Protein 6MP7 (pdb70)

Secondary structure (DSSP, 8-state):
---EEEEE---TTTGGGGGGS--HHHHHHHHHHHHHTT--EEEE---HHHH-SBTTB--HHHHHHHHHHHHHHHHTT-EEEEE----EETTEE---GGGSGGG---TTT-HHHHHHHHHHHHHHHHHHTT-TTEEEEES-TTGGGGTSTT-TT-----HHHHHHHHHHHHHHHHHHHHHHT-EEE----THHHH-TT-SS-HHHHHHSSSSEEEEE-GGGTHHHHH-TTSHHHHTHHHHHHHHHHTT-SSTT--EEEEEE---TTTS-GGGHHHHHHHHHHHHHTSTTEEEEEEE-SBPPPTTS-SS-GGGGG--SB-TTS-B-HHHHHHHHHHHHHTT--PPPP-EEEEE-B-TTS-BS-GGGGSTTSHHHHHHHHHHHTT---EEEETTGGG-HHHHHHHT--EEEE----------SSSSTT-/---EEEEE---TTTGGGGGGS--HHHHHHHHHHHHHTT--EEEE---HHHH-SBTTB--HHHHHHHHHHHHHHHHTT-EEEEE----EETTEE---GGGSGGG---TTT-HHHHHHHHHHHHHHHHHHTT-TTEEEEES-TTGGGGTSTTSTT-----HHHHHHHHHHHHHHHHHHHHHHT-EEE----THHHH-TT-SS-HHHHHHSSSSEEEEE-TTTTHHHHH-TTSHHHHTHHHHHHHHHHHT-SSTT--EEEEEE---TTTS-GGGHHHHHHHHHHHHHTSTTEEEEEEE-SBPPPTT--SS-HHHHTT-SB-TTSPBPHHHHHHHHHHHHHTT--PPPP-EEEEE-B-TTS-BS-GGGGSTTSHHHHHHHHHHHTT---EEEEHHHHT-HHHHHHHT--EEEE------------

Radius of gyration: 31.04 Å; Cα contacts (8 Å, |Δi|>4): 1958; chains: 2; bounding box: 80×89×56 Å

B-factor: mean 34.32, std 12.65, range [16.78, 103.99]

Nearest PDB structures (foldseek):
  6mp2-assembly1_B  TM=9.998E-01  e=5.437E-91  Bifidobacterium longum DJO10A
  6mpc-assembly1_A  TM=9.998E-01  e=7.287E-91  Bifidobacterium longum DJO10A
  7lr8-assembly1_A  TM=9.673E-01  e=2.625E-53  Streptantibioticus cattleyicolor NRRL 8057 = DSM 46488
  7lr7-assembly1_A-2  TM=9.684E-01  e=5.961E-53  Streptantibioticus cattleyicolor NRRL 8057 = DSM 46488
  6gvb-assembly1_B  TM=9.638E-01  e=1.681E-41  Cutibacterium acnes

InterPro domains:
  IPR017853 Glycoside hydrolase superfamily [SSF51445] (3-334)

Solvent-accessible surface area: 28481 Å² total; per-residue (Å²): 89,98,18,71,3,0,0,0,1,1,4,11,39,28,2,2,3,4,18,23,50,13,91,62,96,61,2,102,151,3,1,38,37,0,26,143,10,43,9,58,0,0,0,1,1,2,9,0,36,16,1,1,11,0,53,65,48,34,6,81,57,12,24,31,3,1,86,102,2,0,72,14,0,29,115,28,61,4,58,0,8,0,0,0,0,0,0,20,0,14,11,1,5,15,27,2,10,8,10,24,7,80,36,72,21,9,0,2,53,56,111,40,1,18,102,4,0,15,46,0,0,80,24,0,0,33,38,0,31,130,20,199,13,3,14,0,0,0,1,0,7,26,3,0,9,2,1,17,78,70,11,61,35,112,10,85,15,81,31,126,63,0,7,101,3,0,75,56,0,16,52,58,0,14,142,75,0,171,153,63,69,36,15,1,0,4,2,5,32,18,6,1,2,4,20,82,79,9,11,0,20,0,62,11,3,1,59,48,16,62,8,1,3,0,5,3,29,2,28,2,1,0,2,96,103,46,22,47,49,23,50,17,1,10,4,0,2,3,4,0,0,1,0,0,21,3,12,5,77,72,42,107,20,45,2,0,0,0,2,2,1,9,0,44,67,27,1,88,94,88,48,7,35,66,3,0,122,89,2,0,50,27,0,5,48,4,28,26,5,35,0,0,0,1,16,1,0,1,78,8,16,111,61,6,26,48,7,7,181,13,15,22,107,7,2,0,10,30,80,102,19,77,45,18,95,21,0,97,13,0,90,74,3,6,52,91,17,148,107,46,88,15,73,91,12,54,10,0,0,4,1,31,14,41,149,114,15,13,20,106,57,16,12,0,0,1,0,24,0,22,0,4,59,14,6,6,68,12,41,122,124,57,76,59,0,1,0,3,7,37,94,26,14,68,51,106,67,32,27,82,87,30,30,14,123,121,57,51,161,48,134,43,93,32,10,169,20,47,55,51,42,21,38,138,88,55,87,100,19,71,5,0,0,0,1,1,3,28,48,28,1,2,3,4,16,24,47,14,81,61,105,49,2,99,138,3,1,40,32,0,29,137,9,44,9,59,0,0,0,1,1,2,10,0,37,15,1,1,10,0,55,67,51,33,6,79,56,11,25,12,4,1,90,94,2,0,80,15,0,29,113,29,61,4,57,0,8,0,0,0,0,0,0,20,0,15,26,0,4,15,26,2,10,7,7,17,6,33,24,78,21,10,0,2,44,56,119,40,0,17,118,4,0,15,47,0,0,82,24,0,0,36,32,0,28,141,34,199,11,3,14,0,0,0,1,0,8,26,3,0,9,2,3,15,80,67,9,62,67,108,7,80,12,81,31,120,60,0,7,102,3,0,75,57,0,16,52,56,0,26,141,79,0,170,168,67,69,37,16,1,0,4,2,6,33,15,1,1,3,4,20,85,81,12,13,0,19,0,62,13,2,1,60,49,16,68,9,1,4,0,5,4,29,2,43,2,0,0,2,94,107,46,24,45,49,24,52,17,1,10,5,0,2,1,5,0,0,1,0,0,21,2,13,5,76,71,43,106,20,46,2,0,0,0,2,2,1,11,0,44,80,28,1,88,94,87,47,9,32,68,4,0,124,86,1,0,53,20,0,4,46,4,26,29,4,34,0,0,0,1,17,2,0,3,52,6,20,103,62,6,24,48,15,51,157,21,21,20,69,10,1,0,11,44,95,104,28,77,43,15,95,19,0,88,14,0,91,73,5,15,45,90,19,138,102,41,83,13,71,93,11,54,10,0,0,4,1,33,13,43,144,115,12,17,20,109,68,16,18,0,0,2,0,16,0,21,1,5,55,21,4,7,61,22,40,117,122,56,70,56,0,1,0,1,6,37,93,14,16,68,53,106,64,35,26,76,89,31,30,14,125,102,57,50,164,29,150,57,88,35,10,165,22,50,61,46,121

Sequence (847 aa):
SHMKFGVNYTPSGEWFYTWLNPKWEVIRRDLAQIAELGADHVRIFPLWTLLQPNRTWINPKALADVRRMVELGGEAGLDVYVDVIQGHLSSFDFVPSWLVSWHEGSMFTDDQSAIEAQSALTEAIYGTLSDMMKAFAGLLTLGNECNQFTDATHPRRMPANAEQIGEWLDTLIGLVAKRCRRDGRLIAHSENDAIWYADGHAFLPRYASCKGDVTTVHSWVFNGTGQHYGPMSCESLGHAAWLVELSKAFAADPHRPVWVQAIGAPGNVIDSADAPEEFCRRSIDAIADCPDVFGVTWWCSHRIPSAFSDFPFFEHQLGLFDVDGTLTDVGKAFRDAIATHRDTVAPPRTTAIVIPVDEQGDPLMRAAQAPGGSLFEAWANLNRQGERPCVITSLDAGNPAKLANRGIVRLERVEELVAGHAYNAVSDPAFSHMKFGVNYTPSGEWFYTWLNPKWEVIRRDLAQIAELGADHVRIFPLWTLLQPNRTWINPKALADVRRRMVELGGEAGLDVYVDVIQGHLSSFDFVPSWLVSWHEGSMFTDDQQSAIEAQSALTEAIYGTLSDMKAFAGLTLGNECNQFTDATHPRRMPANAEQIGEWLDTLIGLVAKRCRRDGRLIAHSENDAIWYADGHAFLPRYASCKGDVTTVHSWVFNGTGQHYGPMSCESLGHAAWLVELSKAFAADPHRPVWVQAIGAPGNVIDSADAPEFCRRSIDAIADCPDVFGVTWWCSHRIPSAFSDFPFFEHQLGLFDVDGTLTDVGKAFRDAIATHRDTVAPPRTTAIVIPVDEQGDPLMRAAQAPGGSLFEAWANLNRQGERPCVITSLDDAGNPAKLANRGIVRLERVELVAGHAYNAV

Structure (mmCIF, N/CA/C/O backbone):
data_6MP7
#
_entry.id   6MP7
#
_cell.length_a   69.805
_cell.length_b   101.247
_cell.length_c   1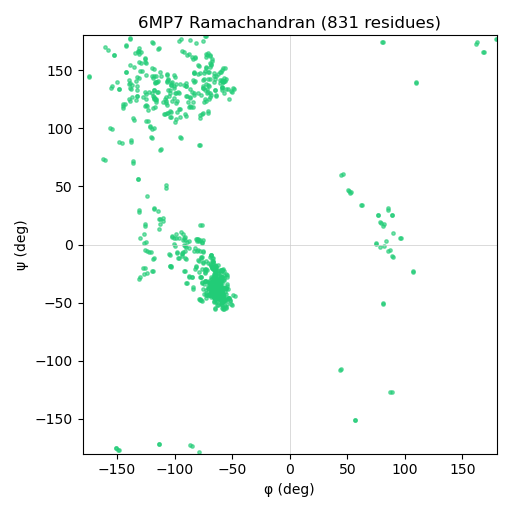72.935
_cell.angle_alpha   90.000
_cell.angle_beta   90.000
_cell.angle_gamma   90.000
#
_symmetry.space_group_name_H-M   'P 21 21 21'
#
loop_
_entity.id
_entity.type
_entity.pdbx_description
1 polymer BlMan5B
2 non-polymer 2-acetamido-2-deoxy-beta-D-glucopyranose
3 non-polymer 'CITRATE ANION'
4 non-polymer 'SODIUM ION'
5 water water
#
loop_
_atom_site.group_PDB
_atom_site.id
_atom_site.type_symbol
_atom_site.label_atom_id
_atom_site.label_alt_id
_atom_site.label_comp_id
_atom_site.label_asym_id
_atom_site.label_entity_id
_atom_site.label_seq_id
_atom_site.pdbx_PDB_ins_code
_atom_site.Cartn_x
_atom_site.Cartn_y
_atom_site.Cartn_z
_atom_site.occupancy
_atom_site.B_iso_or_equiv
_atom_site.auth_seq_id
_atom_site.auth_comp_id
_atom_site.auth_asym_id
_atom_site.auth_atom_id
_atom_site.pdbx_PDB_model_num
ATOM 1 N N . SER A 1 19 ? 24.860 0.942 27.158 1.00 74.33 -1 SER A N 1
ATOM 2 C CA . SER A 1 19 ? 23.929 -0.169 26.986 1.00 74.71 -1 SER A CA 1
ATOM 3 C C . SER A 1 19 ? 24.631 -1.513 27.205 1.00 71.62 -1 SER A C 1
ATOM 4 O O . SER A 1 19 ? 25.516 -1.896 26.429 1.00 70.32 -1 SER A O 1
ATOM 7 N N . HIS A 1 20 ? 24.237 -2.227 28.263 1.00 65.09 0 HIS A N 1
ATOM 8 C CA . HIS A 1 20 ? 24.861 -3.491 28.627 1.00 58.79 0 HIS A CA 1
ATOM 9 C C . HIS A 1 20 ? 23.859 -4.634 28.578 1.00 49.63 0 HIS A C 1
ATOM 10 O O . HIS A 1 20 ? 22.697 -4.479 28.968 1.00 53.75 0 HIS A O 1
ATOM 17 N N . MET A 1 21 ? 24.335 -5.792 28.134 1.00 38.58 1 MET A N 1
ATOM 18 C CA . MET A 1 21 ? 23.461 -6.925 27.885 1.00 36.18 1 MET A CA 1
ATOM 19 C C . MET A 1 21 ? 23.155 -7.698 29.160 1.00 33.77 1 MET A C 1
ATOM 20 O O . MET A 1 21 ? 24.029 -7.904 30.004 1.00 30.95 1 MET A O 1
ATOM 25 N N . LYS A 1 22 ? 21.907 -8.134 29.282 1.00 25.58 2 LYS A N 1
ATOM 26 C CA . LYS A 1 22 ? 21.549 -9.190 30.220 1.00 30.93 2 LYS A CA 1
ATOM 27 C C . LYS A 1 22 ? 21.932 -10.547 29.645 1.00 31.99 2 LYS A C 1
ATOM 28 O O . LYS A 1 22 ? 21.981 -10.735 28.427 1.00 31.43 2 LYS A O 1
ATOM 34 N N . PHE A 1 23 ? 22.179 -11.506 30.537 1.00 29.79 3 PHE A N 1
ATOM 35 C CA . PHE A 1 23 ? 22.541 -12.867 30.155 1.00 27.20 3 PHE A CA 1
ATOM 36 C C . PHE A 1 23 ? 21.693 -13.834 30.958 1.00 30.05 3 PHE A C 1
ATOM 37 O O . PHE A 1 23 ? 21.658 -13.754 32.190 1.00 27.21 3 PHE A O 1
ATOM 45 N N . GLY A 1 24 ? 21.027 -14.753 30.270 1.00 28.01 4 GLY A N 1
ATOM 46 C CA . GLY A 1 24 ? 20.089 -15.627 30.936 1.00 29.38 4 GLY A CA 1
ATOM 47 C C . GLY A 1 24 ? 20.044 -16.978 30.265 1.00 29.41 4 GLY A C 1
ATOM 48 O O . GLY A 1 24 ? 20.792 -17.255 29.326 1.00 25.60 4 GLY A O 1
ATOM 49 N N . VAL A 1 25 ? 19.159 -17.831 30.767 1.00 23.22 5 VAL A N 1
ATOM 50 C CA . VAL A 1 25 ? 19.037 -19.191 30.260 1.00 23.78 5 VAL A CA 1
ATOM 51 C C . VAL A 1 25 ? 17.563 -19.530 30.133 1.00 24.26 5 VAL A C 1
ATOM 52 O O . VAL A 1 25 ? 16.760 -19.221 31.018 1.00 23.59 5 VAL A O 1
ATOM 56 N N . ASN A 1 26 ? 17.201 -20.166 29.028 1.00 22.21 6 ASN A N 1
ATOM 57 C CA . ASN A 1 26 ? 15.883 -20.771 28.922 1.00 21.11 6 ASN A CA 1
ATOM 58 C C . ASN A 1 26 ? 15.860 -22.038 29.771 1.00 25.34 6 ASN A C 1
ATOM 59 O O . ASN A 1 26 ? 16.684 -22.939 29.576 1.00 25.16 6 ASN A O 1
ATOM 64 N N . TYR A 1 27 ? 14.929 -22.107 30.723 1.00 21.11 7 TYR A N 1
ATOM 65 C CA . TYR A 1 27 ? 14.968 -23.136 31.758 1.00 17.23 7 TYR A CA 1
ATOM 66 C C . TYR A 1 27 ? 14.182 -24.370 31.309 1.00 20.14 7 TYR A C 1
ATOM 67 O O . TYR A 1 27 ? 12.949 -24.326 31.174 1.00 23.67 7 TYR A O 1
ATOM 76 N N . THR A 1 28 ? 14.900 -25.475 31.079 1.00 18.58 8 THR A N 1
ATOM 77 C CA . THR A 1 28 ? 14.294 -26.792 30.864 1.00 20.70 8 THR A CA 1
ATOM 78 C C . THR A 1 28 ? 14.514 -27.615 32.127 1.00 21.44 8 THR A C 1
ATOM 79 O O . THR A 1 28 ? 15.668 -27.930 32.454 1.00 29.48 8 THR A O 1
ATOM 83 N N . PRO A 1 29 ? 13.464 -27.960 32.870 1.00 23.79 9 PRO A N 1
ATOM 84 C CA . PRO A 1 29 ? 13.658 -28.654 34.152 1.00 24.41 9 PRO A CA 1
ATOM 85 C C . PRO A 1 29 ? 14.413 -29.964 33.975 1.00 23.48 9 PRO A C 1
ATOM 86 O O . PRO A 1 29 ? 14.130 -30.753 33.073 1.00 24.88 9 PRO A O 1
ATOM 90 N N . SER A 1 30 ? 15.407 -30.174 34.831 1.00 23.34 10 SER A N 1
ATOM 91 C CA . SER A 1 30 ? 16.204 -31.386 34.738 1.00 25.69 10 SER A CA 1
ATOM 92 C C . SER A 1 30 ? 15.371 -32.596 35.139 1.00 32.97 10 SER A C 1
ATOM 93 O O . SER A 1 30 ? 14.408 -32.497 35.910 1.00 33.64 10 SER A O 1
ATOM 96 N N . GLY A 1 31 ? 15.735 -33.743 34.599 1.00 28.52 11 GLY A N 1
ATOM 97 C CA . GLY A 1 31 ? 15.035 -34.943 35.038 1.00 35.70 11 GLY A CA 1
ATOM 98 C C . GLY A 1 31 ? 13.686 -35.225 34.396 1.00 29.53 11 GLY A C 1
ATOM 99 O O . GLY A 1 31 ? 13.460 -36.345 33.931 1.00 34.79 11 GLY A O 1
ATOM 100 N N . GLU A 1 32 ? 12.775 -34.240 34.363 1.00 27.78 12 GLU A N 1
ATOM 101 C CA . GLU A 1 32 ? 11.458 -34.462 33.764 1.00 26.82 12 GLU A CA 1
ATOM 102 C C . GLU A 1 32 ? 11.078 -33.471 32.664 1.00 26.23 12 GLU A C 1
ATOM 103 O O . GLU A 1 32 ? 9.958 -33.564 32.137 1.00 23.65 12 GLU A O 1
ATOM 109 N N . TRP A 1 33 ? 11.955 -32.536 32.297 1.00 22.81 13 TRP A N 1
ATOM 110 C CA . TRP A 1 33 ? 11.650 -31.576 31.219 1.00 22.96 13 TRP A CA 1
ATOM 111 C C . TRP A 1 33 ? 10.356 -30.833 31.585 1.00 25.08 13 TRP A C 1
ATOM 112 O O . TRP A 1 33 ? 10.046 -30.644 32.768 1.00 25.76 13 TRP A O 1
ATOM 123 N N . PHE A 1 34 ? 9.576 -30.390 30.603 1.00 21.64 14 PHE A N 1
ATOM 124 C CA . PHE A 1 34 ? 8.340 -29.689 30.924 1.00 27.88 14 PHE A CA 1
ATOM 125 C C . PHE A 1 34 ? 7.235 -30.628 31.394 1.00 22.96 14 PHE A C 1
ATOM 126 O O . PHE A 1 34 ? 6.185 -30.150 31.841 1.00 26.67 14 PHE A O 1
ATOM 134 N N . TYR A 1 35 ? 7.457 -31.937 31.341 1.00 22.92 15 TYR A N 1
ATOM 135 C CA . TYR A 1 35 ? 6.522 -32.855 31.976 1.00 23.82 15 TYR A CA 1
ATOM 136 C C . TYR A 1 35 ? 6.547 -32.719 33.485 1.00 27.56 15 TYR A C 1
ATOM 137 O O . TYR A 1 35 ? 5.680 -33.287 34.158 1.00 26.42 15 TYR A O 1
ATOM 146 N N . THR A 1 36 ? 7.534 -32.009 34.031 1.00 22.79 16 THR A N 1
ATOM 147 C CA . THR A 1 36 ? 7.570 -31.829 35.478 1.00 27.16 16 THR A CA 1
ATOM 148 C C . THR A 1 36 ? 6.385 -31.025 36.001 1.00 26.91 16 THR A C 1
ATOM 149 O O . THR A 1 36 ? 6.074 -31.113 37.197 1.00 25.25 16 THR A O 1
ATOM 153 N N . TRP A 1 37 ? 5.703 -30.266 35.143 1.00 25.40 17 TRP A N 1
ATOM 154 C CA . TRP A 1 37 ? 4.578 -29.465 35.608 1.00 23.59 17 TRP A CA 1
ATOM 155 C C . TRP A 1 37 ? 3.449 -30.336 36.136 1.00 26.89 17 TRP A C 1
ATOM 156 O O . TRP A 1 37 ? 2.601 -29.843 36.881 1.00 26.93 17 TRP A O 1
ATOM 167 N N . LEU A 1 38 ? 3.410 -31.614 35.746 1.00 25.86 18 LEU A N 1
ATOM 168 C CA . LEU A 1 38 ? 2.395 -32.523 36.263 1.00 27.49 18 LEU A CA 1
ATOM 169 C C . LEU A 1 38 ? 2.579 -32.776 37.759 1.00 32.85 18 LEU A C 1
ATOM 170 O O . LEU A 1 38 ? 1.597 -32.989 38.479 1.00 39.03 18 LEU A O 1
ATOM 175 N N . ASN A 1 39 ? 3.810 -32.739 38.242 1.00 26.84 19 ASN A N 1
ATOM 176 C CA . ASN A 1 39 ? 4.103 -33.002 39.647 1.00 30.88 19 ASN A CA 1
ATOM 177 C C . ASN A 1 39 ? 5.493 -32.462 39.944 1.00 25.21 19 ASN A C 1
ATOM 178 O O . ASN A 1 39 ? 6.453 -33.237 40.066 1.00 26.04 19 ASN A O 1
ATOM 183 N N . PRO A 1 40 ? 5.645 -31.141 40.030 1.00 25.54 20 PRO A N 1
ATOM 184 C CA . PRO A 1 40 ? 6.985 -30.551 40.148 1.00 25.66 20 PRO A CA 1
ATOM 185 C C . PRO A 1 40 ? 7.718 -31.066 41.369 1.00 28.44 20 PRO A C 1
ATOM 186 O O . PRO A 1 40 ? 7.144 -31.191 42.450 1.00 31.96 20 PRO A O 1
ATOM 190 N N . LYS A 1 41 ? 8.993 -31.400 41.174 1.00 28.22 21 LYS A N 1
ATOM 191 C CA . LYS A 1 41 ? 9.888 -31.827 42.253 1.00 34.06 21 LYS A CA 1
ATOM 192 C C . LYS A 1 41 ? 10.646 -30.578 42.693 1.00 33.09 21 LYS A C 1
ATOM 193 O O . LYS A 1 41 ? 11.684 -30.231 42.135 1.00 29.12 21 LYS A O 1
ATOM 199 N N . TRP A 1 42 ? 10.107 -29.888 43.698 1.00 32.51 22 TRP A N 1
ATOM 200 C CA . TRP A 1 42 ? 10.567 -28.533 43.978 1.00 30.19 22 TRP A CA 1
ATOM 201 C C . TRP A 1 42 ? 12.010 -28.494 44.459 1.00 31.67 22 TRP A C 1
ATOM 202 O O . TRP A 1 42 ? 12.702 -27.494 44.236 1.00 31.10 22 TRP A O 1
ATOM 213 N N . GLU A 1 43 ? 12.493 -29.554 45.118 1.00 29.30 23 GLU A N 1
ATOM 214 C CA . GLU A 1 43 ? 13.887 -29.553 45.543 1.00 32.57 23 GLU A CA 1
ATOM 215 C C . GLU A 1 43 ? 14.834 -29.672 44.356 1.00 32.79 23 GLU A C 1
ATOM 216 O O . GLU A 1 43 ? 15.937 -29.115 44.389 1.00 32.04 23 GLU A O 1
ATOM 222 N N . VAL A 1 44 ? 14.429 -30.397 43.313 1.00 28.13 24 VAL A N 1
ATOM 223 C CA . VAL A 1 44 ? 15.238 -30.467 42.099 1.00 29.60 24 VAL A CA 1
ATOM 224 C C . VAL A 1 44 ? 15.209 -29.132 41.365 1.00 27.76 24 VAL A C 1
ATOM 225 O O . VAL A 1 44 ? 16.234 -28.666 40.852 1.00 28.94 24 VAL A O 1
ATOM 229 N N . ILE A 1 45 ? 14.029 -28.520 41.270 1.00 26.48 25 ILE A N 1
ATOM 230 C CA . ILE A 1 45 ? 13.897 -27.232 40.595 1.00 26.04 25 ILE A CA 1
ATOM 231 C C . ILE A 1 45 ? 14.714 -26.176 41.322 1.00 31.17 25 ILE A C 1
ATOM 232 O O . ILE A 1 45 ? 15.361 -25.328 40.698 1.00 27.81 25 ILE A O 1
ATOM 237 N N . ARG A 1 46 ? 14.724 -26.234 42.656 1.00 26.43 26 ARG A N 1
ATOM 238 C CA . ARG A 1 46 ? 15.565 -25.329 43.428 1.00 25.07 26 ARG A CA 1
ATOM 239 C C . ARG A 1 46 ? 17.041 -25.490 43.065 1.00 28.37 26 ARG A C 1
ATOM 240 O O . ARG A 1 46 ? 17.754 -24.494 42.886 1.00 33.13 26 ARG A O 1
ATOM 248 N N . ARG A 1 47 ? 17.519 -26.735 42.953 1.00 28.13 27 ARG A N 1
ATOM 249 C CA . ARG A 1 47 ? 18.911 -26.969 42.565 1.00 35.89 27 ARG A CA 1
ATOM 250 C C . ARG A 1 47 ? 19.176 -26.494 41.145 1.00 31.95 27 ARG A C 1
ATOM 251 O O . ARG A 1 47 ? 20.206 -25.865 40.885 1.00 32.41 27 ARG A O 1
ATOM 259 N N . ASP A 1 48 ? 18.266 -26.804 40.217 1.00 28.99 28 ASP A N 1
ATOM 260 C CA . ASP A 1 48 ? 18.398 -26.345 38.831 1.00 29.22 28 ASP A CA 1
ATOM 261 C C . ASP A 1 48 ? 18.667 -24.845 38.761 1.00 35.12 28 ASP A C 1
ATOM 262 O O . ASP A 1 48 ? 19.598 -24.393 38.081 1.00 26.92 28 ASP A O 1
ATOM 267 N N . LEU A 1 49 ? 17.826 -24.052 39.432 1.00 30.10 29 LEU A N 1
ATOM 268 C CA . LEU A 1 49 ? 17.934 -22.600 39.326 1.00 28.91 29 LEU A CA 1
ATOM 269 C C . LEU A 1 49 ? 19.181 -22.070 40.029 1.00 32.78 29 LEU A C 1
ATOM 270 O O . LEU A 1 49 ? 19.792 -21.101 39.564 1.00 27.93 29 LEU A O 1
ATOM 275 N N . ALA A 1 50 ? 19.575 -22.683 41.148 1.00 30.29 30 ALA A N 1
ATOM 276 C CA . ALA A 1 50 ? 20.822 -22.293 41.789 1.00 31.05 30 ALA A CA 1
ATOM 277 C C . ALA A 1 50 ? 22.015 -22.567 40.879 1.00 35.46 30 ALA A C 1
ATOM 278 O O . ALA A 1 50 ? 22.954 -21.764 40.812 1.00 40.24 30 ALA A O 1
ATOM 280 N N . GLN A 1 51 ? 21.991 -23.697 40.168 1.00 30.84 31 GLN A N 1
ATOM 281 C CA . GLN A 1 51 ? 23.028 -24.013 39.190 1.00 38.43 31 GLN A CA 1
ATOM 282 C C . GLN A 1 51 ? 23.114 -22.928 38.123 1.00 36.14 31 GLN A C 1
ATOM 283 O O . GLN A 1 51 ? 24.210 -22.485 37.752 1.00 33.53 31 GLN A O 1
ATOM 289 N N . ILE A 1 52 ? 21.958 -22.505 37.610 1.00 30.04 32 ILE A N 1
ATOM 290 C CA . ILE A 1 52 ? 21.908 -21.471 36.579 1.00 27.24 32 ILE A CA 1
ATOM 291 C C . ILE A 1 52 ? 22.485 -20.164 37.103 1.00 31.66 32 ILE A C 1
ATOM 292 O O . ILE A 1 52 ? 23.286 -19.505 36.427 1.00 30.23 32 ILE A O 1
ATOM 297 N N . ALA A 1 53 ? 22.115 -19.782 38.331 1.00 26.60 33 ALA A N 1
ATOM 298 C CA . ALA A 1 53 ? 22.650 -18.552 38.903 1.00 27.04 33 ALA A CA 1
ATOM 299 C C . ALA A 1 53 ? 24.161 -18.633 39.076 1.00 32.59 33 ALA A C 1
ATOM 300 O O . ALA A 1 53 ? 24.860 -17.625 38.921 1.00 32.44 33 ALA A O 1
ATOM 302 N N . GLU A 1 54 ? 24.687 -19.821 39.385 1.00 35.47 34 GLU A N 1
ATOM 303 C CA . GLU A 1 54 ? 26.120 -19.953 39.597 1.00 38.72 34 GLU A CA 1
ATOM 304 C C . GLU A 1 54 ? 26.916 -19.734 38.318 1.00 31.89 34 GLU A C 1
ATOM 305 O O . GLU A 1 54 ? 28.113 -19.443 38.401 1.00 35.51 34 GLU A O 1
ATOM 311 N N . LEU A 1 55 ? 26.287 -19.868 37.147 1.00 37.13 35 LEU A N 1
ATOM 312 C CA . LEU A 1 55 ? 26.933 -19.506 35.887 1.00 38.21 35 LEU A CA 1
ATOM 313 C C . LEU A 1 55 ? 27.218 -18.020 35.785 1.00 38.58 35 LEU A C 1
ATOM 314 O O . LEU A 1 55 ? 28.044 -17.623 34.959 1.00 36.90 35 LEU A O 1
ATOM 319 N N . GLY A 1 56 ? 26.551 -17.198 36.592 1.00 36.90 36 GLY A N 1
ATOM 320 C CA . GLY A 1 56 ? 26.572 -15.764 36.416 1.00 31.84 36 GLY A CA 1
ATOM 321 C C . GLY A 1 56 ? 25.390 -15.215 35.650 1.00 32.74 36 GLY A C 1
ATOM 322 O O . GLY A 1 56 ? 25.382 -14.019 35.332 1.00 35.47 36 GLY A O 1
ATOM 323 N N . ALA A 1 57 ? 24.405 -16.053 35.323 1.00 31.52 37 ALA A N 1
ATOM 324 C CA . ALA A 1 57 ? 23.188 -15.581 34.686 1.00 32.65 37 ALA A CA 1
ATOM 325 C C . ALA A 1 57 ? 22.410 -14.672 35.628 1.00 35.07 37 ALA A C 1
ATOM 326 O O . ALA A 1 57 ? 22.390 -14.869 36.848 1.00 30.32 37 ALA A O 1
ATOM 328 N N . ASP A 1 58 ? 21.761 -13.666 35.048 1.00 32.46 38 ASP A N 1
ATOM 329 C CA . ASP A 1 58 ? 20.912 -12.776 35.822 1.00 30.22 38 ASP A CA 1
ATOM 330 C C . ASP A 1 58 ? 19.426 -13.056 35.628 1.00 30.38 38 ASP A C 1
ATOM 331 O O . ASP A 1 58 ? 18.607 -12.495 36.369 1.00 28.80 38 ASP A O 1
ATOM 336 N N . HIS A 1 59 ? 19.053 -13.921 34.679 1.00 27.14 39 HIS A N 1
ATOM 337 C CA . HIS A 1 59 ? 17.643 -14.218 34.491 1.00 26.51 39 HIS A CA 1
ATOM 338 C C . HIS A 1 59 ? 17.449 -15.611 33.906 1.00 26.69 39 HIS A C 1
ATOM 339 O O . HIS A 1 59 ? 18.385 -16.235 33.393 1.00 25.11 39 HIS A O 1
ATOM 346 N N . VAL A 1 60 ? 16.212 -16.101 34.027 1.00 25.54 40 VAL A N 1
ATOM 347 C CA . VAL A 1 60 ? 15.738 -17.290 33.330 1.00 22.08 40 VAL A CA 1
ATOM 348 C C . VAL A 1 60 ? 14.414 -16.954 32.668 1.00 24.29 40 VAL A C 1
ATOM 349 O O . VAL A 1 60 ? 13.696 -16.043 33.079 1.00 23.66 40 VAL A O 1
ATOM 353 N N . ARG A 1 61 ? 14.104 -17.731 31.638 1.00 20.19 41 ARG A N 1
ATOM 354 C CA . ARG A 1 61 ? 12.825 -17.726 30.946 1.00 18.47 41 ARG A CA 1
ATOM 355 C C . ARG A 1 61 ? 12.175 -19.084 31.172 1.00 21.59 41 ARG A C 1
ATOM 356 O O . ARG A 1 61 ? 12.831 -20.120 30.980 1.00 21.78 41 ARG A O 1
ATOM 364 N N . ILE A 1 62 ? 10.891 -19.092 31.572 1.00 21.35 42 ILE A N 1
ATOM 365 C CA . ILE A 1 62 ? 10.224 -20.337 31.949 1.00 17.70 42 ILE A CA 1
ATOM 366 C C . ILE A 1 62 ? 8.941 -20.537 31.153 1.00 20.12 42 ILE A C 1
ATOM 367 O O . ILE A 1 62 ? 8.350 -19.592 30.622 1.00 21.90 42 ILE A O 1
ATOM 372 N N . PHE A 1 63 ? 8.495 -21.796 31.096 1.00 19.80 43 PHE A N 1
ATOM 373 C CA . PHE A 1 63 ? 7.495 -22.216 30.112 1.00 22.07 43 PHE A CA 1
ATOM 374 C C . PHE A 1 63 ? 6.452 -23.136 30.723 1.00 21.53 43 PHE A C 1
ATOM 375 O O . PHE A 1 63 ? 6.601 -24.366 30.690 1.00 22.97 43 PHE A O 1
ATOM 383 N N . PRO A 1 64 ? 5.363 -22.584 31.255 1.00 21.96 44 PRO A N 1
ATOM 384 C CA . PRO A 1 64 ? 4.220 -23.433 31.626 1.00 23.01 44 PRO A CA 1
ATOM 385 C C . PRO A 1 64 ? 3.507 -23.949 30.385 1.00 25.24 44 PRO A C 1
ATOM 386 O O . PRO A 1 64 ? 3.662 -23.416 29.282 1.00 22.78 44 PRO A O 1
ATOM 390 N N . LEU A 1 65 ? 2.673 -24.967 30.586 1.00 20.92 45 LEU A N 1
ATOM 391 C CA . LEU A 1 65 ? 1.961 -25.634 29.487 1.00 19.71 45 LEU A CA 1
ATOM 392 C C . LEU A 1 65 ? 0.493 -25.213 29.443 1.00 22.31 45 LEU A C 1
ATOM 393 O O . LEU A 1 65 ? -0.193 -25.217 30.473 1.00 22.93 45 LEU A O 1
ATOM 398 N N . TRP A 1 66 ? 0.019 -24.866 28.238 1.00 18.48 46 TRP A N 1
ATOM 399 C CA . TRP A 1 66 ? -1.328 -24.326 28.057 1.00 19.86 46 TRP A CA 1
ATOM 400 C C . TRP A 1 66 ? -2.383 -25.367 28.399 1.00 19.35 46 TRP A C 1
ATOM 401 O O . TRP A 1 66 ? -3.443 -25.030 28.939 1.00 19.84 46 TRP A O 1
ATOM 412 N N . THR A 1 67 ? -2.105 -26.634 28.062 1.00 20.87 47 THR A N 1
ATOM 413 C CA . THR A 1 67 ? -3.018 -27.739 28.335 1.00 18.92 47 THR A CA 1
ATOM 414 C C . THR A 1 67 ? -3.267 -27.907 29.832 1.00 22.65 47 THR A C 1
ATOM 415 O O . THR A 1 67 ? -4.336 -28.372 30.224 1.00 21.78 47 THR A O 1
ATOM 419 N N . LEU A 1 68 ? -2.287 -27.586 30.668 1.00 19.99 48 LEU A N 1
ATOM 420 C CA . LEU A 1 68 ? -2.468 -27.697 32.115 1.00 20.17 48 LEU A CA 1
ATOM 421 C C . LEU A 1 68 ? -3.002 -26.414 32.733 1.00 19.08 48 LEU A C 1
ATOM 422 O O . LEU A 1 68 ? -3.772 -26.474 33.707 1.00 20.49 48 LEU A O 1
ATOM 427 N N . LEU A 1 69 ? -2.620 -25.261 32.175 1.00 20.24 49 LEU A N 1
ATOM 428 C CA . LEU A 1 69 ? -3.109 -23.982 32.689 1.00 20.76 49 LEU A CA 1
ATOM 429 C C . LEU A 1 69 ? -4.586 -23.787 32.393 1.00 23.00 49 LEU A C 1
ATOM 430 O O . LEU A 1 69 ? -5.327 -23.299 33.244 1.00 22.69 49 LEU A O 1
ATOM 435 N N . GLN A 1 70 ? -5.041 -24.134 31.187 1.00 20.03 50 GLN A N 1
ATOM 436 C CA . GLN A 1 70 ? -6.382 -23.754 30.741 1.00 20.04 50 GLN A CA 1
ATOM 437 C C . GLN A 1 70 ? -7.054 -24.942 30.069 1.00 19.86 50 GLN A C 1
ATOM 438 O O . GLN A 1 70 ? -7.192 -24.990 28.842 1.00 22.92 50 GLN A O 1
ATOM 444 N N . PRO A 1 71 ? -7.455 -25.947 30.851 1.00 20.02 51 PRO A N 1
ATOM 445 C CA . PRO A 1 71 ? -7.984 -27.173 30.247 1.00 24.41 51 PRO A CA 1
ATOM 446 C C . PRO A 1 71 ? -9.393 -27.021 29.708 1.00 25.41 51 PRO A C 1
ATOM 447 O O . PRO A 1 71 ? -9.829 -27.877 28.930 1.00 23.38 51 PRO A O 1
ATOM 451 N N . ASN A 1 72 ? -10.109 -25.970 30.095 1.00 23.64 52 ASN A N 1
ATOM 452 C CA . ASN A 1 72 ? -11.402 -25.614 29.520 1.00 23.62 52 ASN A CA 1
ATOM 453 C C . ASN A 1 72 ? -11.328 -24.152 29.110 1.00 23.06 52 ASN A C 1
ATOM 454 O O . ASN A 1 72 ? -10.578 -23.373 29.705 1.00 25.28 52 ASN A O 1
ATOM 459 N N . ARG A 1 73 ? -12.065 -23.786 28.052 1.00 18.73 53 ARG A N 1
ATOM 460 C CA . ARG A 1 73 ? -12.013 -22.399 27.587 1.00 21.06 53 ARG A CA 1
ATOM 461 C C . ARG A 1 73 ? -12.325 -21.416 28.713 1.00 26.86 53 ARG A C 1
ATOM 462 O O . ARG A 1 73 ? -11.761 -20.318 28.757 1.00 26.88 53 ARG A O 1
ATOM 470 N N . THR A 1 74 ? -13.211 -21.783 29.633 1.00 25.08 54 THR A N 1
ATOM 471 C CA . THR A 1 74 ? -13.608 -20.862 30.690 1.00 27.71 54 THR A CA 1
ATOM 472 C C . THR A 1 74 ? -13.251 -21.385 32.078 1.00 28.58 54 THR A C 1
ATOM 473 O O . THR A 1 74 ? -13.948 -21.088 33.057 1.00 27.58 54 THR A O 1
ATOM 477 N N . TRP A 1 75 ? -12.171 -22.156 32.196 1.00 23.68 55 TRP A N 1
ATOM 478 C CA . TRP A 1 75 ? -11.635 -22.485 33.517 1.00 26.91 55 TRP A CA 1
ATOM 479 C C . TRP A 1 75 ? -10.122 -22.561 33.456 1.00 26.53 55 TRP A C 1
ATOM 480 O O . TRP A 1 75 ? -9.558 -23.417 32.763 1.00 26.20 55 TRP A O 1
ATOM 491 N N . ILE A 1 76 ? -9.473 -21.684 34.210 1.00 24.67 56 ILE A N 1
ATOM 492 C CA . ILE A 1 76 ? -8.033 -21.707 34.404 1.00 24.66 56 ILE A CA 1
ATOM 493 C C . ILE A 1 76 ? -7.746 -22.443 35.704 1.00 26.90 56 ILE A C 1
ATOM 494 O O . ILE A 1 76 ? -8.369 -22.173 36.734 1.00 23.98 56 ILE A O 1
ATOM 499 N N . ASN A 1 77 ? -6.835 -23.395 35.648 1.00 22.41 57 ASN A N 1
ATOM 500 C CA . ASN A 1 77 ? -6.550 -24.262 36.779 1.00 22.87 57 ASN A CA 1
ATOM 501 C C . ASN A 1 77 ? -5.736 -23.520 37.841 1.00 23.61 57 ASN A C 1
ATOM 502 O O . ASN A 1 77 ? -4.580 -23.155 37.588 1.00 23.21 57 ASN A O 1
ATOM 507 N N . PRO A 1 78 ? -6.304 -23.269 39.029 1.00 24.94 58 PRO A N 1
ATOM 508 C CA . PRO A 1 78 ? -5.562 -22.515 40.059 1.00 25.27 58 PRO A CA 1
ATOM 509 C C . PRO A 1 78 ? -4.281 -23.185 40.500 1.00 27.28 58 PRO A C 1
ATOM 510 O O . PRO A 1 78 ? -3.325 -22.490 40.861 1.00 25.56 58 PRO A O 1
ATOM 514 N N . LYS A 1 79 ? -4.237 -24.518 40.508 1.00 24.04 59 LYS A N 1
ATOM 515 C CA . LYS A 1 79 ? -3.011 -25.206 40.892 1.00 24.53 59 LYS A CA 1
ATOM 516 C C . LYS A 1 79 ? -1.896 -24.960 39.879 1.00 26.01 59 LYS A C 1
ATOM 517 O O . LYS A 1 79 ? -0.737 -24.780 40.267 1.00 24.72 59 LYS A O 1
ATOM 523 N N . ALA A 1 80 ? -2.225 -24.937 38.578 1.00 21.77 60 ALA A N 1
ATOM 524 C CA . ALA A 1 80 ? -1.214 -24.628 37.581 1.00 20.60 60 ALA A CA 1
ATOM 525 C C . ALA A 1 80 ? -0.684 -23.210 37.766 1.00 21.34 60 ALA A C 1
ATOM 526 O O . ALA A 1 80 ? 0.526 -22.977 37.669 1.00 24.16 60 ALA A O 1
ATOM 528 N N . LEU A 1 81 ? -1.572 -22.250 38.039 1.00 22.54 61 LEU A N 1
ATOM 529 C CA . LEU A 1 81 ? -1.116 -20.889 38.323 1.00 25.64 61 LEU A CA 1
ATOM 530 C C . LEU A 1 81 ? -0.204 -20.858 39.552 1.00 24.59 61 LEU A C 1
ATOM 531 O O . LEU A 1 81 ? 0.833 -20.182 39.548 1.00 23.39 61 LEU A O 1
ATOM 536 N N . ALA A 1 82 ? -0.587 -21.561 40.624 1.00 22.74 62 ALA A N 1
ATOM 537 C CA . ALA A 1 82 ? 0.242 -21.570 41.827 1.00 24.59 62 ALA A CA 1
ATOM 538 C C . ALA A 1 82 ? 1.603 -22.212 41.581 1.00 22.68 62 ALA A C 1
ATOM 539 O O . ALA A 1 82 ? 2.598 -21.810 42.206 1.00 25.39 62 ALA A O 1
ATOM 541 N N . ASP A 1 83 ? 1.675 -23.228 40.711 1.00 23.23 63 ASP A N 1
ATOM 542 C CA . ASP A 1 83 ? 2.979 -23.826 40.419 1.00 21.12 63 ASP A CA 1
ATOM 543 C C . ASP A 1 83 ? 3.870 -22.859 39.639 1.00 19.00 63 ASP A C 1
ATOM 544 O O . ASP A 1 83 ? 5.093 -22.831 39.846 1.00 22.67 63 ASP A O 1
ATOM 549 N N . VAL A 1 84 ? 3.291 -22.064 38.733 1.00 19.26 64 VAL A N 1
ATOM 550 C CA . VAL A 1 84 ? 4.092 -21.034 38.065 1.00 22.15 64 VAL A CA 1
ATOM 551 C C . VAL A 1 84 ? 4.632 -20.044 39.085 1.00 26.24 64 VAL A C 1
ATOM 552 O O . VAL A 1 84 ? 5.816 -19.668 39.060 1.00 20.62 64 VAL A O 1
ATOM 556 N N . ARG A 1 85 ? 3.766 -19.602 39.998 1.00 21.54 65 ARG A N 1
ATOM 557 C CA . ARG A 1 85 ? 4.208 -18.705 41.055 1.00 20.37 65 ARG A CA 1
ATOM 558 C C . ARG A 1 85 ? 5.335 -19.320 41.881 1.00 24.57 65 ARG A C 1
ATOM 559 O O . ARG A 1 85 ? 6.294 -18.626 42.246 1.00 22.93 65 ARG A O 1
ATOM 567 N N . ARG A 1 86 ? 5.237 -20.615 42.203 1.00 26.27 66 ARG A N 1
ATOM 568 C CA . ARG A 1 86 ? 6.290 -21.257 42.992 1.00 26.01 66 ARG A CA 1
ATOM 569 C C . ARG A 1 86 ? 7.610 -21.299 42.232 1.00 22.69 66 ARG A C 1
ATOM 570 O O . ARG A 1 86 ? 8.678 -21.105 42.821 1.00 24.14 66 ARG A O 1
ATOM 578 N N . MET A 1 87 ? 7.559 -21.570 40.928 1.00 23.86 67 MET A N 1
ATOM 579 C CA . MET A 1 87 ? 8.793 -21.577 40.152 1.00 23.24 67 MET A CA 1
ATOM 580 C C . MET A 1 87 ? 9.414 -20.182 40.097 1.00 25.69 67 MET A C 1
ATOM 581 O O . MET A 1 87 ? 10.634 -20.046 40.199 1.00 23.41 67 MET A O 1
ATOM 586 N N . VAL A 1 88 ? 8.589 -19.135 39.939 1.00 22.79 68 VAL A N 1
ATOM 587 C CA . VAL A 1 88 ? 9.101 -17.760 39.990 1.00 24.09 68 VAL A CA 1
ATOM 588 C C . VAL A 1 88 ? 9.712 -17.464 41.350 1.00 27.16 68 VAL A C 1
ATOM 589 O O . VAL A 1 88 ? 10.781 -16.846 41.447 1.00 25.58 68 VAL A O 1
ATOM 593 N N . GLU A 1 89 ? 9.049 -17.906 42.421 1.00 25.40 69 GLU A N 1
ATOM 594 C CA . GLU A 1 89 ? 9.571 -17.683 43.767 1.00 26.42 69 GLU A CA 1
ATOM 595 C C . GLU A 1 89 ? 10.964 -18.282 43.923 1.00 27.19 69 GLU A C 1
ATOM 596 O O . GLU A 1 89 ? 11.875 -17.644 44.462 1.00 25.35 69 GLU A O 1
ATOM 602 N N . LEU A 1 90 ? 11.147 -19.515 43.448 1.00 28.98 70 LEU A N 1
ATOM 603 C CA . LEU A 1 90 ? 12.438 -20.186 43.569 1.00 32.37 70 LEU A CA 1
ATOM 604 C C . LEU A 1 90 ? 13.499 -19.532 42.690 1.00 25.81 70 LEU A C 1
ATOM 605 O O . LEU A 1 90 ? 14.679 -19.499 43.060 1.00 27.30 70 LEU A O 1
ATOM 610 N N . GLY A 1 91 ? 13.098 -19.010 41.531 1.00 24.84 71 GLY A N 1
ATOM 611 C CA . GLY A 1 91 ? 14.026 -18.237 40.726 1.00 27.87 71 GLY A CA 1
ATOM 612 C C . GLY A 1 91 ? 14.545 -17.025 41.467 1.00 27.09 71 GLY A C 1
ATOM 613 O O . GLY A 1 91 ? 15.745 -16.739 41.453 1.00 26.70 71 GLY A O 1
ATOM 614 N N . GLY A 1 92 ? 13.642 -16.291 42.129 1.00 28.98 72 GLY A N 1
ATOM 615 C CA . GLY A 1 92 ? 14.077 -15.161 42.935 1.00 26.94 72 GLY A CA 1
ATOM 616 C C . GLY A 1 92 ? 14.995 -15.568 44.069 1.00 29.50 72 GLY A C 1
ATOM 617 O O . GLY A 1 92 ? 15.993 -14.901 44.348 1.00 30.20 72 GLY A O 1
ATOM 618 N N . GLU A 1 93 ? 14.675 -16.674 44.738 1.00 29.26 73 GLU A N 1
ATOM 619 C CA . GLU A 1 93 ? 15.510 -17.126 45.839 1.00 30.00 73 GLU A CA 1
ATOM 620 C C . GLU A 1 93 ? 16.899 -17.542 45.375 1.00 26.66 73 GLU A C 1
ATOM 621 O O . GLU A 1 93 ? 17.826 -17.531 46.185 1.00 29.99 73 GLU A O 1
ATOM 627 N N . ALA A 1 94 ? 17.059 -17.910 44.100 1.00 29.98 74 ALA A N 1
ATOM 628 C CA . ALA A 1 94 ? 18.370 -18.177 43.519 1.00 28.66 74 ALA A CA 1
ATOM 629 C C . ALA A 1 94 ? 19.074 -16.909 43.054 1.00 34.03 74 ALA A C 1
ATOM 630 O O . ALA A 1 94 ? 20.238 -16.984 42.647 1.00 33.82 74 ALA A O 1
ATOM 632 N N . GLY A 1 95 ? 18.405 -15.758 43.119 1.00 30.91 75 GLY A N 1
ATOM 633 C CA . GLY A 1 95 ? 18.975 -14.512 42.651 1.00 32.89 75 GLY A CA 1
ATOM 634 C C . GLY A 1 95 ? 18.733 -14.216 41.186 1.00 30.77 75 GLY A C 1
ATOM 635 O O . GLY A 1 95 ? 19.507 -13.470 40.581 1.00 32.90 75 GLY A O 1
ATOM 636 N N . LEU A 1 96 ? 17.672 -14.757 40.597 1.00 26.01 76 LEU A N 1
ATOM 637 C CA . LEU A 1 96 ? 17.399 -14.606 39.173 1.00 24.48 76 LEU A CA 1
ATOM 638 C C . LEU A 1 96 ? 16.120 -13.808 38.976 1.00 29.07 76 LEU A C 1
ATOM 639 O O . LEU A 1 96 ? 15.162 -13.975 39.735 1.00 29.85 76 LEU A O 1
ATOM 644 N N . ASP A 1 97 ? 16.119 -12.920 37.978 1.00 26.87 77 ASP A N 1
ATOM 645 C CA . ASP A 1 97 ? 14.869 -12.412 37.436 1.00 24.75 77 ASP A CA 1
ATOM 646 C C . ASP A 1 97 ? 14.228 -13.500 36.586 1.00 27.46 77 ASP A C 1
ATOM 647 O O . ASP A 1 97 ? 14.922 -14.284 35.934 1.00 25.96 77 ASP A O 1
ATOM 652 N N . VAL A 1 98 ? 12.899 -13.535 36.559 1.00 24.72 78 VAL A N 1
ATOM 653 C CA . VAL A 1 98 ? 12.171 -14.603 35.876 1.00 21.20 78 VAL A CA 1
ATOM 654 C C . VAL A 1 98 ? 11.222 -13.999 34.853 1.00 25.22 78 VAL A C 1
ATOM 655 O O . VAL A 1 98 ? 10.296 -13.259 35.219 1.00 23.36 78 VAL A O 1
ATOM 659 N N . TYR A 1 99 ? 11.425 -14.354 33.577 1.00 21.38 79 TYR A N 1
ATOM 660 C CA . TYR A 1 99 ? 10.487 -14.047 32.508 1.00 22.16 79 TYR A CA 1
ATOM 661 C C . TYR A 1 99 ? 9.635 -15.277 32.237 1.00 23.74 79 TYR A C 1
ATOM 662 O O . TYR A 1 99 ? 10.142 -16.399 32.233 1.00 24.46 79 TYR A O 1
ATOM 671 N N . VAL A 1 100 ? 8.332 -15.066 32.033 1.00 21.26 80 VAL A N 1
ATOM 672 C CA . VAL A 1 100 ? 7.369 -16.151 31.873 1.00 16.98 80 VAL A CA 1
ATOM 673 C C . VAL A 1 100 ? 6.759 -16.048 30.480 1.00 22.20 80 VAL A C 1
ATOM 674 O O . VAL A 1 100 ? 6.272 -14.978 30.096 1.00 20.30 80 VAL A O 1
ATOM 678 N N . ASP A 1 101 ? 6.797 -17.144 29.725 1.00 20.58 81 ASP A N 1
ATOM 679 C CA . ASP A 1 101 ? 6.062 -17.255 28.469 1.00 20.68 81 ASP A CA 1
ATOM 680 C C . ASP A 1 101 ? 4.671 -17.809 28.763 1.00 22.26 81 ASP A C 1
ATOM 681 O O . ASP A 1 101 ? 4.542 -18.871 29.388 1.00 22.03 81 ASP A O 1
ATOM 686 N N . VAL A 1 102 ? 3.633 -17.115 28.282 1.00 24.28 82 VAL A N 1
ATOM 687 C CA . VAL A 1 102 ? 2.276 -17.428 28.735 1.00 18.75 82 VAL A CA 1
ATOM 688 C C . VAL A 1 102 ? 1.726 -18.669 28.041 1.00 20.73 82 VAL A C 1
ATOM 689 O O . VAL A 1 102 ? 1.164 -19.550 28.706 1.00 24.37 82 VAL A O 1
ATOM 693 N N . ILE A 1 103 ? 1.873 -18.762 26.707 1.00 18.35 83 ILE A N 1
ATOM 694 C CA . ILE A 1 103 ? 1.122 -19.727 25.882 1.00 21.73 83 ILE A CA 1
ATOM 695 C C . ILE A 1 103 ? 2.076 -20.680 25.161 1.00 23.06 83 ILE A C 1
ATOM 696 O O . ILE A 1 103 ? 2.579 -20.368 24.068 1.00 22.52 83 ILE A O 1
ATOM 701 N N . GLN A 1 104 ? 2.247 -21.881 25.713 1.00 20.43 84 GLN A N 1
ATOM 702 C CA . GLN A 1 104 ? 2.912 -23.013 25.058 1.00 21.61 84 GLN A CA 1
ATOM 703 C C . GLN A 1 104 ? 1.886 -24.141 25.011 1.00 22.27 84 GLN A C 1
ATOM 704 O O . GLN A 1 104 ? 1.691 -24.850 26.010 1.00 19.91 84 GLN A O 1
ATOM 710 N N . GLY A 1 105 ? 1.262 -24.344 23.856 1.00 22.27 85 GLY A N 1
ATOM 711 C CA . GLY A 1 105 ? 1.706 -23.725 22.610 1.00 18.67 85 GLY A CA 1
ATOM 712 C C . GLY A 1 105 ? 2.726 -24.650 21.981 1.00 22.05 85 GLY A C 1
ATOM 713 O O . GLY A 1 105 ? 2.448 -25.840 21.807 1.00 27.70 85 GLY A O 1
ATOM 714 N N . HIS A 1 106 ? 3.907 -24.126 21.652 1.00 21.21 86 HIS A N 1
ATOM 715 C CA . HIS A 1 106 ? 4.934 -24.900 20.963 1.00 22.84 86 HIS A CA 1
ATOM 716 C C . HIS A 1 106 ? 6.216 -24.929 21.775 1.00 19.46 86 HIS A C 1
ATOM 717 O O . HIS A 1 106 ? 6.698 -23.868 22.208 1.00 21.75 86 HIS A O 1
ATOM 724 N N . LEU A 1 107 ? 6.771 -26.136 21.957 1.00 21.99 87 LEU A N 1
ATOM 725 C CA . LEU A 1 107 ? 8.086 -26.342 22.569 1.00 20.95 87 LEU A CA 1
ATOM 726 C C . LEU A 1 107 ? 8.798 -27.499 21.885 1.00 21.36 87 LEU A C 1
ATOM 727 O O . LEU A 1 107 ? 8.293 -28.629 21.877 1.00 23.33 87 LEU A O 1
ATOM 732 N N . SER A 1 108 ? 9.971 -27.213 21.313 1.00 23.73 88 SER A N 1
ATOM 733 C CA . SER A 1 108 ? 10.932 -28.225 20.873 1.00 24.34 88 SER A CA 1
ATOM 734 C C . SER A 1 108 ? 10.302 -29.299 19.983 1.00 23.52 88 SER A C 1
ATOM 735 O O . SER A 1 108 ? 10.557 -30.497 20.145 1.00 25.10 88 SER A O 1
ATOM 738 N N . SER A 1 109 ? 9.498 -28.850 19.014 1.00 24.15 89 SER A N 1
ATOM 739 C CA . SER A 1 109 ? 8.830 -29.631 17.950 1.00 24.72 89 SER A CA 1
ATOM 740 C C . SER A 1 109 ? 7.472 -30.195 18.372 1.00 23.98 89 SER A C 1
ATOM 741 O O . SER A 1 109 ? 6.786 -30.783 17.525 1.00 26.14 89 SER A O 1
ATOM 744 N N . PHE A 1 110 ? 7.057 -30.029 19.627 1.00 25.35 90 PHE A N 1
ATOM 745 C CA . PHE A 1 110 ? 5.786 -30.539 20.134 1.00 25.14 90 PHE A CA 1
ATOM 746 C C . PHE A 1 110 ? 4.781 -29.408 20.318 1.00 22.63 90 PHE A C 1
ATOM 747 O O . PHE A 1 110 ? 5.140 -28.320 20.775 1.00 25.93 90 PHE A O 1
ATOM 755 N N . ASP A 1 111 ? 3.514 -29.685 20.002 1.00 21.87 91 ASP A N 1
ATOM 756 C CA . ASP A 1 111 ? 2.422 -28.755 20.258 1.00 20.58 91 ASP A CA 1
ATOM 757 C C . ASP A 1 111 ? 1.644 -29.228 21.478 1.00 17.55 91 ASP A C 1
ATOM 758 O O . ASP A 1 111 ? 1.353 -30.424 21.610 1.00 21.00 91 ASP A O 1
ATOM 763 N N . PHE A 1 112 ? 1.300 -28.281 22.345 1.00 21.50 92 PHE A N 1
ATOM 764 C CA . PHE A 1 112 ? 0.465 -28.489 23.528 1.00 24.84 92 PHE A CA 1
ATOM 765 C C . PHE A 1 112 ? -0.753 -27.580 23.362 1.00 20.99 92 PHE A C 1
ATOM 766 O O . PHE A 1 112 ? -0.714 -26.397 23.720 1.00 22.06 92 PHE A O 1
ATOM 774 N N . VAL A 1 113 ? -1.824 -28.122 22.787 1.00 21.51 93 VAL A N 1
ATOM 775 C CA . VAL A 1 113 ? -3.033 -27.362 22.494 1.00 23.84 93 VAL A CA 1
ATOM 776 C C . VAL A 1 113 ? -4.173 -27.946 23.313 1.00 24.21 93 VAL A C 1
ATOM 777 O O . VAL A 1 113 ? -4.438 -29.149 23.218 1.00 21.94 93 VAL A O 1
ATOM 781 N N . PRO A 1 114 ? -4.871 -27.140 24.109 1.00 22.74 94 PRO A N 1
ATOM 782 C CA . PRO A 1 114 ? -5.971 -27.676 24.920 1.00 26.06 94 PRO A CA 1
ATOM 783 C C . PRO A 1 114 ? -7.022 -28.343 24.051 1.00 21.74 94 PRO A C 1
ATOM 784 O O . PRO A 1 114 ? -7.217 -27.983 22.887 1.00 22.91 94 PRO A O 1
ATOM 788 N N . SER A 1 115 ? -7.706 -29.319 24.652 1.00 22.47 95 SER A N 1
ATOM 789 C CA . SER A 1 115 ? -8.713 -30.116 23.954 1.00 24.10 95 SER A CA 1
ATOM 790 C C . SER A 1 115 ? -9.813 -29.258 23.345 1.00 23.81 95 SER A C 1
ATOM 791 O O . SER A 1 115 ? -10.466 -29.686 22.386 1.00 24.93 95 SER A O 1
ATOM 794 N N . TRP A 1 116 ? -10.072 -28.074 23.905 1.00 24.12 96 TRP A N 1
ATOM 795 C CA . TRP A 1 116 ? -11.146 -27.237 23.384 1.00 26.43 96 TRP A CA 1
ATOM 796 C C . TRP A 1 116 ? -10.740 -26.457 22.130 1.00 24.14 96 TRP A C 1
ATOM 797 O O . TRP A 1 116 ? -11.533 -25.644 21.636 1.00 21.87 96 TRP A O 1
ATOM 808 N N . LEU A 1 117 ? -9.533 -26.689 21.606 1.00 22.93 97 LEU A N 1
ATOM 809 C CA . LEU A 1 117 ? -9.123 -26.126 20.322 1.00 28.36 97 LEU A CA 1
ATOM 810 C C . LEU A 1 117 ? -8.637 -27.199 19.352 1.00 28.83 97 LEU A C 1
ATOM 811 O O . LEU A 1 117 ? -7.959 -26.863 18.382 1.00 32.90 97 LEU A O 1
ATOM 816 N N . VAL A 1 118 ? -8.946 -28.480 19.585 1.00 24.82 98 VAL A N 1
ATOM 817 C CA . VAL A 1 118 ? -8.478 -29.528 18.679 1.00 30.01 98 VAL A CA 1
ATOM 818 C C . VAL A 1 118 ? -9.642 -30.368 18.168 1.00 31.13 98 VAL A C 1
ATOM 819 O O . VAL A 1 118 ? -10.705 -30.450 18.788 1.00 24.10 98 VAL A O 1
ATOM 823 N N . SER A 1 119 ? -9.411 -30.996 16.999 1.00 29.08 99 SER A N 1
ATOM 824 C CA . SER A 1 119 ? -10.308 -31.923 16.306 1.00 30.44 99 SER A CA 1
ATOM 825 C C . SER A 1 119 ? -11.761 -31.463 16.284 1.00 34.82 99 SER A C 1
ATOM 826 O O . SER A 1 119 ? -12.103 -30.541 15.538 1.00 31.07 99 SER A O 1
ATOM 829 N N . TRP A 1 120 ? -12.636 -32.115 17.062 1.00 24.27 100 TRP A N 1
ATOM 830 C CA . TRP A 1 120 ? -14.047 -31.727 17.074 1.00 25.06 100 TRP A CA 1
ATOM 831 C C . TRP A 1 120 ? -14.228 -30.271 17.481 1.00 23.43 100 TRP A C 1
ATOM 832 O O . TRP A 1 120 ? -15.212 -29.643 17.076 1.00 28.31 100 TRP A O 1
ATOM 843 N N . HIS A 1 121 ? -13.262 -29.708 18.195 1.00 21.36 101 HIS A N 1
ATOM 844 C CA . HIS A 1 121 ? -13.299 -28.321 18.646 1.00 23.41 101 HIS A CA 1
ATOM 845 C C . HIS A 1 121 ? -12.240 -27.475 17.968 1.00 25.70 101 HIS A C 1
ATOM 846 O O . HIS A 1 121 ? -11.840 -26.439 18.506 1.00 23.92 101 HIS A O 1
ATOM 853 N N . GLU A 1 122 ? -11.766 -27.920 16.805 1.00 26.27 102 GLU A N 1
ATOM 854 C CA . GLU A 1 122 ? -10.683 -27.235 16.111 1.00 25.41 102 GLU A CA 1
ATOM 855 C C . GLU A 1 122 ? -11.046 -25.778 15.877 1.00 25.75 102 GLU A C 1
ATOM 856 O O . GLU A 1 122 ? -12.155 -25.464 15.437 1.00 25.59 102 GLU A O 1
ATOM 862 N N . GLY A 1 123 ? -10.113 -24.893 16.167 1.00 27.28 103 GLY A N 1
ATOM 863 C CA . GLY A 1 123 ? -10.340 -23.484 15.921 1.00 38.24 103 GLY A CA 1
ATOM 864 C C . GLY A 1 123 ? -9.002 -22.792 15.875 1.00 38.51 103 GLY A C 1
ATOM 865 O O . GLY A 1 123 ? -7.969 -23.371 16.217 1.00 39.62 103 GLY A O 1
ATOM 866 N N . SER A 1 124 ? -9.031 -21.537 15.444 1.00 29.17 104 SER A N 1
ATOM 867 C CA . SER A 1 124 ? -7.826 -20.727 15.336 1.00 25.81 104 SER A CA 1
ATOM 868 C C . SER A 1 124 ? -7.697 -19.840 16.563 1.00 27.55 104 SER A C 1
ATOM 869 O O . SER A 1 124 ? -8.606 -19.057 16.865 1.00 25.04 104 SER A O 1
ATOM 872 N N . MET A 1 125 ? -6.567 -19.960 17.269 1.00 21.47 105 MET A N 1
ATOM 873 C CA . MET A 1 125 ? -6.340 -19.092 18.417 1.00 23.57 105 MET A CA 1
ATOM 874 C C . MET A 1 125 ? -6.247 -17.631 17.993 1.00 25.71 105 MET A C 1
ATOM 875 O O . MET A 1 125 ? -6.437 -16.750 18.827 1.00 24.25 105 MET A O 1
ATOM 880 N N . PHE A 1 126 ? -6.004 -17.358 16.698 1.00 23.48 106 PHE A N 1
ATOM 881 C CA . PHE A 1 126 ? -5.772 -15.994 16.227 1.00 27.53 106 PHE A CA 1
ATOM 882 C C . PHE A 1 126 ? -7.031 -15.263 15.790 1.00 26.35 106 PHE A C 1
ATOM 883 O O . PHE A 1 126 ? -7.041 -14.024 15.799 1.00 28.67 106 PHE A O 1
ATOM 891 N N . THR A 1 127 ? -8.094 -15.974 15.424 1.00 26.04 107 THR A N 1
ATOM 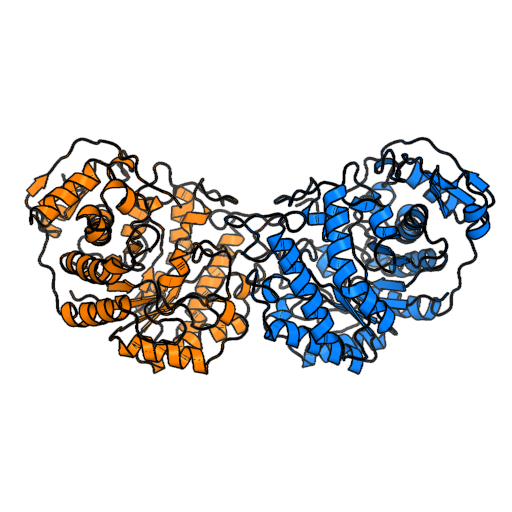892 C CA . THR A 1 127 ? -9.277 -15.320 14.879 1.00 25.90 107 THR A CA 1
ATOM 893 C C . THR A 1 127 ? -10.571 -15.659 15.598 1.00 29.10 107 THR A C 1
ATOM 894 O O . THR A 1 127 ? -11.536 -14.902 15.457 1.00 29.73 107 THR A O 1
ATOM 898 N N . ASP A 1 128 ? -10.638 -16.762 16.337 1.00 25.57 108 ASP A N 1
ATOM 899 C CA A ASP A 1 128 ? -11.849 -17.122 17.063 0.51 29.88 108 ASP A CA 1
ATOM 900 C CA B ASP A 1 128 ? -11.855 -17.112 17.057 0.49 29.82 108 ASP A CA 1
ATOM 901 C C . ASP A 1 128 ? -11.992 -16.211 18.274 1.00 28.98 108 ASP A C 1
ATOM 902 O O . ASP A 1 128 ? -11.139 -16.228 19.167 1.00 25.30 108 ASP A O 1
ATOM 911 N N . GLN A 1 129 ? -13.066 -15.422 18.307 1.00 26.26 109 GLN A N 1
ATOM 912 C CA . GLN A 1 129 ? -13.191 -14.412 19.351 1.00 23.09 109 GLN A CA 1
ATOM 913 C C . GLN A 1 129 ? -13.229 -15.052 20.729 1.00 24.90 109 GLN A C 1
ATOM 914 O O . GLN A 1 129 ? -12.601 -14.550 21.668 1.00 24.93 109 GLN A O 1
ATOM 920 N N . SER A 1 130 ? -13.939 -16.173 20.866 1.00 26.10 110 SER A N 1
ATOM 921 C CA . SER A 1 130 ? -14.021 -16.821 22.172 1.00 24.65 110 SER A CA 1
ATOM 922 C C . SER A 1 130 ? -12.659 -17.348 22.616 1.00 27.77 110 SER A C 1
ATOM 923 O O . SER A 1 130 ? -12.332 -17.298 23.807 1.00 26.67 110 SER A O 1
ATOM 926 N N . ALA A 1 131 ? -11.847 -17.851 21.673 1.00 24.85 111 ALA A N 1
ATOM 927 C CA . ALA A 1 131 ? -10.489 -18.274 22.014 1.00 26.05 111 ALA A CA 1
ATOM 928 C C . ALA A 1 131 ? -9.617 -17.080 22.387 1.00 24.43 111 ALA A C 1
ATOM 929 O O . ALA A 1 131 ? -8.813 -17.161 23.323 1.00 25.21 111 ALA A O 1
ATOM 931 N N . ILE A 1 132 ? -9.770 -15.959 21.669 1.00 22.43 112 ILE A N 1
ATOM 932 C CA . ILE A 1 132 ? -9.026 -14.742 21.997 1.00 21.58 112 ILE A CA 1
ATOM 933 C C . ILE A 1 132 ? -9.355 -14.279 23.411 1.00 23.51 112 ILE A C 1
ATOM 934 O O . ILE A 1 132 ? -8.466 -13.883 24.184 1.00 25.20 112 ILE A O 1
ATOM 939 N N . GLU A 1 133 ? -10.640 -14.313 23.769 1.00 25.72 113 GLU A N 1
ATOM 940 C CA . GLU A 1 133 ? -11.039 -13.939 25.120 1.00 26.32 113 GLU A CA 1
ATOM 941 C C . GLU A 1 133 ? -10.429 -14.877 26.145 1.00 26.19 113 GLU A C 1
ATOM 942 O O . GLU A 1 133 ? -10.068 -14.451 27.251 1.00 22.15 113 GLU A O 1
ATOM 948 N N . ALA A 1 134 ? -10.294 -16.159 25.797 1.00 22.10 114 ALA A N 1
ATOM 949 C CA . ALA A 1 134 ? -9.678 -17.106 26.724 1.00 22.96 114 ALA A CA 1
ATOM 950 C C . ALA A 1 134 ? -8.195 -16.816 26.904 1.00 24.81 114 ALA A C 1
ATOM 951 O O . ALA A 1 134 ? -7.686 -16.840 28.031 1.00 23.46 114 ALA A O 1
ATOM 953 N N . GLN A 1 135 ? -7.478 -16.560 25.808 1.00 22.20 115 GLN A N 1
ATOM 954 C CA . GLN A 1 135 ? -6.065 -16.207 25.938 1.00 23.25 115 GLN A CA 1
ATOM 955 C C . GLN A 1 135 ? -5.892 -14.895 26.684 1.00 22.13 115 GLN A C 1
ATOM 956 O O . GLN A 1 135 ? -4.896 -14.710 27.401 1.00 23.39 115 GLN A O 1
ATOM 962 N N . SER A 1 136 ? -6.860 -13.987 26.548 1.00 22.08 116 SER A N 1
ATOM 963 C CA . SER A 1 136 ? -6.839 -12.751 27.325 1.00 23.52 116 SER A CA 1
ATOM 964 C C . SER A 1 136 ? -6.980 -13.045 28.809 1.00 28.07 116 SER A C 1
ATOM 965 O O . SER A 1 136 ? -6.244 -12.495 29.642 1.00 23.98 116 SER A O 1
ATOM 968 N N . ALA A 1 137 ? -7.946 -13.901 29.157 1.00 21.33 117 ALA A N 1
ATOM 969 C CA . ALA A 1 137 ? -8.131 -14.286 30.554 1.00 24.07 117 ALA A CA 1
ATOM 970 C C . ALA A 1 137 ? -6.873 -14.937 31.118 1.00 24.64 117 ALA A C 1
ATOM 971 O O . ALA A 1 137 ? -6.497 -14.692 32.278 1.00 23.28 117 ALA A O 1
ATOM 973 N N . LEU A 1 138 ? -6.205 -15.767 30.309 1.00 23.95 118 LEU A N 1
ATOM 974 C CA . LEU A 1 138 ? -4.998 -16.440 30.775 1.00 22.95 118 LEU A CA 1
ATOM 975 C C . LEU A 1 138 ? -3.846 -15.456 30.961 1.00 24.62 118 LEU A C 1
ATOM 976 O O . LEU A 1 138 ? -3.105 -15.548 31.940 1.00 26.52 118 LEU A O 1
ATOM 981 N N . THR A 1 139 ? -3.661 -14.527 30.014 1.00 21.26 119 THR A N 1
ATOM 982 C CA . THR A 1 139 ? -2.623 -13.516 30.173 1.00 22.26 119 THR A CA 1
ATOM 983 C C . THR A 1 139 ? -2.852 -12.708 31.451 1.00 25.03 119 THR A C 1
ATOM 984 O O . THR A 1 139 ? -1.921 -12.484 32.232 1.00 24.70 119 THR A O 1
ATOM 988 N N . GLU A 1 140 ? -4.098 -12.287 31.694 1.00 22.69 120 GLU A N 1
ATOM 989 C CA . GLU A 1 140 ? -4.410 -11.539 32.914 1.00 23.62 120 GLU A CA 1
ATOM 990 C C . GLU A 1 140 ? -4.208 -12.380 34.165 1.00 25.43 120 GLU A C 1
ATOM 991 O O . GLU A 1 140 ? -3.736 -11.868 35.189 1.00 26.31 120 GLU A O 1
ATOM 997 N N . ALA A 1 141 ? -4.563 -13.665 34.110 1.00 26.97 121 ALA A N 1
ATOM 998 C CA . ALA A 1 141 ? -4.409 -14.525 35.281 1.00 27.07 121 ALA A CA 1
ATOM 999 C C . ALA A 1 141 ? -2.940 -14.756 35.617 1.00 24.00 121 ALA A C 1
ATOM 1000 O O . ALA A 1 141 ? -2.562 -14.759 36.794 1.00 25.23 121 ALA A O 1
ATOM 1002 N N . ILE A 1 142 ? -2.104 -14.984 34.604 1.00 22.68 122 ILE A N 1
ATOM 1003 C CA . ILE A 1 142 ? -0.671 -15.149 34.844 1.00 25.17 122 ILE A CA 1
ATOM 1004 C C . ILE A 1 142 ? -0.082 -13.865 35.422 1.00 23.18 122 ILE A C 1
ATOM 1005 O O . ILE A 1 142 ? 0.608 -13.890 36.446 1.00 20.64 122 ILE A O 1
ATOM 1010 N N . TYR A 1 143 ? -0.378 -12.715 34.805 1.00 22.93 123 TYR A N 1
ATOM 1011 C CA . TYR A 1 143 ? 0.152 -11.461 35.346 1.00 26.30 123 TYR A CA 1
ATOM 1012 C C . TYR A 1 143 ? -0.341 -11.215 36.771 1.00 27.65 123 TYR A C 1
ATOM 1013 O O . TYR A 1 143 ? 0.446 -10.847 37.656 1.00 25.03 123 TYR A O 1
ATOM 1022 N N . GLY A 1 144 ? -1.646 -11.388 37.004 1.00 22.68 124 GLY A N 1
ATOM 1023 C CA . GLY A 1 144 ? -2.200 -11.115 38.322 1.00 22.96 124 GLY A CA 1
ATOM 1024 C C . GLY A 1 144 ? -1.666 -12.059 39.382 1.00 26.92 124 GLY A C 1
ATOM 1025 O O . GLY A 1 144 ? -1.371 -11.639 40.503 1.00 24.77 124 GLY A O 1
ATOM 1026 N N . THR A 1 145 ? -1.497 -13.339 39.032 1.00 25.61 125 THR A N 1
ATOM 1027 C CA . THR A 1 145 ? -0.918 -14.305 39.969 1.00 26.00 125 THR A CA 1
ATOM 1028 C C . THR A 1 145 ? 0.495 -13.904 40.386 1.00 27.38 125 THR A C 1
ATOM 1029 O O . THR A 1 145 ? 0.893 -14.106 41.539 1.00 26.22 125 THR A O 1
ATOM 1033 N N . LEU A 1 146 ? 1.267 -13.347 39.462 1.00 24.24 126 LEU A N 1
ATOM 1034 C CA . LEU A 1 146 ? 2.677 -13.076 39.692 1.00 27.43 126 LEU A CA 1
ATOM 1035 C C . LEU A 1 146 ? 2.948 -11.621 40.039 1.00 23.12 126 LEU A C 1
ATOM 1036 O O . LEU A 1 146 ? 4.104 -11.271 40.275 1.00 26.18 126 LEU A O 1
ATOM 1041 N N . SER A 1 147 ? 1.909 -10.777 40.099 1.00 26.61 127 SER A N 1
ATOM 1042 C CA . SER A 1 147 ? 2.129 -9.332 40.092 1.00 28.50 127 SER A CA 1
ATOM 1043 C C . SER A 1 147 ? 2.852 -8.851 41.342 1.00 32.22 127 SER A C 1
ATOM 1044 O O . SER A 1 147 ? 3.540 -7.822 41.291 1.00 27.17 127 SER A O 1
ATOM 1047 N N . ASP A 1 148 ? 2.730 -9.580 42.457 1.00 22.20 128 ASP A N 1
ATOM 1048 C CA . ASP A 1 148 ? 3.343 -9.201 43.725 1.00 25.88 128 ASP A CA 1
ATOM 1049 C C . ASP A 1 148 ? 4.768 -9.701 43.888 1.00 28.20 128 ASP A C 1
ATOM 1050 O O . ASP A 1 148 ? 5.388 -9.406 44.907 1.00 28.44 128 ASP A O 1
ATOM 1055 N N . MET A 1 149 ? 5.292 -10.462 42.939 1.00 28.30 129 MET A N 1
ATOM 1056 C CA A MET A 1 149 ? 6.582 -11.123 43.098 0.68 31.98 129 MET A CA 1
ATOM 1057 C CA B MET A 1 149 ? 6.584 -11.104 43.117 0.32 31.01 129 MET A CA 1
ATOM 1058 C C . MET A 1 149 ? 7.700 -10.201 42.620 1.00 30.53 129 MET A C 1
ATOM 1059 O O . MET A 1 149 ? 7.677 -9.741 41.471 1.00 28.83 129 MET A O 1
ATOM 1068 N N . LYS A 1 150 ? 8.672 -9.944 43.494 1.00 25.27 130 LYS A N 1
ATOM 1069 C CA . LYS A 1 150 ? 9.791 -9.094 43.106 1.00 26.98 130 LYS A CA 1
ATOM 1070 C C . LYS A 1 150 ? 10.582 -9.711 41.947 1.00 30.28 130 LYS A C 1
ATOM 1071 O O . LYS A 1 150 ? 11.100 -8.985 41.093 1.00 28.73 130 LYS A O 1
ATOM 1077 N N . ALA A 1 151 ? 10.678 -11.043 41.891 1.00 25.62 131 ALA A N 1
ATOM 1078 C CA . ALA A 1 151 ? 11.473 -11.695 40.853 1.00 25.73 131 ALA A CA 1
ATOM 1079 C C . ALA A 1 151 ? 10.771 -11.781 39.505 1.00 27.22 131 ALA A C 1
ATOM 1080 O O . ALA A 1 151 ? 11.427 -12.086 38.502 1.00 24.79 131 ALA A O 1
ATOM 1082 N N . PHE A 1 152 ? 9.465 -11.540 39.444 1.00 25.96 132 PHE A N 1
ATOM 1083 C CA . PHE A 1 152 ? 8.749 -11.582 38.171 1.00 25.27 132 PHE A CA 1
ATOM 1084 C C . PHE A 1 152 ? 9.173 -10.379 37.337 1.00 22.59 132 PHE A C 1
ATOM 1085 O O . PHE A 1 152 ? 8.924 -9.228 37.710 1.00 23.53 132 PHE A O 1
ATOM 1093 N N . ALA A 1 153 ? 9.840 -10.634 36.214 1.00 22.58 133 ALA A N 1
ATOM 1094 C CA . ALA A 1 153 ? 10.417 -9.535 35.455 1.00 27.21 133 ALA A CA 1
ATOM 1095 C C . ALA A 1 153 ? 9.621 -9.171 34.209 1.00 26.54 133 ALA A C 1
ATOM 1096 O O . ALA A 1 153 ? 9.771 -8.053 33.706 1.00 26.64 133 ALA A O 1
ATOM 1098 N N . GLY A 1 154 ? 8.771 -10.052 33.720 1.00 24.43 134 GLY A N 1
ATOM 1099 C CA . GLY A 1 154 ? 8.036 -9.740 32.510 1.00 25.43 134 GLY A CA 1
ATOM 1100 C C . GLY A 1 154 ? 7.459 -10.981 31.878 1.00 27.72 134 GLY A C 1
ATOM 1101 O O . GLY A 1 154 ? 7.727 -12.119 32.285 1.00 22.26 134 GLY A O 1
ATOM 1102 N N . LEU A 1 155 ? 6.675 -10.740 30.832 1.00 21.59 135 LEU A N 1
ATOM 1103 C CA A LEU A 1 155 ? 6.016 -11.845 30.173 0.56 21.09 135 LEU A CA 1
ATOM 1104 C CA B LEU A 1 155 ? 5.861 -11.745 30.164 0.44 22.36 135 LEU A CA 1
ATOM 1105 C C . LEU A 1 155 ? 6.123 -11.681 28.668 1.00 19.11 135 LEU A C 1
ATOM 1106 O O . LEU A 1 155 ? 6.265 -10.577 28.133 1.00 20.61 135 LEU A O 1
ATOM 1115 N N . THR A 1 156 ? 6.160 -12.834 28.015 1.00 18.75 136 THR A N 1
ATOM 1116 C CA . THR A 1 156 ? 6.109 -12.979 26.564 1.00 20.57 136 THR A CA 1
ATOM 1117 C C . THR A 1 156 ? 4.822 -13.731 26.259 1.00 23.36 136 THR A C 1
ATOM 1118 O O . THR A 1 156 ? 4.461 -14.650 26.992 1.00 20.94 136 THR A O 1
ATOM 1122 N N . LEU A 1 157 ? 4.104 -13.341 25.201 1.00 22.16 137 LEU A N 1
ATOM 1123 C CA . LEU A 1 157 ? 2.807 -13.972 24.963 1.00 21.16 137 LEU A CA 1
ATOM 1124 C C . LEU A 1 157 ? 2.923 -15.486 24.879 1.00 22.05 137 LEU A C 1
ATOM 1125 O O . LEU A 1 157 ? 2.037 -16.209 25.346 1.00 23.57 137 LEU A O 1
ATOM 1130 N N . GLY A 1 158 ? 3.989 -15.981 24.260 1.00 22.83 138 GLY A N 1
ATOM 1131 C CA . GLY A 1 158 ? 4.222 -17.406 24.194 1.00 21.79 138 GLY A CA 1
ATOM 1132 C C . GLY A 1 158 ? 5.321 -17.695 23.203 1.00 26.47 138 GLY A C 1
ATOM 1133 O O . GLY A 1 158 ? 5.694 -16.849 22.390 1.00 25.06 138 GLY A O 1
ATOM 1134 N N . ASN A 1 159 ? 5.821 -18.926 23.268 1.00 22.25 139 ASN A N 1
ATOM 1135 C CA . ASN A 1 159 ? 7.004 -19.307 22.496 1.00 22.04 139 ASN A CA 1
ATOM 1136 C C . ASN A 1 159 ? 6.619 -19.559 21.039 1.00 23.92 139 ASN A C 1
ATOM 1137 O O . ASN A 1 159 ? 5.984 -20.569 20.728 1.00 22.93 139 ASN A O 1
ATOM 1142 N N . GLU A 1 160 ? 7.027 -18.661 20.142 1.00 23.40 140 GLU A N 1
ATOM 1143 C CA . GLU A 1 160 ? 6.913 -18.890 18.691 1.00 17.78 140 GLU A CA 1
ATOM 1144 C C . GLU A 1 160 ? 5.486 -19.257 18.285 1.00 19.73 140 GLU A C 1
ATOM 1145 O O . GLU A 1 160 ? 5.258 -20.186 17.503 1.00 22.01 140 GLU A O 1
ATOM 1151 N N . CYS A 1 161 ? 4.513 -18.510 18.829 1.00 19.43 141 CYS A N 1
ATOM 1152 C CA . CYS A 1 161 ? 3.106 -18.798 18.546 1.00 22.47 141 CYS A CA 1
ATOM 1153 C C . CYS A 1 161 ? 2.807 -18.731 17.062 1.00 21.87 141 CYS A C 1
ATOM 1154 O O . CYS A 1 161 ? 1.878 -19.404 16.594 1.00 20.48 141 CYS A O 1
ATOM 1157 N N . ASN A 1 162 ? 3.563 -17.920 16.313 1.00 21.90 142 ASN A N 1
ATOM 1158 C CA . ASN A 1 162 ? 3.311 -17.801 14.875 1.00 22.52 142 ASN A CA 1
ATOM 1159 C C . ASN A 1 162 ? 3.435 -19.129 14.141 1.00 25.11 142 ASN A C 1
ATOM 1160 O O . ASN A 1 162 ? 2.854 -19.270 13.063 1.00 22.97 142 ASN A O 1
ATOM 1165 N N . GLN A 1 163 ? 4.159 -20.113 14.692 1.00 22.41 143 GLN A N 1
ATOM 1166 C CA . GLN A 1 163 ? 4.289 -21.381 13.974 1.00 23.50 143 GLN A CA 1
ATOM 1167 C C . GLN A 1 163 ? 2.932 -22.038 13.742 1.00 22.96 143 GLN A C 1
ATOM 1168 O O . GLN A 1 163 ? 2.752 -22.741 12.742 1.00 23.62 143 GLN A O 1
ATOM 1174 N N . PHE A 1 164 ? 1.946 -21.764 14.608 1.00 23.04 144 PHE A N 1
ATOM 1175 C CA . PHE A 1 164 ? 0.616 -22.347 14.427 1.00 20.13 144 PHE A CA 1
ATOM 1176 C C . PHE A 1 164 ? -0.089 -21.831 13.177 1.00 25.41 144 PHE A C 1
ATOM 1177 O O . PHE A 1 164 ? -0.940 -22.540 12.625 1.00 24.06 144 PHE A O 1
ATOM 1185 N N . THR A 1 165 ? 0.216 -20.603 12.721 1.00 24.48 145 THR A N 1
ATOM 1186 C CA . THR A 1 165 ? -0.473 -20.059 11.544 1.00 22.14 145 THR A CA 1
ATOM 1187 C C . THR A 1 165 ? 0.320 -20.214 10.246 1.00 26.86 145 THR A C 1
ATOM 1188 O O . THR A 1 165 ? -0.227 -19.941 9.168 1.00 25.74 145 THR A O 1
ATOM 1192 N N . ASP A 1 166 ? 1.568 -20.677 10.296 1.00 25.09 146 ASP A N 1
ATOM 1193 C CA . ASP A 1 166 ? 2.334 -20.801 9.057 1.00 27.87 146 ASP A CA 1
ATOM 1194 C C . ASP A 1 166 ? 1.741 -21.856 8.134 1.00 31.44 146 ASP A C 1
ATOM 1195 O O . ASP A 1 166 ? 1.202 -22.871 8.581 1.00 31.64 146 ASP A O 1
ATOM 1200 N N . ALA A 1 167 ? 1.869 -21.613 6.819 1.00 26.05 147 ALA A N 1
ATOM 1201 C CA . ALA A 1 167 ? 1.364 -22.563 5.830 1.00 26.36 147 ALA A CA 1
ATOM 1202 C C . ALA A 1 167 ? 1.965 -23.965 5.986 1.00 29.30 147 ALA A C 1
ATOM 1203 O O . ALA A 1 167 ? 1.360 -24.942 5.528 1.00 31.87 147 ALA A O 1
ATOM 1205 N N . THR A 1 168 ? 3.141 -24.089 6.604 1.00 28.64 148 THR A N 1
ATOM 1206 C CA . THR A 1 168 ? 3.777 -25.385 6.847 1.00 32.66 148 THR A CA 1
ATOM 1207 C C . THR A 1 168 ? 3.140 -26.190 7.985 1.00 28.73 148 THR A C 1
ATOM 1208 O O . THR A 1 168 ? 3.435 -27.382 8.107 1.00 31.68 148 THR A O 1
ATOM 1212 N N . HIS A 1 169 ? 2.319 -25.590 8.825 1.00 26.34 149 HIS A N 1
ATOM 1213 C CA . HIS A 1 169 ? 1.851 -26.320 10.008 1.00 24.63 149 HIS A CA 1
ATOM 1214 C C . HIS A 1 169 ? 0.824 -27.388 9.620 1.00 24.88 149 HIS A C 1
ATOM 1215 O O . HIS A 1 169 ? -0.110 -27.097 8.863 1.00 26.69 149 HIS A O 1
ATOM 1222 N N . PRO A 1 170 ? 0.959 -28.627 10.115 1.00 25.95 150 PRO A N 1
ATOM 1223 C CA . PRO A 1 170 ? 0.034 -29.709 9.703 1.00 33.94 150 PRO A CA 1
ATOM 1224 C C . PRO A 1 170 ? -1.401 -29.547 10.202 1.00 31.02 150 PRO A C 1
ATOM 1225 O O . PRO A 1 170 ? -2.300 -30.227 9.680 1.00 31.54 150 PRO A O 1
ATOM 1229 N N . ARG A 1 171 ? -1.632 -28.711 11.208 1.00 28.25 151 ARG A N 1
ATOM 1230 C CA . ARG A 1 171 ? -2.962 -28.419 11.759 1.00 30.45 151 ARG A CA 1
ATOM 1231 C C . ARG A 1 171 ? -3.129 -26.906 11.886 1.00 25.41 151 ARG A C 1
ATOM 1232 O O . ARG A 1 171 ? -3.422 -26.358 12.950 1.00 25.80 151 ARG A O 1
ATOM 1240 N N . ARG A 1 172 ? -2.952 -26.233 10.752 1.00 27.11 152 ARG A N 1
ATOM 1241 C CA . ARG A 1 172 ? -2.780 -24.790 10.733 1.00 24.81 152 ARG A CA 1
ATOM 1242 C C . ARG A 1 172 ? -3.986 -24.059 11.319 1.00 23.09 152 ARG A C 1
ATOM 1243 O O . ARG A 1 172 ? -5.140 -24.413 11.056 1.00 28.38 152 ARG A O 1
ATOM 1251 N N . MET A 1 173 ? -3.708 -23.020 12.097 1.00 23.17 153 MET A N 1
ATOM 1252 C CA . MET A 1 173 ? -4.731 -22.109 12.583 1.00 23.82 153 MET A CA 1
ATOM 1253 C C . MET A 1 173 ? -4.722 -20.882 11.690 1.00 26.69 153 MET A C 1
ATOM 1254 O O . MET A 1 173 ? -3.788 -20.068 11.788 1.00 26.55 153 MET A O 1
ATOM 1259 N N . PRO A 1 174 ? -5.720 -20.693 10.835 1.00 29.16 154 PRO A N 1
ATOM 1260 C CA . PRO A 1 174 ? -5.643 -19.623 9.834 1.00 28.53 154 PRO A CA 1
ATOM 1261 C C . PRO A 1 174 ? -5.700 -18.238 10.461 1.00 26.50 154 PRO A C 1
ATOM 1262 O O . PRO A 1 174 ? -6.220 -18.035 11.560 1.00 27.82 154 PRO A O 1
ATOM 1266 N N . ALA A 1 175 ? -5.141 -17.277 9.721 1.00 27.12 155 ALA A N 1
ATOM 1267 C CA . ALA A 1 175 ? -5.195 -15.859 10.054 1.00 27.13 155 ALA A CA 1
ATOM 1268 C C . ALA A 1 175 ? -4.566 -15.081 8.913 1.00 29.83 155 ALA A C 1
ATOM 1269 O O . ALA A 1 175 ? -3.618 -15.563 8.285 1.00 27.92 155 ALA A O 1
ATOM 1271 N N . ASN A 1 176 ? -5.099 -13.894 8.635 1.00 27.83 156 ASN A N 1
ATOM 1272 C CA . ASN A 1 176 ? -4.396 -12.987 7.741 1.00 28.19 156 ASN A CA 1
ATOM 1273 C C . ASN A 1 176 ? -3.582 -12.005 8.590 1.00 27.29 156 ASN A C 1
ATOM 1274 O O . ASN A 1 176 ? -3.655 -12.001 9.826 1.00 26.46 156 ASN A O 1
ATOM 1279 N N . ALA A 1 177 ? -2.791 -11.159 7.925 1.00 28.59 157 ALA A N 1
ATOM 1280 C CA . ALA A 1 177 ? -1.882 -10.285 8.668 1.00 28.94 157 ALA A CA 1
ATOM 1281 C C . ALA A 1 177 ? -2.642 -9.274 9.523 1.00 28.99 157 ALA A C 1
ATOM 1282 O O . ALA A 1 177 ? -2.196 -8.920 10.618 1.00 27.73 157 ALA A O 1
ATOM 1284 N N . GLU A 1 178 ? -3.777 -8.769 9.034 1.00 27.41 158 GLU A N 1
ATOM 1285 C CA . GLU A 1 178 ? -4.543 -7.831 9.854 1.00 28.73 158 GLU A CA 1
ATOM 1286 C C . GLU A 1 178 ? -5.075 -8.504 11.119 1.00 32.91 158 GLU A C 1
ATOM 1287 O O . GLU A 1 178 ? -5.066 -7.903 12.206 1.00 31.30 158 GLU A O 1
ATOM 1293 N N . GLN A 1 179 ? -5.521 -9.761 11.014 1.00 24.11 159 GLN A N 1
ATOM 1294 C CA . GLN A 1 179 ? -6.003 -10.458 12.209 1.00 23.97 159 GLN A CA 1
ATOM 1295 C C . GLN A 1 179 ? -4.870 -10.748 13.181 1.00 23.16 159 GLN A C 1
ATOM 1296 O O . GLN A 1 179 ? -5.064 -10.690 14.403 1.00 24.57 159 GLN A O 1
ATOM 1302 N N . ILE A 1 180 ? -3.680 -11.070 12.669 1.00 25.13 160 ILE A N 1
ATOM 1303 C CA . ILE A 1 180 ? -2.543 -11.259 13.568 1.00 22.74 160 ILE A CA 1
ATOM 1304 C C . ILE A 1 180 ? -2.243 -9.968 14.316 1.00 24.25 160 ILE A C 1
ATOM 1305 O O . ILE A 1 180 ? -1.984 -9.982 15.525 1.00 23.23 160 ILE A O 1
ATOM 1310 N N . GLY A 1 181 ? -2.286 -8.832 13.616 1.00 22.67 161 GLY A N 1
ATOM 1311 C CA . GLY A 1 181 ? -2.050 -7.562 14.288 1.00 25.62 161 GLY A CA 1
ATOM 1312 C C . GLY A 1 181 ? -3.040 -7.300 15.410 1.00 30.24 161 GLY A C 1
ATOM 1313 O O . GLY A 1 181 ? -2.669 -6.797 16.477 1.00 26.59 161 GLY A O 1
ATOM 1314 N N . GLU A 1 182 ? -4.313 -7.645 15.188 1.00 25.95 162 GLU A N 1
ATOM 1315 C CA . GLU A 1 182 ? -5.325 -7.461 16.222 1.00 25.45 162 GLU A CA 1
ATOM 1316 C C . GLU A 1 182 ? -5.091 -8.402 17.392 1.00 27.52 162 GLU A C 1
ATOM 1317 O O . GLU A 1 182 ? -5.276 -8.013 18.553 1.00 27.06 162 GLU A O 1
ATOM 1323 N N . TRP A 1 183 ? -4.674 -9.641 17.104 1.00 24.79 163 TRP A N 1
ATOM 1324 C CA . TRP A 1 183 ? -4.374 -10.604 18.162 1.00 23.56 163 TRP A CA 1
ATOM 1325 C C . TRP A 1 183 ? -3.269 -10.084 19.070 1.00 24.67 163 TRP A C 1
ATOM 1326 O O . TRP A 1 183 ? -3.418 -10.060 20.301 1.00 23.14 163 TRP A O 1
ATOM 1337 N N . LEU A 1 184 ? -2.155 -9.646 18.471 1.00 25.37 164 LEU A N 1
ATOM 1338 C CA . LEU A 1 184 ? -1.067 -9.048 19.240 1.00 25.17 164 LEU A CA 1
ATOM 1339 C C . LEU A 1 184 ? -1.537 -7.825 20.018 1.00 24.68 164 LEU A C 1
ATOM 1340 O O . LEU A 1 184 ? -1.229 -7.686 21.206 1.00 24.57 164 LEU A O 1
ATOM 1345 N N . ASP A 1 185 ? -2.253 -6.902 19.358 1.00 23.12 165 ASP A N 1
ATOM 1346 C CA . ASP A 1 185 ? -2.685 -5.683 20.048 1.00 24.68 165 ASP A CA 1
ATOM 1347 C C . ASP A 1 185 ? -3.607 -6.012 21.214 1.00 25.30 165 ASP A C 1
ATOM 1348 O O . ASP A 1 185 ? -3.536 -5.377 22.279 1.00 24.69 165 ASP A O 1
ATOM 1353 N N . THR A 1 186 ? -4.504 -6.981 21.020 1.00 22.28 166 THR A N 1
ATOM 1354 C CA . THR A 1 186 ? -5.446 -7.344 22.076 1.00 23.72 166 THR A CA 1
ATOM 1355 C C . THR A 1 186 ? -4.715 -7.877 23.301 1.00 25.17 166 THR A C 1
ATOM 1356 O O . THR A 1 186 ? -4.922 -7.399 24.428 1.00 24.37 166 THR A O 1
ATOM 1360 N N . LEU A 1 187 ? -3.841 -8.860 23.103 1.00 22.90 167 LEU A N 1
ATOM 1361 C CA . LEU A 1 187 ? -3.214 -9.505 24.252 1.00 27.37 167 LEU A CA 1
ATOM 1362 C C . LEU A 1 187 ? -2.190 -8.589 24.918 1.00 29.42 167 LEU A C 1
ATOM 1363 O O . LEU A 1 187 ? -2.143 -8.497 26.151 1.00 26.57 167 LEU A O 1
ATOM 1368 N N . ILE A 1 188 ? -1.361 -7.905 24.129 1.00 26.43 168 ILE A N 1
ATOM 1369 C CA . ILE A 1 188 ? -0.377 -6.991 24.711 1.00 25.94 168 ILE A CA 1
ATOM 1370 C C . ILE A 1 188 ? -1.074 -5.842 25.425 1.00 26.63 168 ILE A C 1
ATOM 1371 O O . ILE A 1 188 ? -0.667 -5.424 26.522 1.00 25.86 168 ILE A O 1
ATOM 1376 N N . GLY A 1 189 ? -2.150 -5.321 24.825 1.00 24.95 169 GLY A N 1
ATOM 1377 C CA . GLY A 1 189 ? -2.852 -4.187 25.406 1.00 24.19 169 GLY A CA 1
ATOM 1378 C C . GLY A 1 189 ? -3.508 -4.486 26.739 1.00 25.89 169 GLY A C 1
ATOM 1379 O O . GLY A 1 189 ? -3.819 -3.556 27.490 1.00 25.91 169 GLY A O 1
ATOM 1380 N N . LEU A 1 190 ? -3.726 -5.766 27.055 1.00 24.54 170 LEU A N 1
ATOM 1381 C CA . LEU A 1 190 ? -4.280 -6.108 28.364 1.00 30.75 170 LEU A CA 1
ATOM 1382 C C . LEU A 1 190 ? -3.338 -5.736 29.491 1.00 31.22 170 LEU A C 1
ATOM 1383 O O . LEU A 1 190 ? -3.795 -5.375 30.583 1.00 30.65 170 LEU A O 1
ATOM 1388 N N . VAL A 1 191 ? -2.030 -5.844 29.272 1.00 25.50 171 VAL A N 1
ATOM 1389 C CA . VAL A 1 191 ? -1.068 -5.729 30.366 1.00 29.45 171 VAL A CA 1
ATOM 1390 C C . VAL A 1 191 ? -0.021 -4.654 30.142 1.00 30.92 171 VAL A C 1
ATOM 1391 O O . VAL A 1 191 ? 0.774 -4.396 31.055 1.00 27.86 171 VAL A O 1
ATOM 1395 N N . ALA A 1 192 ? 0.012 -4.004 28.977 1.00 24.23 172 ALA A N 1
ATOM 1396 C CA . ALA A 1 192 ? 1.106 -3.085 28.684 1.00 29.26 172 ALA A CA 1
ATOM 1397 C C . ALA A 1 192 ? 1.181 -1.956 29.703 1.00 32.08 172 ALA A C 1
ATOM 1398 O O . ALA A 1 192 ? 2.271 -1.592 30.156 1.00 30.49 172 ALA A O 1
ATOM 1400 N N . LYS A 1 193 ? 0.033 -1.378 30.060 1.00 27.50 173 LYS A N 1
ATOM 1401 C CA . LYS A 1 193 ? 0.016 -0.262 30.994 1.00 31.25 173 LYS A CA 1
ATOM 1402 C C . LYS A 1 193 ? 0.481 -0.703 32.375 1.00 31.45 173 LYS A C 1
ATOM 1403 O O . LYS A 1 193 ? 1.266 -0.004 33.028 1.00 33.05 173 LYS A O 1
ATOM 1409 N N . ARG A 1 194 ? -0.023 -1.846 32.845 1.00 29.94 174 ARG A N 1
ATOM 1410 C CA . ARG A 1 194 ? 0.426 -2.417 34.115 1.00 35.67 174 ARG A CA 1
ATOM 1411 C C . ARG A 1 194 ? 1.928 -2.659 34.117 1.00 32.06 174 ARG A C 1
ATOM 1412 O O . ARG A 1 194 ? 2.622 -2.330 35.084 1.00 29.23 174 ARG A O 1
ATOM 1420 N N . CYS A 1 195 ? 2.429 -3.302 33.059 1.00 26.36 175 CYS A N 1
ATOM 1421 C CA . CYS A 1 195 ? 3.856 -3.583 32.935 1.00 28.70 175 CYS A CA 1
ATOM 1422 C C . CYS A 1 195 ? 4.689 -2.315 33.041 1.00 34.01 175 CYS A C 1
ATOM 1423 O O . CYS A 1 195 ? 5.685 -2.276 33.774 1.00 31.08 175 CYS A O 1
ATOM 1426 N N . ARG A 1 196 ? 4.310 -1.258 32.315 1.00 29.16 176 ARG A N 1
ATOM 1427 C CA . ARG A 1 196 ? 5.150 -0.065 32.370 1.00 33.12 176 ARG A CA 1
ATOM 1428 C C . ARG A 1 196 ? 5.076 0.600 33.742 1.00 31.35 176 ARG A C 1
ATOM 1429 O O . ARG A 1 196 ? 6.082 1.124 34.229 1.00 38.12 176 ARG A O 1
ATOM 1437 N N . ARG A 1 197 ? 3.902 0.573 34.388 1.00 28.19 177 ARG A N 1
ATOM 1438 C CA . ARG A 1 197 ? 3.754 1.158 35.722 1.00 29.46 177 ARG A CA 1
ATOM 1439 C C . ARG A 1 197 ? 4.473 0.334 36.794 1.00 29.82 177 ARG A C 1
ATOM 1440 O O . ARG A 1 197 ? 4.972 0.897 37.785 1.00 35.01 177 ARG A O 1
ATOM 1448 N N . ASP A 1 198 ? 4.541 -0.984 36.616 1.00 31.37 178 ASP A N 1
ATOM 1449 C CA . ASP A 1 198 ? 5.161 -1.870 37.591 1.00 31.21 178 ASP A CA 1
ATOM 1450 C C . ASP A 1 198 ? 6.643 -2.081 37.333 1.00 34.27 178 ASP A C 1
ATOM 1451 O O . ASP A 1 198 ? 7.322 -2.662 38.181 1.00 30.32 178 ASP A O 1
ATOM 1456 N N . GLY A 1 199 ? 7.154 -1.678 36.172 1.00 27.50 179 GLY A N 1
ATOM 1457 C CA . GLY A 1 199 ? 8.547 -1.906 35.865 1.00 27.61 179 GLY A CA 1
ATOM 1458 C C . GLY A 1 199 ? 8.838 -3.260 35.281 1.00 29.92 179 GLY A C 1
ATOM 1459 O O . GLY A 1 199 ? 9.921 -3.811 35.526 1.00 27.60 179 GLY A O 1
ATOM 1460 N N . ARG A 1 200 ? 7.899 -3.834 34.536 1.00 24.80 180 ARG A N 1
ATOM 1461 C CA . ARG A 1 200 ? 8.081 -5.125 33.918 1.00 24.00 180 ARG A CA 1
ATOM 1462 C C . ARG A 1 200 ? 7.974 -4.957 32.415 1.00 26.71 180 ARG A C 1
ATOM 1463 O O . ARG A 1 200 ? 7.611 -3.896 31.904 1.00 31.85 180 ARG A O 1
ATOM 1471 N N . LEU A 1 201 ? 8.256 -6.039 31.731 1.00 25.95 181 LEU A N 1
ATOM 1472 C CA . LEU A 1 201 ? 8.324 -6.065 30.283 1.00 25.48 181 LEU A CA 1
ATOM 1473 C C . LEU A 1 201 ? 7.177 -6.896 29.743 1.00 25.10 181 LEU A C 1
ATOM 1474 O O . LEU A 1 201 ? 6.803 -7.912 30.335 1.00 23.43 181 LEU A O 1
ATOM 1479 N N . ILE A 1 202 ? 6.643 -6.481 28.591 1.00 22.40 182 ILE A N 1
ATOM 1480 C CA . ILE A 1 202 ? 5.706 -7.292 27.830 1.00 20.75 182 ILE A CA 1
ATOM 1481 C C . ILE A 1 202 ? 6.282 -7.438 26.424 1.00 23.09 182 ILE A C 1
ATOM 1482 O O . ILE A 1 202 ? 6.706 -6.447 25.813 1.00 26.69 182 ILE A O 1
ATOM 1487 N N . ALA A 1 203 ? 6.345 -8.674 25.939 1.00 21.04 183 ALA A N 1
ATOM 1488 C CA . ALA A 1 203 ? 6.894 -8.961 24.611 1.00 23.29 183 ALA A CA 1
ATOM 1489 C C . ALA A 1 203 ? 6.077 -10.058 23.955 1.00 26.90 183 ALA A C 1
ATOM 1490 O O . ALA A 1 203 ? 5.185 -10.655 24.561 1.00 22.69 183 ALA A O 1
ATOM 1492 N N . HIS A 1 204 ? 6.363 -10.300 22.677 1.00 22.68 184 HIS A N 1
ATOM 1493 C CA . HIS A 1 204 ? 5.856 -11.467 21.986 1.00 21.87 184 HIS A CA 1
ATOM 1494 C C . HIS A 1 204 ? 7.005 -12.086 21.203 1.00 23.31 184 HIS A C 1
ATOM 1495 O O . HIS A 1 204 ? 8.047 -11.459 20.991 1.00 23.78 184 HIS A O 1
ATOM 1502 N N . SER A 1 205 ? 6.807 -13.324 20.768 1.00 21.03 185 SER A N 1
ATOM 1503 C CA . SER A 1 205 ? 7.901 -14.114 20.219 1.00 21.97 185 SER A CA 1
ATOM 1504 C C . SER A 1 205 ? 7.432 -14.893 19.002 1.00 23.12 185 SER A C 1
ATOM 1505 O O . SER A 1 205 ? 6.503 -15.696 19.091 1.00 23.55 185 SER A O 1
ATOM 1508 N N . GLU A 1 206 ? 8.108 -14.688 17.881 1.00 23.66 186 GLU A N 1
ATOM 1509 C CA . GLU A 1 206 ? 7.889 -15.463 16.670 1.00 23.91 186 GLU A CA 1
ATOM 1510 C C . GLU A 1 206 ? 9.168 -16.204 16.318 1.00 24.41 186 GLU A C 1
ATOM 1511 O O . GLU A 1 206 ? 10.268 -15.733 16.632 1.00 25.66 186 GLU A O 1
ATOM 1517 N N . ASN A 1 207 ? 9.028 -17.362 15.658 1.00 22.72 187 ASN A N 1
ATOM 1518 C CA . ASN A 1 207 ? 10.196 -17.996 15.043 1.00 20.92 187 ASN A CA 1
ATOM 1519 C C . ASN A 1 207 ? 10.590 -17.206 13.796 1.00 23.00 187 ASN A C 1
ATOM 1520 O O . ASN A 1 207 ? 9.945 -16.223 13.428 1.00 24.34 187 ASN A O 1
ATOM 1525 N N . ASP A 1 208 ? 11.651 -17.648 13.117 1.00 23.29 188 ASP A N 1
ATOM 1526 C CA . ASP A 1 208 ? 12.226 -16.809 12.074 1.00 24.64 188 ASP A CA 1
ATOM 1527 C C . ASP A 1 208 ? 11.415 -16.785 10.781 1.00 28.73 188 ASP A C 1
ATOM 1528 O O . ASP A 1 208 ? 11.838 -16.119 9.835 1.00 25.05 188 ASP A O 1
ATOM 1533 N N . ALA A 1 209 ? 10.261 -17.462 10.712 1.00 27.32 189 ALA A N 1
ATOM 1534 C CA . ALA A 1 209 ? 9.374 -17.261 9.563 1.00 28.95 189 ALA A CA 1
ATOM 1535 C C . ALA A 1 209 ? 8.937 -15.805 9.446 1.00 26.29 189 ALA A C 1
ATOM 1536 O O . ALA A 1 209 ? 8.658 -15.320 8.338 1.00 24.37 189 ALA A O 1
ATOM 1538 N N . ILE A 1 210 ? 8.857 -15.095 10.574 1.00 26.51 190 ILE A N 1
ATOM 1539 C CA . ILE A 1 210 ? 8.488 -13.686 10.512 1.00 22.04 190 ILE A CA 1
ATOM 1540 C C . ILE A 1 210 ? 9.498 -12.907 9.690 1.00 25.33 190 ILE A C 1
ATOM 1541 O O . ILE A 1 210 ? 9.129 -11.972 8.974 1.00 27.80 190 ILE A O 1
ATOM 1546 N N . TRP A 1 211 ? 10.779 -13.289 9.754 1.00 26.53 191 TRP A N 1
ATOM 1547 C CA . TRP A 1 211 ? 11.812 -12.604 8.986 1.00 27.75 191 TRP A CA 1
ATOM 1548 C C . TRP A 1 211 ? 11.977 -13.173 7.589 1.00 25.78 191 TRP A C 1
ATOM 1549 O O . TRP A 1 211 ? 12.383 -12.441 6.685 1.00 28.86 191 TRP A O 1
ATOM 1560 N N . TYR A 1 212 ? 11.656 -14.455 7.380 1.00 27.98 192 TYR A N 1
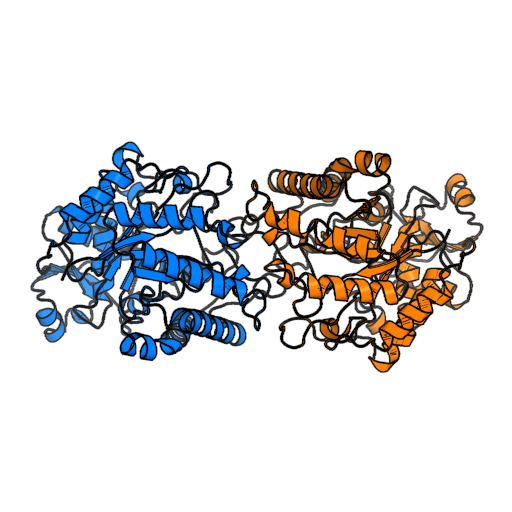ATOM 1561 C CA . TYR A 1 212 ? 12.139 -15.173 6.204 1.00 26.74 192 TYR A CA 1
ATOM 1562 C C . TYR A 1 212 ? 11.072 -15.712 5.252 1.00 28.49 192 TYR A C 1
ATOM 1563 O O . TYR A 1 212 ? 11.399 -15.970 4.088 1.00 29.21 192 TYR A O 1
ATOM 1572 N N . ALA A 1 213 ? 9.837 -15.932 5.702 1.00 29.32 193 ALA A N 1
ATOM 1573 C CA . ALA A 1 213 ? 8.840 -16.677 4.931 1.00 31.08 193 ALA A CA 1
ATOM 1574 C C . ALA A 1 213 ? 7.912 -15.708 4.199 1.00 29.87 193 ALA A C 1
ATOM 1575 O O . ALA A 1 213 ? 7.142 -14.981 4.829 1.00 28.36 193 ALA A O 1
ATOM 1577 N N . ASP A 1 214 ? 7.970 -15.705 2.867 1.00 30.75 194 ASP A N 1
ATOM 1578 C CA . ASP A 1 214 ? 7.055 -14.864 2.104 1.00 28.91 194 ASP A CA 1
ATOM 1579 C C . ASP A 1 214 ? 5.609 -15.261 2.383 1.00 34.45 194 ASP A C 1
ATOM 1580 O O . ASP A 1 214 ? 5.291 -16.446 2.530 1.00 30.31 194 ASP A O 1
ATOM 1585 N N . GLY A 1 215 ? 4.728 -14.261 2.476 1.00 30.26 195 GLY A N 1
ATOM 1586 C CA . GLY A 1 215 ? 3.325 -14.537 2.711 1.00 34.17 195 GLY A CA 1
ATOM 1587 C C . GLY A 1 215 ? 2.958 -14.863 4.147 1.00 33.06 195 GLY A C 1
ATOM 1588 O O . GLY A 1 215 ? 1.771 -15.066 4.433 1.00 32.16 195 GLY A O 1
ATOM 1589 N N . HIS A 1 216 ? 3.925 -14.912 5.060 1.00 28.36 196 HIS A N 1
ATOM 1590 C CA . HIS A 1 216 ? 3.636 -15.277 6.442 1.00 29.27 196 HIS A CA 1
ATOM 1591 C C . HIS A 1 216 ? 2.855 -14.151 7.114 1.00 30.26 196 HIS A C 1
ATOM 1592 O O . HIS A 1 216 ? 3.181 -12.973 6.953 1.00 27.88 196 HIS A O 1
ATOM 1599 N N . ALA A 1 217 ? 1.812 -14.524 7.874 1.00 25.72 197 ALA A N 1
ATOM 1600 C CA . ALA A 1 217 ? 0.856 -13.548 8.403 1.00 26.85 197 ALA A CA 1
ATOM 1601 C C . ALA A 1 217 ? 1.420 -12.683 9.523 1.00 25.26 197 ALA A C 1
ATOM 1602 O O . ALA A 1 217 ? 0.865 -11.608 9.777 1.00 25.16 197 ALA A O 1
ATOM 1604 N N . PHE A 1 218 ? 2.469 -13.128 10.219 1.00 23.55 198 PHE A N 1
ATOM 1605 C CA . PHE A 1 218 ? 3.194 -12.244 11.135 1.00 25.98 198 PHE A CA 1
ATOM 1606 C C . PHE A 1 218 ? 4.195 -11.435 10.323 1.00 27.09 198 PHE A C 1
ATOM 1607 O O . PHE A 1 218 ? 4.934 -11.994 9.509 1.00 28.12 198 PHE A O 1
ATOM 1615 N N . LEU A 1 219 ? 4.199 -10.117 10.518 1.00 25.91 199 LEU A N 1
ATOM 1616 C CA . LEU A 1 219 ? 5.010 -9.218 9.702 1.00 23.81 199 LEU A CA 1
ATOM 1617 C C . LEU A 1 219 ? 6.208 -8.695 10.493 1.00 27.06 199 LEU A C 1
ATOM 1618 O O . LEU A 1 219 ? 6.117 -8.526 11.710 1.00 24.01 199 LEU A O 1
ATOM 1623 N N . PRO A 1 220 ? 7.352 -8.456 9.841 1.00 26.46 200 PRO A N 1
ATOM 1624 C CA . PRO A 1 220 ? 8.533 -7.979 10.590 1.00 26.96 200 PRO A CA 1
ATOM 1625 C C . PRO A 1 220 ? 8.262 -6.798 11.519 1.00 29.82 200 PRO A C 1
ATOM 1626 O O . PRO A 1 220 ? 8.738 -6.791 12.665 1.00 26.42 200 PRO A O 1
ATOM 1630 N N . ARG A 1 221 ? 7.506 -5.796 11.066 1.00 26.42 201 ARG A N 1
ATOM 1631 C CA . ARG A 1 221 ? 7.266 -4.648 11.936 1.00 24.47 201 ARG A CA 1
ATOM 1632 C C . ARG A 1 221 ? 6.518 -5.018 13.212 1.00 27.04 201 ARG A C 1
ATOM 1633 O O . ARG A 1 221 ? 6.659 -4.307 14.220 1.00 25.68 201 ARG A O 1
ATOM 1641 N N . TYR A 1 222 ? 5.751 -6.117 13.217 1.00 26.58 202 TYR A N 1
ATOM 1642 C CA . TYR A 1 222 ? 5.061 -6.511 14.452 1.00 25.85 202 TYR A CA 1
ATOM 1643 C C . TYR A 1 222 ? 6.057 -6.816 15.557 1.00 26.16 202 TYR A C 1
ATOM 1644 O O . TYR A 1 222 ? 5.850 -6.437 16.713 1.00 25.52 202 TYR A O 1
ATOM 1653 N N . ALA A 1 223 ? 7.120 -7.543 15.222 1.00 24.25 203 ALA A N 1
ATOM 1654 C CA . ALA A 1 223 ? 8.139 -7.886 16.203 1.00 27.77 203 ALA A CA 1
ATOM 1655 C C . ALA A 1 223 ? 8.912 -6.655 16.644 1.00 28.38 203 ALA A C 1
ATOM 1656 O O . ALA A 1 223 ? 9.279 -6.533 17.818 1.00 23.73 203 ALA A O 1
ATOM 1658 N N . SER A 1 224 ? 9.146 -5.722 15.726 1.00 23.65 204 SER A N 1
ATOM 1659 C CA . SER A 1 224 ? 10.021 -4.588 15.995 1.00 23.11 204 SER A CA 1
ATOM 1660 C C . SER A 1 224 ? 9.284 -3.371 16.516 1.00 24.12 204 SER A C 1
ATOM 1661 O O . SER A 1 224 ? 9.942 -2.382 16.843 1.00 27.06 204 SER A O 1
ATOM 1664 N N . CYS A 1 225 ? 7.946 -3.399 16.554 1.00 23.38 205 CYS A N 1
ATOM 1665 C CA . CYS A 1 225 ? 7.163 -2.256 17.019 1.00 28.35 205 CYS A CA 1
ATOM 1666 C C . CYS A 1 225 ? 6.169 -2.590 18.127 1.00 28.59 205 CYS A C 1
ATOM 1667 O O . CYS A 1 225 ? 5.773 -1.692 18.871 1.00 35.76 205 CYS A O 1
ATOM 1670 N N . LYS A 1 226 ? 5.710 -3.838 18.225 1.00 25.40 206 LYS A N 1
ATOM 1671 C CA . LYS A 1 226 ? 4.714 -4.202 19.234 1.00 24.04 206 LYS A CA 1
ATOM 1672 C C . LYS A 1 226 ? 5.386 -4.925 20.392 1.00 24.66 206 LYS A C 1
ATOM 1673 O O . LYS A 1 226 ? 6.293 -5.737 20.191 1.00 24.43 206 LYS A O 1
ATOM 1679 N N . GLY A 1 227 ? 4.959 -4.612 21.611 1.00 28.95 207 GLY A N 1
ATOM 1680 C CA . GLY A 1 227 ? 5.695 -5.043 22.777 1.00 28.16 207 GLY A CA 1
ATOM 1681 C C . GLY A 1 227 ? 6.870 -4.119 23.013 1.00 29.88 207 GLY A C 1
ATOM 1682 O O . GLY A 1 227 ? 7.170 -3.218 22.220 1.00 27.75 207 GLY A O 1
ATOM 1683 N N . ASP A 1 228 ? 7.554 -4.350 24.142 1.00 25.33 208 ASP A N 1
ATOM 1684 C CA . ASP A 1 228 ? 8.565 -3.409 24.636 1.00 26.24 208 ASP A CA 1
ATOM 1685 C C . ASP A 1 228 ? 9.939 -3.613 24.025 1.00 23.65 208 ASP A C 1
ATOM 1686 O O . ASP A 1 228 ? 10.744 -2.673 24.014 1.00 27.00 208 ASP A O 1
ATOM 1691 N N . VAL A 1 229 ? 10.261 -4.837 23.620 1.00 25.98 209 VAL A N 1
ATOM 1692 C CA . VAL A 1 229 ? 11.558 -5.166 23.043 1.00 26.68 209 VAL A CA 1
ATOM 1693 C C . VAL A 1 229 ? 11.319 -6.165 21.926 1.00 26.63 209 VAL A C 1
ATOM 1694 O O . VAL A 1 229 ? 10.400 -6.986 21.987 1.00 24.97 209 VAL A O 1
ATOM 1698 N N . THR A 1 230 ? 12.161 -6.101 20.906 1.00 26.51 210 THR A N 1
ATOM 1699 C CA . THR A 1 230 ? 12.106 -7.092 19.843 1.00 24.45 210 THR A CA 1
ATOM 1700 C C . THR A 1 230 ? 12.707 -8.386 20.360 1.00 26.23 210 THR A C 1
ATOM 1701 O O . THR A 1 230 ? 13.767 -8.357 20.991 1.00 28.78 210 THR A O 1
ATOM 1705 N N . THR A 1 231 ? 12.042 -9.518 20.104 1.00 21.05 211 THR A N 1
ATOM 1706 C CA . THR A 1 231 ? 12.647 -10.819 20.369 1.00 23.28 211 THR A CA 1
ATOM 1707 C C . THR A 1 231 ? 13.032 -11.488 19.053 1.00 23.83 211 THR A C 1
ATOM 1708 O O . THR A 1 231 ? 12.290 -11.410 18.065 1.00 24.51 211 THR A O 1
ATOM 1712 N N . VAL A 1 232 ? 14.194 -12.147 19.051 1.00 24.46 212 VAL A N 1
ATOM 1713 C CA . VAL A 1 232 ? 14.619 -13.002 17.948 1.00 22.92 212 VAL A CA 1
ATOM 1714 C C . VAL A 1 232 ? 15.111 -14.327 18.519 1.00 25.40 212 VAL A C 1
ATOM 1715 O O . VAL A 1 232 ? 15.681 -14.371 19.617 1.00 24.34 212 VAL A O 1
ATOM 1719 N N . HIS A 1 233 ? 14.850 -15.414 17.790 1.00 26.86 213 HIS A N 1
ATOM 1720 C CA . HIS A 1 233 ? 15.325 -16.751 18.141 1.00 25.65 213 HIS A CA 1
ATOM 1721 C C . HIS A 1 233 ? 16.220 -17.235 17.008 1.00 28.32 213 HIS A C 1
ATOM 1722 O O . HIS A 1 233 ? 15.754 -17.392 15.874 1.00 26.71 213 HIS A O 1
ATOM 1729 N N . SER A 1 234 ? 17.495 -17.482 17.310 1.00 23.85 214 SER A N 1
ATOM 1730 C CA . SER A 1 234 ? 18.515 -17.692 16.280 1.00 22.55 214 SER A CA 1
ATOM 1731 C C . SER A 1 234 ? 18.938 -19.156 16.257 1.00 26.53 214 SER A C 1
ATOM 1732 O O . SER A 1 234 ? 19.600 -19.627 17.186 1.00 26.62 214 SER A O 1
ATOM 1735 N N . TRP A 1 235 ? 18.601 -19.854 15.169 1.00 25.79 215 TRP A N 1
ATOM 1736 C CA . TRP A 1 235 ? 18.837 -21.294 15.029 1.00 22.23 215 TRP A CA 1
ATOM 1737 C C . TRP A 1 235 ? 19.398 -21.579 13.643 1.00 26.11 215 TRP A C 1
ATOM 1738 O O . TRP A 1 235 ? 18.657 -21.516 12.656 1.00 27.88 215 TRP A O 1
ATOM 1749 N N . VAL A 1 236 ? 20.685 -21.933 13.565 1.00 25.57 216 VAL A N 1
ATOM 1750 C CA . VAL A 1 236 ? 21.351 -22.054 12.273 1.00 26.98 216 VAL A CA 1
ATOM 1751 C C . VAL A 1 236 ? 21.054 -23.392 11.600 1.00 27.65 216 VAL A C 1
ATOM 1752 O O . VAL A 1 236 ? 21.594 -23.678 10.527 1.00 28.71 216 VAL A O 1
ATOM 1756 N N . PHE A 1 237 ? 20.178 -24.213 12.189 1.00 28.80 217 PHE A N 1
ATOM 1757 C CA . PHE A 1 237 ? 19.665 -25.329 11.399 1.00 34.23 217 PHE A CA 1
ATOM 1758 C C . PHE A 1 237 ? 18.618 -24.878 10.383 1.00 33.44 217 PHE A C 1
ATOM 1759 O O . PHE A 1 237 ? 18.109 -25.713 9.627 1.00 34.38 217 PHE A O 1
ATOM 1767 N N . ASN A 1 238 ? 18.323 -23.577 10.313 1.00 33.06 218 ASN A N 1
ATOM 1768 C CA . ASN A 1 238 ? 17.322 -23.054 9.393 1.00 30.87 218 ASN A CA 1
ATOM 1769 C C . ASN A 1 238 ? 17.806 -22.978 7.966 1.00 34.38 218 ASN A C 1
ATOM 1770 O O . ASN A 1 238 ? 17.186 -22.270 7.161 1.00 33.53 218 ASN A O 1
ATOM 1775 N N . GLY A 1 239 ? 18.890 -23.671 7.623 1.00 29.98 219 GLY A N 1
ATOM 1776 C CA . GLY A 1 239 ? 19.498 -23.577 6.315 1.00 34.68 219 GLY A CA 1
ATOM 1777 C C . GLY A 1 239 ? 20.803 -22.815 6.305 1.00 35.92 219 GLY A C 1
ATOM 1778 O O . GLY A 1 239 ? 21.619 -23.027 5.408 1.00 37.76 219 GLY A O 1
ATOM 1779 N N . THR A 1 240 ? 21.034 -21.943 7.290 1.00 33.40 220 THR A N 1
ATOM 1780 C CA . THR A 1 240 ? 22.268 -21.162 7.293 1.00 32.39 220 THR A CA 1
ATOM 1781 C C . THR A 1 240 ? 23.488 -22.060 7.464 1.00 36.77 220 THR A C 1
ATOM 1782 O O . THR A 1 240 ? 24.421 -22.012 6.660 1.00 36.62 220 THR A O 1
ATOM 1786 N N . GLY A 1 241 ? 23.509 -22.873 8.526 1.00 34.71 221 GLY A N 1
ATOM 1787 C CA . GLY A 1 241 ? 24.640 -23.768 8.728 1.00 32.53 221 GLY A CA 1
ATOM 1788 C C . GLY A 1 241 ? 24.810 -24.756 7.593 1.00 34.64 221 GLY A C 1
ATOM 1789 O O . GLY A 1 241 ? 25.930 -25.027 7.156 1.00 38.65 221 GLY A O 1
ATOM 1790 N N . GLN A 1 242 ? 23.700 -25.301 7.091 1.00 35.36 222 GLN A N 1
ATOM 1791 C CA . GLN A 1 242 ? 23.790 -26.251 5.985 1.00 34.70 222 GLN A CA 1
ATOM 1792 C C . GLN A 1 242 ? 24.359 -25.597 4.735 1.00 39.43 222 GLN A C 1
ATOM 1793 O O . GLN A 1 242 ? 25.218 -26.175 4.061 1.00 41.16 222 GLN A O 1
ATOM 1799 N N . HIS A 1 243 ? 23.921 -24.378 4.423 1.00 35.82 223 HIS A N 1
ATOM 1800 C CA . HIS A 1 243 ? 24.254 -23.808 3.116 1.00 35.92 223 HIS A CA 1
ATOM 1801 C C . HIS A 1 243 ? 25.628 -23.149 3.108 1.00 38.25 223 HIS A C 1
ATOM 1802 O O . HIS A 1 243 ? 26.347 -23.209 2.097 1.00 39.35 223 HIS A O 1
ATOM 1809 N N . TYR A 1 244 ? 26.004 -22.506 4.212 1.00 37.38 224 TYR A N 1
ATOM 1810 C CA . TYR A 1 244 ? 27.273 -21.794 4.310 1.00 39.22 224 TYR A CA 1
ATOM 1811 C C . TYR A 1 244 ? 28.327 -22.532 5.127 1.00 42.18 224 TYR A C 1
ATOM 1812 O O . TYR A 1 244 ? 29.515 -22.222 4.995 1.00 39.44 224 TYR A O 1
ATOM 1821 N N . GLY A 1 245 ? 27.936 -23.494 5.960 1.00 39.83 225 GLY A N 1
ATOM 1822 C CA . GLY A 1 245 ? 28.876 -24.154 6.841 1.00 40.29 225 GLY A CA 1
ATOM 1823 C C . GLY A 1 245 ? 28.631 -23.763 8.283 1.00 35.35 225 GLY A C 1
ATOM 1824 O O . GLY A 1 245 ? 28.363 -22.599 8.593 1.00 34.93 225 GLY A O 1
ATOM 1825 N N . PRO A 1 246 ? 28.717 -24.733 9.198 1.00 37.35 226 PRO A N 1
ATOM 1826 C CA . PRO A 1 246 ? 28.350 -24.449 10.598 1.00 40.04 226 PRO A CA 1
ATOM 1827 C C . PRO A 1 246 ? 29.217 -23.407 11.274 1.00 34.23 226 PRO A C 1
ATOM 1828 O O . PRO A 1 246 ? 28.725 -22.681 12.147 1.00 36.24 226 PRO A O 1
ATOM 1832 N N . MET A 1 247 ? 30.496 -23.317 10.924 1.00 38.24 227 MET A N 1
ATOM 1833 C CA . MET A 1 247 ? 31.379 -22.347 11.552 1.00 43.12 227 MET A CA 1
ATOM 1834 C C . MET A 1 247 ? 31.765 -21.231 10.591 1.00 41.47 227 MET A C 1
ATOM 1835 O O . MET A 1 247 ? 32.812 -20.596 10.762 1.00 44.01 227 MET A O 1
ATOM 1840 N N . SER A 1 248 ? 30.950 -21.013 9.559 1.00 39.10 228 SER A N 1
ATOM 1841 C CA . SER A 1 248 ? 31.104 -19.895 8.639 1.00 41.65 228 SER A CA 1
ATOM 1842 C C . SER A 1 248 ? 30.724 -18.577 9.314 1.00 37.83 228 SER A C 1
ATOM 1843 O O . SER A 1 248 ? 30.042 -18.545 10.343 1.00 35.31 228 SER A O 1
ATOM 1846 N N . CYS A 1 249 ? 31.157 -17.467 8.704 1.00 40.94 229 CYS A N 1
ATOM 1847 C CA . CYS A 1 249 ? 30.757 -16.165 9.230 1.00 39.08 229 CYS A CA 1
ATOM 1848 C C . CYS A 1 249 ? 29.249 -15.962 9.137 1.00 38.24 229 CYS A C 1
ATOM 1849 O O . CYS A 1 249 ? 28.665 -15.297 9.998 1.00 38.04 229 CYS A O 1
ATOM 1852 N N . GLU A 1 250 ? 28.604 -16.521 8.105 1.00 35.80 230 GLU A N 1
ATOM 1853 C CA . GLU A 1 250 ? 27.146 -16.431 8.006 1.00 37.80 230 GLU A CA 1
ATOM 1854 C C . GLU A 1 250 ? 26.475 -17.133 9.175 1.00 41.33 230 GLU A C 1
ATOM 1855 O O . GLU A 1 250 ? 25.477 -16.643 9.729 1.00 36.63 230 GLU A O 1
ATOM 1861 N N . SER A 1 251 ? 27.020 -18.281 9.576 1.00 40.41 231 SER A N 1
ATOM 1862 C CA . SER A 1 251 ? 26.439 -19.047 10.668 1.00 34.13 231 SER A CA 1
ATOM 1863 C C . SER A 1 251 ? 26.778 -18.414 12.014 1.00 30.80 231 SER A C 1
ATOM 1864 O O . SER A 1 251 ? 25.889 -18.192 12.844 1.00 32.75 231 SER A O 1
ATOM 1867 N N . LEU A 1 252 ? 28.056 -18.078 12.227 1.00 37.74 232 LEU A N 1
ATOM 1868 C CA . LEU A 1 252 ? 28.470 -17.499 13.502 1.00 35.20 232 LEU A CA 1
ATOM 1869 C C . LEU A 1 252 ? 27.859 -16.128 13.711 1.00 35.96 232 LEU A C 1
ATOM 1870 O O . LEU A 1 252 ? 27.568 -15.745 14.851 1.00 36.66 232 LEU A O 1
ATOM 1875 N N . GLY A 1 253 ? 27.638 -15.387 12.632 1.00 38.43 233 GLY A N 1
ATOM 1876 C CA . GLY A 1 253 ? 27.028 -14.086 12.732 1.00 37.58 233 GLY A CA 1
ATOM 1877 C C . GLY A 1 253 ? 25.524 -14.084 12.619 1.00 31.73 233 GLY A C 1
ATOM 1878 O O . GLY A 1 253 ? 24.932 -12.999 12.589 1.00 32.35 233 GLY A O 1
ATOM 1879 N N . HIS A 1 254 ? 24.877 -15.258 12.580 1.00 32.44 234 HIS A N 1
ATOM 1880 C CA . HIS A 1 254 ? 23.446 -15.287 12.262 1.00 31.92 234 HIS A CA 1
ATOM 1881 C C . HIS A 1 254 ? 22.614 -14.546 13.298 1.00 29.49 234 HIS A C 1
ATOM 1882 O O . HIS A 1 254 ? 21.634 -13.874 12.948 1.00 28.39 234 HIS A O 1
ATOM 1889 N N . ALA A 1 255 ? 22.951 -14.681 14.581 1.00 30.39 235 ALA A N 1
ATOM 1890 C CA . ALA A 1 255 ? 22.150 -13.999 15.591 1.00 29.41 235 ALA A CA 1
ATOM 1891 C C . ALA A 1 255 ? 22.343 -12.490 15.495 1.00 26.75 235 ALA A C 1
ATOM 1892 O O . ALA A 1 255 ? 21.382 -11.728 15.630 1.00 28.37 235 ALA A O 1
ATOM 1894 N N . ALA A 1 256 ? 23.573 -12.042 15.238 1.00 26.63 236 ALA A N 1
ATOM 1895 C CA . ALA A 1 256 ? 23.803 -10.616 15.016 1.00 29.35 236 ALA A CA 1
ATOM 1896 C C . ALA A 1 256 ? 23.022 -10.109 13.810 1.00 31.31 236 ALA A C 1
ATOM 1897 O O . ALA A 1 256 ? 22.500 -8.987 13.828 1.00 31.18 236 ALA A O 1
ATOM 1899 N N . TRP A 1 257 ? 22.938 -10.922 12.747 1.00 33.19 237 TRP A N 1
ATOM 1900 C CA . TRP A 1 257 ? 22.139 -10.555 11.575 1.00 30.32 237 TRP A CA 1
ATOM 1901 C C . TRP A 1 257 ? 20.670 -10.340 11.938 1.00 34.46 237 TRP A C 1
ATOM 1902 O O . TRP A 1 257 ? 20.062 -9.339 11.540 1.00 30.04 237 TRP A O 1
ATOM 1913 N N . LEU A 1 258 ? 20.073 -11.270 12.690 1.00 30.60 238 LEU A N 1
ATOM 1914 C CA . LEU A 1 258 ? 18.679 -11.090 13.079 1.00 27.97 238 LEU A CA 1
ATOM 1915 C C . LEU A 1 258 ? 18.501 -9.828 13.917 1.00 28.54 238 LEU A C 1
ATOM 1916 O O . LEU A 1 258 ? 17.529 -9.088 13.739 1.00 28.65 238 LEU A O 1
ATOM 1921 N N . VAL A 1 259 ? 19.436 -9.558 14.827 1.00 25.98 239 VAL A N 1
ATOM 1922 C CA . VAL A 1 259 ? 19.384 -8.316 15.596 1.00 26.53 239 VAL A CA 1
ATOM 1923 C C . VAL A 1 259 ? 19.339 -7.106 14.667 1.00 27.57 239 VAL A C 1
ATOM 1924 O O . VAL A 1 259 ? 18.452 -6.248 14.774 1.00 29.90 239 VAL A O 1
ATOM 1928 N N . GLU A 1 260 ? 20.299 -7.013 13.749 1.00 25.75 240 GLU A N 1
ATOM 1929 C CA . GLU A 1 260 ? 20.394 -5.832 12.891 1.00 29.37 240 GLU A CA 1
ATOM 1930 C C . GLU A 1 260 ? 19.257 -5.792 11.875 1.00 30.86 240 GLU A C 1
ATOM 1931 O O . GLU A 1 260 ? 18.715 -4.718 11.584 1.00 27.49 240 GLU A O 1
ATOM 1937 N N . LEU A 1 261 ? 18.865 -6.951 11.341 1.00 30.27 241 LEU A N 1
ATOM 1938 C CA . LEU A 1 261 ? 17.713 -6.986 10.442 1.00 30.66 241 LEU A CA 1
ATOM 1939 C C . LEU A 1 261 ? 16.456 -6.458 11.127 1.00 30.99 241 LEU A C 1
ATOM 1940 O O . LEU A 1 261 ? 15.711 -5.660 10.545 1.00 26.97 241 LEU A O 1
ATOM 1945 N N . SER A 1 262 ? 16.207 -6.888 12.368 1.00 28.58 242 SER A N 1
ATOM 1946 C CA . SER A 1 262 ? 14.979 -6.491 13.051 1.00 26.61 242 SER A CA 1
ATOM 1947 C C . SER A 1 262 ? 14.888 -4.975 13.209 1.00 25.66 242 SER A C 1
ATOM 1948 O O . SER A 1 262 ? 13.785 -4.408 13.135 1.00 27.61 242 SER A O 1
ATOM 1951 N N . LYS A 1 263 ? 16.029 -4.299 13.404 1.00 25.84 243 LYS A N 1
ATOM 1952 C CA . LYS A 1 263 ? 16.012 -2.854 13.646 1.00 31.61 243 LYS A CA 1
ATOM 1953 C C . LYS A 1 263 ? 15.502 -2.070 12.448 1.00 33.82 243 LYS A C 1
ATOM 1954 O O . LYS A 1 263 ? 14.985 -0.959 12.615 1.00 28.52 243 LYS A O 1
ATOM 1960 N N . ALA A 1 264 ? 15.674 -2.603 11.233 1.00 28.20 244 ALA A N 1
ATOM 1961 C CA . ALA A 1 264 ? 15.185 -1.896 10.054 1.00 29.16 244 ALA A CA 1
ATOM 1962 C C . ALA A 1 264 ? 13.688 -1.624 10.146 1.00 26.28 244 ALA A C 1
ATOM 1963 O O . ALA A 1 264 ? 13.201 -0.635 9.580 1.00 30.76 244 ALA A O 1
ATOM 1965 N N . PHE A 1 265 ? 12.949 -2.481 10.850 1.00 26.33 245 PHE A N 1
ATOM 1966 C CA . PHE A 1 265 ? 11.498 -2.407 10.917 1.00 30.82 245 PHE A CA 1
ATOM 1967 C C . PHE A 1 265 ? 11.000 -1.758 12.201 1.00 33.15 245 PHE A C 1
ATOM 1968 O O . PHE A 1 265 ? 9.788 -1.713 12.431 1.00 31.60 245 PHE A O 1
ATOM 1976 N N . ALA A 1 266 ? 11.902 -1.243 13.033 1.00 31.56 246 ALA A N 1
ATOM 1977 C CA . ALA A 1 266 ? 11.517 -0.600 14.283 1.00 30.56 246 ALA A CA 1
ATOM 1978 C C . ALA A 1 266 ? 11.277 0.888 14.074 1.00 32.71 246 ALA A C 1
ATOM 1979 O O . ALA A 1 266 ? 12.052 1.571 13.396 1.00 31.66 246 ALA A O 1
ATOM 1981 N N . ALA A 1 267 ? 10.191 1.394 14.667 1.00 31.88 247 ALA A N 1
ATOM 1982 C CA . ALA A 1 267 ? 9.961 2.834 14.647 1.00 34.08 247 ALA A CA 1
ATOM 1983 C C . ALA A 1 267 ? 10.914 3.553 15.593 1.00 36.29 247 ALA A C 1
ATOM 1984 O O . ALA A 1 267 ? 11.314 4.689 15.329 1.00 38.16 247 ALA A O 1
ATOM 1986 N N . ASP A 1 268 ? 11.298 2.890 16.676 1.00 33.24 248 ASP A N 1
ATOM 1987 C CA . ASP A 1 268 ? 12.176 3.448 17.695 1.00 36.59 248 ASP A CA 1
ATOM 1988 C C . ASP A 1 268 ? 13.630 3.202 17.306 1.00 34.65 248 ASP A C 1
ATOM 1989 O O . ASP A 1 268 ? 14.045 2.036 17.210 1.00 38.16 248 ASP A O 1
ATOM 1994 N N . PRO A 1 269 ? 14.438 4.247 17.103 1.00 32.65 249 PRO A N 1
ATOM 1995 C CA . PRO A 1 269 ? 15.812 4.038 16.617 1.00 39.22 249 PRO A CA 1
ATOM 1996 C C . PRO A 1 269 ? 16.743 3.380 17.628 1.00 39.17 249 PRO A C 1
ATOM 1997 O O . PRO A 1 269 ? 17.850 2.981 17.241 1.00 42.26 249 PRO A O 1
ATOM 2001 N N . HIS A 1 270 ? 16.339 3.240 18.896 1.00 35.48 250 HIS A N 1
ATOM 2002 C CA . HIS A 1 270 ? 17.169 2.561 19.885 1.00 35.46 250 HIS A CA 1
ATOM 2003 C C . HIS A 1 270 ? 16.375 1.521 20.658 1.00 37.43 250 HIS A C 1
ATOM 2004 O O . HIS A 1 270 ? 16.672 1.237 21.822 1.00 41.61 250 HIS A O 1
ATOM 2011 N N . ARG A 1 271 ? 15.372 0.941 20.027 1.00 35.68 251 ARG A N 1
ATOM 2012 C CA . ARG A 1 271 ? 14.602 -0.094 20.692 1.00 31.85 251 ARG A CA 1
ATOM 2013 C C . ARG A 1 271 ? 15.499 -1.299 20.950 1.00 31.61 251 ARG A C 1
ATOM 2014 O O . ARG A 1 271 ? 16.247 -1.724 20.048 1.00 32.44 251 ARG A O 1
ATOM 2022 N N . PRO A 1 272 ? 15.478 -1.854 22.161 1.00 32.43 252 PRO A N 1
ATOM 2023 C CA . PRO A 1 272 ? 16.353 -2.987 22.478 1.00 31.66 252 PRO A CA 1
ATOM 2024 C C . PRO A 1 272 ? 15.915 -4.255 21.765 1.00 27.13 252 PRO A C 1
ATOM 2025 O O . PRO A 1 272 ? 14.728 -4.488 21.523 1.00 28.98 252 PRO A O 1
ATOM 2029 N N . VAL A 1 273 ? 16.895 -5.096 21.443 1.00 30.44 253 VAL A N 1
ATOM 2030 C CA . VAL A 1 273 ? 16.641 -6.360 20.767 1.00 27.14 253 VAL A CA 1
ATOM 2031 C C . VAL A 1 273 ? 17.094 -7.474 21.695 1.00 29.52 253 VAL A C 1
ATOM 2032 O O . VAL A 1 273 ? 18.249 -7.486 22.142 1.00 27.00 253 VAL A O 1
ATOM 2036 N N . TRP A 1 274 ? 16.187 -8.403 21.983 1.00 25.24 254 TRP A N 1
ATOM 2037 C CA . TRP A 1 274 ? 16.450 -9.508 22.901 1.00 24.34 254 TRP A CA 1
ATOM 2038 C C . TRP A 1 274 ? 16.703 -10.772 22.082 1.00 24.66 254 TRP A C 1
ATOM 2039 O O . TRP A 1 274 ? 15.799 -11.266 21.406 1.00 23.79 254 TRP A O 1
ATOM 2050 N N . VAL A 1 275 ? 17.937 -11.294 22.137 1.00 25.81 255 VAL A N 1
ATOM 2051 C CA . VAL A 1 275 ? 18.212 -12.612 21.564 1.00 21.86 255 VAL A CA 1
ATOM 2052 C C . VAL A 1 275 ? 17.683 -13.624 22.567 1.00 26.67 255 VAL A C 1
ATOM 2053 O O . VAL A 1 275 ? 18.401 -14.099 23.460 1.00 26.17 255 VAL A O 1
ATOM 2057 N N . GLN A 1 276 ? 16.391 -13.910 22.451 1.00 24.78 256 GLN A N 1
ATOM 2058 C CA . GLN A 1 276 ? 15.674 -14.593 23.517 1.00 24.08 256 GLN A CA 1
ATOM 2059 C C . GLN A 1 276 ? 15.892 -16.099 23.487 1.00 25.04 256 GLN A C 1
ATOM 2060 O O . GLN A 1 276 ? 15.650 -16.779 24.497 1.00 22.22 256 GLN A O 1
ATOM 2066 N N . ALA A 1 277 ? 16.337 -16.642 22.358 1.00 26.08 257 ALA A N 1
ATOM 2067 C CA . ALA A 1 277 ? 16.768 -18.030 22.315 1.00 26.67 257 ALA A CA 1
ATOM 2068 C C . ALA A 1 277 ? 17.874 -18.150 21.284 1.00 25.90 257 ALA A C 1
ATOM 2069 O O . ALA A 1 277 ? 17.759 -17.616 20.175 1.00 26.66 257 ALA A O 1
ATOM 2071 N N . ILE A 1 278 ? 18.941 -18.846 21.658 1.00 25.52 258 ILE A N 1
ATOM 2072 C CA . ILE A 1 278 ? 20.007 -19.214 20.733 1.00 26.89 258 ILE A CA 1
ATOM 2073 C C . ILE A 1 278 ? 20.663 -20.467 21.295 1.00 27.90 258 ILE A C 1
ATOM 2074 O O . ILE A 1 278 ? 20.880 -20.572 22.503 1.00 25.23 258 ILE A O 1
ATOM 2079 N N . GLY A 1 279 ? 20.932 -21.442 20.430 1.00 26.77 259 GLY A N 1
ATOM 2080 C CA . GLY A 1 279 ? 21.638 -22.640 20.834 1.00 27.57 259 GLY A CA 1
ATOM 2081 C C . GLY A 1 279 ? 22.651 -23.040 19.775 1.00 31.11 259 GLY A C 1
ATOM 2082 O O . GLY A 1 279 ? 22.752 -22.410 18.718 1.00 31.58 259 GLY A O 1
ATOM 2083 N N . ALA A 1 280 ? 23.408 -24.102 20.083 1.00 27.95 260 ALA A N 1
ATOM 2084 C CA . ALA A 1 280 ? 24.373 -24.652 19.138 1.00 29.27 260 ALA A CA 1
ATOM 2085 C C . ALA A 1 280 ? 23.905 -26.035 18.694 1.00 31.97 260 ALA A C 1
ATOM 2086 O O . ALA A 1 280 ? 24.390 -27.055 19.208 1.00 31.35 260 ALA A O 1
ATOM 2088 N N . PRO A 1 281 ? 22.976 -26.106 17.737 1.00 33.20 261 PRO A N 1
ATOM 2089 C CA . PRO A 1 281 ? 22.291 -27.378 17.444 1.00 30.98 261 PRO A CA 1
ATOM 2090 C C . PRO A 1 281 ? 23.207 -28.409 16.796 1.00 28.67 261 PRO A C 1
ATOM 2091 O O . PRO A 1 281 ? 23.846 -28.155 15.772 1.00 29.70 261 PRO A O 1
ATOM 2095 N N . GLY A 1 282 ? 23.239 -29.600 17.397 1.00 27.12 262 GLY A N 1
ATOM 2096 C CA . GLY A 1 282 ? 24.089 -30.686 16.960 1.00 29.96 262 GLY A CA 1
ATOM 2097 C C . GLY A 1 282 ? 23.719 -31.298 15.632 1.00 30.95 262 GLY A C 1
ATOM 2098 O O . GLY A 1 282 ? 24.496 -32.109 15.119 1.00 33.21 262 GLY A O 1
ATOM 2099 N N . ASN A 1 283 ? 22.574 -30.941 15.058 1.00 32.33 263 ASN A N 1
ATOM 2100 C CA . ASN A 1 283 ? 22.305 -31.449 13.724 1.00 32.20 263 ASN A CA 1
ATOM 2101 C C . ASN A 1 283 ? 23.078 -30.702 12.640 1.00 35.26 263 ASN A C 1
ATOM 2102 O O . ASN A 1 283 ? 23.129 -31.184 11.501 1.00 34.61 263 ASN A O 1
ATOM 2107 N N . VAL A 1 284 ? 23.710 -29.569 12.953 1.00 32.17 264 VAL A N 1
ATOM 2108 C CA . VAL A 1 284 ? 24.531 -28.884 11.952 1.00 36.44 264 VAL A CA 1
ATOM 2109 C C . VAL A 1 284 ? 25.909 -28.524 12.502 1.00 30.81 264 VAL A C 1
ATOM 2110 O O . VAL A 1 284 ? 26.882 -28.464 11.750 1.00 34.13 264 VAL A O 1
ATOM 2114 N N . ILE A 1 285 ? 26.005 -28.286 13.805 1.00 31.49 265 ILE A N 1
ATOM 2115 C CA . ILE A 1 285 ? 27.262 -27.932 14.462 1.00 36.00 265 ILE A CA 1
ATOM 2116 C C . ILE A 1 285 ? 27.809 -29.161 15.178 1.00 33.41 265 ILE A C 1
ATOM 2117 O O . ILE A 1 285 ? 27.132 -29.725 16.044 1.00 35.46 265 ILE A O 1
ATOM 2122 N N . ASP A 1 286 ? 29.039 -29.549 14.845 1.00 33.09 266 ASP A N 1
ATOM 2123 C CA . ASP A 1 286 ? 29.704 -30.644 15.546 1.00 41.01 266 ASP A CA 1
ATOM 2124 C C . ASP A 1 286 ? 29.798 -30.337 17.035 1.00 40.41 266 ASP A C 1
ATOM 2125 O O . ASP A 1 286 ? 30.065 -29.199 17.430 1.00 39.80 266 ASP A O 1
ATOM 2130 N N . SER A 1 287 ? 29.568 -31.362 17.871 1.00 41.90 267 SER A N 1
ATOM 2131 C CA . SER A 1 287 ? 29.523 -31.128 19.312 1.00 41.66 267 SER A CA 1
ATOM 2132 C C . SER A 1 287 ? 30.833 -30.540 19.814 1.00 38.49 267 SER A C 1
ATOM 2133 O O . SER A 1 287 ? 30.834 -29.728 20.746 1.00 44.70 267 SER A O 1
ATOM 2136 N N . ALA A 1 288 ? 31.948 -30.917 19.194 1.00 38.52 268 ALA A N 1
ATOM 2137 C CA . ALA A 1 288 ? 33.245 -30.361 19.558 1.00 44.82 268 ALA A CA 1
ATOM 2138 C C . ALA A 1 288 ? 33.369 -28.882 19.211 1.00 45.68 268 ALA A C 1
ATOM 2139 O O . ALA A 1 288 ? 34.246 -28.208 19.764 1.00 42.31 268 ALA A O 1
ATOM 2141 N N . ASP A 1 289 ? 32.537 -28.366 18.296 1.00 42.10 269 ASP A N 1
ATOM 2142 C CA . ASP A 1 289 ? 32.582 -26.954 17.932 1.00 37.93 269 ASP A CA 1
ATOM 2143 C C . ASP A 1 289 ? 31.566 -26.120 18.691 1.00 37.94 269 ASP A C 1
ATOM 2144 O O . ASP A 1 289 ? 31.627 -24.888 18.625 1.00 40.29 269 ASP A O 1
ATOM 2149 N N . ALA A 1 290 ? 30.625 -26.758 19.380 1.00 36.45 270 ALA A N 1
ATOM 2150 C CA . ALA A 1 290 ? 29.565 -26.009 20.043 1.00 34.42 270 ALA A CA 1
ATOM 2151 C C . ALA A 1 290 ? 30.098 -24.968 21.022 1.00 36.63 270 ALA A C 1
ATOM 2152 O O . ALA A 1 290 ? 29.551 -23.851 21.039 1.00 32.13 270 ALA A O 1
ATOM 2154 N N . PRO A 1 291 ? 31.133 -25.232 21.831 1.00 38.68 271 PRO A N 1
ATOM 2155 C CA . PRO A 1 291 ? 31.660 -24.145 22.678 1.00 40.59 271 PRO A CA 1
ATOM 2156 C C . PRO A 1 291 ? 32.138 -22.943 21.879 1.00 35.24 271 PRO A C 1
ATOM 2157 O O . PRO A 1 291 ? 31.785 -21.806 22.212 1.00 32.95 271 PRO A O 1
ATOM 2161 N N . GLU A 1 292 ? 32.918 -23.154 20.818 1.00 33.11 272 GLU A N 1
ATOM 2162 C CA A GLU A 1 292 ? 33.365 -22.031 19.996 0.55 36.69 272 GLU A CA 1
ATOM 2163 C CA B GLU A 1 292 ? 33.354 -22.009 20.030 0.45 36.77 272 GLU A CA 1
ATOM 2164 C C . GLU A 1 292 ? 32.185 -21.344 19.315 1.00 38.48 272 GLU A C 1
ATOM 2165 O O . GLU A 1 292 ? 32.160 -20.114 19.185 1.00 35.75 272 GLU A O 1
ATOM 2176 N N . PHE A 1 293 ? 31.196 -22.121 18.871 1.00 31.44 273 PHE A N 1
ATOM 2177 C CA . PHE A 1 293 ? 30.010 -21.501 18.288 1.00 32.72 273 PHE A CA 1
ATOM 2178 C C . PHE A 1 293 ? 29.347 -20.575 19.294 1.00 32.78 273 PHE A C 1
ATOM 2179 O O . PHE A 1 293 ? 28.981 -19.438 18.973 1.00 30.60 273 PHE A O 1
ATOM 2187 N N . CYS A 1 294 ? 29.204 -21.047 20.531 1.00 32.27 274 CYS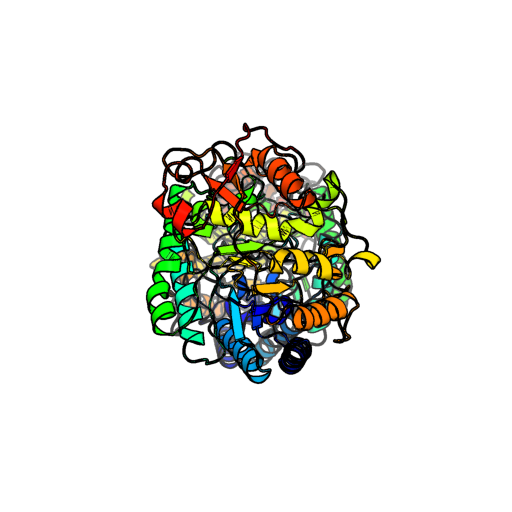 A N 1
ATOM 2188 C CA . CYS A 1 294 ? 28.648 -20.220 21.593 1.00 32.22 274 CYS A CA 1
ATOM 2189 C C . CYS A 1 294 ? 29.461 -18.940 21.766 1.00 32.77 274 CYS A C 1
ATOM 2190 O O . CYS A 1 294 ? 28.924 -17.831 21.679 1.00 34.32 274 CYS A O 1
ATOM 2193 N N . ARG A 1 295 ? 30.770 -19.083 21.985 1.00 37.30 275 ARG A N 1
ATOM 2194 C CA . ARG A 1 295 ? 31.624 -17.930 22.251 1.00 35.03 275 ARG A CA 1
ATOM 2195 C C . ARG A 1 295 ? 31.581 -16.921 21.105 1.00 38.39 275 ARG A C 1
ATOM 2196 O O . ARG A 1 295 ? 31.397 -15.717 21.324 1.00 31.77 275 ARG A O 1
ATOM 2204 N N . ARG A 1 296 ? 31.749 -17.392 19.867 1.00 34.83 276 ARG A N 1
ATOM 2205 C CA . ARG A 1 296 ? 31.866 -16.460 18.751 1.00 34.25 276 ARG A CA 1
ATOM 2206 C C . ARG A 1 296 ? 30.522 -15.899 18.312 1.00 35.95 276 ARG A C 1
ATOM 2207 O O . ARG A 1 296 ? 30.473 -14.772 17.810 1.00 38.04 276 ARG A O 1
ATOM 2215 N N . SER A 1 297 ? 29.427 -16.639 18.509 1.00 33.22 277 SER A N 1
ATOM 2216 C CA . SER A 1 297 ? 28.111 -16.062 18.248 1.00 32.24 277 SER A CA 1
ATOM 2217 C C . SER A 1 297 ? 27.845 -14.886 19.179 1.00 38.43 277 SER A C 1
ATOM 2218 O O . SER A 1 297 ? 27.245 -13.886 18.773 1.00 32.65 277 SER A O 1
ATOM 2221 N N . ILE A 1 298 ? 28.255 -15.007 20.446 1.00 33.01 278 ILE A N 1
ATOM 2222 C CA . ILE A 1 298 ? 28.001 -13.938 21.406 1.00 32.30 278 ILE A CA 1
ATOM 2223 C C . ILE A 1 298 ? 28.958 -12.771 21.176 1.00 31.81 278 ILE A C 1
ATOM 2224 O O . ILE A 1 298 ? 28.577 -11.610 21.379 1.00 34.66 278 ILE A O 1
ATOM 2229 N N . ASP A 1 299 ? 30.196 -13.042 20.739 1.00 34.04 279 ASP A N 1
ATOM 2230 C CA . ASP A 1 299 ? 31.079 -11.964 20.295 1.00 34.66 279 ASP A CA 1
ATOM 2231 C C . ASP A 1 299 ? 30.383 -11.113 19.239 1.00 39.64 279 ASP A C 1
ATOM 2232 O O . ASP A 1 299 ? 30.407 -9.877 19.296 1.00 36.86 279 ASP A O 1
ATOM 2237 N N . ALA A 1 300 ? 29.751 -11.768 18.261 1.00 38.71 280 ALA A N 1
ATOM 2238 C CA . ALA A 1 300 ? 29.087 -11.034 17.183 1.00 40.96 280 ALA A CA 1
ATOM 2239 C C . ALA A 1 300 ? 27.866 -10.279 17.694 1.00 39.22 280 ALA A C 1
ATOM 2240 O O . ALA A 1 300 ? 27.634 -9.132 17.292 1.00 38.63 280 ALA A O 1
ATOM 2242 N N . ILE A 1 301 ? 27.069 -10.907 18.568 1.00 33.56 281 ILE A N 1
ATOM 2243 C CA . ILE A 1 301 ? 25.923 -10.222 19.171 1.00 31.82 281 ILE A CA 1
ATOM 2244 C C . ILE A 1 301 ? 26.380 -8.999 19.956 1.00 33.84 281 ILE A C 1
ATOM 2245 O O . ILE A 1 301 ? 25.766 -7.927 19.883 1.00 31.86 281 ILE A O 1
ATOM 2250 N N . ALA A 1 302 ? 27.471 -9.135 20.712 1.00 35.43 282 ALA A N 1
ATOM 2251 C CA . ALA A 1 302 ? 27.939 -8.043 21.558 1.00 38.65 282 ALA A CA 1
ATOM 2252 C C . ALA A 1 302 ? 28.424 -6.840 20.759 1.00 39.78 282 ALA A C 1
ATOM 2253 O O . ALA A 1 302 ? 28.594 -5.760 21.341 1.00 36.02 282 ALA A O 1
ATOM 2255 N N . ASP A 1 303 ? 28.652 -6.995 19.455 1.00 37.05 283 ASP A N 1
ATOM 2256 C CA . ASP A 1 303 ? 29.087 -5.896 18.600 1.00 39.68 283 ASP A CA 1
ATOM 2257 C C . ASP A 1 303 ? 27.913 -5.182 17.936 1.00 34.83 283 ASP A C 1
ATOM 2258 O O . ASP A 1 303 ? 28.130 -4.324 17.075 1.00 38.62 283 ASP A O 1
ATOM 2263 N N . CYS A 1 304 ? 26.667 -5.501 18.341 1.00 33.22 284 CYS A N 1
ATOM 2264 C CA . CYS A 1 304 ? 25.461 -4.813 17.899 1.00 33.75 284 CYS A CA 1
ATOM 2265 C C . CYS A 1 304 ? 24.951 -3.916 19.004 1.00 38.42 284 CYS A C 1
ATOM 2266 O O . CYS A 1 304 ? 24.763 -4.396 20.130 1.00 33.20 284 CYS A O 1
ATOM 2269 N N . PRO A 1 305 ? 24.694 -2.638 18.749 1.00 35.18 285 PRO A N 1
ATOM 2270 C CA . PRO A 1 305 ? 24.157 -1.782 19.813 1.00 32.48 285 PRO A CA 1
ATOM 2271 C C . PRO A 1 305 ? 22.736 -2.178 20.207 1.00 34.47 285 PRO A C 1
ATOM 2272 O O . PRO A 1 305 ? 22.002 -2.852 19.471 1.00 31.12 285 PRO A O 1
ATOM 2276 N N . ASP A 1 306 ? 22.375 -1.777 21.433 1.00 34.95 286 ASP A N 1
ATOM 2277 C CA . ASP A 1 306 ? 21.013 -1.885 21.958 1.00 33.71 286 ASP A CA 1
ATOM 2278 C C . ASP A 1 306 ? 20.541 -3.332 22.065 1.00 31.54 286 ASP A C 1
ATOM 2279 O O . ASP A 1 306 ? 19.359 -3.630 21.882 1.00 33.30 286 ASP A O 1
ATOM 2284 N N . VAL A 1 307 ? 21.442 -4.255 22.378 1.00 30.69 287 VAL A N 1
ATOM 2285 C CA . VAL A 1 307 ? 21.020 -5.630 22.609 1.00 27.44 287 VAL A CA 1
ATOM 2286 C C . VAL A 1 307 ? 20.547 -5.743 24.053 1.00 33.08 287 VAL A C 1
ATOM 2287 O O . VAL A 1 307 ? 21.315 -5.495 24.990 1.00 31.91 287 VAL A O 1
ATOM 2291 N N . PHE A 1 308 ? 19.267 -6.084 24.223 1.00 29.94 288 PHE A N 1
ATOM 2292 C CA . PHE A 1 308 ? 18.671 -6.233 25.549 1.00 27.94 288 PHE A CA 1
ATOM 2293 C C . PHE A 1 308 ? 19.360 -7.341 26.335 1.00 34.93 288 PHE A C 1
ATOM 2294 O O . PHE A 1 308 ? 19.708 -7.167 27.512 1.00 30.65 288 PHE A O 1
ATOM 2302 N N . GLY A 1 309 ? 19.560 -8.490 25.701 1.00 30.37 289 GLY A N 1
ATOM 2303 C CA . GLY A 1 309 ? 20.252 -9.577 26.363 1.00 31.13 289 GLY A CA 1
ATOM 2304 C C . GLY A 1 309 ? 20.360 -10.788 25.463 1.00 31.82 289 GLY A C 1
ATOM 2305 O O . GLY A 1 309 ? 19.845 -10.811 24.340 1.00 27.39 289 GLY A O 1
ATOM 2306 N N . VAL A 1 310 ? 21.046 -11.803 25.985 1.00 26.43 290 VAL A N 1
ATOM 2307 C CA . VAL A 1 310 ? 21.219 -13.099 25.332 1.00 25.42 290 VAL A CA 1
ATOM 2308 C C . VAL A 1 310 ? 20.732 -14.167 26.301 1.00 27.54 290 VAL A C 1
ATOM 2309 O O . VAL A 1 310 ? 21.211 -14.231 27.437 1.00 27.98 290 VAL A O 1
ATOM 2313 N N . THR A 1 311 ? 19.801 -15.015 25.850 1.00 24.31 291 THR A N 1
ATOM 2314 C CA . THR A 1 311 ? 19.199 -16.055 26.686 1.00 24.20 291 THR A CA 1
ATOM 2315 C C . THR A 1 311 ? 19.445 -17.389 25.998 1.00 24.68 291 THR A C 1
ATOM 2316 O O . THR A 1 311 ? 18.830 -17.679 24.967 1.00 25.14 291 THR A O 1
ATOM 2320 N N . TRP A 1 312 ? 20.359 -18.183 26.551 1.00 28.59 292 TRP A N 1
ATOM 2321 C CA . TRP A 1 312 ? 20.811 -19.393 25.880 1.00 28.86 292 TRP A CA 1
ATOM 2322 C C . TRP A 1 312 ? 19.761 -20.487 25.972 1.00 27.30 292 TRP A C 1
ATOM 2323 O O . TRP A 1 312 ? 19.127 -20.662 27.014 1.00 24.42 292 TRP A O 1
ATOM 2334 N N . TRP A 1 313 ? 19.613 -21.250 24.886 1.00 24.74 293 TRP A N 1
ATOM 2335 C CA . TRP A 1 313 ? 18.796 -22.460 24.871 1.00 24.74 293 TRP A CA 1
ATOM 2336 C C . TRP A 1 313 ? 19.730 -23.668 24.923 1.00 23.54 293 TRP A C 1
ATOM 2337 O O . TRP A 1 313 ? 20.420 -23.946 23.941 1.00 24.61 293 TRP A O 1
ATOM 2348 N N . CYS A 1 314 ? 19.761 -24.406 26.041 1.00 22.87 294 CYS A N 1
ATOM 2349 C CA . CYS A 1 314 ? 18.889 -24.284 27.203 1.00 23.23 294 CYS A CA 1
ATOM 2350 C C . CYS A 1 314 ? 19.650 -24.744 28.455 1.00 23.47 294 CYS A C 1
ATOM 2351 O O . CYS A 1 314 ? 20.824 -25.096 28.385 1.00 25.41 294 CYS A O 1
ATOM 2354 N N . SER A 1 315 ? 18.966 -24.793 29.600 1.00 23.59 295 SER A N 1
ATOM 2355 C CA . SER A 1 315 ? 19.673 -25.038 30.851 1.00 24.16 295 SER A CA 1
ATOM 2356 C C . SER A 1 315 ? 20.138 -26.487 30.962 1.00 28.92 295 SER A C 1
ATOM 2357 O O . SER A 1 315 ? 21.280 -26.752 31.356 1.00 25.61 295 SER A O 1
ATOM 2360 N N . HIS A 1 316 ? 19.266 -27.443 30.651 1.00 26.10 296 HIS A N 1
ATOM 2361 C CA . HIS A 1 316 ? 19.551 -28.831 30.986 1.00 26.23 296 HIS A CA 1
ATOM 2362 C C . HIS A 1 316 ? 19.268 -29.759 29.816 1.00 31.01 296 HIS A C 1
ATOM 2363 O O . HIS A 1 316 ? 18.315 -29.549 29.064 1.00 35.09 296 HIS A O 1
ATOM 2370 N N . ARG A 1 317 ? 20.135 -30.755 29.640 1.00 26.77 297 ARG A N 1
ATOM 2371 C CA . ARG A 1 317 ? 19.916 -31.757 28.604 1.00 28.18 297 ARG A CA 1
ATOM 2372 C C . ARG A 1 317 ? 18.585 -32.466 28.841 1.00 29.86 297 ARG A C 1
ATOM 2373 O O . ARG A 1 317 ? 18.105 -32.567 29.972 1.00 29.90 297 ARG A O 1
ATOM 2381 N N . ILE A 1 318 ? 17.959 -32.907 27.762 1.00 31.13 298 ILE A N 1
ATOM 2382 C CA . ILE A 1 318 ? 16.742 -33.715 27.872 1.00 29.82 298 ILE A CA 1
ATOM 2383 C C . ILE A 1 318 ? 17.133 -35.157 28.183 1.00 30.16 298 ILE A C 1
ATOM 2384 O O . ILE A 1 318 ? 17.968 -35.726 27.464 1.00 31.28 298 ILE A O 1
ATOM 2389 N N . PRO A 1 319 ? 16.529 -35.795 29.186 1.00 31.20 299 PRO A N 1
ATOM 2390 C CA . PRO A 1 319 ? 16.882 -37.189 29.489 1.00 31.87 299 PRO A CA 1
ATOM 2391 C C . PRO A 1 319 ? 16.684 -38.087 28.275 1.00 35.14 299 PRO A C 1
ATOM 2392 O O . PRO A 1 319 ? 15.727 -37.928 27.512 1.00 30.38 299 PRO A O 1
ATOM 2396 N N . SER A 1 320 ? 17.614 -39.030 28.096 1.00 32.36 300 SER A N 1
ATOM 2397 C CA . SER A 1 320 ? 17.529 -39.945 26.965 1.00 36.83 300 SER A CA 1
ATOM 2398 C C . SER A 1 320 ? 16.343 -40.892 27.078 1.00 36.94 300 SER A C 1
ATOM 2399 O O . SER A 1 320 ? 15.976 -41.513 26.079 1.00 41.34 300 SER A O 1
ATOM 2402 N N . ALA A 1 321 ? 15.726 -40.998 28.259 1.00 34.46 301 ALA A N 1
ATOM 2403 C CA . ALA A 1 321 ? 14.516 -41.799 28.412 1.00 37.13 301 ALA A CA 1
ATOM 2404 C C . ALA A 1 321 ? 13.343 -41.249 27.607 1.00 34.02 301 ALA A C 1
ATOM 2405 O O . ALA A 1 321 ? 12.379 -41.984 27.362 1.00 37.18 301 ALA A O 1
ATOM 2407 N N . PHE A 1 322 ? 13.382 -39.974 27.231 1.00 25.60 302 PHE A N 1
ATOM 2408 C CA . PHE A 1 322 ? 12.289 -39.348 26.500 1.00 24.59 302 PHE A CA 1
ATOM 2409 C C . PHE A 1 322 ? 12.540 -39.462 25.002 1.00 36.09 302 PHE A C 1
ATOM 2410 O O . PHE A 1 322 ? 13.652 -39.207 24.528 1.00 32.81 302 PHE A O 1
ATOM 2418 N N . SER A 1 323 ? 11.493 -39.791 24.258 1.00 28.71 303 SER A N 1
ATOM 2419 C CA . SER A 1 323 ? 11.622 -40.109 22.842 1.00 25.30 303 SER A CA 1
ATOM 2420 C C . SER A 1 323 ? 10.932 -39.063 21.975 1.00 24.79 303 SER A C 1
ATOM 2421 O O . SER A 1 323 ? 10.193 -38.197 22.446 1.00 26.08 303 SER A O 1
ATOM 2424 N N . ASP A 1 324 ? 11.202 -39.172 20.669 1.00 28.29 304 ASP A N 1
ATOM 2425 C CA . ASP A 1 324 ? 10.585 -38.433 19.567 1.00 31.88 304 ASP A CA 1
ATOM 2426 C C . ASP A 1 324 ? 11.067 -36.993 19.466 1.00 31.01 304 ASP A C 1
ATOM 2427 O O . ASP A 1 324 ? 10.629 -36.278 18.551 1.00 29.12 304 ASP A O 1
ATOM 2432 N N . PHE A 1 325 ? 11.963 -36.547 20.337 1.00 28.66 305 PHE A N 1
ATOM 2433 C CA . PHE A 1 325 ? 12.670 -35.304 20.077 1.00 30.21 305 PHE A CA 1
ATOM 2434 C C . PHE A 1 325 ? 13.635 -35.498 18.913 1.00 26.60 305 PHE A C 1
ATOM 2435 O O . PHE A 1 325 ? 14.256 -36.558 18.794 1.00 26.06 305 PHE A O 1
ATOM 2443 N N . PRO A 1 326 ? 13.797 -34.497 18.052 1.00 31.41 306 PRO A N 1
ATOM 2444 C CA . PRO A 1 326 ? 14.980 -34.480 17.185 1.00 35.75 306 PRO A CA 1
ATOM 2445 C C . PRO A 1 326 ? 16.212 -34.721 18.049 1.00 37.24 306 PRO A C 1
ATOM 2446 O O . PRO A 1 326 ? 16.332 -34.165 19.143 1.00 33.33 306 PRO A O 1
ATOM 2450 N N . PHE A 1 327 ? 17.105 -35.598 17.584 1.00 35.79 307 PHE A N 1
ATOM 2451 C CA . PHE A 1 327 ? 18.174 -36.086 18.453 1.00 42.73 307 PHE A CA 1
ATOM 2452 C C . PHE A 1 327 ? 18.998 -34.946 19.045 1.00 46.64 307 PHE A C 1
ATOM 2453 O O . PHE A 1 327 ? 19.396 -35.010 20.215 1.00 43.47 307 PHE A O 1
ATOM 2461 N N . PHE A 1 328 ? 19.242 -33.883 18.270 1.00 40.86 308 PHE A N 1
ATOM 2462 C CA . PHE A 1 328 ? 20.099 -32.806 18.766 1.00 41.59 308 PHE A CA 1
ATOM 2463 C C . PHE A 1 328 ? 19.489 -32.078 19.960 1.00 40.62 308 PHE A C 1
ATOM 2464 O O . PHE A 1 328 ? 20.223 -31.478 20.753 1.00 40.35 308 PHE A O 1
ATOM 2472 N N . GLU A 1 329 ? 18.156 -32.068 20.076 1.00 31.96 309 GLU A N 1
ATOM 2473 C CA . GLU A 1 329 ? 17.512 -31.337 21.165 1.00 34.87 309 GLU A CA 1
ATOM 2474 C C . GLU A 1 329 ? 17.987 -31.843 22.521 1.00 35.47 309 GLU A C 1
ATOM 2475 O O . GLU A 1 329 ? 17.974 -31.092 23.506 1.00 34.64 309 GLU A O 1
ATOM 2481 N N . HIS A 1 330 ? 18.392 -33.115 22.588 1.00 33.05 310 HIS A N 1
ATOM 2482 C CA . HIS A 1 330 ? 18.852 -33.689 23.845 1.00 40.67 310 HIS A CA 1
ATOM 2483 C C . HIS A 1 330 ? 20.142 -33.038 24.322 1.00 47.81 310 HIS A C 1
ATOM 2484 O O . HIS A 1 330 ? 20.379 -32.947 25.532 1.00 43.39 310 HIS A O 1
ATOM 2491 N N . GLN A 1 331 ? 20.988 -32.596 23.392 1.00 40.89 311 GLN A N 1
ATOM 2492 C CA . GLN A 1 331 ? 22.350 -32.184 23.695 1.00 41.01 311 GLN A CA 1
ATOM 2493 C C . GLN A 1 331 ? 22.510 -30.668 23.826 1.00 35.33 311 GLN A C 1
ATOM 2494 O O . GLN A 1 331 ? 23.642 -30.184 23.869 1.00 43.44 311 GLN A O 1
ATOM 2500 N N . LEU A 1 332 ? 21.419 -29.906 23.834 1.00 28.75 312 LEU A N 1
ATOM 2501 C CA . LEU A 1 332 ? 21.500 -28.445 23.876 1.00 31.67 312 LEU A CA 1
ATOM 2502 C C . LEU A 1 332 ? 21.805 -27.865 25.261 1.00 38.34 312 LEU A C 1
ATOM 2503 O O . LEU A 1 332 ? 21.970 -26.640 25.381 1.00 34.25 312 LEU A O 1
ATOM 2508 N N . GLY A 1 333 ? 21.863 -28.684 26.304 1.00 33.07 313 GLY A N 1
ATOM 2509 C CA . GLY A 1 333 ? 21.885 -28.145 27.664 1.00 26.05 313 GLY A CA 1
ATOM 2510 C C . GLY A 1 333 ? 23.242 -27.639 28.134 1.00 28.12 313 GLY A C 1
ATOM 2511 O O . GLY A 1 333 ? 24.297 -28.171 27.797 1.00 28.16 313 GLY A O 1
ATOM 2512 N N . LEU A 1 334 ? 23.197 -26.591 28.965 1.00 27.92 314 LEU A N 1
ATOM 2513 C CA . LEU A 1 334 ? 24.399 -26.131 29.651 1.00 27.16 314 LEU A CA 1
ATOM 2514 C C . LEU A 1 334 ? 24.810 -27.064 30.786 1.00 26.71 314 LEU A C 1
ATOM 2515 O O . LEU A 1 334 ? 25.967 -27.025 31.210 1.00 30.38 314 LEU A O 1
ATOM 2520 N N . PHE A 1 335 ? 23.867 -27.831 31.331 1.00 26.68 315 PHE A N 1
ATOM 2521 C CA . PHE A 1 335 ? 24.107 -28.832 32.362 1.00 30.08 315 PHE A CA 1
ATOM 2522 C C . PHE A 1 335 ? 23.572 -30.179 31.894 1.00 30.22 315 PHE A C 1
ATOM 2523 O O . PHE A 1 335 ? 22.572 -30.240 31.176 1.00 28.11 315 PHE A O 1
ATOM 2531 N N . ASP A 1 336 ? 24.250 -31.263 32.276 1.00 31.02 316 ASP A N 1
ATOM 2532 C CA . ASP A 1 336 ? 23.702 -32.575 31.966 1.00 35.90 316 ASP A CA 1
ATOM 2533 C C . ASP A 1 336 ? 22.589 -32.921 32.961 1.00 40.84 316 ASP A C 1
ATOM 2534 O O . ASP A 1 336 ? 22.291 -32.168 33.898 1.00 33.85 316 ASP A O 1
ATOM 2539 N N . VAL A 1 337 ? 22.014 -34.114 32.802 1.00 51.71 317 VAL A N 1
ATOM 2540 C CA . VAL A 1 337 ? 20.851 -34.497 33.596 1.00 63.01 317 VAL A CA 1
ATOM 2541 C C . VAL A 1 337 ? 21.116 -34.506 35.101 1.00 62.97 317 VAL A C 1
ATOM 2542 O O . VAL A 1 337 ? 20.173 -34.354 35.884 1.00 65.67 317 VAL A O 1
ATOM 2546 N N . ASP A 1 338 ? 22.372 -34.653 35.535 1.00 55.98 318 ASP A N 1
ATOM 2547 C CA . ASP A 1 338 ? 22.691 -34.644 36.961 1.00 58.77 318 ASP A CA 1
ATOM 2548 C C . ASP A 1 338 ? 23.039 -33.258 37.492 1.00 51.62 318 ASP A C 1
ATOM 2549 O O . ASP A 1 338 ? 23.327 -33.130 38.684 1.00 52.23 318 ASP A O 1
ATOM 2554 N N . GLY A 1 339 ? 23.033 -32.225 36.651 1.00 44.24 319 GLY A N 1
ATOM 2555 C CA . GLY A 1 339 ? 23.517 -30.919 37.065 1.00 34.49 319 GLY A CA 1
ATOM 2556 C C . GLY A 1 339 ? 24.997 -30.638 36.853 1.00 39.76 319 GLY A C 1
ATOM 2557 O O . GLY A 1 339 ? 25.495 -29.629 37.369 1.00 45.01 319 GLY A O 1
ATOM 2558 N N . THR A 1 340 ? 25.726 -31.491 36.135 1.00 33.38 320 THR A N 1
ATOM 2559 C CA . THR A 1 340 ? 27.131 -31.207 35.855 1.00 33.76 320 THR A CA 1
ATOM 2560 C C . THR A 1 340 ? 27.244 -30.275 34.657 1.00 33.39 320 THR A C 1
ATOM 2561 O O . THR A 1 340 ? 26.544 -30.441 33.656 1.00 32.96 320 THR A O 1
ATOM 2565 N N . LEU A 1 341 ? 28.174 -29.329 34.745 1.00 33.35 321 LEU A N 1
ATOM 2566 C CA . LEU A 1 341 ? 28.353 -28.328 33.703 1.00 34.58 321 LEU A CA 1
ATOM 2567 C C . LEU A 1 341 ? 28.918 -28.979 32.441 1.00 33.87 321 LEU A C 1
ATOM 2568 O O . LEU A 1 341 ? 29.865 -29.762 32.520 1.00 34.36 321 LEU A O 1
ATOM 2573 N N . THR A 1 342 ? 28.308 -28.710 31.287 1.00 33.08 322 THR A N 1
ATOM 2574 C CA . THR A 1 342 ? 28.855 -29.198 30.025 1.00 33.46 322 THR A CA 1
ATOM 2575 C C . THR A 1 342 ? 29.897 -28.231 29.464 1.00 36.71 322 THR A C 1
ATOM 2576 O O . THR A 1 342 ? 30.122 -27.137 29.983 1.00 33.61 322 THR A O 1
ATOM 2580 N N . ASP A 1 343 ? 30.523 -28.630 28.355 1.00 30.27 323 ASP A N 1
ATOM 2581 C CA . ASP A 1 343 ? 31.501 -27.757 27.720 1.00 33.09 323 ASP A CA 1
ATOM 2582 C C . ASP A 1 343 ? 30.853 -26.488 27.168 1.00 32.24 323 ASP A C 1
ATOM 2583 O O . ASP A 1 343 ? 31.448 -25.406 27.244 1.00 32.13 323 ASP A O 1
ATOM 2588 N N . VAL A 1 344 ? 29.644 -26.594 26.610 1.00 32.47 324 VAL A N 1
ATOM 2589 C CA . VAL A 1 344 ? 28.929 -25.389 26.194 1.00 28.66 324 VAL A CA 1
ATOM 2590 C C . VAL A 1 344 ? 28.548 -24.562 27.414 1.00 29.62 324 VAL A C 1
ATOM 2591 O O . VAL A 1 344 ? 28.539 -23.327 27.365 1.00 29.58 324 VAL A O 1
ATOM 2595 N N . GLY A 1 345 ? 28.207 -25.224 28.520 1.00 30.35 325 GLY A N 1
ATOM 2596 C CA . GLY A 1 345 ? 27.959 -24.484 29.748 1.00 30.00 325 GLY A CA 1
ATOM 2597 C C . GLY A 1 345 ? 29.170 -23.665 30.162 1.00 32.45 325 GLY A C 1
ATOM 2598 O O . GLY A 1 345 ? 29.046 -22.493 30.530 1.00 31.00 325 GLY A O 1
ATOM 2599 N N . LYS A 1 346 ? 30.358 -24.262 30.066 1.00 29.13 326 LYS A N 1
ATOM 2600 C CA . LYS A 1 346 ? 31.590 -23.538 30.364 1.00 30.59 326 LYS A CA 1
ATOM 2601 C C . LYS A 1 346 ? 31.790 -22.383 29.398 1.00 36.37 326 LYS A C 1
ATOM 2602 O O . LYS A 1 346 ? 32.278 -21.315 29.785 1.00 36.35 326 LYS A O 1
ATOM 2608 N N . ALA A 1 347 ? 31.426 -22.581 28.132 1.00 34.47 327 ALA A N 1
ATOM 2609 C CA . ALA A 1 347 ? 31.591 -21.511 27.156 1.00 34.51 327 ALA A CA 1
ATOM 2610 C C . ALA A 1 347 ? 30.662 -20.353 27.463 1.00 31.47 327 ALA A C 1
ATOM 2611 O O . ALA A 1 347 ? 31.066 -19.186 27.388 1.00 29.91 327 ALA A O 1
ATOM 2613 N N . PHE A 1 348 ? 29.409 -20.655 27.807 1.00 29.20 328 PHE A N 1
ATOM 2614 C CA . PHE A 1 348 ? 28.470 -19.591 28.113 1.00 26.59 328 PHE A CA 1
ATOM 2615 C C . PHE A 1 348 ? 28.885 -18.845 29.376 1.00 32.16 328 PHE A C 1
ATOM 2616 O O . PHE A 1 348 ? 28.872 -17.608 29.408 1.00 34.62 328 PHE A O 1
ATOM 2624 N N . ARG A 1 349 ? 29.280 -19.578 30.415 1.00 30.18 329 ARG A N 1
ATOM 2625 C CA . ARG A 1 349 ? 29.776 -18.935 31.630 1.00 31.02 329 ARG A CA 1
ATOM 2626 C C . ARG A 1 349 ? 30.909 -17.963 31.318 1.00 37.05 329 ARG A C 1
ATOM 2627 O O . ARG A 1 349 ? 30.915 -16.821 31.796 1.00 35.70 329 ARG A O 1
ATOM 2635 N N . ASP A 1 350 ? 31.870 -18.389 30.489 1.00 36.38 330 ASP A N 1
ATOM 2636 C CA . ASP A 1 350 ? 32.982 -17.507 30.148 1.00 36.41 330 ASP A CA 1
ATOM 2637 C C . ASP A 1 350 ? 32.520 -16.332 29.294 1.00 35.41 330 ASP A C 1
ATOM 2638 O O . ASP A 1 350 ? 33.039 -15.217 29.427 1.00 38.01 330 ASP A O 1
ATOM 2643 N N . ALA A 1 351 ? 31.555 -16.561 28.403 1.00 31.94 331 ALA A N 1
ATOM 2644 C CA . ALA A 1 351 ? 31.063 -15.472 27.564 1.00 35.91 331 ALA A CA 1
ATOM 2645 C C . ALA A 1 351 ? 30.394 -14.385 28.399 1.00 36.33 331 ALA A C 1
ATOM 2646 O O . ALA A 1 351 ? 30.516 -13.194 28.086 1.00 37.10 331 ALA A O 1
ATOM 2648 N N . ILE A 1 352 ? 29.660 -14.777 29.450 1.00 30.44 332 ILE A N 1
ATOM 2649 C CA . ILE A 1 352 ? 29.068 -13.790 30.350 1.00 32.82 332 ILE A CA 1
ATOM 2650 C C . ILE A 1 352 ? 30.156 -12.925 30.973 1.00 38.81 332 ILE A C 1
ATOM 2651 O O . ILE A 1 352 ? 30.081 -11.691 30.958 1.00 42.58 332 ILE A O 1
ATOM 2656 N N . ALA A 1 353 ? 31.178 -13.567 31.541 1.00 34.34 333 ALA A N 1
ATOM 2657 C CA . ALA A 1 353 ? 32.280 -12.831 32.142 1.00 36.03 333 ALA A CA 1
ATOM 2658 C C . ALA A 1 353 ? 32.971 -11.944 31.117 1.00 40.43 333 ALA A C 1
ATOM 2659 O O . ALA A 1 353 ? 33.409 -10.836 31.440 1.00 44.01 333 ALA A O 1
ATOM 2661 N N . THR A 1 354 ? 33.076 -12.414 29.872 1.00 40.69 334 THR A N 1
ATOM 2662 C CA . THR A 1 354 ? 33.783 -11.649 28.845 1.00 47.74 334 THR A CA 1
ATOM 2663 C C . THR A 1 354 ? 33.033 -10.371 28.477 1.00 49.61 334 THR A C 1
ATOM 2664 O O . THR A 1 354 ? 33.650 -9.312 28.306 1.00 52.97 334 THR A O 1
ATOM 2668 N N . HIS A 1 355 ? 31.706 -10.443 28.365 1.00 45.30 335 HIS A N 1
ATOM 2669 C CA . HIS A 1 355 ? 30.918 -9.391 27.734 1.00 44.01 335 HIS A CA 1
ATOM 2670 C C . HIS A 1 355 ? 30.007 -8.650 28.706 1.00 48.36 335 HIS A C 1
ATOM 2671 O O . HIS A 1 355 ? 29.085 -7.956 28.264 1.00 45.26 335 HIS A O 1
ATOM 2678 N N . ARG A 1 356 ? 30.255 -8.758 30.015 1.00 55.17 336 ARG A N 1
ATOM 2679 C CA . ARG A 1 356 ? 29.374 -8.110 30.984 1.00 60.81 336 ARG A CA 1
ATOM 2680 C C . ARG A 1 356 ? 29.223 -6.612 30.723 1.00 57.06 336 ARG A C 1
ATOM 2681 O O . ARG A 1 356 ? 28.115 -6.077 30.822 1.00 59.46 336 ARG A O 1
ATOM 2689 N N . ASP A 1 357 ? 30.310 -5.907 30.410 1.00 55.98 337 ASP A N 1
ATOM 2690 C CA . ASP A 1 357 ? 30.191 -4.504 30.012 1.00 65.49 337 ASP A CA 1
ATOM 2691 C C . ASP A 1 357 ? 30.805 -4.211 28.642 1.00 63.87 337 ASP A C 1
ATOM 2692 O O . ASP A 1 357 ? 31.465 -3.188 28.448 1.00 65.01 337 ASP A O 1
ATOM 2697 N N . THR A 1 358 ? 30.602 -5.094 27.667 1.00 60.17 338 THR A N 1
ATOM 2698 C CA . THR A 1 358 ? 30.906 -4.716 26.292 1.00 60.98 338 THR A CA 1
ATOM 2699 C C . THR A 1 358 ? 29.873 -3.693 25.827 1.00 53.70 338 THR A C 1
ATOM 2700 O O . THR A 1 358 ? 28.671 -3.880 26.031 1.00 48.86 338 THR A O 1
ATOM 2704 N N . VAL A 1 359 ? 30.342 -2.592 25.243 1.00 56.01 339 VAL A N 1
ATOM 2705 C CA . VAL A 1 359 ? 29.478 -1.595 24.614 1.00 56.63 339 VAL A CA 1
ATOM 2706 C C . VAL A 1 359 ? 29.794 -1.555 23.123 1.00 51.80 339 VAL A C 1
ATOM 2707 O O . VAL A 1 359 ? 30.948 -1.344 22.733 1.00 51.00 339 VAL A O 1
ATOM 2711 N N . ALA A 1 360 ? 28.778 -1.752 22.300 1.00 44.42 340 ALA A N 1
ATOM 2712 C CA . ALA A 1 360 ? 28.988 -1.784 20.856 1.00 44.25 340 ALA A CA 1
ATOM 2713 C C . ALA A 1 360 ? 28.931 -0.376 20.269 1.00 45.53 340 ALA A C 1
ATOM 2714 O O . ALA A 1 360 ? 28.021 0.390 20.605 1.00 48.71 340 ALA A O 1
ATOM 2716 N N . PRO A 1 361 ? 29.873 -0.001 19.408 1.00 46.46 341 PRO A N 1
ATOM 2717 C CA . PRO A 1 361 ? 29.818 1.313 18.764 1.00 47.57 341 PRO A CA 1
ATOM 2718 C C . PRO A 1 361 ? 28.718 1.355 17.721 1.00 50.11 341 PRO A C 1
ATOM 2719 O O . PRO A 1 361 ? 28.240 0.303 17.269 1.00 49.03 341 PRO A O 1
ATOM 2723 N N . PRO A 1 362 ? 28.285 2.546 17.312 1.00 52.48 342 PRO A N 1
ATOM 2724 C CA . PRO A 1 362 ? 27.230 2.629 16.295 1.00 47.22 342 PRO A CA 1
ATOM 2725 C C . PRO A 1 362 ? 27.673 1.971 14.998 1.00 46.95 342 PRO A C 1
ATOM 2726 O O . PRO A 1 362 ? 28.857 1.957 14.650 1.00 43.61 342 PRO A O 1
ATOM 2730 N N . ARG A 1 363 ? 26.704 1.413 14.282 1.00 44.86 343 ARG A N 1
ATOM 2731 C CA . ARG A 1 363 ? 26.923 0.887 12.943 1.00 46.49 343 ARG A CA 1
ATOM 2732 C C . ARG A 1 363 ? 26.447 1.930 11.943 1.00 50.39 343 ARG A C 1
ATOM 2733 O O . ARG A 1 363 ? 25.332 2.445 12.069 1.00 54.12 343 ARG A O 1
ATOM 2741 N N . THR A 1 364 ? 27.297 2.248 10.961 1.00 49.29 344 THR A N 1
ATOM 2742 C CA . THR A 1 364 ? 27.095 3.422 10.124 1.00 50.86 344 THR A CA 1
ATOM 2743 C C . THR A 1 364 ? 26.944 3.130 8.636 1.00 50.48 344 THR A C 1
ATOM 2744 O O . THR A 1 364 ? 26.669 4.062 7.871 1.00 51.81 344 THR A O 1
ATOM 2748 N N . THR A 1 365 ? 27.131 1.891 8.196 1.00 50.09 345 THR A N 1
ATOM 2749 C CA . THR A 1 365 ? 26.863 1.487 6.821 1.00 51.52 345 THR A CA 1
ATOM 2750 C C . THR A 1 365 ? 25.639 0.582 6.822 1.00 47.17 345 THR A C 1
ATOM 2751 O O . THR A 1 365 ? 25.639 -0.454 7.493 1.00 42.43 345 THR A O 1
ATOM 2755 N N . ALA A 1 366 ? 24.607 0.955 6.068 1.00 46.27 346 ALA A N 1
ATOM 2756 C CA . ALA A 1 366 ? 23.332 0.247 6.099 1.00 47.31 346 ALA A CA 1
ATOM 2757 C C . ALA A 1 366 ? 23.018 -0.353 4.738 1.00 48.74 346 ALA A C 1
ATOM 2758 O O . ALA A 1 366 ? 23.130 0.331 3.717 1.00 52.58 346 ALA A O 1
ATOM 2760 N N . ILE A 1 367 ? 22.618 -1.629 4.725 1.00 42.76 347 ILE A N 1
ATOM 2761 C CA . ILE A 1 367 ? 21.974 -2.177 3.538 1.00 49.26 347 ILE A CA 1
ATOM 2762 C C . ILE A 1 367 ? 20.492 -1.817 3.572 1.00 48.20 347 ILE A C 1
ATOM 2763 O O . ILE A 1 367 ? 19.881 -1.703 4.639 1.00 45.92 347 ILE A O 1
ATOM 2768 N N . VAL A 1 368 ? 19.906 -1.621 2.394 1.00 41.86 348 VAL A N 1
ATOM 2769 C CA . VAL A 1 368 ? 18.550 -1.100 2.259 1.00 36.26 348 VAL A CA 1
ATOM 2770 C C . VAL A 1 368 ? 17.628 -2.220 1.799 1.00 36.19 348 VAL A C 1
ATOM 2771 O O . VAL A 1 368 ? 17.853 -2.825 0.743 1.00 45.08 348 VAL A O 1
ATOM 2775 N N . ILE A 1 369 ? 16.562 -2.448 2.555 1.00 33.50 349 ILE A N 1
ATOM 2776 C CA . ILE A 1 369 ? 15.543 -3.442 2.232 1.00 36.49 349 ILE A CA 1
ATOM 2777 C C . ILE A 1 369 ? 14.404 -2.733 1.509 1.00 39.73 349 ILE A C 1
ATOM 2778 O O . ILE A 1 369 ? 13.747 -1.879 2.117 1.00 34.07 349 ILE A O 1
ATOM 2783 N N . PRO A 1 370 ? 14.124 -3.057 0.248 1.00 38.92 350 PRO A N 1
ATOM 2784 C CA . PRO A 1 370 ? 12.936 -2.487 -0.404 1.00 37.32 350 PRO A CA 1
ATOM 2785 C C . PRO A 1 370 ? 11.672 -2.957 0.301 1.00 34.03 350 PRO A C 1
ATOM 2786 O O . PRO A 1 370 ? 11.496 -4.152 0.565 1.00 33.46 350 PRO A O 1
ATOM 2790 N N . VAL A 1 371 ? 10.811 -1.999 0.660 1.00 36.51 351 VAL A N 1
ATOM 2791 C CA . VAL A 1 371 ? 9.561 -2.302 1.351 1.00 34.83 351 VAL A CA 1
ATOM 2792 C C . VAL A 1 371 ? 8.412 -1.617 0.618 1.00 32.19 351 VAL A C 1
ATOM 2793 O O . VAL A 1 371 ? 8.611 -0.750 -0.234 1.00 35.41 351 VAL A O 1
ATOM 2797 N N . ASP A 1 372 ? 7.194 -2.038 0.953 1.00 32.47 352 ASP A N 1
ATOM 2798 C CA . ASP A 1 372 ? 5.995 -1.435 0.393 1.00 38.32 352 ASP A CA 1
ATOM 2799 C C . ASP A 1 372 ? 5.578 -0.224 1.233 1.00 39.18 352 ASP A C 1
ATOM 2800 O O . ASP A 1 372 ? 6.276 0.190 2.162 1.00 35.14 352 ASP A O 1
ATOM 2805 N N . GLU A 1 373 ? 4.404 0.332 0.927 1.00 34.67 353 GLU A N 1
ATOM 2806 C CA . GLU A 1 373 ? 3.956 1.564 1.563 1.00 36.84 353 GLU A CA 1
ATOM 2807 C C . GLU A 1 373 ? 3.644 1.378 3.044 1.00 36.49 353 GLU A C 1
ATOM 2808 O O . GLU A 1 373 ? 3.575 2.369 3.777 1.00 38.07 353 GLU A O 1
ATOM 2814 N N . GLN A 1 374 ? 3.443 0.141 3.502 1.00 29.58 354 GLN A N 1
ATOM 2815 C CA . GLN A 1 374 ? 3.222 -0.156 4.909 1.00 33.98 354 GLN A CA 1
ATOM 2816 C C . GLN A 1 374 ? 4.498 -0.507 5.654 1.00 30.51 354 GLN A C 1
ATOM 2817 O O . GLN A 1 374 ? 4.429 -0.854 6.839 1.00 32.36 354 GLN A O 1
ATOM 2823 N N . GLY A 1 375 ? 5.651 -0.432 4.997 1.00 36.12 355 GLY A N 1
ATOM 2824 C CA . GLY A 1 375 ? 6.899 -0.820 5.629 1.00 33.99 355 GLY A CA 1
ATOM 2825 C C . GLY A 1 375 ? 7.139 -2.310 5.699 1.00 30.60 355 GLY A C 1
ATOM 2826 O O . GLY A 1 375 ? 7.940 -2.758 6.523 1.00 31.19 355 GLY A O 1
ATOM 2827 N N . ASP A 1 376 ? 6.429 -3.122 4.861 1.00 32.50 356 ASP A N 1
ATOM 2828 C CA . ASP A 1 376 ? 6.637 -4.5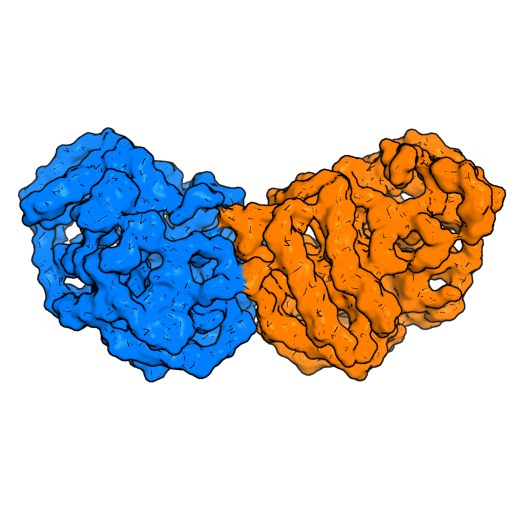64 4.840 1.00 29.85 356 ASP A CA 1
ATOM 2829 C C . ASP A 1 376 ? 7.512 -4.964 3.655 1.00 27.07 356 ASP A C 1
ATOM 2830 O O . ASP A 1 376 ? 7.461 -4.328 2.609 1.00 29.26 356 ASP A O 1
ATOM 2835 N N . PRO A 1 377 ? 8.342 -5.997 3.815 1.00 31.63 357 PRO A N 1
ATOM 2836 C CA . PRO A 1 377 ? 9.234 -6.409 2.721 1.00 31.23 357 PRO A CA 1
ATOM 2837 C C . PRO A 1 377 ? 8.466 -6.726 1.443 1.00 29.07 357 PRO A C 1
ATOM 2838 O O . PRO A 1 377 ? 7.362 -7.278 1.483 1.00 32.88 357 PRO A O 1
ATOM 2842 N N . LEU A 1 378 ? 9.045 -6.325 0.305 1.00 33.46 358 LEU A N 1
ATOM 2843 C CA . LEU A 1 378 ? 8.545 -6.781 -0.989 1.00 41.90 358 LEU A CA 1
ATOM 2844 C C . LEU A 1 378 ? 8.804 -8.274 -1.189 1.00 42.04 358 LEU A C 1
ATOM 2845 O O . LEU A 1 378 ? 8.032 -8.947 -1.887 1.00 41.92 358 LEU A O 1
ATOM 2850 N N . MET A 1 379 ? 9.877 -8.808 -0.586 1.00 38.14 359 MET A N 1
ATOM 2851 C CA . MET A 1 379 ? 10.205 -10.233 -0.715 1.00 37.67 359 MET A CA 1
ATOM 2852 C C . MET A 1 379 ? 11.056 -10.663 0.481 1.00 32.32 359 MET A C 1
ATOM 2853 O O . MET A 1 379 ? 12.270 -10.444 0.484 1.00 37.82 359 MET A O 1
ATOM 2858 N N . ARG A 1 380 ? 10.425 -11.311 1.457 1.00 30.42 360 ARG A N 1
ATOM 2859 C CA . ARG A 1 380 ? 11.174 -11.769 2.623 1.00 31.68 360 ARG A CA 1
ATOM 2860 C C . ARG A 1 380 ? 12.197 -12.836 2.250 1.00 38.13 360 ARG A C 1
ATOM 2861 O O . ARG A 1 380 ? 13.248 -12.935 2.893 1.00 36.26 360 ARG A O 1
ATOM 2869 N N . ALA A 1 381 ? 11.938 -13.611 1.195 1.00 34.10 361 ALA A N 1
ATOM 2870 C CA . ALA A 1 381 ? 12.909 -14.622 0.795 1.00 36.61 361 ALA A CA 1
ATOM 2871 C C . ALA A 1 381 ? 14.261 -14.008 0.444 1.00 37.66 361 ALA A C 1
ATOM 2872 O O . ALA A 1 381 ? 15.280 -14.702 0.510 1.00 44.07 361 ALA A O 1
ATOM 2874 N N . ALA A 1 382 ? 14.296 -12.719 0.095 1.00 36.42 362 ALA A N 1
ATOM 2875 C CA . ALA A 1 382 ? 15.561 -12.069 -0.222 1.00 37.55 362 ALA A CA 1
ATOM 2876 C C . ALA A 1 382 ? 16.406 -11.796 1.020 1.00 31.34 362 ALA A C 1
ATOM 2877 O O . ALA A 1 382 ? 17.621 -11.613 0.898 1.00 49.02 362 ALA A O 1
ATOM 2879 N N . GLN A 1 383 ? 15.801 -11.748 2.203 1.00 29.70 363 GLN A N 1
ATOM 2880 C CA . GLN A 1 383 ? 16.554 -11.589 3.435 1.00 34.13 363 GLN A CA 1
ATOM 2881 C C . GLN A 1 383 ? 16.701 -12.904 4.190 1.00 32.79 363 GLN A C 1
ATOM 2882 O O . GLN A 1 383 ? 17.217 -12.909 5.311 1.00 33.55 363 GLN A O 1
ATOM 2888 N N . ALA A 1 384 ? 16.280 -14.031 3.584 1.00 33.30 364 ALA A N 1
ATOM 2889 C CA . ALA A 1 384 ? 16.445 -15.369 4.131 1.00 34.48 364 ALA A CA 1
ATOM 2890 C C . ALA A 1 384 ? 17.800 -15.927 3.707 1.00 35.08 364 ALA A C 1
ATOM 2891 O O . ALA A 1 384 ? 18.446 -15.378 2.813 1.00 34.88 364 ALA A O 1
ATOM 2893 N N . PRO A 1 385 ? 18.289 -16.985 4.358 1.00 32.37 365 PRO A N 1
ATOM 2894 C CA . PRO A 1 385 ? 19.570 -17.574 3.943 1.00 32.45 365 PRO A CA 1
ATOM 2895 C C . PRO A 1 385 ? 19.589 -17.854 2.450 1.00 33.83 365 PRO A C 1
ATOM 2896 O O . PRO A 1 385 ? 18.649 -18.431 1.900 1.00 39.79 365 PRO A O 1
ATOM 2900 N N . GLY A 1 386 ? 20.668 -17.428 1.791 1.00 34.75 366 GLY A N 1
ATOM 2901 C CA . GLY A 1 386 ? 20.782 -17.529 0.349 1.00 36.32 366 GLY A CA 1
ATOM 2902 C C . GLY A 1 386 ? 20.238 -16.343 -0.420 1.00 35.31 366 GLY A C 1
ATOM 2903 O O . GLY A 1 386 ? 20.465 -16.257 -1.637 1.00 36.99 366 GLY A O 1
ATOM 2904 N N . GLY A 1 387 ? 19.527 -15.419 0.249 1.00 39.04 367 GLY A N 1
ATOM 2905 C CA . GLY A 1 387 ? 18.954 -14.276 -0.436 1.00 40.07 367 GLY A CA 1
ATOM 2906 C C . GLY A 1 387 ? 19.948 -13.143 -0.645 1.00 37.93 367 GLY A C 1
ATOM 2907 O O . GLY A 1 387 ? 20.988 -13.070 0.008 1.00 38.07 367 GLY A O 1
ATOM 2908 N N . SER A 1 388 ? 19.610 -12.245 -1.583 1.00 36.52 368 SER A N 1
ATOM 2909 C CA . SER A 1 388 ? 20.518 -11.152 -1.929 1.00 37.84 368 SER A CA 1
ATOM 2910 C C . SER A 1 388 ? 20.783 -10.225 -0.741 1.00 39.29 368 SER A C 1
ATOM 2911 O O . SER A 1 388 ? 21.915 -9.758 -0.557 1.00 41.70 368 SER A O 1
ATOM 2914 N N . LEU A 1 389 ? 19.758 -9.933 0.069 1.00 38.96 369 LEU A N 1
ATOM 2915 C CA . LEU A 1 389 ? 19.958 -9.045 1.216 1.00 39.91 369 LEU A CA 1
ATOM 2916 C C . LEU A 1 389 ? 20.716 -9.740 2.336 1.00 41.00 369 LEU A C 1
ATOM 2917 O O . LEU A 1 389 ? 21.581 -9.133 2.981 1.00 37.69 369 LEU A O 1
ATOM 2922 N N . PHE A 1 390 ? 20.361 -10.994 2.616 1.00 37.45 370 PHE A N 1
ATOM 2923 C CA . PHE A 1 390 ? 21.115 -11.805 3.565 1.00 36.28 370 PHE A CA 1
ATOM 2924 C C . PHE A 1 390 ? 22.599 -11.814 3.211 1.00 40.36 370 PHE A C 1
ATOM 2925 O O . PHE A 1 390 ? 23.462 -11.577 4.064 1.00 41.61 370 PHE A O 1
ATOM 2933 N N . GLU A 1 391 ? 22.916 -12.059 1.941 1.00 37.99 371 GLU A N 1
ATOM 2934 C CA . GLU A 1 391 ? 24.317 -12.165 1.561 1.00 43.74 371 GLU A CA 1
ATOM 2935 C C . GLU A 1 391 ? 24.989 -10.805 1.465 1.00 46.99 371 GLU A C 1
ATOM 2936 O O . GLU A 1 391 ? 26.209 -10.715 1.647 1.00 46.90 371 GLU A O 1
ATOM 2942 N N . ALA A 1 392 ? 24.234 -9.746 1.160 1.00 43.67 372 ALA A N 1
ATOM 2943 C CA . ALA A 1 392 ? 24.834 -8.416 1.169 1.00 47.23 372 ALA A CA 1
ATOM 2944 C C . ALA A 1 392 ? 25.321 -8.049 2.565 1.00 40.46 372 ALA A C 1
ATOM 2945 O O . ALA A 1 392 ? 26.433 -7.534 2.728 1.00 41.12 372 ALA A O 1
ATOM 2947 N N . TRP A 1 393 ? 24.506 -8.320 3.582 1.00 46.50 373 TRP A N 1
ATOM 2948 C CA . TRP A 1 393 ? 24.908 -8.039 4.956 1.00 44.90 373 TRP A CA 1
ATOM 2949 C C . TRP A 1 393 ? 26.076 -8.925 5.368 1.00 45.68 373 TRP A C 1
ATOM 2950 O O . TRP A 1 393 ? 27.080 -8.439 5.907 1.00 41.93 373 TRP A O 1
ATOM 2961 N N . ALA A 1 394 ? 25.962 -10.233 5.115 1.00 48.50 374 ALA A N 1
ATOM 2962 C CA . ALA A 1 394 ? 27.020 -11.163 5.499 1.00 54.96 374 ALA A CA 1
ATOM 2963 C C . ALA A 1 394 ? 28.352 -10.782 4.868 1.00 53.82 374 ALA A C 1
ATOM 2964 O O . ALA A 1 394 ? 29.406 -10.907 5.504 1.00 50.00 374 ALA A O 1
ATOM 2966 N N . ASN A 1 395 ? 28.327 -10.293 3.628 1.00 50.60 375 ASN A N 1
ATOM 2967 C CA . ASN A 1 395 ? 29.586 -9.972 2.968 1.00 53.20 375 ASN A CA 1
ATOM 2968 C C . ASN A 1 395 ? 30.190 -8.684 3.512 1.00 48.97 375 ASN A C 1
ATOM 2969 O O . ASN A 1 395 ? 31.410 -8.594 3.674 1.00 53.48 375 ASN A O 1
ATOM 2974 N N . LEU A 1 396 ? 29.360 -7.684 3.815 1.00 50.03 376 LEU A N 1
ATOM 2975 C CA . LEU A 1 396 ? 29.868 -6.502 4.504 1.00 50.33 376 LEU A CA 1
ATOM 2976 C C . LEU A 1 396 ? 30.376 -6.862 5.895 1.00 49.51 376 LEU A C 1
ATOM 2977 O O . LEU A 1 396 ? 31.389 -6.320 6.353 1.00 48.53 376 LEU A O 1
ATOM 2982 N N . ASN A 1 397 ? 29.683 -7.775 6.581 1.00 39.17 377 ASN A N 1
ATOM 2983 C CA . ASN A 1 397 ? 30.151 -8.235 7.889 1.00 50.35 377 ASN A CA 1
ATOM 2984 C C . ASN A 1 397 ? 31.512 -8.912 7.792 1.00 53.89 377 ASN A C 1
ATOM 2985 O O . ASN A 1 397 ? 32.410 -8.643 8.599 1.00 49.67 377 ASN A O 1
ATOM 2990 N N . ARG A 1 398 ? 31.684 -9.799 6.808 1.00 58.23 378 ARG A N 1
ATOM 2991 C CA . ARG A 1 398 ? 32.976 -10.454 6.636 1.00 61.74 378 ARG A CA 1
ATOM 2992 C C . ARG A 1 398 ? 34.081 -9.450 6.339 1.00 68.86 378 ARG A C 1
ATOM 2993 O O . ARG A 1 398 ? 35.218 -9.631 6.787 1.00 72.06 378 ARG A O 1
ATOM 3001 N N . GLN A 1 399 ? 33.768 -8.381 5.610 1.00 66.51 379 GLN A N 1
ATOM 3002 C CA . GLN A 1 399 ? 34.763 -7.376 5.265 1.00 63.23 379 GLN A CA 1
ATOM 3003 C C . GLN A 1 399 ? 35.048 -6.405 6.405 1.00 57.00 379 GLN A C 1
ATOM 3004 O O . GLN A 1 399 ? 35.824 -5.466 6.211 1.00 56.26 379 GLN A O 1
ATOM 3010 N N . GLY A 1 400 ? 34.443 -6.597 7.574 1.00 49.76 380 GLY A N 1
ATOM 3011 C CA . GLY A 1 400 ? 34.731 -5.740 8.706 1.00 52.67 380 GLY A CA 1
ATOM 3012 C C . GLY A 1 400 ? 34.013 -4.413 8.719 1.00 54.34 380 GLY A C 1
ATOM 3013 O O . GLY A 1 400 ? 34.401 -3.525 9.483 1.00 51.49 380 GLY A O 1
ATOM 3014 N N . GLU A 1 401 ? 32.957 -4.257 7.921 1.00 58.00 381 GLU A N 1
ATOM 3015 C CA . GLU A 1 401 ? 32.248 -2.992 7.782 1.00 52.59 381 GLU A CA 1
ATOM 3016 C C . GLU A 1 401 ? 31.101 -2.828 8.775 1.00 52.61 381 GLU A C 1
ATOM 3017 O O . GLU A 1 401 ? 30.439 -1.783 8.758 1.00 47.97 381 GLU A O 1
ATOM 3023 N N . ARG A 1 402 ? 30.845 -3.828 9.614 1.00 49.16 382 ARG A N 1
ATOM 3024 C CA . ARG A 1 402 ? 29.841 -3.756 10.672 1.00 49.05 382 ARG A CA 1
ATOM 3025 C C . ARG A 1 402 ? 28.505 -3.176 10.196 1.00 47.37 382 ARG A C 1
ATOM 3026 O O . ARG A 1 402 ? 28.049 -2.149 10.714 1.00 42.13 382 ARG A O 1
ATOM 3034 N N . PRO A 1 403 ? 27.846 -3.814 9.231 1.00 47.73 383 PRO A N 1
ATOM 3035 C CA . PRO A 1 403 ? 26.652 -3.207 8.631 1.00 47.70 383 PRO A CA 1
ATOM 3036 C C . PRO A 1 403 ? 25.440 -3.234 9.548 1.00 43.04 383 PRO A C 1
ATOM 3037 O O . PRO A 1 403 ? 25.296 -4.102 10.412 1.00 39.06 383 PRO A O 1
ATOM 3041 N N . CYS A 1 404 ? 24.556 -2.256 9.341 1.00 39.37 384 CYS A N 1
ATOM 3042 C CA . CYS A 1 404 ? 23.198 -2.290 9.861 1.00 35.84 384 CYS A CA 1
ATOM 3043 C C . CYS A 1 404 ? 22.214 -2.390 8.688 1.00 36.88 384 CYS A C 1
ATOM 3044 O O . CYS A 1 404 ? 22.606 -2.572 7.524 1.00 35.22 384 CYS A O 1
ATOM 3047 N N . VAL A 1 405 ? 20.927 -2.260 8.989 1.00 36.82 385 VAL A N 1
ATOM 3048 C CA . VAL A 1 405 ? 19.865 -2.505 8.020 1.00 38.82 385 VAL A CA 1
ATOM 3049 C C . VAL A 1 405 ? 18.810 -1.419 8.173 1.00 38.83 385 VAL A C 1
ATOM 3050 O O . VAL A 1 405 ? 18.384 -1.126 9.295 1.00 36.66 385 VAL A O 1
ATOM 3054 N N . ILE A 1 406 ? 18.367 -0.839 7.053 1.00 33.35 386 ILE A N 1
ATOM 3055 C CA . ILE A 1 406 ? 17.240 0.088 7.038 1.00 39.17 386 ILE A CA 1
ATOM 3056 C C . ILE A 1 406 ? 16.292 -0.327 5.918 1.00 38.74 386 ILE A C 1
ATOM 3057 O O . ILE A 1 406 ? 16.653 -1.093 5.022 1.00 39.42 386 ILE A O 1
ATOM 3062 N N . THR A 1 407 ? 15.084 0.234 5.944 1.00 33.93 387 THR A N 1
ATOM 3063 C CA . THR A 1 407 ? 14.167 0.031 4.828 1.00 37.64 387 THR A CA 1
ATOM 3064 C C . THR A 1 407 ? 14.321 1.139 3.791 1.00 41.99 387 THR A C 1
ATOM 3065 O O . THR A 1 407 ? 14.920 2.192 4.035 1.00 42.07 387 THR A O 1
ATOM 3069 N N . SER A 1 408 ? 13.758 0.886 2.605 1.00 40.52 388 SER A N 1
ATOM 3070 C CA . SER A 1 408 ? 13.788 1.886 1.551 1.00 41.85 388 SER A CA 1
ATOM 3071 C C . SER A 1 408 ? 13.016 3.137 1.942 1.00 45.33 388 SER A C 1
ATOM 3072 O O . SER A 1 408 ? 13.367 4.236 1.503 1.00 44.54 388 SER A O 1
ATOM 3075 N N . LEU A 1 409 ? 11.975 2.997 2.768 1.00 43.34 389 LEU A N 1
ATOM 3076 C CA . LEU A 1 409 ? 11.235 4.171 3.227 1.00 48.22 389 LEU A CA 1
ATOM 3077 C C . LEU A 1 409 ? 12.107 5.077 4.088 1.00 47.77 389 LEU A C 1
ATOM 3078 O O . LEU A 1 409 ? 12.086 6.302 3.935 1.00 49.17 389 LEU A O 1
ATOM 3083 N N . ASP A 1 410 ? 12.873 4.497 5.004 1.00 41.07 390 ASP A N 1
ATOM 3084 C CA . ASP A 1 410 ? 13.707 5.301 5.881 1.00 46.45 390 ASP A CA 1
ATOM 3085 C C . ASP A 1 410 ? 14.948 5.836 5.188 1.00 43.39 390 ASP A C 1
ATOM 3086 O O . ASP A 1 410 ? 15.519 6.825 5.660 1.00 47.45 390 ASP A O 1
ATOM 3091 N N . ALA A 1 411 ? 15.373 5.212 4.085 1.00 40.62 391 ALA A N 1
ATOM 3092 C CA . ALA A 1 411 ? 16.522 5.722 3.350 1.00 47.69 391 ALA A CA 1
ATOM 3093 C C . ALA A 1 411 ? 16.324 7.177 2.955 1.00 59.59 391 ALA A C 1
ATOM 3094 O O . ALA A 1 411 ? 17.301 7.906 2.759 1.00 62.44 391 ALA A O 1
ATOM 3096 N N . GLY A 1 412 ? 15.072 7.613 2.827 1.00 63.30 392 GLY A N 1
ATOM 3097 C CA . GLY A 1 412 ? 14.758 9.006 2.573 1.00 67.51 392 GLY A CA 1
ATOM 3098 C C . GLY A 1 412 ? 14.175 9.704 3.787 1.00 71.81 392 GLY A C 1
ATOM 3099 O O . GLY A 1 412 ? 13.107 10.316 3.706 1.00 76.09 392 GLY A O 1
ATOM 3100 N N . ASN A 1 413 ? 14.848 9.594 4.930 1.00 72.70 393 ASN A N 1
ATOM 3101 C CA . ASN A 1 413 ? 14.399 10.247 6.160 1.00 73.45 393 ASN A CA 1
ATOM 3102 C C . ASN A 1 413 ? 15.630 10.619 6.974 1.00 69.57 393 ASN A C 1
ATOM 3103 O O . ASN A 1 413 ? 16.084 9.850 7.834 1.00 68.44 393 ASN A O 1
ATOM 3108 N N . PRO A 1 414 ? 16.200 11.805 6.732 1.00 65.77 394 PRO A N 1
ATOM 3109 C CA . PRO A 1 414 ? 17.442 12.180 7.432 1.00 65.52 394 PRO A CA 1
ATOM 3110 C C . PRO A 1 414 ? 17.301 12.226 8.943 1.00 68.62 394 PRO A C 1
ATOM 3111 O O . PRO A 1 414 ? 18.286 11.991 9.653 1.00 70.54 394 PRO A O 1
ATOM 3115 N N . ALA A 1 415 ? 16.107 12.524 9.457 1.00 71.17 395 ALA A N 1
ATOM 3116 C CA . ALA A 1 415 ? 15.900 12.530 10.902 1.00 74.99 395 ALA A CA 1
ATOM 3117 C C . ALA A 1 415 ? 16.230 11.170 11.508 1.00 74.50 395 ALA A C 1
ATOM 3118 O O . ALA A 1 415 ? 17.036 11.073 12.441 1.00 74.14 395 ALA A O 1
ATOM 3120 N N . LYS A 1 416 ? 15.612 10.104 10.989 1.00 71.27 396 LYS A N 1
ATOM 3121 C CA . LYS A 1 416 ? 15.889 8.766 11.511 1.00 67.57 396 LYS A CA 1
ATOM 3122 C C . LYS A 1 416 ? 17.309 8.318 11.177 1.00 65.71 396 LYS A C 1
ATOM 3123 O O . LYS A 1 416 ? 17.977 7.691 12.008 1.00 69.10 396 LYS A O 1
ATOM 3129 N N . LEU A 1 417 ? 17.780 8.614 9.961 1.00 62.51 397 LEU A N 1
ATOM 3130 C CA . LEU A 1 417 ? 19.163 8.306 9.601 1.00 62.88 397 LEU A CA 1
ATOM 3131 C C . LEU A 1 417 ? 20.142 8.947 10.580 1.00 65.82 397 LEU A C 1
ATOM 3132 O O . LEU A 1 417 ? 20.991 8.262 11.164 1.00 63.22 397 LEU A O 1
ATOM 3137 N N . ALA A 1 418 ? 20.021 10.261 10.792 1.00 66.25 398 ALA A N 1
ATOM 3138 C CA . ALA A 1 418 ? 20.891 10.932 11.754 1.00 64.53 398 ALA A CA 1
ATOM 3139 C C . ALA A 1 418 ? 20.681 10.376 13.154 1.00 64.83 398 ALA A C 1
ATOM 3140 O O . ALA A 1 418 ? 2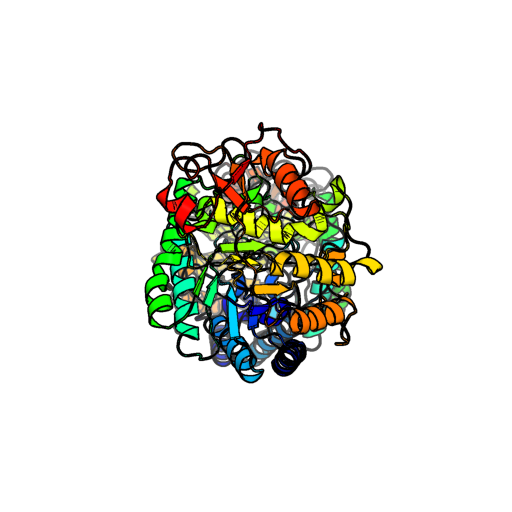1.632 10.281 13.940 1.00 65.64 398 ALA A O 1
ATOM 3142 N N . ASN A 1 419 ? 19.438 10.015 13.489 1.00 60.18 399 ASN A N 1
ATOM 3143 C CA . ASN A 1 419 ? 19.157 9.435 14.799 1.00 66.89 399 ASN A CA 1
ATOM 3144 C C . ASN A 1 419 ? 19.924 8.133 15.005 1.00 69.74 399 ASN A C 1
ATOM 3145 O O . ASN A 1 419 ? 20.345 7.820 16.126 1.00 69.76 399 ASN A O 1
ATOM 3150 N N . ARG A 1 420 ? 20.099 7.350 13.941 1.00 69.52 400 ARG A N 1
ATOM 3151 C CA . ARG A 1 420 ? 20.856 6.108 14.024 1.00 63.09 400 ARG A CA 1
ATOM 3152 C C . ARG A 1 420 ? 22.324 6.280 13.653 1.00 67.81 400 ARG A C 1
ATOM 3153 O O . ARG A 1 420 ? 23.103 5.334 13.817 1.00 68.57 400 ARG A O 1
ATOM 3161 N N . GLY A 1 421 ? 22.718 7.453 13.162 1.00 69.18 401 GLY A N 1
ATOM 3162 C CA . GLY A 1 421 ? 24.106 7.695 12.819 1.00 69.72 401 GLY A CA 1
ATOM 3163 C C . GLY A 1 421 ? 24.556 7.059 11.526 1.00 71.77 401 GLY A C 1
ATOM 3164 O O . GLY A 1 421 ? 25.748 6.785 11.358 1.00 78.14 401 GLY A O 1
ATOM 3165 N N . ILE A 1 422 ? 23.641 6.819 10.603 1.00 68.58 402 ILE A N 1
ATOM 3166 C CA . ILE A 1 422 ? 23.947 6.096 9.376 1.00 67.08 402 ILE A CA 1
ATOM 3167 C C . ILE A 1 422 ? 24.459 7.078 8.338 1.00 69.21 402 ILE A C 1
ATOM 3168 O O . ILE A 1 422 ? 23.818 8.100 8.068 1.00 72.82 402 ILE A O 1
ATOM 3173 N N . VAL A 1 423 ? 25.624 6.779 7.768 1.00 67.57 403 VAL A N 1
ATOM 3174 C CA . VAL A 1 423 ? 26.274 7.675 6.818 1.00 69.03 403 VAL A CA 1
ATOM 3175 C C . VAL A 1 423 ? 26.436 7.066 5.435 1.00 67.03 403 VAL A C 1
ATOM 3176 O O . VAL A 1 423 ? 26.813 7.791 4.504 1.00 68.46 403 VAL A O 1
ATOM 3180 N N . ARG A 1 424 ? 26.218 5.764 5.264 1.00 65.56 404 ARG A N 1
ATOM 3181 C CA . ARG A 1 424 ? 26.366 5.149 3.953 1.00 64.40 404 ARG A CA 1
ATOM 3182 C C . ARG A 1 424 ? 25.252 4.137 3.724 1.00 62.46 404 ARG A C 1
ATOM 3183 O O . ARG A 1 424 ? 24.873 3.408 4.645 1.00 55.07 404 ARG A O 1
ATOM 3191 N N . LEU A 1 425 ? 24.747 4.080 2.489 1.00 59.26 405 LEU A N 1
ATOM 3192 C CA . LEU A 1 425 ? 23.696 3.144 2.108 1.00 56.84 405 LEU A CA 1
ATOM 3193 C C . LEU A 1 425 ? 24.208 2.204 1.023 1.00 55.26 405 LEU A C 1
ATOM 3194 O O . LEU A 1 425 ? 25.012 2.600 0.175 1.00 57.58 405 LEU A O 1
ATOM 3199 N N . GLU A 1 426 ? 23.758 0.951 1.069 1.00 51.47 406 GLU A N 1
ATOM 3200 C CA . GLU A 1 426 ? 24.082 -0.050 0.057 1.00 54.47 406 GLU A CA 1
ATOM 3201 C C . GLU A 1 426 ? 22.787 -0.643 -0.484 1.00 55.93 406 GLU A C 1
ATOM 3202 O O . GLU A 1 426 ? 21.995 -1.205 0.279 1.00 47.55 406 GLU A O 1
ATOM 3208 N N . ARG A 1 427 ? 22.555 -0.493 -1.789 1.00 55.30 407 ARG A N 1
ATOM 3209 C CA . ARG A 1 427 ? 21.337 -0.982 -2.427 1.00 54.02 407 ARG A CA 1
ATOM 3210 C C . ARG A 1 427 ? 21.553 -2.300 -3.160 1.00 60.99 407 ARG A C 1
ATOM 3211 O O . ARG A 1 427 ? 22.508 -2.431 -3.936 1.00 65.31 407 ARG A O 1
ATOM 3219 N N . VAL A 1 428 ? 20.636 -3.255 -2.970 1.00 42.09 408 VAL A N 1
ATOM 3220 C CA . VAL A 1 428 ? 20.652 -4.472 -3.780 1.00 57.88 408 VAL A CA 1
ATOM 3221 C C . VAL A 1 428 ? 19.219 -4.823 -4.163 1.00 45.54 408 VAL A C 1
ATOM 3222 O O . VAL A 1 428 ? 18.262 -4.435 -3.482 1.00 43.96 408 VAL A O 1
ATOM 3226 N N . GLU A 1 429 ? 19.071 -5.538 -5.278 1.00 48.27 409 GLU A N 1
ATOM 3227 C CA A GLU A 1 429 ? 17.782 -6.015 -5.760 0.53 46.92 409 GLU A CA 1
ATOM 3228 C CA B GLU A 1 429 ? 17.745 -5.969 -5.685 0.47 46.75 409 GLU A CA 1
ATOM 3229 C C . GLU A 1 429 ? 17.347 -7.253 -4.986 1.00 47.93 409 GLU A C 1
ATOM 3230 O O . GLU A 1 429 ? 18.150 -7.922 -4.334 1.00 53.28 409 GLU A O 1
ATOM 3241 N N . LEU A 1 430 ? 16.069 -7.586 -5.131 1.00 48.47 410 LEU A N 1
ATOM 3242 C CA . LEU A 1 430 ? 15.479 -8.736 -4.462 1.00 47.96 410 LEU A CA 1
ATOM 3243 C C . LEU A 1 430 ? 15.739 -9.994 -5.279 1.00 50.96 410 LEU A C 1
ATOM 3244 O O . LEU A 1 430 ? 15.385 -10.058 -6.462 1.00 50.90 410 LEU A O 1
ATOM 3249 N N . VAL A 1 431 ? 16.374 -10.985 -4.663 1.00 40.29 411 VAL A N 1
ATOM 3250 C CA . VAL A 1 431 ? 16.491 -12.314 -5.250 1.00 42.67 411 VAL A CA 1
ATOM 3251 C C . VAL A 1 431 ? 16.222 -13.304 -4.135 1.00 41.38 411 VAL A C 1
ATOM 3252 O O . VAL A 1 431 ? 16.844 -13.229 -3.072 1.00 40.64 411 VAL A O 1
ATOM 3256 N N . ALA A 1 432 ? 15.291 -14.221 -4.361 1.00 44.21 412 ALA A N 1
ATOM 3257 C CA . ALA A 1 432 ? 14.931 -15.141 -3.295 1.00 36.36 412 ALA A CA 1
ATOM 3258 C C . ALA A 1 432 ? 16.056 -16.130 -3.034 1.00 40.94 412 ALA A C 1
ATOM 3259 O O . ALA A 1 432 ? 16.661 -16.673 -3.963 1.00 42.55 412 ALA A O 1
ATOM 3261 N N . GLY A 1 433 ? 16.327 -16.371 -1.761 1.00 45.51 413 GLY A N 1
ATOM 3262 C CA . GLY A 1 433 ? 17.125 -17.517 -1.400 1.00 50.29 413 GLY A CA 1
ATOM 3263 C C . GLY A 1 433 ? 16.277 -18.772 -1.348 1.00 48.16 413 GLY A C 1
ATOM 3264 O O . GLY A 1 433 ? 15.049 -18.728 -1.236 1.00 43.64 413 GLY A O 1
ATOM 3265 N N . HIS A 1 434 ? 16.945 -19.919 -1.436 1.00 44.09 414 HIS A N 1
ATOM 3266 C CA . HIS A 1 434 ? 16.241 -21.191 -1.395 1.00 50.28 414 HIS A CA 1
ATOM 3267 C C . HIS A 1 434 ? 16.796 -22.132 -0.331 1.00 53.25 414 HIS A C 1
ATOM 3268 O O . HIS A 1 434 ? 16.427 -23.310 -0.309 1.00 59.41 414 HIS A O 1
ATOM 3275 N N . ALA A 1 435 ? 17.690 -21.648 0.533 1.00 49.03 415 ALA A N 1
ATOM 3276 C CA . ALA A 1 435 ? 18.282 -22.480 1.572 1.00 48.30 415 ALA A CA 1
ATOM 3277 C C . ALA A 1 435 ? 17.395 -22.616 2.809 1.00 45.19 415 ALA A C 1
ATOM 3278 O O . ALA A 1 435 ? 17.605 -23.543 3.594 1.00 44.84 415 ALA A O 1
ATOM 3280 N N . TYR A 1 436 ? 16.452 -21.694 3.026 1.00 39.62 416 TYR A N 1
ATOM 3281 C CA . TYR A 1 436 ? 15.680 -21.640 4.268 1.00 42.19 416 TYR A CA 1
ATOM 3282 C C . TYR A 1 436 ? 14.933 -22.946 4.560 1.00 44.97 416 TYR A C 1
ATOM 3283 O O . TYR A 1 436 ? 14.233 -23.480 3.696 1.00 44.79 416 TYR A O 1
ATOM 3292 N N . ASN A 1 437 ? 15.089 -23.450 5.788 1.00 43.89 417 ASN A N 1
ATOM 3293 C CA . ASN A 1 437 ? 14.353 -24.600 6.314 1.00 51.99 417 ASN A CA 1
ATOM 3294 C C . ASN A 1 437 ? 13.328 -24.126 7.339 1.00 46.64 417 ASN A C 1
ATOM 3295 O O . ASN A 1 437 ? 13.703 -23.521 8.347 1.00 43.20 417 ASN A O 1
ATOM 3300 N N . ALA A 1 438 ? 12.047 -24.416 7.106 1.00 46.28 418 ALA A N 1
ATOM 3301 C CA . ALA A 1 438 ? 11.022 -24.007 8.064 1.00 45.02 418 ALA A CA 1
ATOM 3302 C C . ALA A 1 438 ? 10.905 -24.938 9.270 1.00 48.21 418 ALA A C 1
ATOM 3303 O O . ALA A 1 438 ? 10.143 -24.627 10.196 1.00 48.86 418 ALA A O 1
ATOM 3305 N N . VAL A 1 439 ? 11.634 -26.057 9.293 1.00 48.46 419 VAL A N 1
ATOM 3306 C CA . VAL A 1 439 ? 11.575 -27.015 10.393 1.00 50.22 419 VAL A CA 1
ATOM 3307 C C . VAL A 1 439 ? 12.994 -27.353 10.842 1.00 51.21 419 VAL A C 1
ATOM 3308 O O . VAL A 1 439 ? 13.976 -27.050 10.163 1.00 51.94 419 VAL A O 1
ATOM 3312 N N . SER A 1 440 ? 13.084 -27.996 12.010 1.00 50.90 420 SER A N 1
ATOM 3313 C CA . SER A 1 440 ? 14.361 -28.334 12.634 1.00 49.27 420 SER A CA 1
ATOM 3314 C C . SER A 1 440 ? 14.862 -29.733 12.291 1.00 50.38 420 SER A C 1
ATOM 3315 O O . SER A 1 440 ? 16.009 -30.052 12.621 1.00 51.97 420 SER A O 1
ATOM 3318 N N . ASP A 1 441 ? 14.041 -30.576 11.657 1.00 49.60 421 ASP A N 1
ATOM 3319 C CA . ASP A 1 441 ? 14.381 -31.981 11.432 1.00 50.51 421 ASP A CA 1
ATOM 3320 C C . ASP A 1 441 ? 13.705 -32.444 10.149 1.00 46.99 421 ASP A C 1
ATOM 3321 O O . ASP A 1 441 ? 12.552 -32.060 9.901 1.00 43.13 421 ASP A O 1
ATOM 3326 N N . PRO A 1 442 ? 14.384 -33.246 9.314 1.00 56.55 422 PRO A N 1
ATOM 3327 C CA . PRO A 1 442 ? 13.752 -33.718 8.066 1.00 62.65 422 PRO A CA 1
ATOM 3328 C C . PRO A 1 442 ? 12.416 -34.417 8.269 1.00 63.40 422 PRO A C 1
ATOM 3329 O O . PRO A 1 442 ? 11.566 -34.387 7.367 1.00 59.88 422 PRO A O 1
ATOM 3333 N N . ALA A 1 443 ? 12.201 -35.040 9.432 1.00 64.32 423 ALA A N 1
ATOM 3334 C CA . ALA A 1 443 ? 10.964 -35.772 9.685 1.00 63.96 423 ALA A CA 1
ATOM 3335 C C . ALA A 1 443 ? 9.734 -34.871 9.696 1.00 59.91 423 ALA A C 1
ATOM 3336 O O . ALA A 1 443 ? 8.615 -35.374 9.548 1.00 62.49 423 ALA A O 1
ATOM 3338 N N . PHE A 1 444 ? 9.906 -33.564 9.874 1.00 49.79 424 PHE A N 1
ATOM 3339 C CA . PHE A 1 444 ? 8.764 -32.651 9.900 1.00 51.79 424 PHE A CA 1
ATOM 3340 C C . PHE A 1 444 ? 8.525 -32.006 8.531 1.00 56.63 424 PHE A C 1
ATOM 3341 O O . PHE A 1 444 ? 7.786 -31.023 8.416 1.00 52.04 424 PHE A O 1
ATOM 3349 N N . SER B 1 19 ? -28.856 -65.447 36.140 1.00 75.13 -1 SER B N 1
ATOM 3350 C CA . SER B 1 19 ? -28.100 -64.302 35.632 1.00 72.53 -1 SER B CA 1
ATOM 3351 C C . SER B 1 19 ? -28.722 -62.982 36.100 1.00 64.67 -1 SER B C 1
ATOM 3352 O O . SER B 1 19 ? -29.854 -62.651 35.726 1.00 65.47 -1 SER B O 1
ATOM 3355 N N . HIS B 1 20 ? -27.973 -62.243 36.922 1.00 54.33 0 HIS B N 1
ATOM 3356 C CA . HIS B 1 20 ? -28.403 -60.971 37.493 1.00 48.96 0 HIS B CA 1
ATOM 3357 C C . HIS B 1 20 ? -27.516 -59.845 36.986 1.00 42.97 0 HIS B C 1
ATOM 3358 O O . HIS B 1 20 ? -26.311 -60.029 36.778 1.00 45.18 0 HIS B O 1
ATOM 3365 N N . MET B 1 21 ? -28.125 -58.682 36.786 1.00 32.09 1 MET B N 1
ATOM 3366 C CA . MET B 1 21 ? -27.416 -57.530 36.267 1.00 30.71 1 MET B CA 1
ATOM 3367 C C . MET B 1 21 ? -26.700 -56.786 37.384 1.00 30.02 1 MET B C 1
ATOM 3368 O O . MET B 1 21 ? -27.219 -56.661 38.496 1.00 31.07 1 MET B O 1
ATOM 3373 N N . LYS B 1 22 ? -25.504 -56.296 37.073 1.00 28.48 2 LYS B N 1
ATOM 3374 C CA . LYS B 1 22 ? -24.857 -55.259 37.860 1.00 27.81 2 LYS B CA 1
ATOM 3375 C C . LYS B 1 22 ? -25.441 -53.897 37.510 1.00 32.40 2 LYS B C 1
ATOM 3376 O O . LYS B 1 22 ? -25.941 -53.679 36.403 1.00 30.23 2 LYS B O 1
ATOM 3382 N N . PHE B 1 23 ? -25.357 -52.963 38.453 1.00 27.51 3 PHE B N 1
ATOM 3383 C CA . PHE B 1 23 ? -25.842 -51.605 38.235 1.00 25.72 3 PHE B CA 1
ATOM 3384 C C . PHE B 1 23 ? -24.775 -50.637 38.699 1.00 25.72 3 PHE B C 1
ATOM 3385 O O . PHE B 1 23 ? -24.296 -50.740 39.834 1.00 28.63 3 PHE B O 1
ATOM 3393 N N . GLY B 1 24 ? -24.402 -49.703 37.828 1.00 23.45 4 GLY B N 1
ATOM 3394 C CA . GLY B 1 24 ? -23.282 -48.837 38.122 1.00 29.05 4 GLY B CA 1
ATOM 3395 C C . GLY B 1 24 ? -23.470 -47.485 37.481 1.00 24.37 4 GLY B C 1
ATOM 3396 O O . GLY B 1 24 ? -24.504 -47.205 36.872 1.00 24.61 4 GLY B O 1
ATOM 3397 N N . VAL B 1 25 ? -22.457 -46.632 37.642 1.00 22.36 5 VAL B N 1
ATOM 3398 C CA . VAL B 1 25 ? -22.494 -45.276 37.112 1.00 23.27 5 VAL B CA 1
ATOM 3399 C C . VAL B 1 25 ? -21.131 -44.922 36.538 1.00 22.76 5 VAL B C 1
ATOM 3400 O O . VAL B 1 25 ? -20.095 -45.235 37.129 1.00 24.96 5 VAL B O 1
ATOM 3404 N N . ASN B 1 26 ? -21.135 -44.263 35.384 1.00 21.61 6 ASN B N 1
ATOM 3405 C CA . ASN B 1 26 ? -19.925 -43.650 34.867 1.00 21.29 6 ASN B CA 1
ATOM 3406 C C . ASN B 1 26 ? -19.604 -42.413 35.695 1.00 24.46 6 ASN B C 1
ATOM 3407 O O . ASN B 1 26 ? -20.445 -41.516 35.837 1.00 22.35 6 ASN B O 1
ATOM 3412 N N . TYR B 1 27 ? -18.403 -42.374 36.272 1.00 23.85 7 TYR B N 1
ATOM 3413 C CA . TYR B 1 27 ? -18.078 -41.380 37.293 1.00 22.09 7 TYR B CA 1
ATOM 3414 C C . TYR B 1 27 ? -17.507 -40.129 36.634 1.00 25.70 7 TYR B C 1
ATOM 3415 O O . TYR B 1 27 ? -16.386 -40.149 36.100 1.00 22.86 7 TYR B O 1
ATOM 3424 N N . THR B 1 28 ? -18.281 -39.040 36.682 1.00 21.16 8 THR B N 1
ATOM 3425 C CA . THR B 1 28 ? -17.803 -37.716 36.298 1.00 21.84 8 THR B CA 1
ATOM 3426 C C . THR B 1 28 ? -17.609 -36.906 37.573 1.00 20.05 8 THR B C 1
ATOM 3427 O O . THR B 1 28 ? -18.592 -36.604 38.267 1.00 28.09 8 THR B O 1
ATOM 3431 N N . PRO B 1 29 ? -16.374 -36.553 37.927 1.00 24.24 9 PRO B N 1
ATOM 3432 C CA . PRO B 1 29 ? -16.134 -35.862 39.203 1.00 24.90 9 PRO B CA 1
ATOM 3433 C C . PRO B 1 29 ? -16.896 -34.544 39.301 1.00 25.89 9 PRO B C 1
ATOM 3434 O O . PRO B 1 29 ? -16.929 -33.742 38.359 1.00 23.71 9 PRO B O 1
ATOM 3438 N N . SER B 1 30 ? -17.527 -34.332 40.452 1.00 26.62 10 SER B N 1
ATOM 3439 C CA . SER B 1 30 ? -18.273 -33.106 40.663 1.00 23.36 10 SER B CA 1
ATOM 3440 C C . SER B 1 30 ? -17.324 -31.916 40.743 1.00 26.50 10 SER B C 1
ATOM 3441 O O . SER B 1 30 ? -16.143 -32.047 41.084 1.00 27.01 10 SER B O 1
ATOM 3444 N N . GLY B 1 31 ? -17.842 -30.750 40.412 1.00 28.01 11 GLY B N 1
ATOM 3445 C CA . GLY B 1 31 ? -17.004 -29.585 40.624 1.00 34.98 11 GLY B CA 1
ATOM 3446 C C . GLY B 1 31 ? -15.956 -29.273 39.583 1.00 26.87 11 GLY B C 1
ATOM 3447 O O . GLY B 1 31 ? -15.871 -28.130 39.132 1.00 29.18 11 GLY B O 1
ATOM 3448 N N . GLU B 1 32 ? -15.126 -30.252 39.211 1.00 26.06 12 GLU B N 1
ATOM 3449 C CA . GLU B 1 32 ? -14.089 -30.015 38.220 1.00 30.08 12 GLU B CA 1
ATOM 3450 C C . GLU B 1 32 ? -14.081 -30.986 37.040 1.00 27.72 12 GLU B C 1
ATOM 3451 O O . GLU B 1 32 ? -13.218 -30.843 36.178 1.00 24.03 12 GLU B O 1
ATOM 3457 N N . TRP B 1 33 ? -15.002 -31.945 36.966 1.00 25.82 13 TRP B N 1
ATOM 3458 C CA . TRP B 1 33 ? -15.075 -32.903 35.845 1.00 22.82 13 TRP B CA 1
ATOM 3459 C C . TRP B 1 33 ? -13.723 -33.633 35.737 1.00 22.47 13 TRP B C 1
ATOM 3460 O O . TRP B 1 33 ? -13.003 -33.788 36.733 1.00 22.32 13 TRP B O 1
ATOM 3471 N N . PHE B 1 34 ? -13.316 -34.078 34.544 1.00 20.68 14 PHE B N 1
ATOM 3472 C CA . PHE B 1 34 ? -12.041 -34.788 34.451 1.00 22.75 14 PHE B CA 1
ATOM 3473 C C . PHE B 1 34 ? -10.843 -33.850 34.539 1.00 22.29 14 PHE B C 1
ATOM 3474 O O . PHE B 1 34 ? -9.702 -34.331 34.631 1.00 23.91 14 PHE B O 1
ATOM 3482 N N . TYR B 1 35 ? -11.075 -32.533 34.569 1.00 23.11 15 TYR B N 1
ATOM 3483 C CA . TYR B 1 35 ? -9.988 -31.609 34.870 1.00 23.49 15 TYR B CA 1
ATOM 3484 C C . TYR B 1 35 ? -9.508 -31.764 36.306 1.00 27.01 15 TYR B C 1
ATOM 3485 O O . TYR B 1 35 ? -8.467 -31.199 36.673 1.00 26.95 15 TYR B O 1
ATOM 3494 N N . THR B 1 36 ? -10.253 -32.497 37.130 1.00 23.09 16 THR B N 1
ATOM 3495 C CA . THR B 1 36 ? -9.801 -32.732 38.498 1.00 23.41 16 THR B CA 1
ATOM 3496 C C . THR B 1 36 ? -8.523 -33.566 38.543 1.00 24.35 16 THR B C 1
ATOM 3497 O O . THR B 1 36 ? -7.806 -33.516 39.550 1.00 26.39 16 THR B O 1
ATOM 3501 N N . TRP B 1 37 ? -8.195 -34.294 37.468 1.00 23.09 17 TRP B N 1
ATOM 3502 C CA . TRP B 1 37 ? -7.006 -35.138 37.504 1.00 22.57 17 TRP B CA 1
ATOM 3503 C C . TRP B 1 37 ? -5.722 -34.332 37.659 1.00 26.45 17 TRP B C 1
ATOM 3504 O O . TRP B 1 37 ? -4.720 -34.872 38.138 1.00 27.56 17 TRP B O 1
ATOM 3515 N N . LEU B 1 38 ? -5.748 -33.048 37.303 1.00 25.70 18 LEU B N 1
ATOM 3516 C CA . LEU B 1 38 ? -4.590 -32.185 37.484 1.00 27.70 18 LEU B CA 1
ATOM 3517 C C . LEU B 1 38 ? -4.286 -31.982 38.966 1.00 33.80 18 LEU B C 1
ATOM 3518 O O . LEU B 1 38 ? -3.120 -31.885 39.357 1.00 34.38 18 LEU B O 1
ATOM 3523 N N . ASN B 1 39 ? -5.303 -31.991 39.801 1.00 25.65 19 ASN B N 1
ATOM 3524 C CA . ASN B 1 39 ? -5.100 -31.731 41.224 1.00 26.30 19 ASN B CA 1
ATOM 3525 C C . ASN B 1 39 ? -6.302 -32.278 41.973 1.00 24.25 19 ASN B C 1
ATOM 3526 O O . ASN B 1 39 ? -7.152 -31.507 42.446 1.00 26.58 19 ASN B O 1
ATOM 3531 N N . PRO B 1 40 ? -6.409 -33.602 42.091 1.00 26.91 20 PRO B N 1
ATOM 3532 C CA . PRO B 1 40 ? -7.647 -34.194 42.614 1.00 27.65 20 PRO B CA 1
ATOM 3533 C C . PRO B 1 40 ? -7.968 -33.685 44.013 1.00 27.33 20 PRO B C 1
ATOM 3534 O O . PRO B 1 40 ? -7.091 -33.561 44.868 1.00 28.41 20 PRO B O 1
ATOM 3538 N N . LYS B 1 41 ? -9.242 -33.350 44.228 1.00 27.58 21 LYS B N 1
ATOM 3539 C CA . LYS B 1 41 ? -9.736 -32.939 45.543 1.00 31.22 21 LYS B CA 1
ATOM 3540 C C . LYS B 1 41 ? -10.301 -34.189 46.210 1.00 32.44 21 LYS B C 1
ATOM 3541 O O . LYS B 1 41 ? -11.481 -34.519 46.061 1.00 29.51 21 LYS B O 1
ATOM 3547 N N . TRP B 1 42 ? -9.457 -34.886 46.975 1.00 33.51 22 TRP B N 1
ATOM 3548 C CA . TRP B 1 42 ? -9.798 -36.251 47.374 1.00 31.52 22 TRP B CA 1
ATOM 3549 C C . TRP B 1 42 ? -10.999 -36.310 48.304 1.00 27.62 22 TRP B C 1
ATOM 3550 O O . TRP B 1 42 ? -11.758 -37.283 48.256 1.00 30.60 22 TRP B O 1
ATOM 3561 N N . GLU B 1 43 ? -11.215 -35.284 49.133 1.00 29.01 23 GLU B N 1
ATOM 3562 C CA . GLU B 1 43 ? -12.398 -35.296 49.995 1.00 29.84 23 GLU B CA 1
ATOM 3563 C C . GLU B 1 43 ? -13.680 -35.105 49.194 1.00 29.66 23 GLU B C 1
ATOM 3564 O O . GLU B 1 43 ? -14.739 -35.614 49.587 1.00 29.54 23 GLU B O 1
ATOM 3570 N N . VAL B 1 44 ? -13.618 -34.353 48.094 1.00 27.16 24 VAL B N 1
ATOM 3571 C CA . VAL B 1 44 ? -14.781 -34.225 47.226 1.00 28.62 24 VAL B CA 1
ATOM 3572 C C . VAL B 1 44 ? -15.043 -35.534 46.496 1.00 25.66 24 VAL B C 1
ATOM 3573 O O . VAL B 1 44 ? -16.188 -35.992 46.407 1.00 28.88 24 VAL B O 1
ATOM 3577 N N . ILE B 1 45 ? -13.986 -36.163 45.981 1.00 25.33 25 ILE B N 1
ATOM 3578 C CA . ILE B 1 45 ? -14.118 -37.439 45.289 1.00 25.17 25 ILE B CA 1
ATOM 3579 C C . ILE B 1 45 ? -14.663 -38.504 46.240 1.00 26.58 25 ILE B C 1
ATOM 3580 O O . ILE B 1 45 ? -15.528 -39.306 45.863 1.00 27.93 25 ILE B O 1
ATOM 3585 N N . ARG B 1 46 ? -14.201 -38.509 47.499 1.00 26.09 26 ARG B N 1
ATOM 3586 C CA . ARG B 1 46 ? -14.757 -39.450 48.464 1.00 24.85 26 ARG B CA 1
ATOM 3587 C C . ARG B 1 46 ? -16.265 -39.238 48.614 1.00 30.33 26 ARG B C 1
ATOM 3588 O O . ARG B 1 46 ? -17.045 -40.200 48.591 1.00 29.36 26 ARG B O 1
ATOM 3596 N N . ARG B 1 47 ? -16.699 -37.978 48.713 1.00 27.45 27 ARG B N 1
ATOM 3597 C CA . ARG B 1 47 ? -18.129 -37.692 48.812 1.00 30.06 27 ARG B CA 1
ATOM 3598 C C . ARG B 1 47 ? -18.874 -38.099 47.544 1.00 30.85 27 ARG B C 1
ATOM 3599 O O . ARG B 1 47 ? -19.981 -38.645 47.625 1.00 29.43 27 ARG B O 1
ATOM 3607 N N . ASP B 1 48 ? -18.308 -37.797 46.369 1.00 26.52 28 ASP B N 1
ATOM 3608 C CA . ASP B 1 48 ? -18.912 -38.218 45.100 1.00 26.80 28 ASP B CA 1
ATOM 3609 C C . ASP B 1 48 ? -19.222 -39.710 45.106 1.00 31.80 28 ASP B C 1
ATOM 3610 O O . ASP B 1 48 ? -20.332 -40.137 44.758 1.00 28.30 28 ASP B O 1
ATOM 3615 N N . LEU B 1 49 ? -18.220 -40.521 45.458 1.00 29.06 29 LEU B N 1
ATOM 3616 C CA . LEU B 1 49 ? -18.366 -41.971 45.413 1.00 30.88 29 LEU B CA 1
ATOM 3617 C C . LEU B 1 49 ? -19.337 -42.475 46.475 1.00 31.79 29 LEU B C 1
ATOM 3618 O O . LEU B 1 49 ? -20.074 -43.438 46.228 1.00 30.21 29 LEU B O 1
ATOM 3623 N N . ALA B 1 50 ? -19.367 -41.838 47.649 1.00 27.32 30 ALA B N 1
ATOM 3624 C CA . ALA B 1 50 ? -20.361 -42.203 48.649 1.00 31.77 30 ALA B CA 1
ATOM 3625 C C . ALA B 1 50 ? -21.769 -41.942 48.132 1.00 35.85 30 ALA B C 1
ATOM 3626 O O . ALA B 1 50 ? -22.690 -42.721 48.404 1.00 31.36 30 ALA B O 1
ATOM 3628 N N . GLN B 1 51 ? -21.961 -40.834 47.408 1.00 32.98 31 GLN B N 1
ATOM 3629 C CA . GLN B 1 51 ? -23.261 -40.577 46.798 1.00 32.05 31 GLN B CA 1
ATOM 3630 C C . GLN B 1 51 ? -23.647 -41.674 45.829 1.00 31.63 31 GLN B C 1
ATOM 3631 O O . GLN B 1 51 ? -24.802 -42.115 45.806 1.00 30.97 31 GLN B O 1
ATOM 3637 N N . ILE B 1 52 ? -22.709 -42.091 44.985 1.00 27.31 32 ILE B N 1
ATOM 3638 C CA . ILE B 1 52 ? -23.012 -43.130 44.009 1.00 30.49 32 ILE B CA 1
ATOM 3639 C C . ILE B 1 52 ? -23.405 -44.412 44.720 1.00 29.00 32 ILE B C 1
ATOM 3640 O O . ILE B 1 52 ? -24.378 -45.073 44.344 1.00 31.64 32 ILE B O 1
ATOM 3645 N N . ALA B 1 53 ? -22.666 -44.774 45.773 1.00 25.59 33 ALA B N 1
ATOM 3646 C CA . ALA B 1 53 ? -23.003 -45.984 46.511 1.00 27.67 33 ALA B CA 1
ATOM 3647 C C . ALA B 1 53 ? -24.378 -45.881 47.154 1.00 32.39 33 ALA B C 1
ATOM 3648 O O . ALA B 1 53 ? -25.093 -46.886 47.249 1.00 30.71 33 ALA B O 1
ATOM 3650 N N . GLU B 1 54 ? -24.768 -44.683 47.598 1.00 34.19 34 GLU B N 1
ATOM 3651 C CA . GLU B 1 54 ? -26.061 -44.523 48.258 1.00 36.22 34 GLU B CA 1
ATOM 3652 C C . GLU B 1 54 ? -27.226 -44.774 47.311 1.00 35.55 34 GLU B C 1
ATOM 3653 O O . GLU B 1 54 ? -28.330 -45.063 47.783 1.00 41.40 34 GLU B O 1
ATOM 3659 N N . LEU B 1 55 ? -27.005 -44.660 45.996 1.00 32.09 35 LEU B N 1
ATOM 3660 C CA . LEU B 1 55 ? -28.025 -45.014 45.010 1.00 34.43 35 LEU B CA 1
ATOM 3661 C C . LEU B 1 55 ? -28.344 -46.502 45.010 1.00 36.62 35 LEU B C 1
ATOM 3662 O O . LEU B 1 55 ? -29.398 -46.898 44.499 1.00 33.99 35 LEU B O 1
ATOM 3667 N N . GLY B 1 56 ? -27.468 -47.328 45.567 1.00 34.81 36 GLY B N 1
ATOM 3668 C CA . GLY B 1 56 ? -27.560 -48.759 45.409 1.00 33.26 36 GLY B CA 1
ATOM 3669 C C . GLY B 1 56 ? -26.707 -49.305 44.290 1.00 33.85 36 GLY B C 1
ATOM 3670 O O . GLY B 1 56 ? -26.803 -50.497 43.994 1.00 33.95 36 GLY B O 1
ATOM 3671 N N . ALA B 1 57 ? -25.893 -48.462 43.653 1.00 31.81 37 ALA B N 1
ATOM 3672 C CA . ALA B 1 57 ? -24.947 -48.911 42.640 1.00 28.34 37 ALA B CA 1
ATOM 3673 C C . ALA B 1 57 ? -23.905 -49.831 43.259 1.00 29.60 37 ALA B C 1
ATOM 3674 O O . ALA B 1 57 ? -23.501 -49.649 44.411 1.00 29.15 37 ALA B O 1
ATOM 3676 N N . ASP B 1 58 ? -23.472 -50.833 42.495 1.00 28.90 38 ASP B N 1
ATOM 3677 C CA . ASP B 1 58 ? -22.412 -51.722 42.959 1.00 30.27 38 ASP B CA 1
ATOM 3678 C C . ASP B 1 58 ? -21.064 -51.461 42.293 1.00 25.56 38 ASP B C 1
ATOM 3679 O O . ASP B 1 58 ? -20.061 -52.059 42.713 1.00 28.51 38 ASP B O 1
ATOM 3684 N N . HIS B 1 59 ? -21.001 -50.600 41.279 1.00 27.49 39 HIS B N 1
ATOM 3685 C CA . HIS B 1 59 ? -19.726 -50.332 40.618 1.00 30.44 39 HIS B CA 1
ATOM 3686 C C . HIS B 1 59 ? -19.719 -48.936 40.007 1.00 28.01 39 HIS B C 1
ATOM 3687 O O . HIS B 1 59 ? -20.764 -48.307 39.826 1.00 26.71 39 HIS B O 1
ATOM 3694 N N . VAL B 1 60 ? -18.510 -48.450 39.700 1.00 23.72 40 VAL B N 1
ATOM 3695 C CA . VAL B 1 60 ? -18.309 -47.249 38.902 1.00 22.94 40 VAL B CA 1
ATOM 3696 C C . VAL B 1 60 ? -17.321 -47.566 37.795 1.00 27.41 40 VAL B C 1
ATOM 3697 O O . VAL B 1 60 ? -16.505 -48.486 37.896 1.00 24.95 40 VAL B O 1
ATOM 3701 N N . ARG B 1 61 ? -17.406 -46.771 36.734 1.00 23.46 41 ARG B N 1
ATOM 3702 C CA . ARG B 1 61 ? -16.434 -46.769 35.655 1.00 20.58 41 ARG B CA 1
ATOM 3703 C C . ARG B 1 61 ? -15.729 -45.416 35.672 1.00 21.69 41 ARG B C 1
ATOM 3704 O O . ARG B 1 61 ? -16.390 -44.373 35.759 1.00 22.42 41 ARG B O 1
ATOM 3712 N N . ILE B 1 62 ? -14.390 -45.422 35.624 1.00 20.74 42 ILE B N 1
ATOM 3713 C CA . ILE B 1 62 ? -13.630 -44.181 35.794 1.00 21.66 42 ILE B CA 1
ATOM 3714 C C . ILE B 1 62 ? -12.692 -43.977 34.616 1.00 24.46 42 ILE B C 1
ATOM 3715 O O . ILE B 1 62 ? -12.364 -44.917 33.884 1.00 22.07 42 ILE B O 1
ATOM 3720 N N . PHE B 1 63 ? -12.254 -42.723 34.447 1.00 20.52 43 PHE B N 1
ATOM 3721 C CA . PHE B 1 63 ? -11.634 -42.272 33.195 1.00 21.32 43 PHE B CA 1
ATOM 3722 C C . PHE B 1 63 ? -10.407 -41.389 33.420 1.00 22.50 43 PHE B C 1
ATOM 3723 O O . PHE B 1 63 ? -10.505 -40.154 33.422 1.00 23.12 43 PHE B O 1
ATOM 3731 N N . PRO B 1 64 ? -9.219 -41.983 33.540 1.00 20.54 44 PRO B N 1
ATOM 3732 C CA . PRO B 1 64 ? -7.992 -41.174 33.491 1.00 21.61 44 PRO B CA 1
ATOM 3733 C C . PRO B 1 64 ? -7.762 -40.625 32.089 1.00 24.48 44 PRO B C 1
ATOM 3734 O O . PRO B 1 64 ? -8.341 -41.097 31.106 1.00 21.48 44 PRO B O 1
ATOM 3738 N N . LEU B 1 65 ? -6.899 -39.608 32.009 1.00 21.65 45 LEU B N 1
ATOM 3739 C CA . LEU B 1 65 ? -6.631 -38.901 30.761 1.00 19.81 45 LEU B CA 1
ATOM 3740 C C . LEU B 1 65 ? -5.265 -39.293 30.223 1.00 21.69 45 LEU B C 1
ATOM 3741 O O . LEU B 1 65 ? -4.272 -39.260 30.956 1.00 20.10 45 LEU B O 1
ATOM 3746 N N . TRP B 1 66 ? -5.219 -39.595 28.925 1.00 19.69 46 TRP B N 1
ATOM 3747 C CA . TRP B 1 66 ? -4.006 -40.106 28.296 1.00 21.55 46 TRP B CA 1
ATOM 3748 C C . TRP B 1 66 ? -2.901 -39.063 28.320 1.00 19.86 46 TRP B C 1
ATOM 3749 O O . TRP B 1 66 ? -1.718 -39.396 28.489 1.00 20.25 46 TRP B O 1
ATOM 3760 N N . THR B 1 67 ? -3.277 -37.794 28.142 1.00 20.11 47 THR B N 1
ATOM 3761 C CA . THR B 1 67 ? -2.307 -36.703 28.107 1.00 20.90 47 THR B CA 1
ATOM 3762 C C . THR B 1 67 ? -1.563 -36.558 29.423 1.00 23.08 47 THR B C 1
ATOM 3763 O O . THR B 1 67 ? -0.409 -36.107 29.439 1.00 22.88 47 THR B O 1
ATOM 3767 N N . LEU B 1 68 ? -2.207 -36.899 30.530 1.00 22.08 48 LEU B N 1
ATOM 3768 C CA . LEU B 1 68 ? -1.539 -36.824 31.827 1.00 19.84 48 LEU B CA 1
ATOM 3769 C C . LEU B 1 68 ? -0.819 -38.122 32.161 1.00 22.96 48 LEU B C 1
ATOM 3770 O O . LEU B 1 68 ? 0.242 -38.091 32.799 1.00 23.05 48 LEU B O 1
ATOM 3775 N N . LEU B 1 69 ? -1.368 -39.260 31.725 1.00 22.27 49 LEU B N 1
ATOM 3776 C CA . LEU B 1 69 ? -0.744 -40.557 32.006 1.00 20.68 49 LEU B CA 1
ATOM 3777 C C . LEU B 1 69 ? 0.558 -40.755 31.243 1.00 20.67 49 LEU B C 1
ATOM 3778 O O . LEU B 1 69 ? 1.522 -41.301 31.790 1.00 22.55 49 LEU B O 1
ATOM 3783 N N . GLN B 1 70 ? 0.596 -40.379 29.962 1.00 18.40 50 GLN B N 1
ATOM 3784 C CA . GLN B 1 70 ? 1.703 -40.747 29.076 1.00 21.82 50 GLN B CA 1
ATOM 3785 C C . GLN B 1 70 ? 2.120 -39.536 28.248 1.00 22.97 50 GLN B C 1
ATOM 3786 O O . GLN B 1 70 ? 1.900 -39.479 27.029 1.00 21.85 50 GLN B O 1
ATOM 3792 N N . PRO B 1 71 ? 2.740 -38.541 28.888 1.00 23.24 51 PRO B N 1
ATOM 3793 C CA . PRO B 1 71 ? 3.047 -37.291 28.180 1.00 26.54 51 PRO B CA 1
ATOM 3794 C C . PRO B 1 71 ? 4.184 -37.432 27.189 1.00 25.05 51 PRO B C 1
ATOM 3795 O O . PRO B 1 71 ? 4.358 -36.550 26.333 1.00 23.42 51 PRO B O 1
ATOM 3799 N N . ASN B 1 72 ? 4.949 -38.515 27.267 1.00 22.79 52 ASN B N 1
ATOM 3800 C CA . ASN B 1 72 ? 5.969 -38.842 26.288 1.00 22.76 52 ASN B CA 1
ATOM 3801 C C . ASN B 1 72 ? 5.764 -40.291 25.872 1.00 22.86 52 ASN B C 1
ATOM 3802 O O . ASN B 1 72 ? 5.276 -41.105 26.662 1.00 25.69 52 ASN B O 1
ATOM 3807 N N . ARG B 1 73 ? 6.110 -40.606 24.622 1.00 19.98 53 ARG B N 1
ATOM 3808 C CA . ARG B 1 73 ? 5.890 -41.966 24.136 1.00 21.41 53 ARG B CA 1
ATOM 3809 C C . ARG B 1 73 ? 6.543 -43.002 25.046 1.00 28.25 53 ARG B C 1
ATOM 3810 O O . ARG B 1 73 ? 5.992 -44.089 25.260 1.00 26.30 53 ARG B O 1
ATOM 3818 N N . THR B 1 74 ? 7.706 -42.675 25.618 1.00 21.59 54 THR B N 1
ATOM 3819 C CA . THR B 1 74 ? 8.438 -43.628 26.441 1.00 23.13 54 THR B CA 1
ATOM 3820 C C . THR B 1 74 ? 8.582 -43.145 27.887 1.00 26.61 54 THR B C 1
ATOM 3821 O O . THR B 1 74 ? 9.564 -43.468 28.566 1.00 26.08 54 THR B O 1
ATOM 3825 N N . TRP B 1 75 ? 7.616 -42.374 28.382 1.00 24.34 55 TRP B N 1
ATOM 3826 C CA . TRP B 1 75 ? 7.565 -42.075 29.816 1.00 23.37 55 TRP B CA 1
ATOM 3827 C C . TRP B 1 75 ? 6.121 -41.985 30.276 1.00 23.12 55 TRP B C 1
ATOM 3828 O O . TRP B 1 75 ? 5.373 -41.105 29.828 1.00 22.26 55 TRP B O 1
ATOM 3839 N N . ILE B 1 76 ? 5.757 -42.868 31.208 1.00 25.17 56 ILE B N 1
ATOM 3840 C CA . ILE B 1 76 ? 4.462 -42.858 31.885 1.00 23.44 56 ILE B CA 1
ATOM 3841 C C . ILE B 1 76 ? 4.632 -42.149 33.223 1.00 26.49 56 ILE B C 1
ATOM 3842 O O . ILE B 1 76 ? 5.573 -42.436 33.972 1.00 23.78 56 ILE B O 1
ATOM 3847 N N . ASN B 1 77 ? 3.749 -41.206 33.505 1.00 22.85 57 ASN B N 1
ATOM 3848 C CA . ASN B 1 77 ? 3.839 -40.350 34.678 1.00 22.57 57 ASN B CA 1
ATOM 3849 C C . ASN B 1 77 ? 3.419 -41.115 35.932 1.00 22.94 57 ASN B C 1
ATOM 3850 O O . ASN B 1 77 ? 2.243 -41.461 36.080 1.00 24.45 57 ASN B O 1
ATOM 3855 N N . PRO B 1 78 ? 4.349 -41.394 36.851 1.00 24.60 58 PRO B N 1
ATOM 3856 C CA . PRO B 1 78 ? 3.989 -42.172 38.053 1.00 22.48 58 PRO B CA 1
ATOM 3857 C C . PRO B 1 78 ? 2.955 -41.505 38.934 1.00 26.31 58 PRO B C 1
ATOM 3858 O O . PRO B 1 78 ? 2.206 -42.204 39.639 1.00 23.86 58 PRO B O 1
ATOM 3862 N N . LYS B 1 79 ? 2.927 -40.167 38.972 1.00 24.29 59 LYS B N 1
ATOM 3863 C CA . LYS B 1 79 ? 1.916 -39.477 39.767 1.00 26.44 59 LYS B CA 1
ATOM 3864 C C . LYS B 1 79 ? 0.523 -39.719 39.205 1.00 25.62 59 LYS B C 1
ATOM 3865 O O . LYS B 1 79 ? -0.435 -39.932 39.962 1.00 23.56 59 LYS B O 1
ATOM 3871 N N . ALA B 1 80 ? 0.398 -39.725 37.875 1.00 22.66 60 ALA B N 1
ATOM 3872 C CA . ALA B 1 80 ? -0.881 -40.022 37.254 1.00 19.99 60 ALA B CA 1
ATOM 3873 C C . ALA B 1 80 ? -1.319 -41.451 37.557 1.00 21.93 60 ALA B C 1
ATOM 3874 O O . ALA B 1 80 ? -2.498 -41.692 37.849 1.00 24.06 60 ALA B O 1
ATOM 3876 N N . LEU B 1 81 ? -0.386 -42.412 37.517 1.00 23.94 61 LEU B N 1
ATOM 3877 C CA . LEU B 1 81 ? -0.723 -43.782 37.908 1.00 25.10 61 LEU B CA 1
ATOM 3878 C C . LEU B 1 81 ? -1.187 -43.838 39.355 1.00 25.63 61 LEU B C 1
ATOM 3879 O O . LEU B 1 81 ? -2.190 -44.489 39.673 1.00 24.40 61 LEU B O 1
ATOM 3884 N N . ALA B 1 82 ? -0.454 -43.163 40.249 1.00 24.83 62 ALA B N 1
ATOM 3885 C CA . ALA B 1 82 ? -0.798 -43.190 41.669 1.00 26.40 62 ALA B CA 1
ATOM 3886 C C . ALA B 1 82 ? -2.169 -42.569 41.929 1.00 23.01 62 ALA B C 1
ATOM 3887 O O . ALA B 1 82 ? -2.900 -43.027 42.814 1.00 24.72 62 ALA B O 1
ATOM 3889 N N . ASP B 1 83 ? -2.532 -41.523 41.176 1.00 22.73 63 ASP B N 1
ATOM 3890 C CA . ASP B 1 83 ? -3.847 -40.902 41.342 1.00 23.71 63 ASP B CA 1
ATOM 3891 C C . ASP B 1 83 ? -4.964 -41.832 40.873 1.00 25.29 63 ASP B C 1
ATOM 3892 O O . ASP B 1 83 ? -6.057 -41.837 41.456 1.00 22.57 63 ASP B O 1
ATOM 3897 N N . VAL B 1 84 ? -4.728 -42.605 39.810 1.00 25.34 64 VAL B N 1
ATOM 3898 C CA . VAL B 1 84 ? -5.711 -43.616 39.433 1.00 21.70 64 VAL B CA 1
ATOM 3899 C C . VAL B 1 84 ? -5.870 -44.627 40.558 1.00 23.65 64 VAL B C 1
ATOM 3900 O O . VAL B 1 84 ? -6.991 -44.998 40.926 1.00 27.13 64 VAL B O 1
ATOM 3904 N N . ARG B 1 85 ? -4.743 -45.097 41.113 1.00 22.56 65 ARG B N 1
ATOM 3905 C CA A ARG B 1 85 ? -4.798 -46.029 42.234 0.52 21.59 65 ARG B CA 1
ATOM 3906 C CA B ARG B 1 85 ? -4.812 -46.033 42.228 0.48 21.66 65 ARG B CA 1
ATOM 3907 C C . ARG B 1 85 ? -5.584 -45.440 43.399 1.00 23.18 65 ARG B C 1
ATOM 3908 O O . ARG B 1 85 ? -6.399 -46.126 44.018 1.00 25.18 65 ARG B O 1
ATOM 3923 N N . ARG B 1 86 ? -5.346 -44.161 43.716 1.00 23.59 66 ARG B N 1
ATOM 3924 C CA . ARG B 1 86 ? -6.070 -43.543 44.827 1.00 24.85 66 ARG B CA 1
ATOM 3925 C C . ARG B 1 86 ? -7.567 -43.491 44.551 1.00 27.79 66 ARG B C 1
ATOM 3926 O O . ARG B 1 86 ? -8.381 -43.737 45.450 1.00 24.68 66 ARG B O 1
ATOM 3934 N N . MET B 1 87 ? -7.955 -43.192 43.305 1.00 24.39 67 MET B N 1
ATOM 3935 C CA . MET B 1 87 ? -9.379 -43.148 42.994 1.00 25.59 67 MET B CA 1
ATOM 3936 C C . MET B 1 87 ? -10.010 -44.533 43.111 1.00 29.77 67 MET B C 1
ATOM 3937 O O . MET B 1 87 ? -11.132 -44.667 43.616 1.00 23.49 67 MET B O 1
ATOM 3942 N N . VAL B 1 88 ? -9.305 -45.579 42.654 1.00 23.53 68 VAL B N 1
ATOM 3943 C CA . VAL B 1 88 ? -9.795 -46.946 42.850 1.00 24.88 68 VAL B CA 1
ATOM 3944 C C . VAL B 1 88 ? -9.931 -47.264 44.336 1.00 26.16 68 VAL B C 1
ATOM 3945 O O . VAL B 1 88 ? -10.919 -47.873 44.772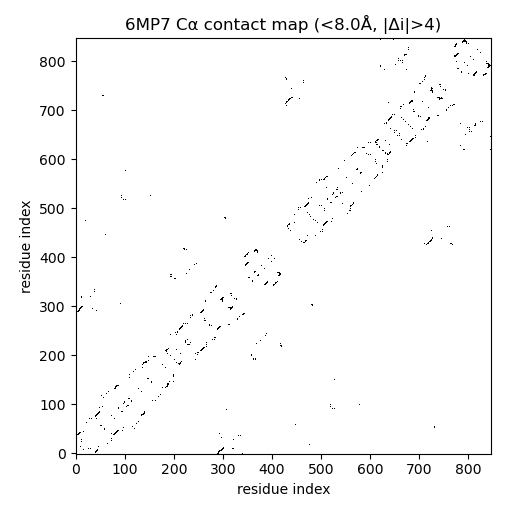 1.00 25.08 68 VAL B O 1
ATOM 3949 N N . GLU B 1 89 ? -8.942 -46.861 45.137 1.00 23.09 69 GLU B N 1
ATOM 3950 C CA . GLU B 1 89 ? -8.988 -47.124 46.570 1.00 25.97 69 GLU B CA 1
ATOM 3951 C C . GLU B 1 89 ? -10.237 -46.520 47.207 1.00 26.88 69 GLU B C 1
ATOM 3952 O O . GLU B 1 89 ? -10.909 -47.167 48.018 1.00 25.36 69 GLU B O 1
ATOM 3958 N N . LEU B 1 90 ? -10.552 -45.271 46.860 1.00 25.02 70 LEU B N 1
ATOM 3959 C CA . LEU B 1 90 ? -11.710 -44.601 47.437 1.00 26.13 70 LEU B CA 1
ATOM 3960 C C . LEU B 1 90 ? -13.011 -45.223 46.948 1.00 23.74 70 LEU B C 1
ATOM 3961 O O . LEU B 1 90 ? -14.000 -45.248 47.687 1.00 24.86 70 LEU B O 1
ATOM 3966 N N . GLY B 1 91 ? -13.037 -45.707 45.704 1.00 26.62 71 GLY B N 1
ATOM 3967 C CA . GLY B 1 91 ? -14.198 -46.457 45.251 1.00 25.80 71 GLY B CA 1
ATOM 3968 C C . GLY B 1 91 ? -14.459 -47.679 46.110 1.00 24.38 71 GLY B C 1
ATOM 3969 O O . GLY B 1 91 ? -15.591 -47.927 46.535 1.00 26.01 71 GLY B O 1
ATOM 3970 N N . GLY B 1 92 ? -13.405 -48.448 46.402 1.00 25.39 72 GLY B N 1
ATOM 3971 C CA . GLY B 1 92 ? -13.560 -49.592 47.288 1.00 22.65 72 GLY B CA 1
ATOM 3972 C C . GLY B 1 92 ? -14.030 -49.191 48.669 1.00 26.86 72 GLY B C 1
ATOM 3973 O O . GLY B 1 92 ? -14.905 -49.837 49.251 1.00 27.18 72 GLY B O 1
ATOM 3974 N N . GLU B 1 93 ? -13.470 -48.103 49.204 1.00 28.39 73 GLU B N 1
ATOM 3975 C CA . GLU B 1 93 ? -13.857 -47.669 50.540 1.00 29.87 73 GLU B CA 1
ATOM 3976 C C . GLU B 1 93 ? -15.314 -47.239 50.586 1.00 31.78 73 GLU B C 1
ATOM 3977 O O . GLU B 1 93 ? -15.951 -47.351 51.634 1.00 32.34 73 GLU B O 1
ATOM 3983 N N . ALA B 1 94 ? -15.875 -46.806 49.457 1.00 30.40 74 ALA B N 1
ATOM 3984 C CA . ALA B 1 94 ? -17.304 -46.531 49.379 1.00 31.87 74 ALA B CA 1
ATOM 3985 C C . ALA B 1 94 ? -18.136 -47.787 49.136 1.00 35.51 74 ALA B C 1
ATOM 3986 O O . ALA B 1 94 ? -19.369 -47.699 49.116 1.00 33.19 74 ALA B O 1
ATOM 3988 N N . GLY B 1 95 ? -17.504 -48.946 48.964 1.00 28.99 75 GLY B N 1
ATOM 3989 C CA . GLY B 1 95 ? -18.236 -50.168 48.701 1.00 28.25 75 GLY B CA 1
ATOM 3990 C C . GLY B 1 95 ? -18.495 -50.425 47.236 1.00 30.95 75 GLY B C 1
ATOM 3991 O O . GLY B 1 95 ? -19.460 -51.112 46.898 1.00 31.17 75 GLY B O 1
ATOM 3992 N N . LEU B 1 96 ? -17.665 -49.894 46.347 1.00 28.00 76 LEU B N 1
ATOM 3993 C CA . LEU B 1 96 ? -17.892 -50.016 44.914 1.00 25.55 76 LEU B CA 1
ATOM 3994 C C . LEU B 1 96 ? -16.767 -50.802 44.258 1.00 30.27 76 LEU B C 1
ATOM 3995 O O . LEU B 1 96 ? -15.596 -50.600 44.577 1.00 27.29 76 LEU B O 1
ATOM 4000 N N . ASP B 1 97 ? -17.118 -51.677 43.313 1.00 28.67 77 ASP B N 1
ATOM 4001 C CA . ASP B 1 97 ? -16.117 -52.157 42.369 1.00 29.46 77 ASP B CA 1
ATOM 4002 C C . ASP B 1 97 ? -15.800 -51.050 41.372 1.00 25.32 77 ASP B C 1
ATOM 4003 O O . ASP B 1 97 ? -16.652 -50.218 41.063 1.00 25.38 77 ASP B O 1
ATOM 4008 N N . VAL B 1 98 ? -14.563 -51.023 40.879 1.00 21.43 78 VAL B N 1
ATOM 4009 C CA . VAL B 1 98 ? -14.115 -49.945 39.999 1.00 20.93 78 VAL B CA 1
ATOM 4010 C C . VAL B 1 98 ? -13.590 -50.543 38.702 1.00 24.29 78 VAL B C 1
ATOM 4011 O O . VAL B 1 98 ? -12.637 -51.339 38.713 1.00 25.87 78 VAL B O 1
ATOM 4015 N N . TYR B 1 99 ? -14.212 -50.161 37.595 1.00 21.00 79 TYR B N 1
ATOM 4016 C CA . TYR B 1 99 ? -13.736 -50.478 36.252 1.00 24.14 79 TYR B CA 1
ATOM 4017 C C . TYR B 1 99 ? -13.024 -49.255 35.698 1.00 23.19 79 TYR B C 1
ATOM 4018 O O . TYR B 1 99 ? -13.508 -48.127 35.840 1.00 24.10 79 TYR B O 1
ATOM 4027 N N . VAL B 1 100 ? -11.875 -49.479 35.057 1.00 23.74 80 VAL B N 1
ATOM 4028 C CA . VAL B 1 100 ? -11.010 -48.400 34.600 1.00 19.03 80 VAL B CA 1
ATOM 4029 C C . VAL B 1 100 ? -10.883 -48.473 33.087 1.00 21.62 80 VAL B C 1
ATOM 4030 O O . VAL B 1 100 ? -10.550 -49.531 32.544 1.00 21.67 80 VAL B O 1
ATOM 4034 N N . ASP B 1 101 ? -11.151 -47.357 32.415 1.00 21.33 81 ASP B N 1
ATOM 4035 C CA . ASP B 1 101 ? -10.883 -47.227 30.980 1.00 21.46 81 ASP B CA 1
ATOM 4036 C C . ASP B 1 101 ? -9.469 -46.679 30.798 1.00 22.91 81 ASP B C 1
ATOM 4037 O O . ASP B 1 101 ? -9.122 -45.644 31.377 1.00 23.63 81 ASP B O 1
ATOM 4042 N N . VAL B 1 102 ? -8.658 -47.355 29.986 1.00 21.72 82 VAL B N 1
ATOM 4043 C CA . VAL B 1 102 ? -7.228 -47.036 29.958 1.00 20.71 82 VAL B CA 1
ATOM 4044 C C . VAL B 1 102 ? -6.946 -45.775 29.141 1.00 23.80 82 VAL B C 1
ATOM 4045 O O . VAL B 1 102 ? -6.183 -44.907 29.577 1.00 22.81 82 VAL B O 1
ATOM 4049 N N . ILE B 1 103 ? -7.520 -45.657 27.938 1.00 20.91 83 ILE B N 1
ATOM 4050 C CA . ILE B 1 103 ? -7.071 -44.657 26.958 1.00 22.99 83 ILE B CA 1
ATOM 4051 C C . ILE B 1 103 ? -8.200 -43.677 26.658 1.00 23.48 83 ILE B C 1
ATOM 4052 O O . ILE B 1 103 ? -9.089 -43.970 25.849 1.00 24.12 83 ILE B O 1
ATOM 4057 N N . GLN B 1 104 ? -8.147 -42.489 27.273 1.00 21.85 84 GLN B N 1
ATOM 4058 C CA . GLN B 1 104 ? -8.991 -41.344 26.912 1.00 20.27 84 GLN B CA 1
ATOM 4059 C C . GLN B 1 104 ? -8.032 -40.217 26.542 1.00 22.93 84 GLN B C 1
ATOM 4060 O O . GLN B 1 104 ? -7.501 -39.541 27.429 1.00 23.91 84 GLN B O 1
ATOM 4066 N N . GLY B 1 105 ? -7.837 -39.972 25.251 1.00 21.14 85 GLY B N 1
ATOM 4067 C CA . GLY B 1 105 ? -8.675 -40.528 24.192 1.00 19.83 85 GLY B CA 1
ATOM 4068 C C . GLY B 1 105 ? -9.867 -39.601 23.989 1.00 23.57 85 GLY B C 1
ATOM 4069 O O . GLY B 1 105 ? -9.698 -38.392 23.846 1.00 29.20 85 GLY B O 1
ATOM 4070 N N . HIS B 1 106 ? -11.080 -40.147 24.036 1.00 21.75 86 HIS B N 1
ATOM 4071 C CA . HIS B 1 106 ? -12.292 -39.378 23.764 1.00 21.28 86 HIS B CA 1
ATOM 4072 C C . HIS B 1 106 ? -13.222 -39.372 24.974 1.00 22.01 86 HIS B C 1
ATOM 4073 O O . HIS B 1 106 ? -13.508 -40.426 25.542 1.00 24.75 86 HIS B O 1
ATOM 4080 N N . LEU B 1 107 ? -13.686 -38.179 25.361 1.00 24.40 87 LEU B N 1
ATOM 4081 C CA . LEU B 1 107 ? -14.714 -38.002 26.387 1.00 21.62 87 LEU B CA 1
ATOM 4082 C C . LEU B 1 107 ? -15.610 -36.822 26.034 1.00 22.15 87 LEU B C 1
ATOM 4083 O O . LEU B 1 107 ? -15.121 -35.691 25.922 1.00 21.57 87 LEU B O 1
ATOM 4088 N N . SER B 1 108 ? -16.920 -37.077 25.887 1.00 21.58 88 SER B N 1
ATOM 4089 C CA . SER B 1 108 ? -17.953 -36.029 25.833 1.00 23.12 88 SER B CA 1
ATOM 4090 C C . SER B 1 108 ? -17.641 -34.920 24.823 1.00 23.03 88 SER B C 1
ATOM 4091 O O . SER B 1 108 ? -17.776 -33.724 25.114 1.00 26.07 88 SER B O 1
ATOM 4094 N N . SER B 1 109 ? -17.253 -35.331 23.612 1.00 20.60 89 SER B N 1
ATOM 4095 C CA . SER B 1 109 ? -16.955 -34.525 22.422 1.00 23.18 89 SER B CA 1
ATOM 4096 C C . SER B 1 109 ? -15.515 -34.016 22.400 1.00 25.64 89 SER B C 1
ATOM 4097 O O . SER B 1 109 ? -15.117 -33.414 21.413 1.00 23.43 89 SER B O 1
ATOM 4100 N N . PHE B 1 110 ? -14.722 -34.235 23.453 1.00 24.73 90 PHE B N 1
ATOM 4101 C CA . PHE B 1 110 ? -13.349 -33.743 23.498 1.00 22.22 90 PHE B CA 1
ATOM 4102 C C . PHE B 1 110 ? -12.356 -34.878 23.303 1.00 22.96 90 PHE B C 1
ATOM 4103 O O . PHE B 1 110 ? -12.566 -35.983 23.811 1.00 22.68 90 PHE B O 1
ATOM 4111 N N . ASP B 1 111 ? -11.261 -34.592 22.583 1.00 20.59 91 ASP B N 1
ATOM 4112 C CA . ASP B 1 111 ? -10.144 -35.521 22.433 1.00 21.19 91 ASP B CA 1
ATOM 4113 C C . ASP B 1 111 ? -8.985 -35.089 23.324 1.00 20.11 91 ASP B C 1
ATOM 4114 O O . ASP B 1 111 ? -8.626 -33.908 23.348 1.00 21.61 91 ASP B O 1
ATOM 4119 N N . PHE B 1 112 ? -8.367 -36.061 23.996 1.00 21.76 92 PHE B N 1
ATOM 4120 C CA . PHE B 1 112 ? -7.158 -35.887 24.805 1.00 21.53 92 PHE B CA 1
ATOM 4121 C C . PHE B 1 112 ? -6.076 -36.779 24.197 1.00 26.42 92 PHE B C 1
ATOM 4122 O O . PHE B 1 112 ? -5.957 -37.956 24.543 1.00 23.82 92 PHE B O 1
ATOM 4130 N N . VAL B 1 113 ? -5.282 -36.233 23.281 1.00 21.04 93 VAL B N 1
ATOM 4131 C CA . VAL B 1 113 ? -4.251 -36.994 22.588 1.00 18.45 93 VAL B CA 1
ATOM 4132 C C . VAL B 1 113 ? -2.895 -36.394 22.941 1.00 19.45 93 VAL B C 1
ATOM 4133 O O . VAL B 1 113 ? -2.696 -35.188 22.764 1.00 21.45 93 VAL B O 1
ATOM 4137 N N . PRO B 1 114 ? -1.953 -37.182 23.455 1.00 22.82 94 PRO B N 1
ATOM 4138 C CA . PRO B 1 114 ? -0.639 -36.635 23.827 1.00 22.69 94 PRO B CA 1
ATOM 4139 C C . PRO B 1 114 ? 0.051 -35.925 22.674 1.00 25.02 94 PRO B C 1
ATOM 4140 O O . PRO B 1 114 ? -0.117 -36.284 21.510 1.00 24.30 94 PRO B O 1
ATOM 4144 N N . SER B 1 115 ? 0.891 -34.940 23.030 1.00 21.57 95 SER B N 1
ATOM 4145 C CA . SER B 1 115 ? 1.625 -34.153 22.040 1.00 21.65 95 SER B CA 1
ATOM 4146 C C . SER B 1 115 ? 2.444 -35.011 21.077 1.00 23.26 95 SER B C 1
ATOM 4147 O O . SER B 1 115 ? 2.722 -34.581 19.957 1.00 23.26 95 SER B O 1
ATOM 4150 N N . TRP B 1 116 ? 2.862 -36.206 21.490 1.00 22.86 96 TRP B N 1
ATOM 4151 C CA . TRP B 1 116 ? 3.707 -37.022 20.623 1.00 23.06 96 TRP B CA 1
ATOM 4152 C C . TRP B 1 116 ? 2.923 -37.766 19.553 1.00 23.42 96 TRP B C 1
ATOM 4153 O O . TRP B 1 116 ? 3.524 -38.513 18.778 1.00 26.00 96 TRP B O 1
ATOM 4164 N N . LEU B 1 117 ? 1.612 -37.558 19.461 1.00 21.46 97 LEU B N 1
ATOM 4165 C CA . LEU B 1 117 ? 0.813 -38.152 18.396 1.00 25.16 97 LEU B CA 1
ATOM 4166 C C . LEU B 1 117 ? 0.008 -37.104 17.633 1.00 30.30 97 LEU B C 1
ATOM 4167 O O . LEU B 1 117 ? -0.909 -37.469 16.893 1.00 32.83 97 LEU B O 1
ATOM 4172 N N . VAL B 1 118 ? 0.336 -35.812 17.769 1.00 29.02 98 VAL B N 1
ATOM 4173 C CA . VAL B 1 118 ? -0.402 -34.766 17.067 1.00 31.30 98 VAL B CA 1
ATOM 4174 C C . VAL B 1 118 ? 0.531 -33.876 16.251 1.00 25.65 98 VAL B C 1
ATOM 4175 O O . VAL B 1 118 ? 1.730 -33.751 16.529 1.00 24.33 98 VAL B O 1
ATOM 4179 N N . SER B 1 119 ? -0.072 -33.230 15.237 1.00 25.34 99 SER B N 1
ATOM 4180 C CA . SER B 1 119 ? 0.525 -32.264 14.305 1.00 24.04 99 SER B CA 1
ATOM 4181 C C . SER B 1 119 ? 1.879 -32.695 13.768 1.00 28.35 99 SER B C 1
ATOM 4182 O O . SER B 1 119 ? 1.951 -33.573 12.897 1.00 28.85 99 SER B O 1
ATOM 4185 N N . TRP B 1 120 ? 2.950 -32.045 14.235 1.00 21.82 100 TRP B N 1
ATOM 4186 C CA . TRP B 1 120 ? 4.294 -32.386 13.781 1.00 24.98 100 TRP B CA 1
ATOM 4187 C C . TRP B 1 120 ? 4.641 -33.842 14.066 1.00 27.40 100 TRP B C 1
ATOM 4188 O O . TRP B 1 120 ? 5.526 -34.398 13.405 1.00 26.22 100 TRP B O 1
ATOM 4199 N N . HIS B 1 121 ? 3.954 -34.453 15.029 1.00 23.66 101 HIS B N 1
ATOM 4200 C CA . HIS B 1 121 ? 4.131 -35.841 15.434 1.00 24.79 101 HIS B CA 1
ATOM 4201 C C . HIS B 1 121 ? 2.901 -36.683 15.121 1.00 28.29 101 HIS B C 1
ATOM 4202 O O . HIS B 1 121 ? 2.700 -37.737 15.730 1.00 25.73 101 HIS B O 1
ATOM 4209 N N . GLU B 1 122 ? 2.073 -36.235 14.180 1.00 23.81 102 GLU B N 1
ATOM 4210 C CA . GLU B 1 122 ? 0.823 -36.924 13.871 1.00 29.55 102 GLU B CA 1
ATOM 4211 C C . GLU B 1 122 ? 1.087 -38.395 13.573 1.00 29.79 102 GLU B C 1
ATOM 4212 O O . GLU B 1 122 ? 2.013 -38.726 12.832 1.00 27.03 102 GLU B O 1
ATOM 4218 N N . GLY B 1 123 ? 0.277 -39.272 14.162 1.00 30.70 103 GLY B N 1
ATOM 4219 C CA . GLY B 1 123 ? 0.384 -40.696 13.883 1.00 35.06 103 GLY B CA 1
ATOM 4220 C C . GLY B 1 123 ? -0.916 -41.389 14.222 1.00 36.34 103 GLY B C 1
ATOM 4221 O O . GLY B 1 123 ? -1.798 -40.815 14.866 1.00 28.13 103 GLY B O 1
ATOM 4222 N N . SER B 1 124 ? -1.038 -42.642 13.770 1.00 26.96 104 SER B N 1
ATOM 4223 C CA . SER B 1 124 ? -2.236 -43.437 14.018 1.00 29.36 104 SER B CA 1
ATOM 4224 C C . SER B 1 124 ? -1.990 -44.378 15.194 1.00 27.24 104 SER B C 1
ATOM 4225 O O . SER B 1 124 ? -1.090 -45.224 15.132 1.00 25.62 104 SER B O 1
ATOM 4228 N N . MET B 1 125 ? -2.811 -44.261 16.248 1.00 24.91 105 MET B N 1
ATOM 4229 C CA . MET B 1 125 ? -2.670 -45.194 17.363 1.00 24.37 105 MET B CA 1
ATOM 4230 C C . MET B 1 125 ? -2.931 -46.634 16.938 1.00 25.88 105 MET B C 1
ATOM 4231 O O . MET B 1 125 ? -2.518 -47.555 17.644 1.00 26.98 105 MET B O 1
ATOM 4236 N N . PHE B 1 126 ? -3.585 -46.851 15.786 1.00 25.72 106 PHE B N 1
ATOM 4237 C CA . PHE B 1 126 ? -3.987 -48.189 15.364 1.00 23.43 106 PHE B CA 1
ATOM 4238 C C . PHE B 1 126 ? -2.954 -48.892 14.498 1.00 25.27 106 PHE B C 1
ATOM 4239 O O . PHE B 1 126 ? -2.977 -50.125 14.413 1.00 27.58 106 PHE B O 1
ATOM 4247 N N . THR B 1 127 ? -2.060 -48.154 13.838 1.00 23.92 107 THR B N 1
ATOM 4248 C CA . THR B 1 127 ? -1.127 -48.768 12.905 1.00 26.07 107 THR B CA 1
ATOM 4249 C C . THR B 1 127 ? 0.341 -48.436 13.131 1.00 30.41 107 THR B C 1
ATOM 4250 O O . THR B 1 127 ? 1.187 -49.161 12.601 1.00 29.00 107 THR B O 1
ATOM 4254 N N . ASP B 1 128 ? 0.685 -47.363 13.840 1.00 28.87 108 ASP B N 1
ATOM 4255 C CA A ASP B 1 128 ? 2.086 -47.044 14.077 0.54 29.87 108 ASP B CA 1
ATOM 4256 C CA B ASP B 1 128 ? 2.086 -47.041 14.084 0.46 29.83 108 ASP B CA 1
ATOM 4257 C C . ASP B 1 128 ? 2.620 -47.955 15.179 1.00 27.78 108 ASP B C 1
ATOM 4258 O O . ASP B 1 128 ? 2.155 -47.885 16.320 1.00 25.43 108 ASP B O 1
ATOM 4267 N N A GLN B 1 129 ? 3.595 -48.802 14.840 0.45 28.18 109 GLN B N 1
ATOM 4268 N N B GLN B 1 129 ? 3.586 -48.815 14.829 0.55 28.24 109 GLN B N 1
ATOM 4269 C CA A GLN B 1 129 ? 4.045 -49.819 15.788 0.45 28.91 109 GLN B CA 1
ATOM 4270 C CA B GLN B 1 129 ? 4.075 -49.813 15.782 0.55 29.09 109 GLN B CA 1
ATOM 4271 C C A GLN B 1 129 ? 4.631 -49.198 17.053 0.45 27.62 109 GLN B C 1
ATOM 4272 C C B GLN B 1 129 ? 4.574 -49.158 17.061 0.55 27.45 109 GLN B C 1
ATOM 4273 O O A GLN B 1 129 ? 4.459 -49.747 18.149 0.45 26.70 109 GLN B O 1
ATOM 4274 O O B GLN B 1 129 ? 4.293 -49.636 18.169 0.55 26.78 109 GLN B O 1
ATOM 4285 N N . SER B 1 130 ? 5.308 -48.051 16.933 1.00 27.90 110 SER B N 1
ATOM 4286 C CA . SER B 1 130 ? 5.821 -47.383 18.128 1.00 28.37 110 SER B CA 1
ATOM 4287 C C . SER B 1 130 ? 4.681 -46.868 19.007 1.00 29.22 110 SER B C 1
ATOM 4288 O O . SER B 1 130 ? 4.764 -46.934 20.242 1.00 25.21 110 SER B O 1
ATOM 4291 N N . ALA B 1 131 ? 3.595 -46.381 18.397 1.00 25.41 111 ALA B N 1
ATOM 4292 C CA . ALA B 1 131 ? 2.436 -45.967 19.191 1.00 26.00 111 ALA B CA 1
ATOM 4293 C C . ALA B 1 131 ? 1.743 -47.163 19.837 1.00 22.69 111 ALA B C 1
ATOM 4294 O O . ALA B 1 131 ? 1.261 -47.070 20.978 1.00 24.89 111 ALA B O 1
ATOM 4296 N N . ILE B 1 132 ? 1.657 -48.281 19.106 1.00 24.37 112 ILE B N 1
ATOM 4297 C CA . ILE B 1 132 ? 1.066 -49.502 19.651 1.00 24.07 112 ILE B CA 1
ATOM 4298 C C . ILE B 1 132 ? 1.857 -49.984 20.856 1.00 28.91 112 ILE B C 1
ATOM 4299 O O . ILE B 1 132 ? 1.279 -50.391 21.871 1.00 25.66 112 ILE B O 1
ATOM 4304 N N . GLU B 1 133 ? 3.191 -49.947 20.764 1.00 28.95 113 GLU B N 1
ATOM 4305 C CA . GLU B 1 133 ? 4.024 -50.332 21.897 1.00 27.41 113 GLU B CA 1
ATOM 4306 C C . GLU B 1 133 ? 3.829 -49.401 23.083 1.00 24.91 113 GLU B C 1
ATOM 4307 O O . GLU B 1 133 ? 3.888 -49.851 24.232 1.00 24.50 113 GLU B O 1
ATOM 4313 N N . ALA B 1 134 ? 3.586 -48.109 22.830 1.00 24.06 114 ALA B N 1
ATOM 4314 C CA . ALA B 1 134 ? 3.308 -47.187 23.927 1.00 24.18 114 ALA B CA 1
ATOM 4315 C C . ALA B 1 134 ? 1.978 -47.517 24.597 1.00 22.54 114 ALA B C 1
ATOM 4316 O O . ALA B 1 134 ? 1.883 -47.536 25.831 1.00 22.29 114 ALA B O 1
ATOM 4318 N N . GLN B 1 135 ? 0.936 -47.777 23.809 1.00 22.44 115 GLN B N 1
ATOM 4319 C CA . GLN B 1 135 ? -0.348 -48.150 24.401 1.00 23.66 115 GLN B CA 1
ATOM 4320 C C . GLN B 1 135 ? -0.252 -49.478 25.141 1.00 22.35 115 GLN B C 1
ATOM 4321 O O . GLN B 1 135 ? -0.971 -49.693 26.130 1.00 24.04 115 GLN B O 1
ATOM 4327 N N . SER B 1 136 ? 0.618 -50.375 24.670 1.00 24.34 116 SER B N 1
ATOM 4328 C CA . SER B 1 136 ? 0.867 -51.627 25.382 1.00 25.18 116 SER B CA 1
ATOM 4329 C C . SER B 1 136 ? 1.510 -51.359 26.735 1.00 26.08 116 SER B C 1
ATOM 4330 O O . SER B 1 136 ? 1.101 -51.923 27.758 1.00 23.88 116 SER B O 1
ATOM 4333 N N . ALA B 1 137 ? 2.533 -50.503 26.759 1.00 22.55 117 ALA B N 1
ATOM 4334 C CA . ALA B 1 137 ? 3.170 -50.157 28.026 1.00 24.30 117 ALA B CA 1
ATOM 4335 C C . ALA B 1 137 ? 2.174 -49.513 28.992 1.00 27.16 117 ALA B C 1
ATOM 4336 O O . ALA B 1 137 ? 2.209 -49.781 30.204 1.00 24.71 117 ALA B O 1
ATOM 4338 N N . LEU B 1 138 ? 1.279 -48.662 28.475 1.00 24.23 118 LEU B N 1
ATOM 4339 C CA . LEU B 1 138 ? 0.304 -47.990 29.333 1.00 24.55 118 LEU B CA 1
ATOM 4340 C C . LEU B 1 138 ? -0.704 -48.983 29.891 1.00 26.12 118 LEU B C 1
ATOM 4341 O O . LEU B 1 138 ? -1.043 -48.935 31.083 1.00 24.73 118 LEU B O 1
ATOM 4346 N N . THR B 1 139 ? -1.193 -49.891 29.043 1.00 21.49 119 THR B N 1
ATOM 4347 C CA . THR B 1 139 ? -2.121 -50.922 29.502 1.00 23.58 119 THR B CA 1
ATOM 4348 C C . THR B 1 139 ? -1.493 -51.775 30.599 1.00 24.38 119 THR B C 1
ATOM 4349 O O . THR B 1 139 ? -2.113 -52.025 31.638 1.00 24.19 119 THR B O 1
ATOM 4353 N N . GLU B 1 140 ? -0.249 -52.216 30.394 1.00 23.44 120 GLU B N 1
ATOM 4354 C CA . GLU B 1 140 ? 0.436 -52.999 31.424 1.00 23.92 120 GLU B CA 1
ATOM 4355 C C . GLU B 1 140 ? 0.694 -52.179 32.684 1.00 28.23 120 GLU B C 1
ATOM 4356 O O . GLU B 1 140 ? 0.636 -52.713 33.800 1.00 24.53 120 GLU B O 1
ATOM 4362 N N . ALA B 1 141 ? 1.027 -50.894 32.529 1.00 27.00 121 ALA B N 1
ATOM 4363 C CA . ALA B 1 141 ? 1.293 -50.062 33.702 1.00 25.79 121 ALA B CA 1
ATOM 4364 C C . ALA B 1 141 ? 0.030 -49.839 34.514 1.00 21.31 121 ALA B C 1
ATOM 4365 O O . ALA B 1 141 ? 0.073 -49.839 35.755 1.00 27.17 121 ALA B O 1
ATOM 4367 N N . ILE B 1 142 ? -1.098 -49.605 33.841 1.00 21.71 122 ILE B N 1
ATOM 4368 C CA . ILE B 1 142 ? -2.351 -49.435 34.571 1.00 24.65 122 ILE B CA 1
ATOM 4369 C C . ILE B 1 142 ? -2.715 -50.719 35.296 1.00 24.27 122 ILE B C 1
ATOM 4370 O O . ILE B 1 142 ? -3.002 -50.703 36.497 1.00 21.92 122 ILE B O 1
ATOM 4375 N N . TYR B 1 143 ? -2.685 -51.860 34.591 1.00 23.80 123 TYR B N 1
ATOM 4376 C CA . TYR B 1 143 ? -3.001 -53.125 35.264 1.00 24.46 123 TYR B CA 1
ATOM 4377 C C . TYR B 1 143 ? -2.040 -53.390 36.416 1.00 30.40 123 TYR B C 1
ATOM 4378 O O . TYR B 1 143 ? -2.462 -53.767 37.524 1.00 24.61 123 TYR B O 1
ATOM 4387 N N . GLY B 1 144 ? -0.737 -53.200 36.179 1.00 23.31 124 GLY B N 1
ATOM 4388 C CA . GLY B 1 144 ? 0.235 -53.487 37.222 1.00 26.91 124 GLY B CA 1
ATOM 4389 C C . GLY B 1 144 ? 0.108 -52.573 38.428 1.00 26.01 124 GLY B C 1
ATOM 4390 O O . GLY B 1 144 ? 0.315 -53.009 39.568 1.00 25.78 124 GLY B O 1
ATOM 4391 N N . THR B 1 145 ? -0.177 -51.288 38.195 1.00 25.62 125 THR B N 1
ATOM 4392 C CA . THR B 1 145 ? -0.403 -50.352 39.297 1.00 26.42 125 THR B CA 1
ATOM 4393 C C . THR B 1 145 ? -1.594 -50.777 40.148 1.00 24.23 125 THR B C 1
ATOM 4394 O O . THR B 1 145 ? -1.578 -50.619 41.376 1.00 25.51 125 THR B O 1
ATOM 4398 N N . LEU B 1 146 ? -2.636 -51.310 39.519 1.00 23.53 126 LEU B N 1
ATOM 4399 C CA . LEU B 1 146 ? -3.893 -51.603 40.203 1.00 24.73 126 LEU B CA 1
ATOM 4400 C C . LEU B 1 146 ? -4.039 -53.064 40.590 1.00 24.05 126 LEU B C 1
ATOM 4401 O O . LEU B 1 146 ? -5.030 -53.423 41.241 1.00 26.34 126 LEU B O 1
ATOM 4406 N N . SER B 1 147 ? -3.066 -53.909 40.254 1.00 27.36 127 SER B N 1
ATOM 4407 C CA . SER B 1 147 ? -3.304 -55.349 40.334 1.00 24.65 127 SER B CA 1
ATOM 4408 C C . SER B 1 147 ? -3.517 -55.824 41.765 1.00 25.80 127 SER B C 1
ATOM 4409 O O . SER B 1 147 ? -4.169 -56.849 41.971 1.00 28.05 127 SER B O 1
ATOM 4412 N N . ASP B 1 148 ? -2.982 -55.113 42.758 1.00 26.18 128 ASP B N 1
ATOM 4413 C CA . ASP B 1 148 ? -3.136 -55.520 44.147 1.00 27.95 128 ASP B CA 1
ATOM 4414 C C . ASP B 1 148 ? -4.389 -54.956 44.807 1.00 23.63 128 ASP B C 1
ATOM 4415 O O . ASP B 1 148 ? -4.596 -55.211 45.998 1.00 27.25 128 ASP B O 1
ATOM 4420 N N . MET B 1 149 ? -5.216 -54.205 44.080 1.00 28.59 129 MET B N 1
ATOM 4421 C CA . MET B 1 149 ? -6.377 -53.532 44.661 1.00 29.16 129 MET B CA 1
ATOM 4422 C C . MET B 1 149 ? -7.595 -54.456 44.638 1.00 25.51 129 MET B C 1
ATOM 4423 O O . MET B 1 149 ? -8.014 -54.922 43.566 1.00 27.61 129 MET B O 1
ATOM 4428 N N . LYS B 1 150 ? -8.171 -54.698 45.817 1.00 26.48 130 LYS B N 1
ATOM 4429 C CA . LYS B 1 150 ? -9.388 -55.499 45.922 1.00 29.18 130 LYS B CA 1
ATOM 4430 C C . LYS B 1 150 ? -10.522 -54.921 45.090 1.00 29.23 130 LYS B C 1
ATOM 4431 O O . LYS B 1 150 ? -11.275 -55.667 44.454 1.00 30.85 130 LYS B O 1
ATOM 4437 N N . ALA B 1 151 ? -10.633 -53.592 45.036 1.00 26.38 131 ALA B N 1
ATOM 4438 C CA . ALA B 1 151 ? -11.737 -52.961 44.323 1.00 23.64 131 ALA B CA 1
ATOM 4439 C C . ALA B 1 151 ? -11.540 -52.893 42.814 1.00 21.59 131 ALA B C 1
ATOM 4440 O O . ALA B 1 151 ? -12.495 -52.557 42.108 1.00 24.47 131 ALA B O 1
ATOM 4442 N N . PHE B 1 152 ? -10.336 -53.137 42.310 1.00 24.46 132 PHE B N 1
ATOM 4443 C CA . PHE B 1 152 ? -10.097 -53.080 40.863 1.00 23.73 132 PHE B CA 1
ATOM 4444 C C . PHE B 1 152 ? -10.783 -54.270 40.204 1.00 24.62 132 PHE B C 1
ATOM 4445 O O . PHE B 1 152 ? -10.384 -55.419 40.415 1.00 25.16 132 PHE B O 1
ATOM 4453 N N . ALA B 1 153 ? -11.813 -54.007 39.400 1.00 22.38 133 ALA B N 1
ATOM 4454 C CA . ALA B 1 153 ? -12.620 -55.095 38.865 1.00 27.38 133 ALA B CA 1
ATOM 4455 C C . ALA B 1 153 ? -12.316 -55.422 37.408 1.00 26.15 133 ALA B C 1
ATOM 4456 O O . ALA B 1 153 ? -12.668 -56.515 36.954 1.00 25.10 133 ALA B O 1
ATOM 4458 N N . GLY B 1 154 ? -11.686 -54.526 36.674 1.00 26.63 134 GLY B N 1
ATOM 4459 C CA . GLY B 1 154 ? -11.413 -54.815 35.281 1.00 30.78 134 GLY B CA 1
ATOM 4460 C C . GLY B 1 154 ? -11.102 -53.557 34.513 1.00 28.21 134 GLY B C 1
ATOM 4461 O O . GLY B 1 154 ? -11.232 -52.437 35.002 1.00 23.04 134 GLY B O 1
ATOM 4462 N N . LEU B 1 155 ? -10.686 -53.755 33.276 1.00 23.59 135 LEU B N 1
ATOM 4463 C CA . LEU B 1 155 ? -10.328 -52.605 32.481 1.00 21.70 135 LEU B CA 1
ATOM 4464 C C . LEU B 1 155 ? -10.917 -52.742 31.085 1.00 19.86 135 LEU B C 1
ATOM 4465 O O . LEU B 1 155 ? -11.214 -53.848 30.612 1.00 23.26 135 LEU B O 1
ATOM 4470 N N . THR B 1 156 ? -11.156 -51.585 30.487 1.00 17.83 136 THR B N 1
ATOM 4471 C CA . THR B 1 156 ? -11.570 -51.432 29.100 1.00 21.08 136 THR B CA 1
ATOM 4472 C C . THR B 1 156 ? -10.467 -50.655 28.401 1.00 26.76 136 THR B C 1
ATOM 4473 O O . THR B 1 156 ? -9.920 -49.712 28.977 1.00 24.32 136 THR B O 1
ATOM 4477 N N . LEU B 1 157 ? -10.135 -51.032 27.162 1.00 21.84 137 LEU B N 1
ATOM 4478 C CA . LEU B 1 157 ? -9.002 -50.388 26.495 1.00 20.26 137 LEU B CA 1
ATOM 4479 C C . LEU B 1 157 ? -9.138 -48.872 26.476 1.00 25.33 137 LEU B C 1
ATOM 4480 O O . LEU B 1 157 ? -8.145 -48.149 26.618 1.00 22.90 137 LEU B O 1
ATOM 4485 N N . GLY B 1 158 ? -10.353 -48.374 26.282 1.00 21.40 138 GLY B N 1
ATOM 4486 C CA . GLY B 1 158 ? -10.587 -46.947 26.305 1.00 20.75 138 GLY B CA 1
ATOM 4487 C C . GLY B 1 158 ? -11.977 -46.665 25.794 1.00 25.14 138 GLY B C 1
ATOM 4488 O O . GLY B 1 158 ? -12.634 -47.514 25.193 1.00 25.26 138 GLY B O 1
ATOM 4489 N N . ASN B 1 159 ? -12.417 -45.445 26.043 1.00 20.24 139 ASN B N 1
ATOM 4490 C CA . ASN B 1 159 ? -13.790 -45.052 25.748 1.00 22.01 139 ASN B CA 1
ATOM 4491 C C . ASN B 1 159 ? -13.942 -44.773 24.255 1.00 23.57 139 ASN B C 1
ATOM 4492 O O . ASN B 1 159 ? -13.385 -43.792 23.744 1.00 22.05 139 ASN B O 1
ATOM 4497 N N . GLU B 1 160 ? -14.687 -45.634 23.556 1.00 22.18 140 GLU B N 1
ATOM 4498 C CA . GLU B 1 160 ? -15.092 -45.379 22.165 1.00 24.65 140 GLU B CA 1
ATOM 4499 C C . GLU B 1 160 ? -13.899 -45.028 21.277 1.00 21.64 140 GLU B C 1
ATOM 4500 O O . GLU B 1 160 ? -13.960 -44.099 20.459 1.00 21.90 140 GLU B O 1
ATOM 4506 N N . CYS B 1 161 ? -12.806 -45.791 21.422 1.00 21.55 141 CYS B N 1
ATOM 4507 C CA . CYS B 1 161 ? -11.578 -45.467 20.699 1.00 19.07 141 CYS B CA 1
ATOM 4508 C C . CYS B 1 161 ? -11.787 -45.473 19.196 1.00 20.73 141 CYS B C 1
ATOM 4509 O O . CYS B 1 161 ? -11.073 -44.769 18.473 1.00 21.23 141 CYS B O 1
ATOM 4512 N N . ASN B 1 162 ? -12.744 -46.268 18.705 1.00 21.39 142 ASN B N 1
ATOM 4513 C CA . ASN B 1 162 ? -12.968 -46.341 17.261 1.00 22.29 142 ASN B CA 1
ATOM 4514 C C . ASN B 1 162 ? -13.297 -44.985 16.633 1.00 21.05 142 ASN B C 1
ATOM 4515 O O . ASN B 1 162 ? -13.162 -44.839 15.413 1.00 23.07 142 ASN B O 1
ATOM 4520 N N . GLN B 1 163 ? -13.761 -44.007 17.422 1.00 25.78 143 GLN B N 1
ATOM 4521 C CA . GLN B 1 163 ? -14.091 -42.702 16.859 1.00 28.49 143 GLN B CA 1
ATOM 4522 C C . GLN B 1 163 ? -12.869 -42.051 16.219 1.00 23.51 143 GLN B C 1
ATOM 4523 O O . GLN B 1 163 ? -13.009 -41.273 15.269 1.00 23.82 143 GLN B O 1
ATOM 4529 N N . PHE B 1 164 ? -11.662 -42.393 16.688 1.00 20.70 144 PHE B N 1
ATOM 4530 C CA . PHE B 1 164 ? -10.451 -41.825 16.106 1.00 20.04 144 PHE B CA 1
ATOM 4531 C C . PHE B 1 164 ? -10.206 -42.308 14.687 1.00 19.93 144 PHE B C 1
ATOM 4532 O O . PHE B 1 164 ? -9.544 -41.604 13.912 1.00 25.74 144 PHE B O 1
ATOM 4540 N N . THR B 1 165 ? -10.684 -43.510 14.334 1.00 19.83 145 THR B N 1
ATOM 4541 C CA . THR B 1 165 ? -10.427 -44.033 12.992 1.00 23.03 145 THR B CA 1
ATOM 4542 C C . THR B 1 165 ? -11.589 -43.795 12.044 1.00 24.89 145 THR B C 1
ATOM 4543 O O . THR B 1 165 ? -11.451 -44.039 10.841 1.00 27.44 145 THR B O 1
ATOM 4547 N N . ASP B 1 166 ? -12.712 -43.299 12.550 1.00 28.74 146 ASP B N 1
ATOM 4548 C CA . ASP B 1 166 ? -13.862 -43.047 11.700 1.00 28.58 146 ASP B CA 1
ATOM 4549 C C . ASP B 1 166 ? -13.539 -41.931 10.711 1.00 27.30 146 ASP B C 1
ATOM 4550 O O . ASP B 1 166 ? -12.883 -40.945 11.050 1.00 27.00 146 ASP B O 1
ATOM 4555 N N . ALA B 1 167 ? -14.001 -42.089 9.467 1.00 29.54 147 ALA B N 1
ATOM 4556 C CA . ALA B 1 167 ? -13.755 -41.053 8.475 1.00 32.28 147 ALA B CA 1
ATOM 4557 C C . ALA B 1 167 ? -14.374 -39.714 8.874 1.00 30.40 147 ALA B C 1
ATOM 4558 O O . ALA B 1 167 ? -13.941 -38.667 8.376 1.00 32.35 147 ALA B O 1
ATOM 4560 N N . THR B 1 168 ? -15.381 -39.719 9.752 1.00 30.37 148 THR B N 1
ATOM 4561 C CA . THR B 1 168 ? -15.967 -38.460 10.197 1.00 30.56 148 THR B CA 1
ATOM 4562 C C . THR B 1 168 ? -15.029 -37.677 11.108 1.00 29.59 148 THR B C 1
ATOM 4563 O O . THR B 1 168 ? -15.255 -36.485 11.331 1.00 25.77 148 THR B O 1
ATOM 4567 N N . HIS B 1 169 ? -13.998 -38.314 11.651 1.00 25.62 149 HIS B N 1
ATOM 4568 C CA . HIS B 1 169 ? -13.158 -37.631 12.626 1.00 26.18 149 HIS B CA 1
ATOM 4569 C C . HIS B 1 169 ? -12.307 -36.581 11.917 1.00 26.17 149 HIS B C 1
ATOM 4570 O O . HIS B 1 169 ? -11.724 -36.870 10.868 1.00 26.24 149 HIS B O 1
ATOM 4577 N N . PRO B 1 170 ? -12.221 -35.352 12.440 1.00 25.70 150 PRO B N 1
ATOM 4578 C CA . PRO B 1 170 ? -11.480 -34.297 11.720 1.00 29.32 150 PRO B CA 1
ATOM 4579 C C . PRO B 1 170 ? -9.973 -34.511 11.672 1.00 29.33 150 PRO B C 1
ATOM 4580 O O . PRO B 1 170 ? -9.298 -33.853 10.866 1.00 26.90 150 PRO B O 1
ATOM 4584 N N . ARG B 1 171 ? -9.420 -35.370 12.522 1.00 24.32 151 ARG B N 1
ATOM 4585 C CA . ARG B 1 171 ? -7.984 -35.665 12.550 1.00 30.01 151 ARG B CA 1
ATOM 4586 C C . ARG B 1 171 ? -7.808 -37.183 12.567 1.00 26.64 151 ARG B C 1
ATOM 4587 O O . ARG B 1 171 ? -7.193 -37.771 13.458 1.00 27.74 151 ARG B O 1
ATOM 4595 N N . ARG B 1 172 ? -8.391 -37.819 11.555 1.00 24.90 152 ARG B N 1
ATOM 4596 C CA . ARG B 1 172 ? -8.562 -39.266 11.573 1.00 28.71 152 ARG B CA 1
ATOM 4597 C C . ARG B 1 172 ? -7.229 -39.999 11.709 1.00 24.96 152 ARG B C 1
ATOM 4598 O O . ARG B 1 172 ? -6.214 -39.601 11.130 1.00 27.70 152 ARG B O 1
ATOM 4606 N N . MET B 1 173 ? -7.247 -41.080 12.490 1.00 22.96 153 MET B N 1
ATOM 4607 C CA . MET B 1 173 ? -6.148 -42.028 12.554 1.00 23.31 153 MET B CA 1
ATOM 4608 C C . MET B 1 173 ? -6.501 -43.232 11.689 1.00 26.58 153 MET B C 1
ATOM 4609 O O . MET B 1 173 ? -7.334 -44.059 12.106 1.00 25.36 153 MET B O 1
ATOM 4614 N N . PRO B 1 174 ? -5.905 -43.385 10.510 1.00 30.87 154 PRO B N 1
ATOM 4615 C CA . PRO B 1 174 ? -6.352 -44.427 9.576 1.00 27.89 154 PRO B CA 1
ATOM 4616 C C . PRO B 1 174 ? -6.025 -45.828 10.069 1.00 26.57 154 PRO B C 1
ATOM 4617 O O . PRO B 1 174 ? -5.091 -46.047 10.845 1.00 31.12 154 PRO B O 1
ATOM 4621 N N . ALA B 1 175 ? -6.804 -46.784 9.557 1.00 26.86 155 ALA B N 1
ATOM 4622 C CA . ALA B 1 175 ? -6.640 -48.214 9.789 1.00 27.56 155 ALA B CA 1
ATOM 4623 C C . ALA B 1 175 ? -7.647 -48.952 8.914 1.00 28.37 155 ALA B C 1
ATOM 4624 O O . ALA B 1 175 ? -8.764 -48.468 8.718 1.00 26.37 155 ALA B O 1
ATOM 4626 N N . ASN B 1 176 ? -7.261 -50.116 8.398 1.00 24.09 156 ASN B N 1
ATOM 4627 C CA . ASN B 1 176 ? -8.256 -50.988 7.784 1.00 26.25 156 ASN B CA 1
ATOM 4628 C C . ASN B 1 176 ? -8.750 -51.997 8.832 1.00 25.97 156 ASN B C 1
ATOM 4629 O O . ASN B 1 176 ? -8.294 -52.005 9.982 1.00 25.90 156 ASN B O 1
ATOM 4634 N N . ALA B 1 177 ? -9.717 -52.840 8.458 1.00 27.22 157 ALA B N 1
ATOM 4635 C CA . ALA B 1 177 ? -10.331 -53.729 9.454 1.00 25.52 157 ALA B CA 1
ATOM 4636 C C . ALA B 1 177 ? -9.331 -54.751 9.997 1.00 26.20 157 ALA B C 1
ATOM 4637 O O . ALA B 1 177 ? -9.384 -55.112 11.180 1.00 25.31 157 ALA B O 1
ATOM 4639 N N . GLU B 1 178 ? -8.425 -55.237 9.147 1.00 27.82 158 GLU B N 1
ATOM 4640 C CA . GLU B 1 178 ? -7.416 -56.187 9.607 1.00 27.63 158 GLU B CA 1
ATOM 4641 C C . GLU B 1 178 ? -6.506 -55.557 10.650 1.00 26.82 158 GLU B C 1
ATOM 4642 O O . GLU B 1 178 ? -6.168 -56.191 11.660 1.00 29.48 158 GLU B O 1
ATOM 4648 N N . GLN B 1 179 ? -6.119 -54.296 10.436 1.00 25.94 159 GLN B N 1
ATOM 4649 C CA . GLN B 1 179 ? -5.266 -53.613 11.401 1.00 26.03 159 GLN B CA 1
ATOM 4650 C C . GLN B 1 179 ? -6.001 -53.330 12.702 1.00 28.25 159 GLN B C 1
ATOM 4651 O O . GLN B 1 179 ? -5.401 -53.395 13.781 1.00 27.00 159 GLN B O 1
ATOM 4657 N N . ILE B 1 180 ? -7.293 -53.002 12.633 1.00 24.54 160 ILE B N 1
ATOM 4658 C CA . ILE B 1 180 ? -8.054 -52.823 13.868 1.00 22.46 160 ILE B CA 1
ATOM 4659 C C . ILE B 1 180 ? -8.098 -54.129 14.648 1.00 23.47 160 ILE B C 1
ATOM 4660 O O . ILE B 1 180 ? -7.925 -54.145 15.874 1.00 26.85 160 ILE B O 1
ATOM 4665 N N . GLY B 1 181 ? -8.313 -55.248 13.949 1.00 24.63 161 GLY B N 1
ATOM 4666 C CA . GLY B 1 181 ? -8.342 -56.531 14.640 1.00 22.90 161 GLY B CA 1
ATOM 4667 C C . GLY B 1 181 ? -7.040 -56.823 15.354 1.00 28.07 161 GLY B C 1
ATOM 4668 O O . GLY B 1 181 ? -7.038 -57.350 16.469 1.00 23.86 161 GLY B O 1
ATOM 4669 N N . GLU B 1 182 ? -5.914 -56.489 14.716 1.00 26.93 162 GLU B N 1
ATOM 4670 C CA . GLU B 1 182 ? -4.607 -56.700 15.325 1.00 27.22 162 GLU B CA 1
ATOM 4671 C C . GLU B 1 182 ? -4.390 -55.783 16.521 1.00 26.11 162 GLU B C 1
ATOM 4672 O O . GLU B 1 182 ? -3.768 -56.191 17.513 1.00 27.81 162 GLU B O 1
ATOM 4678 N N . TRP B 1 183 ? -4.859 -54.532 16.430 1.00 24.09 163 TRP B N 1
ATOM 4679 C CA . TRP B 1 183 ? -4.771 -53.600 17.555 1.00 25.83 163 TRP B CA 1
ATOM 4680 C C . TRP B 1 183 ? -5.520 -54.137 18.769 1.00 25.83 163 TRP B C 1
ATOM 4681 O O . TRP B 1 183 ? -4.989 -54.168 19.891 1.00 25.17 163 TRP B O 1
ATOM 4692 N N . LEU B 1 184 ? -6.766 -54.565 18.563 1.00 23.88 164 LEU B N 1
ATOM 4693 C CA . LEU B 1 184 ? -7.520 -55.180 19.648 1.00 26.86 164 LEU B CA 1
ATOM 4694 C C . LEU B 1 184 ? -6.794 -56.401 20.200 1.00 25.82 164 LEU B C 1
ATOM 4695 O O . LEU B 1 184 ? -6.624 -56.538 21.420 1.00 24.29 164 LEU B O 1
ATOM 4700 N N . ASP B 1 185 ? -6.360 -57.306 19.318 1.00 24.21 165 ASP B N 1
ATOM 4701 C CA . ASP B 1 185 ? -5.731 -58.535 19.795 1.00 25.94 165 ASP B CA 1
ATOM 4702 C C . ASP B 1 185 ? -4.462 -58.228 20.577 1.00 30.49 165 ASP B C 1
ATOM 4703 O O . ASP B 1 185 ? -4.172 -58.878 21.588 1.00 26.29 165 ASP B O 1
ATOM 4708 N N . THR B 1 186 ? -3.684 -57.250 20.112 1.00 25.09 166 THR B N 1
ATOM 4709 C CA . THR B 1 186 ? -2.433 -56.914 20.777 1.00 26.39 166 THR B CA 1
ATOM 4710 C C . THR B 1 186 ? -2.682 -56.420 22.191 1.00 26.32 166 THR B C 1
ATOM 4711 O O . THR B 1 186 ? -2.103 -56.936 23.153 1.00 27.67 166 THR B O 1
ATOM 4715 N N . LEU B 1 187 ? -3.562 -55.432 22.341 1.00 24.09 167 LEU B N 1
ATOM 4716 C CA . LEU B 1 187 ? -3.752 -54.825 23.656 1.00 22.79 167 LEU B CA 1
ATOM 4717 C C . LEU B 1 187 ? -4.500 -55.765 24.593 1.00 25.08 167 LEU B C 1
ATOM 4718 O O . LEU B 1 187 ? -4.146 -55.887 25.772 1.00 25.99 167 LEU B O 1
ATOM 4723 N N . ILE B 1 188 ? -5.534 -56.440 24.098 1.00 23.28 168 ILE B N 1
ATOM 4724 C CA . ILE B 1 188 ? -6.262 -57.371 24.965 1.00 25.48 168 ILE B CA 1
ATOM 4725 C C . ILE B 1 188 ? -5.361 -58.519 25.400 1.00 29.46 168 ILE B C 1
ATOM 4726 O O . ILE B 1 188 ? -5.358 -58.922 26.575 1.00 28.53 168 ILE B O 1
ATOM 4731 N N . GLY B 1 189 ? -4.549 -59.039 24.477 1.00 28.00 169 GLY B N 1
ATOM 4732 C CA . GLY B 1 189 ? -3.696 -60.173 24.788 1.00 24.02 169 GLY B CA 1
ATOM 4733 C C . GLY B 1 189 ? -2.628 -59.885 25.821 1.00 25.42 169 GLY B C 1
ATOM 4734 O O . GLY B 1 189 ? -2.068 -60.825 26.391 1.00 26.66 169 GLY B O 1
ATOM 4735 N N . LEU B 1 190 ? -2.324 -58.610 26.070 1.00 27.18 170 LEU B N 1
ATOM 4736 C CA . LEU B 1 190 ? -1.337 -58.284 27.094 1.00 29.51 170 LEU B CA 1
ATOM 4737 C C . LEU B 1 190 ? -1.806 -58.700 28.481 1.00 27.38 170 LEU B C 1
ATOM 4738 O O . LEU B 1 190 ? -0.989 -59.078 29.326 1.00 29.37 170 LEU B O 1
ATOM 4743 N N . VAL B 1 191 ? -3.105 -58.595 28.750 1.00 27.33 171 VAL B N 1
ATOM 4744 C CA . VAL B 1 191 ? -3.585 -58.728 30.120 1.00 28.30 171 VAL B CA 1
ATOM 4745 C C . VAL B 1 191 ? -4.670 -59.791 30.258 1.00 30.85 171 VAL B C 1
ATOM 4746 O O . VAL B 1 191 ? -5.117 -60.072 31.371 1.00 26.91 171 VAL B O 1
ATOM 4750 N N . ALA B 1 192 ? -5.112 -60.384 29.144 1.00 27.97 172 ALA B N 1
ATOM 4751 C CA . ALA B 1 192 ? -6.272 -61.284 29.195 1.00 31.24 172 ALA B CA 1
ATOM 4752 C C . ALA B 1 192 ? -6.047 -62.473 30.129 1.00 31.47 172 ALA B C 1
ATOM 4753 O O . ALA B 1 192 ? -6.949 -62.852 30.887 1.00 34.32 172 ALA B O 1
ATOM 4755 N N . LYS B 1 193 ? -4.873 -63.103 30.065 1.00 28.68 173 LYS B N 1
ATOM 4756 C CA . LYS B 1 193 ? -4.605 -64.250 30.932 1.00 34.61 173 LYS B CA 1
ATOM 4757 C C . LYS B 1 193 ? -4.549 -63.832 32.401 1.00 32.41 173 LYS B C 1
ATOM 4758 O O . LYS B 1 193 ? -5.106 -64.510 33.274 1.00 33.53 173 LYS B O 1
ATOM 4764 N N . ARG B 1 194 ? -3.847 -62.731 32.684 1.00 30.44 174 ARG B N 1
ATOM 4765 C CA . ARG B 1 194 ? -3.792 -62.176 34.034 1.00 30.41 174 ARG B CA 1
ATOM 4766 C C . ARG B 1 194 ? -5.188 -61.888 34.568 1.00 27.59 174 ARG B C 1
ATOM 4767 O O . ARG B 1 194 ? -5.504 -62.220 35.719 1.00 33.60 174 ARG B O 1
ATOM 4775 N N . CYS B 1 195 ? -6.021 -61.224 33.760 1.00 26.22 175 CYS B N 1
ATOM 4776 C CA . CYS B 1 195 ? -7.395 -60.940 34.172 1.00 28.17 175 CYS B CA 1
ATOM 4777 C C . CYS B 1 195 ? -8.122 -62.219 34.560 1.00 31.81 175 CYS B C 1
ATOM 4778 O O . CYS B 1 195 ? -8.750 -62.300 35.623 1.00 32.02 175 CYS B O 1
ATOM 4781 N N . ARG B 1 196 ? -8.014 -63.251 33.730 1.00 29.09 176 ARG B N 1
ATOM 4782 C CA . ARG B 1 196 ? -8.736 -64.480 34.031 1.00 29.69 176 ARG B CA 1
ATOM 4783 C C . ARG B 1 196 ? -8.200 -65.130 35.301 1.00 33.98 176 ARG B C 1
ATOM 4784 O O . ARG B 1 196 ? -8.972 -65.639 36.120 1.00 35.56 176 ARG B O 1
ATOM 4792 N N . ARG B 1 197 ? -6.886 -65.071 35.502 1.00 28.63 177 ARG B N 1
ATOM 4793 C CA . ARG B 1 197 ? -6.264 -65.674 36.676 1.00 32.71 177 ARG B CA 1
ATOM 4794 C C . ARG B 1 197 ? -6.560 -64.869 37.945 1.00 28.65 177 ARG B C 1
ATOM 4795 O O . ARG B 1 197 ? -6.670 -65.443 39.036 1.00 33.63 177 ARG B O 1
ATOM 4803 N N . ASP B 1 198 ? -6.714 -63.554 37.818 1.00 27.23 178 ASP B N 1
ATOM 4804 C CA . ASP B 1 198 ? -6.942 -62.688 38.967 1.00 30.10 178 ASP B CA 1
ATOM 4805 C C . ASP B 1 198 ? -8.414 -62.488 39.286 1.00 35.49 178 ASP B C 1
ATOM 4806 O O . ASP B 1 198 ? -8.728 -61.943 40.349 1.00 33.37 178 ASP B O 1
ATOM 4811 N N . GLY B 1 199 ? -9.319 -62.899 38.403 1.00 27.19 179 GLY B N 1
ATOM 4812 C CA . GLY B 1 199 ? -10.727 -62.664 38.614 1.00 28.45 179 GLY B CA 1
ATOM 4813 C C . GLY B 1 199 ? -11.201 -61.320 38.132 1.00 29.29 179 GLY B C 1
ATOM 4814 O O . GLY B 1 199 ? -12.173 -60.782 38.682 1.00 29.23 179 GLY B O 1
ATOM 4815 N N . ARG B 1 200 ? -10.575 -60.750 37.098 1.00 23.97 180 ARG B N 1
ATOM 4816 C CA . ARG B 1 200 ? -10.980 -59.466 36.573 1.00 22.12 180 ARG B CA 1
ATOM 4817 C C . ARG B 1 200 ? -11.378 -59.628 35.114 1.00 25.70 180 ARG B C 1
ATOM 4818 O O . ARG B 1 200 ? -11.265 -60.707 34.529 1.00 31.87 180 ARG B O 1
ATOM 4826 N N . LEU B 1 201 ? -11.874 -58.541 34.550 1.00 25.37 181 LEU B N 1
ATOM 4827 C CA . LEU B 1 201 ? -12.373 -58.491 33.172 1.00 28.12 181 LEU B CA 1
ATOM 4828 C C . LEU B 1 201 ? -11.485 -57.613 32.309 1.00 29.87 181 LEU B C 1
ATOM 4829 O O . LEU B 1 201 ? -10.911 -56.622 32.778 1.00 26.58 181 LEU B O 1
ATOM 4834 N N . ILE B 1 202 ? -11.396 -57.970 31.032 1.00 25.56 182 ILE B N 1
ATOM 4835 C CA . ILE B 1 202 ? -10.782 -57.131 30.024 1.00 22.66 182 ILE B CA 1
ATOM 4836 C C . ILE B 1 202 ? -11.814 -56.973 28.913 1.00 21.73 182 ILE B C 1
ATOM 4837 O O . ILE B 1 202 ? -12.452 -57.957 28.497 1.00 27.09 182 ILE B O 1
ATOM 4842 N N . ALA B 1 203 ? -12.040 -55.732 28.496 1.00 23.60 183 ALA B N 1
ATOM 4843 C CA . ALA B 1 203 ? -13.006 -55.423 27.444 1.00 27.89 183 ALA B CA 1
ATOM 4844 C C . ALA B 1 203 ? -12.462 -54.297 26.581 1.00 25.26 183 ALA B C 1
ATOM 4845 O O . ALA B 1 203 ? -11.462 -53.653 26.908 1.00 22.79 183 ALA B O 1
ATOM 4847 N N . HIS B 1 204 ? -13.149 -54.047 25.468 1.00 23.45 184 HIS B N 1
ATOM 4848 C CA . HIS B 1 204 ? -12.927 -52.861 24.657 1.00 21.12 184 HIS B CA 1
ATOM 4849 C C . HIS B 1 204 ? -14.288 -52.241 24.351 1.00 24.75 184 HIS B C 1
ATOM 4850 O O . HIS B 1 204 ? -15.335 -52.865 24.556 1.00 24.69 184 HIS B O 1
ATOM 4857 N N . SER B 1 205 ? -14.277 -50.990 23.881 1.00 23.59 185 SER B N 1
ATOM 4858 C CA . SER B 1 205 ? -15.498 -50.195 23.787 1.00 22.73 185 SER B CA 1
ATOM 4859 C C . SER B 1 205 ? -15.502 -49.397 22.495 1.00 24.57 185 SER B C 1
ATOM 4860 O O . SER B 1 205 ? -14.565 -48.641 22.243 1.00 22.57 185 SER B O 1
ATOM 4863 N N . GLU B 1 206 ? -16.559 -49.544 21.697 1.00 22.64 186 GLU B N 1
ATOM 4864 C CA . GLU B 1 206 ? -16.764 -48.726 20.509 1.00 22.88 186 GLU B CA 1
ATOM 4865 C C . GLU B 1 206 ? -18.065 -47.946 20.630 1.00 22.91 186 GLU B C 1
ATOM 4866 O O . GLU B 1 206 ? -19.005 -48.398 21.289 1.00 25.55 186 GLU B O 1
ATOM 4872 N N . ASN B 1 207 ? -18.130 -46.780 19.981 1.00 21.02 187 ASN B N 1
ATOM 4873 C CA . ASN B 1 207 ? -19.436 -46.146 19.807 1.00 23.00 187 ASN B CA 1
ATOM 4874 C C . ASN B 1 207 ? -20.233 -46.936 18.770 1.00 23.49 187 ASN B C 1
ATOM 4875 O O . ASN B 1 207 ? -19.747 -47.914 18.204 1.00 23.69 187 ASN B O 1
ATOM 4880 N N . ASP B 1 208 ? -21.466 -46.497 18.487 1.00 23.71 188 ASP B N 1
ATOM 4881 C CA . ASP B 1 208 ? -22.359 -47.339 17.694 1.00 25.07 188 ASP B CA 1
ATOM 4882 C C . ASP B 1 208 ? -22.059 -47.323 16.189 1.00 24.02 188 ASP B C 1
ATOM 4883 O O . ASP B 1 208 ? -22.807 -47.946 15.421 1.00 23.98 188 ASP B O 1
ATOM 4888 N N . ALA B 1 209 ? -21.001 -46.638 15.739 1.00 22.03 189 ALA B N 1
ATOM 4889 C CA . ALA B 1 209 ? -20.580 -46.819 14.351 1.00 22.52 189 ALA B CA 1
ATOM 4890 C C . ALA B 1 209 ? -20.256 -48.282 14.073 1.00 22.52 189 ALA B C 1
ATOM 4891 O O . ALA B 1 209 ? -20.470 -48.764 12.958 1.00 22.89 189 ALA B O 1
ATOM 4893 N N . ILE B 1 210 ? -19.789 -49.020 15.084 1.00 23.04 190 ILE B N 1
ATOM 4894 C CA . ILE B 1 210 ? -19.477 -50.429 14.855 1.00 23.37 190 ILE B CA 1
ATOM 4895 C C . ILE B 1 210 ? -20.724 -51.191 14.420 1.00 24.06 190 ILE B C 1
ATOM 4896 O O . ILE B 1 210 ? -20.640 -52.110 13.596 1.00 24.81 190 ILE B O 1
ATOM 4901 N N . TRP B 1 211 ? -21.902 -50.814 14.938 1.00 25.69 191 TRP B N 1
ATOM 4902 C CA . TRP B 1 211 ? -23.133 -51.503 14.561 1.00 23.49 191 TRP B CA 1
ATOM 4903 C C . TRP B 1 211 ? -23.772 -50.921 13.317 1.00 24.00 191 TRP B C 1
ATOM 4904 O O . TRP B 1 211 ? -24.458 -51.647 12.586 1.00 28.05 191 TRP B O 1
ATOM 4915 N N . TYR B 1 212 ? -23.554 -49.636 13.049 1.00 23.04 192 TYR B N 1
ATOM 4916 C CA . TYR B 1 212 ? -24.403 -48.914 12.105 1.00 21.72 192 TYR B CA 1
ATOM 4917 C C . TYR B 1 212 ? -23.691 -48.346 10.888 1.00 26.03 192 TYR B C 1
ATOM 4918 O O . TYR B 1 212 ? -24.366 -48.093 9.886 1.00 27.74 192 TYR B O 1
ATOM 4927 N N . ALA B 1 213 ? -22.374 -48.110 10.930 1.00 24.60 193 ALA B N 1
ATOM 4928 C CA . ALA B 1 213 ? -21.712 -47.327 9.884 1.00 21.80 193 ALA B CA 1
ATOM 4929 C C . ALA B 1 213 ? -21.107 -48.251 8.827 1.00 23.00 193 ALA B C 1
ATOM 4930 O O . ALA B 1 213 ? -20.092 -48.910 9.072 1.00 27.11 193 ALA B O 1
ATOM 4932 N N . ASP B 1 214 ? -21.692 -48.247 7.633 1.00 22.69 194 ASP B N 1
ATOM 4933 C CA . ASP B 1 214 ? -21.104 -48.996 6.533 1.00 27.68 194 ASP B CA 1
ATOM 4934 C C . ASP B 1 214 ? -19.694 -48.488 6.269 1.00 25.29 194 ASP B C 1
ATOM 4935 O O . ASP B 1 214 ? -19.427 -47.286 6.352 1.00 30.81 194 ASP B O 1
ATOM 4940 N N . GLY B 1 215 ? -18.783 -49.420 5.975 1.00 30.36 195 GLY B N 1
ATOM 4941 C CA . GLY B 1 215 ? -17.396 -49.101 5.697 1.00 30.36 195 GLY B CA 1
ATOM 4942 C C . GLY B 1 215 ? -16.503 -48.897 6.907 1.00 29.57 195 GLY B C 1
ATOM 4943 O O . GLY B 1 215 ? -15.303 -48.635 6.733 1.00 28.59 195 GLY B O 1
ATOM 4944 N N . HIS B 1 216 ? -17.038 -48.988 8.123 1.00 27.27 196 HIS B N 1
ATOM 4945 C CA . HIS B 1 216 ? -16.250 -48.732 9.324 1.00 27.98 196 HIS B CA 1
ATOM 4946 C C . HIS B 1 216 ? -15.310 -49.897 9.623 1.00 24.02 196 HIS B C 1
ATOM 4947 O O . HIS B 1 216 ? -15.696 -51.063 9.519 1.00 26.99 196 HIS B O 1
ATOM 4954 N N . ALA B 1 217 ? -14.063 -49.569 9.979 1.00 25.47 197 ALA B N 1
ATOM 4955 C CA . ALA B 1 217 ? -13.022 -50.586 10.154 1.00 23.18 197 ALA B CA 1
ATOM 4956 C C . ALA B 1 217 ? -13.213 -51.427 11.422 1.00 25.73 197 ALA B C 1
ATOM 4957 O O . ALA B 1 217 ? -12.636 -52.515 11.514 1.00 26.12 197 ALA B O 1
ATOM 4959 N N . PHE B 1 218 ? -13.953 -50.945 12.417 1.00 22.34 198 PHE B N 1
ATOM 4960 C CA . PHE B 1 218 ? -14.359 -51.832 13.508 1.00 22.63 198 PHE B CA 1
ATOM 4961 C C . PHE B 1 218 ? -15.607 -52.580 13.062 1.00 26.29 198 PHE B C 1
ATOM 4962 O O . PHE B 1 218 ? -16.573 -51.968 12.598 1.00 25.56 198 PHE B O 1
ATOM 4970 N N . LEU B 1 219 ? -15.580 -53.898 13.191 1.00 23.86 199 LEU B N 1
ATOM 4971 C CA . LEU B 1 219 ? -16.626 -54.788 12.714 1.00 23.68 199 LEU B CA 1
ATOM 4972 C C . LEU B 1 219 ? -17.431 -55.329 13.887 1.00 26.21 199 LEU B C 1
ATOM 4973 O O . LEU B 1 219 ? -16.868 -55.589 14.954 1.00 26.91 199 LEU B O 1
ATOM 4978 N N . PRO B 1 220 ? -18.739 -55.540 13.707 1.00 25.79 200 PRO B N 1
ATOM 4979 C CA . PRO B 1 220 ? -19.572 -56.033 14.821 1.00 26.08 200 PRO B CA 1
ATOM 4980 C C . PRO B 1 220 ? -18.988 -57.219 15.579 1.00 33.26 200 PRO B C 1
ATOM 4981 O O . PRO B 1 220 ? -19.008 -57.223 16.820 1.00 28.01 200 PRO B O 1
ATOM 4985 N N . ARG B 1 221 ? -18.450 -58.214 14.871 1.00 27.83 201 ARG B N 1
ATOM 4986 C CA . ARG B 1 221 ? -17.913 -59.393 15.545 1.00 28.70 201 ARG B CA 1
ATOM 4987 C C . ARG B 1 221 ? -16.750 -59.058 16.472 1.00 26.46 201 ARG B C 1
ATOM 4988 O O . ARG B 1 221 ? -16.502 -59.804 17.423 1.00 27.89 201 ARG B O 1
ATOM 4996 N N . TYR B 1 222 ? -16.038 -57.952 16.232 1.00 24.63 202 TYR B N 1
ATOM 4997 C CA . TYR B 1 222 ? -14.964 -57.570 17.152 1.00 24.36 202 TYR B CA 1
ATOM 4998 C C . TYR B 1 222 ? -15.509 -57.282 18.544 1.00 27.17 202 TYR B C 1
ATOM 4999 O O . TYR B 1 222 ? -14.924 -57.700 19.546 1.00 26.14 202 TYR B O 1
ATOM 5008 N N . ALA B 1 223 ? -16.615 -56.541 18.628 1.00 27.21 203 ALA B N 1
ATOM 5009 C CA . ALA B 1 223 ? -17.194 -56.241 19.934 1.00 25.87 203 ALA B CA 1
ATOM 5010 C C . ALA B 1 223 ? -17.738 -57.490 20.614 1.00 27.57 203 ALA B C 1
ATOM 5011 O O . ALA B 1 223 ? -17.686 -57.591 21.845 1.00 25.90 203 ALA B O 1
ATOM 5013 N N . SER B 1 224 ? -18.270 -58.439 19.842 1.00 24.07 204 SER B N 1
ATOM 5014 C CA . SER B 1 224 ? -18.960 -59.598 20.392 1.00 28.96 204 SER B CA 1
ATOM 5015 C C . SER B 1 224 ? -18.059 -60.814 20.572 1.00 27.58 204 SER B C 1
ATOM 5016 O O . SER B 1 224 ? -18.494 -61.808 21.168 1.00 29.41 204 SER B O 1
ATOM 5019 N N . CYS B 1 225 ? -16.818 -60.773 20.077 1.00 27.68 205 CYS B N 1
ATOM 5020 C CA . CYS B 1 225 ? -15.912 -61.911 20.198 1.00 30.92 205 CYS B CA 1
ATOM 5021 C C . CYS B 1 225 ? -14.592 -61.595 20.879 1.00 31.54 205 CYS B C 1
ATOM 5022 O O . CYS B 1 225 ? -13.970 -62.516 21.412 1.00 37.80 205 CYS B O 1
ATOM 5025 N N . LYS B 1 226 ? -14.139 -60.346 20.867 1.00 26.45 206 LYS B N 1
ATOM 5026 C CA . LYS B 1 226 ? -12.864 -59.985 21.472 1.00 22.70 206 LYS B CA 1
ATOM 5027 C C . LYS B 1 226 ? -13.098 -59.306 22.820 1.00 26.48 206 LYS B C 1
ATOM 5028 O O . LYS B 1 226 ? -14.022 -58.496 22.970 1.00 27.56 206 LYS B O 1
ATOM 5034 N N . GLY B 1 227 ? -12.268 -59.647 23.803 1.00 27.90 207 GLY B N 1
ATOM 5035 C CA . GLY B 1 227 ? -12.535 -59.268 25.174 1.00 28.75 207 GLY B CA 1
ATOM 5036 C C . GLY B 1 227 ? -13.540 -60.209 25.814 1.00 29.66 207 GLY B C 1
ATOM 5037 O O . GLY B 1 227 ? -14.096 -61.113 25.181 1.00 27.30 207 GLY B O 1
ATOM 5038 N N . ASP B 1 228 ? -13.763 -59.999 27.121 1.00 26.47 208 ASP B N 1
ATOM 5039 C CA . ASP B 1 228 ? -14.529 -60.958 27.918 1.00 28.96 208 ASP B CA 1
ATOM 5040 C C . ASP B 1 228 ? -16.034 -60.744 27.839 1.00 25.06 208 ASP B C 1
ATOM 5041 O O . ASP B 1 228 ? -16.796 -61.696 28.050 1.00 30.40 208 ASP B O 1
ATOM 5046 N N . VAL B 1 229 ? -16.481 -59.513 27.608 1.00 23.81 209 VAL B N 1
ATOM 5047 C CA . VAL B 1 229 ? -17.897 -59.178 27.539 1.00 25.12 209 VAL B CA 1
ATOM 5048 C C . VAL B 1 229 ? -18.060 -58.148 26.439 1.00 25.53 209 VAL B C 1
ATOM 5049 O O . VAL B 1 229 ? -17.161 -57.338 26.179 1.00 26.34 209 VAL B O 1
ATOM 5053 N N . THR B 1 230 ? -19.217 -58.184 25.787 1.00 24.11 210 THR B N 1
ATOM 5054 C CA . THR B 1 230 ? -19.551 -57.164 24.806 1.00 24.43 210 THR B CA 1
ATOM 5055 C C . THR B 1 230 ? -19.925 -55.880 25.538 1.00 24.64 210 THR B C 1
ATOM 5056 O O . THR B 1 230 ? -20.677 -55.921 26.515 1.00 27.53 210 THR B O 1
ATOM 5060 N N . THR B 1 231 ? -19.402 -54.738 25.079 1.00 20.93 211 THR B N 1
ATOM 5061 C CA . THR B 1 231 ? -19.869 -53.449 25.571 1.00 22.09 211 THR B CA 1
ATOM 5062 C C . THR B 1 231 ? -20.708 -52.778 24.493 1.00 29.20 211 THR B C 1
ATOM 5063 O O . THR B 1 231 ? -20.388 -52.857 23.301 1.00 26.64 211 THR B O 1
ATOM 5067 N N . VAL B 1 232 ? -21.801 -52.140 24.908 1.00 24.43 212 VAL B N 1
ATOM 5068 C CA . VAL B 1 232 ? -22.590 -51.287 24.023 1.00 25.35 212 VAL B CA 1
ATOM 5069 C C . VAL B 1 232 ? -22.816 -49.965 24.743 1.00 23.92 212 VAL B C 1
ATOM 5070 O O . VAL B 1 232 ? -22.945 -49.930 25.976 1.00 24.05 212 VAL B O 1
ATOM 5074 N N . HIS B 1 233 ? -22.804 -48.874 23.978 1.00 23.24 213 HIS B N 1
ATOM 5075 C CA . HIS B 1 233 ? -23.114 -47.538 24.477 1.00 25.27 213 HIS B CA 1
ATOM 5076 C C . HIS B 1 233 ? -24.355 -47.071 23.731 1.00 26.72 213 HIS B C 1
ATOM 5077 O O . HIS B 1 233 ? -24.325 -46.950 22.504 1.00 28.12 213 HIS B O 1
ATOM 5084 N N . SER B 1 234 ? -25.443 -46.814 24.458 1.00 23.54 214 SER B N 1
ATOM 5085 C CA . SER B 1 234 ? -26.752 -46.593 23.838 1.00 21.98 214 SER B CA 1
ATOM 5086 C C . SER B 1 234 ? -27.150 -45.127 23.952 1.00 24.54 214 SER B C 1
ATOM 5087 O O . SER B 1 234 ? -27.463 -44.646 25.048 1.00 25.79 214 SER B O 1
ATOM 5090 N N . TRP B 1 235 ? -27.191 -44.439 22.806 1.00 22.14 215 TRP B N 1
ATOM 5091 C CA . TRP B 1 235 ? -27.433 -42.998 22.730 1.00 25.14 215 TRP B CA 1
ATOM 5092 C C . TRP B 1 235 ? -28.429 -42.717 21.613 1.00 29.34 215 TRP B C 1
ATOM 5093 O O . TRP B 1 235 ? -28.072 -42.761 20.428 1.00 25.60 215 TRP B O 1
ATOM 5104 N N . VAL B 1 236 ? -29.665 -42.359 21.983 1.00 24.22 216 VAL B N 1
ATOM 5105 C CA . VAL B 1 236 ? -30.723 -42.232 20.981 1.00 27.43 216 VAL B CA 1
ATOM 5106 C C . VAL B 1 236 ? -30.685 -40.912 20.226 1.00 24.61 216 VAL B C 1
ATOM 5107 O O . VAL B 1 236 ? -31.561 -40.675 19.384 1.00 26.49 216 VAL B O 1
ATOM 5111 N N . PHE B 1 237 ? -29.681 -40.062 20.453 1.00 25.24 217 PHE B N 1
ATOM 5112 C CA . PHE B 1 237 ? -29.469 -38.964 19.516 1.00 27.89 217 PHE B CA 1
ATOM 5113 C C . PHE B 1 237 ? -28.828 -39.436 18.214 1.00 30.28 217 PHE B C 1
ATOM 5114 O O . PHE B 1 237 ? -28.501 -38.599 17.363 1.00 27.55 217 PHE B O 1
ATOM 5122 N N . ASN B 1 238 ? -28.625 -40.751 18.049 1.00 27.04 218 ASN B N 1
ATOM 5123 C CA . ASN B 1 238 ? -28.014 -41.313 16.848 1.00 28.40 218 ASN B CA 1
ATOM 5124 C C . ASN B 1 238 ? -28.969 -41.402 15.666 1.00 27.98 218 ASN B C 1
ATOM 5125 O O . ASN B 1 238 ? -28.690 -42.156 14.729 1.00 29.16 218 ASN B O 1
ATOM 5130 N N . GLY B 1 239 ? -30.091 -40.689 15.686 1.00 27.73 219 GLY B N 1
ATOM 5131 C CA . GLY B 1 239 ? -31.118 -40.813 14.673 1.00 27.66 219 GLY B CA 1
ATOM 5132 C C . GLY B 1 239 ? -32.366 -41.536 15.141 1.00 27.60 219 GLY B C 1
ATOM 5133 O O . GLY B 1 239 ? -33.442 -41.319 14.570 1.00 28.43 219 GLY B O 1
ATOM 5134 N N . THR B 1 240 ? -32.260 -42.370 16.174 1.00 27.21 220 THR B N 1
ATOM 5135 C CA . THR B 1 240 ? -33.417 -43.124 16.644 1.00 26.37 220 THR B CA 1
ATOM 5136 C C . THR B 1 240 ? -34.492 -42.198 17.199 1.00 23.59 220 THR B C 1
ATOM 5137 O O . THR B 1 240 ? -35.653 -42.249 16.776 1.00 29.57 220 THR B O 1
ATOM 5141 N N . GLY B 1 241 ? -34.126 -41.354 18.175 1.00 27.90 221 GLY B N 1
ATOM 5142 C CA . GLY B 1 241 ? -35.100 -40.419 18.727 1.00 28.04 221 GLY B CA 1
ATOM 5143 C C . GLY B 1 241 ? -35.632 -39.447 17.690 1.00 30.02 221 GLY B C 1
ATOM 5144 O O . GLY B 1 241 ? -36.831 -39.152 17.654 1.00 31.63 221 GLY B O 1
ATOM 5145 N N . GLN B 1 242 ? -34.748 -38.936 16.824 1.00 30.88 222 GLN B N 1
ATOM 5146 C CA . GLN B 1 242 ? -35.175 -37.983 15.799 1.00 30.56 222 GLN B CA 1
ATOM 5147 C C . GLN B 1 242 ? -36.150 -38.620 14.819 1.00 31.98 222 GLN B C 1
ATOM 5148 O O . GLN B 1 242 ? -37.126 -37.988 14.399 1.00 33.19 222 GLN B O 1
ATOM 5154 N N . HIS B 1 243 ? -35.888 -39.864 14.420 1.00 29.80 223 HIS B N 1
ATOM 5155 C CA . HIS B 1 243 ? -36.671 -40.471 13.344 1.00 28.78 223 HIS B CA 1
ATOM 5156 C C . HIS B 1 243 ? -37.976 -41.075 13.855 1.00 33.70 223 HIS B C 1
ATOM 5157 O O . HIS B 1 243 ? -39.007 -40.992 13.177 1.00 32.97 223 HIS B O 1
ATOM 5164 N N . TYR B 1 244 ? -37.957 -41.687 15.042 1.00 30.04 224 TYR B N 1
ATOM 5165 C CA . TYR B 1 244 ? -39.142 -42.356 15.578 1.00 30.05 224 TYR B CA 1
ATOM 5166 C C . TYR B 1 244 ? -39.845 -41.577 16.678 1.00 30.00 224 TYR B C 1
ATOM 5167 O O . TYR B 1 244 ? -41.020 -41.850 16.948 1.00 28.68 224 TYR B O 1
ATOM 5176 N N . GLY B 1 245 ? -39.168 -40.617 17.304 1.00 30.02 225 GLY B N 1
ATOM 5177 C CA . GLY B 1 245 ? -39.703 -39.917 18.448 1.00 30.38 225 GLY B CA 1
ATOM 5178 C C . GLY B 1 245 ? -38.938 -40.335 19.688 1.00 26.86 225 GLY B C 1
ATOM 5179 O O . GLY B 1 245 ? -38.600 -41.511 19.851 1.00 28.64 225 GLY B O 1
ATOM 5180 N N . PRO B 1 246 ? -38.645 -39.379 20.581 1.00 30.29 226 PRO B N 1
ATOM 5181 C CA . PRO B 1 246 ? -37.804 -39.693 21.750 1.00 31.88 226 PRO B CA 1
ATOM 5182 C C . PRO B 1 246 ? -38.408 -40.719 22.683 1.00 25.42 226 PRO B C 1
ATOM 5183 O O . PRO B 1 246 ? -37.658 -41.445 23.346 1.00 28.87 226 PRO B O 1
ATOM 5187 N N . MET B 1 247 ? -39.736 -40.782 22.791 1.00 26.59 227 MET B N 1
ATOM 5188 C CA . MET B 1 247 ? -40.384 -41.739 23.683 1.00 29.96 227 MET B CA 1
ATOM 5189 C C . MET B 1 247 ? -41.114 -42.843 22.923 1.00 31.52 227 MET B C 1
ATOM 5190 O O . MET B 1 247 ? -42.002 -43.493 23.480 1.00 32.24 227 MET B O 1
ATOM 5195 N N . SER B 1 248 ? -40.756 -43.064 21.661 1.00 30.12 228 SER B N 1
ATOM 5196 C CA . SER B 1 248 ? -41.261 -44.193 20.897 1.00 31.24 228 SER B CA 1
ATOM 5197 C C . SER B 1 248 ? -40.679 -45.494 21.440 1.00 34.99 228 SER B C 1
ATOM 5198 O O . SER B 1 248 ? -39.651 -45.504 22.123 1.00 28.58 228 SER B O 1
ATOM 5201 N N . CYS B 1 249 ? -41.320 -46.613 21.088 1.00 31.25 229 CYS B N 1
ATOM 5202 C CA . CYS B 1 249 ? -40.757 -47.904 21.482 1.00 30.53 229 CYS B CA 1
ATOM 5203 C C . CYS B 1 249 ? -39.390 -48.138 20.844 1.00 28.49 229 CYS B C 1
ATOM 5204 O O . CYS B 1 249 ? -38.542 -48.809 21.436 1.00 31.45 229 CYS B O 1
ATOM 5207 N N . GLU B 1 250 ? -39.154 -47.601 19.641 1.00 26.38 230 GLU B N 1
ATOM 5208 C CA . GLU B 1 250 ? -37.831 -47.737 19.030 1.00 25.46 230 GLU B CA 1
ATOM 5209 C C . GLU B 1 250 ? -36.760 -47.074 19.878 1.00 26.60 230 GLU B C 1
ATOM 5210 O O . GLU B 1 250 ? -35.629 -47.575 19.987 1.00 27.03 230 GLU B O 1
ATOM 5216 N N . SER B 1 251 ? -37.093 -45.930 20.468 1.00 25.06 231 SER B N 1
ATOM 5217 C CA . SER B 1 251 ? -36.145 -45.190 21.285 1.00 24.39 231 SER B CA 1
ATOM 5218 C C . SER B 1 251 ? -36.003 -45.822 22.667 1.00 25.62 231 SER B C 1
ATOM 5219 O O . SER B 1 251 ? -34.883 -46.055 23.144 1.00 26.40 231 SER B O 1
ATOM 5222 N N . LEU B 1 252 ? -37.132 -46.128 23.309 1.00 26.18 232 LEU B N 1
ATOM 5223 C CA . LEU B 1 252 ? -37.087 -46.691 24.657 1.00 31.19 232 LEU B CA 1
ATOM 5224 C C . LEU B 1 252 ? -36.452 -48.074 24.668 1.00 30.76 232 LEU B C 1
ATOM 5225 O O . LEU B 1 252 ? -35.819 -48.460 25.663 1.00 27.01 232 LEU B O 1
ATOM 5230 N N . GLY B 1 253 ? -36.611 -48.832 23.585 1.00 27.50 233 GLY B N 1
ATOM 5231 C CA . GLY B 1 253 ? -36.006 -50.144 23.485 1.00 31.79 233 GLY B CA 1
ATOM 5232 C C . GLY B 1 253 ? -34.627 -50.190 22.853 1.00 29.94 233 GLY B C 1
ATOM 5233 O O . GLY B 1 253 ? -34.092 -51.290 22.667 1.00 25.48 233 GLY B O 1
ATOM 5234 N N . HIS B 1 254 ? -34.019 -49.034 22.550 1.00 28.30 234 HIS B N 1
ATOM 5235 C CA . HIS B 1 254 ? -32.784 -49.028 21.766 1.00 25.61 234 HIS B CA 1
ATOM 5236 C C . HIS B 1 254 ? -31.648 -49.750 22.481 1.00 25.78 234 HIS B C 1
ATOM 5237 O O . HIS B 1 254 ? -30.814 -50.389 21.835 1.00 25.16 234 HIS B O 1
ATOM 5244 N N . ALA B 1 255 ? -31.552 -49.616 23.807 1.00 23.88 235 ALA B N 1
ATOM 5245 C CA . ALA B 1 255 ? -30.440 -50.280 24.481 1.00 28.09 235 ALA B CA 1
ATOM 5246 C C . ALA B 1 255 ? -30.612 -51.795 24.456 1.00 24.52 235 ALA B C 1
ATOM 5247 O O . ALA B 1 255 ? -29.642 -52.532 24.245 1.00 27.26 235 ALA B O 1
ATOM 5249 N N . ALA B 1 256 ? -31.836 -52.275 24.679 1.00 25.64 236 ALA B N 1
ATOM 5250 C CA . ALA B 1 256 ? -32.114 -53.706 24.567 1.00 26.33 236 ALA B CA 1
ATOM 5251 C C . ALA B 1 256 ? -31.854 -54.208 23.151 1.00 25.07 236 ALA B C 1
ATOM 5252 O O . ALA B 1 256 ? -31.391 -55.339 22.956 1.00 26.03 236 ALA B O 1
ATOM 5254 N N . TRP B 1 257 ? -32.191 -53.391 22.153 1.00 27.42 237 TRP B N 1
ATOM 5255 C CA . TRP B 1 257 ? -31.884 -53.727 20.766 1.00 24.83 237 TRP B CA 1
ATOM 5256 C C . TRP B 1 257 ? -30.384 -53.933 20.563 1.00 25.02 237 TRP B C 1
ATOM 5257 O O . TRP B 1 257 ? -29.961 -54.924 19.954 1.00 30.20 237 TRP B O 1
ATOM 5268 N N . LEU B 1 258 ? -29.555 -53.008 21.070 1.00 23.04 238 LEU B N 1
ATOM 5269 C CA . LEU B 1 258 ? -28.108 -53.180 20.933 1.00 27.96 238 LEU B CA 1
ATOM 5270 C C . LEU B 1 258 ? -27.639 -54.446 21.633 1.00 30.02 238 LEU B C 1
ATOM 5271 O O . LEU B 1 258 ? -26.785 -55.169 21.108 1.00 24.41 238 LEU B O 1
ATOM 5276 N N . VAL B 1 259 ? -28.196 -54.735 22.814 1.00 27.08 239 VAL B N 1
ATOM 5277 C CA . VAL B 1 259 ? -27.878 -55.989 23.500 1.00 25.38 239 VAL B CA 1
ATOM 5278 C C . VAL B 1 259 ? -28.159 -57.181 22.592 1.00 27.01 239 VAL B C 1
ATOM 5279 O O . VAL B 1 259 ? -27.282 -58.022 22.347 1.00 26.83 239 VAL B O 1
ATOM 5283 N N . GLU B 1 260 ? -29.392 -57.274 22.075 1.00 24.49 240 GLU B N 1
ATOM 5284 C CA . GLU B 1 260 ? -29.777 -58.453 21.301 1.00 28.57 240 GLU B CA 1
ATOM 5285 C C . GLU B 1 260 ? -29.092 -58.493 19.940 1.00 26.82 240 GLU B C 1
ATOM 5286 O O . GLU B 1 260 ? -28.716 -59.573 19.463 1.00 27.87 240 GLU B O 1
ATOM 5292 N N . LEU B 1 261 ? -28.941 -57.338 19.294 1.00 28.27 241 LEU B N 1
ATOM 5293 C CA . LEU B 1 261 ? -28.185 -57.277 18.043 1.00 28.38 241 LEU B CA 1
ATOM 5294 C C . LEU B 1 261 ? -26.754 -57.773 18.236 1.00 30.79 241 LEU B C 1
ATOM 5295 O O . LEU B 1 261 ? -26.253 -58.568 17.430 1.00 26.20 241 LEU B O 1
ATOM 5300 N N . SER B 1 262 ? -26.090 -57.346 19.322 1.00 26.60 242 SER B N 1
ATOM 5301 C CA . SER B 1 262 ? -24.687 -57.712 19.511 1.00 24.17 242 SER B CA 1
ATOM 5302 C C . SER B 1 262 ? -24.512 -59.226 19.586 1.00 24.19 242 SER B C 1
ATOM 5303 O O . SER B 1 262 ? -23.522 -59.770 19.077 1.00 26.64 242 SER B O 1
ATOM 5306 N N . LYS B 1 263 ? -25.484 -59.931 20.181 1.00 25.94 243 LYS B N 1
ATOM 5307 C CA . LYS B 1 263 ? -25.354 -61.374 20.381 1.00 30.05 243 LYS B CA 1
ATOM 5308 C C . LYS B 1 263 ? -25.302 -62.141 19.070 1.00 27.35 243 LYS B C 1
ATOM 5309 O O . LYS B 1 263 ? -24.769 -63.257 19.032 1.00 28.77 243 LYS B O 1
ATOM 5315 N N . ALA B 1 264 ? -25.903 -61.599 18.005 1.00 28.83 244 ALA B N 1
ATOM 5316 C CA . ALA B 1 264 ? -25.857 -62.281 16.712 1.00 29.35 244 ALA B CA 1
ATOM 5317 C C . ALA B 1 264 ? -24.426 -62.529 16.253 1.00 28.47 244 ALA B C 1
ATOM 5318 O O . ALA B 1 264 ? -24.153 -63.528 15.582 1.00 30.94 244 ALA B O 1
ATOM 5320 N N . PHE B 1 265 ? -23.497 -61.656 16.629 1.00 28.15 245 PHE B N 1
ATOM 5321 C CA . PHE B 1 265 ? -22.130 -61.730 16.136 1.00 29.99 245 PHE B CA 1
ATOM 5322 C C . PHE B 1 265 ? -21.191 -62.399 17.128 1.00 32.74 245 PHE B C 1
ATOM 5323 O O . PHE B 1 265 ? -19.980 -62.465 16.875 1.00 31.12 245 PHE B O 1
ATOM 5331 N N . ALA B 1 266 ? -21.727 -62.923 18.237 1.00 32.44 246 ALA B N 1
ATOM 5332 C CA . ALA B 1 266 ? -20.924 -63.578 19.266 1.00 31.29 246 ALA B CA 1
ATOM 5333 C C . ALA B 1 266 ? -20.774 -65.065 18.991 1.00 30.39 246 ALA B C 1
ATOM 5334 O O . ALA B 1 266 ? -21.745 -65.755 18.660 1.00 32.63 246 ALA B O 1
ATOM 5336 N N . ALA B 1 267 ? -19.549 -65.569 19.159 1.00 32.80 247 ALA B N 1
ATOM 5337 C CA . ALA B 1 267 ? -19.339 -67.010 19.055 1.00 34.36 247 ALA B CA 1
ATOM 5338 C C . ALA B 1 267 ? -19.886 -67.744 20.271 1.00 34.44 247 ALA B C 1
ATOM 5339 O O . ALA B 1 267 ? -20.347 -68.884 20.155 1.00 35.81 247 ALA B O 1
ATOM 5341 N N . ASP B 1 268 ? -19.851 -67.102 21.432 1.00 36.27 248 ASP B N 1
ATOM 5342 C CA . ASP B 1 268 ? -20.277 -67.705 22.688 1.00 36.14 248 ASP B CA 1
ATOM 5343 C C . ASP B 1 268 ? -21.778 -67.505 22.855 1.00 37.98 248 ASP B C 1
ATOM 5344 O O . ASP B 1 268 ? -22.234 -66.354 22.915 1.00 36.17 248 ASP B O 1
ATOM 5349 N N . PRO B 1 269 ? -22.577 -68.576 22.937 1.00 40.16 249 PRO B N 1
ATOM 5350 C CA . PRO B 1 269 ? -24.037 -68.405 22.990 1.00 40.76 249 PRO B CA 1
ATOM 5351 C C . PRO B 1 269 ? -24.553 -67.773 24.281 1.00 44.31 249 PRO B C 1
ATOM 5352 O O . PRO B 1 269 ? -25.742 -67.430 24.339 1.00 50.54 249 PRO B O 1
ATOM 5356 N N . HIS B 1 270 ? -23.720 -67.603 25.312 1.00 33.77 250 HIS B N 1
ATOM 5357 C CA . HIS B 1 270 ? -24.176 -66.949 26.539 1.00 37.82 250 HIS B CA 1
ATOM 5358 C C . HIS B 1 270 ? -23.216 -65.861 26.997 1.00 35.63 250 HIS B C 1
ATOM 5359 O O . HIS B 1 270 ? -23.158 -65.530 28.188 1.00 35.00 250 HIS B O 1
ATOM 5366 N N . ARG B 1 271 ? -22.503 -65.262 26.070 1.00 34.75 251 ARG B N 1
ATOM 5367 C CA . ARG B 1 271 ? -21.564 -64.213 26.431 1.00 37.94 251 ARG B CA 1
ATOM 5368 C C . ARG B 1 271 ? -22.309 -63.011 27.003 1.00 32.45 251 ARG B C 1
ATOM 5369 O O . ARG B 1 271 ? -23.319 -62.578 26.427 1.00 31.34 251 ARG B O 1
ATOM 5377 N N . PRO B 1 272 ? -21.861 -62.460 28.129 1.00 31.63 252 PRO B N 1
ATOM 5378 C CA . PRO B 1 272 ? -22.563 -61.316 28.726 1.00 32.71 252 PRO B CA 1
ATOM 5379 C C . PRO B 1 272 ? -22.407 -60.048 27.904 1.00 29.71 252 PRO B C 1
ATOM 5380 O O . PRO B 1 272 ? -21.386 -59.811 27.252 1.00 30.24 252 PRO B O 1
ATOM 5384 N N . VAL B 1 273 ? -23.440 -59.216 27.951 1.00 27.21 253 VAL B N 1
ATOM 5385 C CA . VAL B 1 273 ? -23.458 -57.942 27.250 1.00 26.21 253 VAL B CA 1
ATOM 5386 C C . VAL B 1 273 ? -23.576 -56.841 28.291 1.00 23.66 253 VAL B C 1
ATOM 5387 O O . VAL B 1 273 ? -24.493 -56.865 29.116 1.00 26.04 253 VAL B O 1
ATOM 5391 N N . TRP B 1 274 ? -22.655 -55.887 28.247 1.00 23.55 254 TRP B N 1
ATOM 5392 C CA . TRP B 1 274 ? -22.591 -54.795 29.216 1.00 26.48 254 TRP B CA 1
ATOM 5393 C C . TRP B 1 274 ? -23.126 -53.516 28.570 1.00 24.42 254 TRP B C 1
ATOM 5394 O O . TRP B 1 274 ? -22.533 -53.000 27.609 1.00 25.28 254 TRP B O 1
ATOM 5405 N N . VAL B 1 275 ? -24.255 -53.006 29.077 1.00 22.62 255 VAL B N 1
ATOM 5406 C CA . VAL B 1 275 ? -24.696 -51.676 28.664 1.00 24.64 255 VAL B CA 1
ATOM 5407 C C . VAL B 1 275 ? -23.841 -50.693 29.449 1.00 26.83 255 VAL B C 1
ATOM 5408 O O . VAL B 1 275 ? -24.224 -50.244 30.534 1.00 24.10 255 VAL B O 1
ATOM 5412 N N . GLN B 1 276 ? -22.656 -50.395 28.914 1.00 25.02 256 GLN B N 1
ATOM 5413 C CA . GLN B 1 276 ? -21.599 -49.718 29.651 1.00 24.26 256 GLN B CA 1
ATOM 5414 C C . GLN B 1 276 ? -21.793 -48.206 29.689 1.00 22.81 256 GLN B C 1
ATOM 5415 O O . GLN B 1 276 ? -21.225 -47.535 30.559 1.00 23.56 256 GLN B O 1
ATOM 5421 N N . ALA B 1 277 ? -22.592 -47.653 28.782 1.00 24.74 257 ALA B N 1
ATOM 5422 C CA . ALA B 1 277 ? -23.003 -46.262 28.893 1.00 21.10 257 ALA B CA 1
ATOM 5423 C C . ALA B 1 277 ? -24.396 -46.138 28.302 1.00 26.27 257 ALA B C 1
ATOM 5424 O O . ALA B 1 277 ? -24.670 -46.673 27.221 1.00 25.17 257 ALA B O 1
ATOM 5426 N N . ILE B 1 278 ? -25.262 -45.439 29.022 1.00 27.22 258 ILE B N 1
ATOM 5427 C CA . ILE B 1 278 ? -26.593 -45.097 28.540 1.00 24.10 258 ILE B CA 1
ATOM 5428 C C . ILE B 1 278 ? -27.018 -43.844 29.286 1.00 23.80 258 ILE B C 1
ATOM 5429 O O . ILE B 1 278 ? -26.796 -43.731 30.495 1.00 29.21 258 ILE B O 1
ATOM 5434 N N . GLY B 1 279 ? -27.575 -42.875 28.561 1.00 26.09 259 GLY B N 1
ATOM 5435 C CA . GLY B 1 279 ? -28.100 -41.676 29.180 1.00 27.82 259 GLY B CA 1
ATOM 5436 C C . GLY B 1 279 ? -29.408 -41.272 28.535 1.00 29.30 259 GLY B C 1
ATOM 5437 O O . GLY B 1 279 ? -29.869 -41.904 27.583 1.00 30.70 259 GLY B O 1
ATOM 5438 N N . ALA B 1 280 ? -29.994 -40.205 29.062 1.00 31.81 260 ALA B N 1
ATOM 5439 C CA . ALA B 1 280 ? -31.218 -39.669 28.480 1.00 29.96 260 ALA B CA 1
ATOM 5440 C C . ALA B 1 280 ? -30.901 -38.311 27.863 1.00 32.17 260 ALA B C 1
ATOM 5441 O O . ALA B 1 280 ? -31.146 -37.272 28.496 1.00 32.30 260 ALA B O 1
ATOM 5443 N N . PRO B 1 281 ? -30.364 -38.272 26.643 1.00 30.40 261 PRO B N 1
ATOM 5444 C CA . PRO B 1 281 ? -29.781 -37.018 26.139 1.00 28.97 261 PRO B CA 1
ATOM 5445 C C . PRO B 1 281 ? -30.851 -35.977 25.855 1.00 28.81 261 PRO B C 1
ATOM 5446 O O . PRO B 1 281 ? -31.790 -36.221 25.091 1.00 28.26 261 PRO B O 1
ATOM 5450 N N . GLY B 1 282 ? -30.683 -34.802 26.465 1.00 28.09 262 GLY B N 1
ATOM 5451 C CA . GLY B 1 282 ? -31.626 -33.696 26.363 1.00 30.37 262 GLY B CA 1
ATOM 5452 C C . GLY B 1 282 ? -31.708 -33.047 25.001 1.00 29.95 262 GLY B C 1
ATOM 5453 O O . GLY B 1 282 ? -32.600 -32.218 24.787 1.00 29.40 262 GLY B O 1
ATOM 5454 N N . ASN B 1 283 ? -30.817 -33.391 24.068 1.00 30.83 263 ASN B N 1
ATOM 5455 C CA . ASN B 1 283 ? -30.990 -32.838 22.730 1.00 29.82 263 ASN B CA 1
ATOM 5456 C C . ASN B 1 283 ? -32.088 -33.543 21.938 1.00 27.47 263 ASN B C 1
ATOM 5457 O O . ASN B 1 283 ? -32.487 -33.036 20.885 1.00 30.17 263 ASN B O 1
ATOM 5462 N N . VAL B 1 284 ? -32.605 -34.678 22.411 1.00 27.05 264 VAL B N 1
ATOM 5463 C CA . VAL B 1 284 ? -33.724 -35.309 21.715 1.00 33.12 264 VAL B CA 1
ATOM 5464 C C . VAL B 1 284 ? -34.856 -35.648 22.681 1.00 28.94 264 VAL B C 1
ATOM 5465 O O . VAL B 1 284 ? -36.019 -35.674 22.284 1.00 29.74 264 VAL B O 1
ATOM 5469 N N . ILE B 1 285 ? -34.536 -35.890 23.952 1.00 27.39 265 ILE B N 1
ATOM 5470 C CA . ILE B 1 285 ? -35.532 -36.226 24.972 1.00 29.49 265 ILE B CA 1
ATOM 5471 C C . ILE B 1 285 ? -35.831 -34.982 25.796 1.00 27.58 265 ILE B C 1
ATOM 5472 O O . ILE B 1 285 ? -34.911 -34.346 26.325 1.00 31.15 265 ILE B O 1
ATOM 5477 N N . ASP B 1 286 ? -37.108 -34.628 25.893 1.00 28.00 266 ASP B N 1
ATOM 5478 C CA . ASP B 1 286 ? -37.518 -33.532 26.761 1.00 32.13 266 ASP B CA 1
ATOM 5479 C C . ASP B 1 286 ? -37.088 -33.837 28.194 1.00 35.97 266 ASP B C 1
ATOM 5480 O O . ASP B 1 286 ? -37.171 -34.983 28.648 1.00 30.30 266 ASP B O 1
ATOM 5485 N N . SER B 1 287 ? -36.600 -32.814 28.905 1.00 30.29 267 SER B N 1
ATOM 5486 C CA . SER B 1 287 ? -36.090 -33.055 30.255 1.00 36.95 267 SER B CA 1
ATOM 5487 C C . SER B 1 287 ? -37.171 -33.628 31.170 1.00 33.47 267 SER B C 1
ATOM 5488 O O . SER B 1 287 ? -36.873 -34.455 32.042 1.00 36.04 267 SER B O 1
ATOM 5491 N N . ALA B 1 288 ? -38.427 -33.252 30.950 1.00 29.69 268 ALA B N 1
ATOM 5492 C CA . ALA B 1 288 ? -39.529 -33.791 31.739 1.00 32.29 268 ALA B CA 1
ATOM 5493 C C . ALA B 1 288 ? -39.743 -35.281 31.499 1.00 35.29 268 ALA B C 1
ATOM 5494 O O . ALA B 1 288 ? -40.353 -35.949 32.339 1.00 29.11 268 ALA B O 1
ATOM 5496 N N . ASP B 1 289 ? -39.260 -35.813 30.375 1.00 31.21 269 ASP B N 1
ATOM 5497 C CA . ASP B 1 289 ? -39.437 -37.219 30.031 1.00 29.19 269 ASP B CA 1
ATOM 5498 C C . ASP B 1 289 ? -38.240 -38.074 30.403 1.00 29.92 269 ASP B C 1
ATOM 5499 O O . ASP B 1 289 ? -38.345 -39.301 30.350 1.00 29.74 269 ASP B O 1
ATOM 5504 N N . ALA B 1 290 ? -37.107 -37.458 30.752 1.00 25.61 270 ALA B N 1
ATOM 5505 C CA . ALA B 1 290 ? -35.893 -38.231 30.994 1.00 26.85 270 ALA B CA 1
ATOM 5506 C C . ALA B 1 290 ? -36.031 -39.278 32.101 1.00 28.04 270 ALA B C 1
ATOM 5507 O O . ALA B 1 290 ? -35.477 -40.379 31.931 1.00 26.81 270 ALA B O 1
ATOM 5509 N N . PRO B 1 291 ? -36.702 -39.022 33.237 1.00 29.76 271 PRO B N 1
ATOM 5510 C CA . PRO B 1 291 ? -36.870 -40.114 34.218 1.00 29.98 271 PRO B CA 1
ATOM 5511 C C . PRO B 1 291 ? -37.612 -41.316 33.658 1.00 27.64 271 PRO B C 1
ATOM 5512 O O . PRO B 1 291 ? -37.212 -42.459 33.908 1.00 30.00 271 PRO B O 1
ATOM 5516 N N . GLU B 1 292 ? -38.689 -41.095 32.901 1.00 28.93 272 GLU B N 1
ATOM 5517 C CA . GLU B 1 292 ? -39.418 -42.226 32.334 1.00 32.77 272 GLU B CA 1
ATOM 5518 C C . GLU B 1 292 ? -38.586 -42.930 31.268 1.00 30.72 272 GLU B C 1
ATOM 5519 O O . GLU B 1 292 ? -38.627 -44.160 31.144 1.00 30.59 272 GLU B O 1
ATOM 5525 N N . PHE B 1 293 ? -37.821 -42.168 30.488 1.00 29.55 273 PHE B N 1
ATOM 5526 C CA . PHE B 1 293 ? -36.901 -42.785 29.538 1.00 27.51 273 PHE B CA 1
ATOM 5527 C C . PHE B 1 293 ? -35.927 -43.716 30.246 1.00 28.70 273 PHE B C 1
ATOM 5528 O O . PHE B 1 293 ? -35.646 -44.822 29.764 1.00 27.28 273 PHE B O 1
ATOM 5536 N N . CYS B 1 294 ? -35.375 -43.267 31.374 1.00 27.49 274 CYS B N 1
ATOM 5537 C CA . CYS B 1 294 ? -34.491 -44.105 32.175 1.00 28.77 274 CYS B CA 1
ATOM 5538 C C . CYS B 1 294 ? -35.196 -45.387 32.611 1.00 31.26 274 CYS B C 1
ATOM 5539 O O . CYS B 1 294 ? -34.719 -46.501 32.350 1.00 28.60 274 CYS B O 1
ATOM 5542 N N . ARG B 1 295 ? -36.345 -45.239 33.273 1.00 27.64 275 ARG B N 1
ATOM 5543 C CA . ARG B 1 295 ? -37.066 -46.382 33.820 1.00 28.31 275 ARG B CA 1
ATOM 5544 C C . ARG B 1 295 ? -37.424 -47.387 32.733 1.00 31.40 275 ARG B C 1
ATOM 5545 O O . ARG B 1 295 ? -37.178 -48.592 32.873 1.00 27.18 275 ARG B O 1
ATOM 5553 N N . ARG B 1 296 ? -38.006 -46.909 31.638 1.00 27.78 276 ARG B N 1
ATOM 5554 C CA . ARG B 1 296 ? -38.495 -47.831 30.630 1.00 27.03 276 ARG B CA 1
ATOM 5555 C C . ARG B 1 296 ? -37.375 -48.402 29.767 1.00 29.19 276 ARG B C 1
ATOM 5556 O O . ARG B 1 296 ? -37.522 -49.517 29.251 1.00 33.69 276 ARG B O 1
ATOM 5564 N N . SER B 1 297 ? -36.263 -47.675 29.588 1.00 27.43 277 SER B N 1
ATOM 5565 C CA . SER B 1 297 ? -35.107 -48.270 28.917 1.00 29.93 277 SER B CA 1
ATOM 5566 C C . SER B 1 297 ? -34.562 -49.438 29.724 1.00 30.31 277 SER B C 1
ATOM 5567 O O . SER B 1 297 ? -34.143 -50.456 29.162 1.00 25.97 277 SER B O 1
ATOM 5570 N N . ILE B 1 298 ? -34.537 -49.299 31.049 1.00 25.63 278 ILE B N 1
ATOM 5571 C CA . ILE B 1 298 ? -33.994 -50.377 31.865 1.00 24.37 278 ILE B CA 1
ATOM 5572 C C . ILE B 1 298 ? -34.971 -51.539 31.942 1.00 26.81 278 ILE B C 1
ATOM 5573 O O . ILE B 1 298 ? -34.548 -52.703 31.959 1.00 29.87 278 ILE B O 1
ATOM 5578 N N . ASP B 1 299 ? -36.285 -51.264 31.940 1.00 30.40 279 ASP B N 1
ATOM 5579 C CA . ASP B 1 299 ? -37.274 -52.342 31.828 1.00 31.87 279 ASP B CA 1
ATOM 5580 C C . ASP B 1 299 ? -36.982 -53.223 30.619 1.00 33.74 279 ASP B C 1
ATOM 5581 O O . ASP B 1 299 ? -37.024 -54.456 30.699 1.00 32.22 279 ASP B O 1
ATOM 5586 N N . ALA B 1 300 ? -36.710 -52.595 29.477 1.00 29.64 280 ALA B N 1
ATOM 5587 C CA . ALA B 1 300 ? -36.446 -53.354 28.261 1.00 28.30 280 ALA B CA 1
ATOM 5588 C C . ALA B 1 300 ? -35.120 -54.105 28.350 1.00 25.87 280 ALA B C 1
ATOM 5589 O O . ALA B 1 300 ? -35.039 -55.267 27.939 1.00 31.87 280 ALA B O 1
ATOM 5591 N N . ILE B 1 301 ? -34.071 -53.460 28.878 1.00 28.07 281 ILE B N 1
ATOM 5592 C CA . ILE B 1 301 ? -32.786 -54.139 29.063 1.00 29.52 281 ILE B CA 1
ATOM 5593 C C . ILE B 1 301 ? -32.947 -55.346 29.977 1.00 32.44 281 ILE B C 1
ATOM 5594 O O . ILE B 1 301 ? -32.356 -56.409 29.741 1.00 30.28 281 ILE B O 1
ATOM 5599 N N . ALA B 1 302 ? -33.720 -55.190 31.057 1.00 29.16 282 ALA B N 1
ATOM 5600 C CA . ALA B 1 302 ? -33.862 -56.253 32.045 1.00 30.87 282 ALA B CA 1
ATOM 5601 C C . ALA B 1 302 ? -34.575 -57.480 31.500 1.00 34.24 282 ALA B C 1
ATOM 5602 O O . ALA B 1 302 ? -34.518 -58.538 32.135 1.00 34.92 282 ALA B O 1
ATOM 5604 N N . ASP B 1 303 ? -35.248 -57.368 30.355 1.00 35.01 283 ASP B N 1
ATOM 5605 C CA . ASP B 1 303 ? -35.911 -58.510 29.745 1.00 33.08 283 ASP B CA 1
ATOM 5606 C C . ASP B 1 303 ? -35.036 -59.193 28.704 1.00 30.81 283 ASP B C 1
ATOM 5607 O O . ASP B 1 303 ? -35.524 -60.050 27.964 1.00 33.96 283 ASP B O 1
ATOM 5612 N N . CYS B 1 304 ? -33.744 -58.831 28.636 1.00 33.09 284 CYS B N 1
ATOM 5613 C CA . CYS B 1 304 ? -32.790 -59.535 27.789 1.00 28.88 284 CYS B CA 1
ATOM 5614 C C . CYS B 1 304 ? -31.918 -60.422 28.657 1.00 29.08 284 CYS B C 1
ATOM 5615 O O . CYS B 1 304 ? -31.400 -59.950 29.681 1.00 30.00 284 CYS B O 1
ATOM 5618 N N . PRO B 1 305 ? -31.762 -61.697 28.316 1.00 30.61 285 PRO B N 1
ATOM 5619 C CA . PRO B 1 305 ? -30.880 -62.569 29.103 1.00 34.53 285 PRO B CA 1
ATOM 5620 C C . PRO B 1 305 ? -29.414 -62.164 28.967 1.00 31.77 285 PRO B C 1
ATOM 5621 O O . PRO B 1 305 ? -29.007 -61.445 28.047 1.00 32.48 285 PRO B O 1
ATOM 5625 N N . ASP B 1 306 ? -28.621 -62.605 29.945 1.00 35.52 286 ASP B N 1
ATOM 5626 C CA . ASP B 1 306 ? -27.164 -62.486 29.887 1.00 33.11 286 ASP B CA 1
ATOM 5627 C C . ASP B 1 306 ? -26.692 -61.034 29.833 1.00 34.66 286 ASP B C 1
ATOM 5628 O O . ASP B 1 306 ? -25.684 -60.721 29.196 1.00 36.60 286 ASP B O 1
ATOM 5633 N N . VAL B 1 307 ? -27.395 -60.123 30.495 1.00 29.35 287 VAL B N 1
ATOM 5634 C CA . VAL B 1 307 ? -26.935 -58.744 30.588 1.00 28.11 287 VAL B CA 1
ATOM 5635 C C . VAL B 1 307 ? -25.967 -58.640 31.765 1.00 31.88 287 VAL B C 1
ATOM 5636 O O . VAL B 1 307 ? -26.338 -58.891 32.918 1.00 29.67 287 VAL B O 1
ATOM 5640 N N . PHE B 1 308 ? -24.719 -58.278 31.464 1.00 29.96 288 PHE B N 1
ATOM 5641 C CA . PHE B 1 308 ? -23.701 -58.127 32.499 1.00 31.13 288 PHE B CA 1
ATOM 5642 C C . PHE B 1 308 ? -24.076 -57.024 33.478 1.00 32.01 288 PHE B C 1
ATOM 5643 O O . PHE B 1 308 ? -23.931 -57.181 34.698 1.00 26.78 288 PHE B O 1
ATOM 5651 N N . GLY B 1 309 ? -24.504 -55.880 32.957 1.00 27.11 289 GLY B N 1
ATOM 5652 C CA . GLY B 1 309 ? -24.904 -54.783 33.817 1.00 27.66 289 GLY B CA 1
ATOM 5653 C C . GLY B 1 309 ? -25.333 -53.580 33.005 1.00 31.47 289 GLY B C 1
ATOM 5654 O O . GLY B 1 309 ? -25.282 -53.576 31.770 1.00 26.77 289 GLY B O 1
ATOM 5655 N N . VAL B 1 310 ? -25.777 -52.555 33.732 1.00 27.89 290 VAL B N 1
ATOM 5656 C CA . VAL B 1 310 ? -26.178 -51.271 33.170 1.00 27.77 290 VAL B CA 1
ATOM 5657 C C . VAL B 1 310 ? -25.406 -50.202 33.920 1.00 27.06 290 VAL B C 1
ATOM 5658 O O . VAL B 1 310 ? -25.444 -50.166 35.153 1.00 27.51 290 VAL B O 1
ATOM 5662 N N . THR B 1 311 ? -24.715 -49.340 33.191 1.00 26.33 291 THR B N 1
ATOM 5663 C CA . THR B 1 311 ? -23.862 -48.321 33.795 1.00 23.95 291 THR B CA 1
ATOM 5664 C C . THR B 1 311 ? -24.310 -46.968 33.257 1.00 22.77 291 THR B C 1
ATOM 5665 O O . THR B 1 311 ? -24.048 -46.638 32.091 1.00 21.27 291 THR B O 1
ATOM 5669 N N . TRP B 1 312 ? -24.985 -46.192 34.105 1.00 23.30 292 TRP B N 1
ATOM 5670 C CA . TRP B 1 312 ? -25.629 -44.966 33.641 1.00 25.99 292 TRP B CA 1
ATOM 5671 C C . TRP B 1 312 ? -24.586 -43.883 33.394 1.00 25.61 292 TRP B C 1
ATOM 5672 O O . TRP B 1 312 ? -23.600 -43.780 34.129 1.00 26.61 292 TRP B O 1
ATOM 5683 N N . TRP B 1 313 ? -24.795 -43.083 32.333 1.00 24.28 293 TRP B N 1
ATOM 5684 C CA . TRP B 1 313 ? -24.001 -41.881 32.072 1.00 19.88 293 TRP B CA 1
ATOM 5685 C C . TRP B 1 313 ? -24.848 -40.678 32.466 1.00 22.18 293 TRP B C 1
ATOM 5686 O O . TRP B 1 313 ? -25.804 -40.349 31.753 1.00 26.96 293 TRP B O 1
ATOM 5697 N N . CYS B 1 314 ? -24.499 -39.976 33.557 1.00 21.34 294 CYS B N 1
ATOM 5698 C CA . CYS B 1 314 ? -23.272 -40.124 34.359 1.00 21.88 294 CYS B CA 1
ATOM 5699 C C . CYS B 1 314 ? -23.578 -39.720 35.809 1.00 22.53 294 CYS B C 1
ATOM 5700 O O . CYS B 1 314 ? -24.736 -39.432 36.148 1.00 25.76 294 CYS B O 1
ATOM 5703 N N . SER B 1 315 ? -22.560 -39.695 36.675 1.00 22.52 295 SER B N 1
ATOM 5704 C CA . SER B 1 315 ? -22.854 -39.493 38.094 1.00 22.12 295 SER B CA 1
ATOM 5705 C C . SER B 1 315 ? -23.192 -38.045 38.433 1.00 24.56 295 SER B C 1
ATOM 5706 O O . SER B 1 315 ? -24.174 -37.783 39.142 1.00 24.67 295 SER B O 1
ATOM 5709 N N . HIS B 1 316 ? -22.378 -37.084 37.988 1.00 25.38 296 HIS B N 1
ATOM 5710 C CA . HIS B 1 316 ? -22.489 -35.719 38.504 1.00 27.08 296 HIS B CA 1
ATOM 5711 C C . HIS B 1 316 ? -22.497 -34.729 37.351 1.00 29.76 296 HIS B C 1
ATOM 5712 O O . HIS B 1 316 ? -21.623 -34.790 36.480 1.00 26.56 296 HIS B O 1
ATOM 5719 N N . ARG B 1 317 ? -23.438 -33.783 37.385 1.00 26.61 297 ARG B N 1
ATOM 5720 C CA . ARG B 1 317 ? -23.560 -32.832 36.287 1.00 26.18 297 ARG B CA 1
ATOM 5721 C C . ARG B 1 317 ? -22.301 -31.985 36.146 1.00 26.07 297 ARG B C 1
ATOM 5722 O O . ARG B 1 317 ? -21.667 -31.600 37.132 1.00 25.66 297 ARG B O 1
ATOM 5730 N N . ILE B 1 318 ? -21.989 -31.635 34.903 1.00 24.88 298 ILE B N 1
ATOM 5731 C CA . ILE B 1 318 ? -20.832 -30.772 34.630 1.00 25.33 298 ILE B CA 1
ATOM 5732 C C . ILE B 1 318 ? -21.158 -29.356 35.087 1.00 26.46 298 ILE B C 1
ATOM 5733 O O . ILE B 1 318 ? -22.225 -28.824 34.732 1.00 31.23 298 ILE B O 1
ATOM 5738 N N . PRO B 1 319 ? -20.286 -28.704 35.855 1.00 31.36 299 PRO B N 1
ATOM 5739 C CA . PRO B 1 319 ? -20.562 -27.325 36.277 1.00 35.87 299 PRO B CA 1
ATOM 5740 C C . PRO B 1 319 ? -20.784 -26.405 35.085 1.00 33.32 299 PRO B C 1
ATOM 5741 O O . PRO B 1 319 ? -20.140 -26.534 34.040 1.00 29.10 299 PRO B O 1
ATOM 5745 N N . SER B 1 320 ? -21.713 -25.466 35.254 1.00 32.65 300 SER B N 1
ATOM 5746 C CA . SER B 1 320 ? -22.023 -24.540 34.177 1.00 40.44 300 SER B CA 1
ATOM 5747 C C . SER B 1 320 ? -20.872 -23.598 33.863 1.00 35.17 300 SER B C 1
ATOM 5748 O O . SER B 1 320 ? -20.889 -22.969 32.804 1.00 41.81 300 SER B O 1
ATOM 5751 N N . ALA B 1 321 ? -19.875 -23.493 34.741 1.00 34.87 301 ALA B N 1
ATOM 5752 C CA . ALA B 1 321 ? -18.713 -22.663 34.440 1.00 39.22 301 ALA B CA 1
ATOM 5753 C C . ALA B 1 321 ? -17.903 -23.191 33.257 1.00 34.20 301 ALA B C 1
ATOM 5754 O O . ALA B 1 321 ? -17.138 -22.427 32.660 1.00 38.54 301 ALA B O 1
ATOM 5756 N N . PHE B 1 322 ? -18.040 -24.467 32.911 1.00 27.78 302 PHE B N 1
ATOM 5757 C CA . PHE B 1 322 ? -17.240 -25.064 31.845 1.00 25.63 302 PHE B CA 1
ATOM 5758 C C . PHE B 1 322 ? -17.964 -24.910 30.519 1.00 32.96 302 PHE B C 1
ATOM 5759 O O . PHE B 1 322 ? -19.185 -25.064 30.448 1.00 31.94 302 PHE B O 1
ATOM 5767 N N . SER B 1 323 ? -17.207 -24.591 29.474 1.00 25.47 303 SER B N 1
ATOM 5768 C CA . SER B 1 323 ? -17.780 -24.234 28.182 1.00 27.75 303 SER B CA 1
ATOM 5769 C C . SER B 1 323 ? -17.435 -25.264 27.111 1.00 24.43 303 SER B C 1
ATOM 5770 O O . SER B 1 323 ? -16.598 -26.153 27.298 1.00 23.45 303 SER B O 1
ATOM 5773 N N . ASP B 1 324 ? -18.120 -25.129 25.973 1.00 23.49 304 ASP B N 1
ATOM 5774 C CA . ASP B 1 324 ? -17.905 -25.853 24.719 1.00 24.13 304 ASP B CA 1
ATOM 5775 C C . ASP B 1 324 ? -18.406 -27.294 24.738 1.00 27.24 304 ASP B C 1
ATOM 5776 O O . ASP B 1 324 ? -18.240 -27.979 23.734 1.00 26.52 304 ASP B O 1
ATOM 5781 N N . PHE B 1 325 ? -19.003 -27.778 25.829 1.00 28.40 305 PHE B N 1
ATOM 5782 C CA . PHE B 1 325 ? -19.763 -29.023 25.757 1.00 27.29 305 PHE B CA 1
ATOM 5783 C C . PHE B 1 325 ? -21.053 -28.791 24.972 1.00 26.57 305 PHE B C 1
ATOM 5784 O O . PHE B 1 325 ? -21.683 -27.742 25.124 1.00 26.48 305 PHE B O 1
ATOM 5792 N N . PRO B 1 326 ? -21.489 -29.757 24.165 1.00 26.53 306 PRO B N 1
ATOM 5793 C CA . PRO B 1 326 ? -22.892 -29.763 23.728 1.00 29.35 306 PRO B CA 1
ATOM 5794 C C . PRO B 1 326 ? -23.776 -29.562 24.946 1.00 28.85 306 PRO B C 1
ATOM 5795 O O . PRO B 1 326 ? -23.558 -30.186 25.987 1.00 31.16 306 PRO B O 1
ATOM 5799 N N . PHE B 1 327 ? -24.763 -28.669 24.835 1.00 32.37 307 PHE B N 1
ATOM 5800 C CA . PHE B 1 327 ? -25.479 -28.241 26.038 1.00 33.43 307 PHE B CA 1
ATOM 5801 C C . PHE B 1 327 ? -26.064 -29.422 26.811 1.00 39.46 307 PHE B C 1
ATOM 5802 O O . PHE B 1 327 ? -26.045 -29.430 28.049 1.00 44.12 307 PHE B O 1
ATOM 5810 N N . PHE B 1 328 ? -26.566 -30.440 26.108 1.00 35.09 308 PHE B N 1
ATOM 5811 C CA . PHE B 1 328 ? -27.225 -31.538 26.814 1.00 35.88 308 PHE B CA 1
ATOM 5812 C C . PHE B 1 328 ? -26.262 -32.292 27.722 1.00 35.11 308 PHE B C 1
ATOM 5813 O O . PHE B 1 328 ? -26.699 -32.921 28.694 1.00 32.27 308 PHE B O 1
ATOM 5821 N N . GLU B 1 329 ? -24.959 -32.266 27.412 1.00 30.38 309 GLU B N 1
ATOM 5822 C CA . GLU B 1 329 ? -24.000 -32.996 28.234 1.00 33.85 309 GLU B CA 1
ATOM 5823 C C . GLU B 1 329 ? -24.021 -32.502 29.669 1.00 33.88 309 GLU B C 1
ATOM 5824 O O . GLU B 1 329 ? -23.773 -33.282 30.594 1.00 34.08 309 GLU B O 1
ATOM 5830 N N . HIS B 1 330 ? -24.348 -31.225 29.874 1.00 33.02 310 HIS B N 1
ATOM 5831 C CA . HIS B 1 330 ? -24.354 -30.681 31.228 1.00 41.35 310 HIS B CA 1
ATOM 5832 C C . HIS B 1 330 ? -25.406 -31.358 32.101 1.00 49.55 310 HIS B C 1
ATOM 5833 O O . HIS B 1 330 ? -25.197 -31.510 33.310 1.00 52.31 310 HIS B O 1
ATOM 5840 N N . GLN B 1 331 ? -26.527 -31.789 31.514 1.00 42.68 311 GLN B N 1
ATOM 5841 C CA . GLN B 1 331 ? -27.668 -32.276 32.282 1.00 39.48 311 GLN B CA 1
ATOM 5842 C C . GLN B 1 331 ? -27.703 -33.791 32.431 1.00 36.95 311 GLN B C 1
ATOM 5843 O O . GLN B 1 331 ? -28.648 -34.313 33.027 1.00 42.29 311 GLN B O 1
ATOM 5849 N N . LEU B 1 332 ? -26.674 -34.505 31.972 1.00 30.33 312 LEU B N 1
ATOM 5850 C CA . LEU B 1 332 ? -26.701 -35.963 32.024 1.00 32.28 312 LEU B CA 1
ATOM 5851 C C . LEU B 1 332 ? -26.448 -36.549 33.419 1.00 42.36 312 LEU B C 1
ATOM 5852 O O . LEU B 1 332 ? -26.688 -37.749 33.622 1.00 43.63 312 LEU B O 1
ATOM 5857 N N . GLY B 1 333 ? -26.024 -35.752 34.392 1.00 38.27 313 GLY B N 1
ATOM 5858 C CA . GLY B 1 333 ? -25.618 -36.318 35.684 1.00 28.83 313 GLY B CA 1
ATOM 5859 C C . GLY B 1 333 ? -26.803 -36.691 36.562 1.00 31.27 313 GLY B C 1
ATOM 5860 O O . GLY B 1 333 ? -27.856 -36.058 36.534 1.00 35.65 313 GLY B O 1
ATOM 5861 N N . LEU B 1 334 ? -26.618 -37.749 37.371 1.00 22.60 314 LEU B N 1
ATOM 5862 C CA . LEU B 1 334 ? -27.638 -38.150 38.342 1.00 22.89 314 LEU B CA 1
ATOM 5863 C C . LEU B 1 334 ? -27.729 -37.221 39.544 1.00 29.58 314 LEU B C 1
ATOM 5864 O O . LEU B 1 334 ? -28.793 -37.148 40.168 1.00 31.89 314 LEU B O 1
ATOM 5869 N N . PHE B 1 335 ? -26.657 -36.509 39.871 1.00 27.57 315 PHE B N 1
ATOM 5870 C CA . PHE B 1 335 ? -26.662 -35.517 40.932 1.00 26.65 315 PHE B CA 1
ATOM 5871 C C . PHE B 1 335 ? -26.409 -34.161 40.294 1.00 24.44 315 PHE B C 1
ATOM 5872 O O . PHE B 1 335 ? -25.587 -34.038 39.378 1.00 28.68 315 PHE B O 1
ATOM 5880 N N . ASP B 1 336 ? -27.118 -33.155 40.787 1.00 26.47 316 ASP B N 1
ATOM 5881 C CA . ASP B 1 336 ? -27.005 -31.809 40.258 1.00 29.12 316 ASP B CA 1
ATOM 5882 C C . ASP B 1 336 ? -25.699 -31.174 40.727 1.00 34.01 316 ASP B C 1
ATOM 5883 O O . ASP B 1 336 ? -24.941 -31.750 41.514 1.00 32.31 316 ASP B O 1
ATOM 5888 N N . VAL B 1 337 ? -25.427 -29.964 40.229 1.00 31.98 317 VAL B N 1
ATOM 5889 C CA . VAL B 1 337 ? -24.172 -29.306 40.566 1.00 39.41 317 VAL B CA 1
ATOM 5890 C C . VAL B 1 337 ? -24.106 -28.990 42.053 1.00 37.92 317 VAL B C 1
ATOM 5891 O O . VAL B 1 337 ? -23.010 -28.853 42.605 1.00 41.70 317 VAL B O 1
ATOM 5895 N N . ASP B 1 338 ? -25.248 -28.900 42.727 1.00 33.92 318 ASP B N 1
ATOM 5896 C CA . ASP B 1 338 ? -25.280 -28.693 44.171 1.00 35.16 318 ASP B CA 1
ATOM 5897 C C . ASP B 1 338 ? -25.222 -29.999 44.962 1.00 37.15 318 ASP B C 1
ATOM 5898 O O . ASP B 1 338 ? -25.353 -29.972 46.189 1.00 37.96 318 ASP B O 1
ATOM 5903 N N . GLY B 1 339 ? -25.089 -31.137 44.291 1.00 37.93 319 GLY B N 1
ATOM 5904 C CA . GLY B 1 339 ? -25.073 -32.435 44.940 1.00 35.15 319 GLY B CA 1
ATOM 5905 C C . GLY B 1 339 ? -26.429 -33.043 45.236 1.00 32.81 319 GLY B C 1
ATOM 5906 O O . GLY B 1 339 ? -26.485 -34.140 45.807 1.00 34.26 319 GLY B O 1
ATOM 5907 N N . THR B 1 340 ? -27.523 -32.405 44.836 1.00 32.50 320 THR B N 1
ATOM 5908 C CA . THR B 1 340 ? -28.838 -32.980 45.087 1.00 34.60 320 THR B CA 1
ATOM 5909 C C . THR B 1 340 ? -29.194 -33.999 44.009 1.00 35.04 320 THR B C 1
ATOM 5910 O O . THR B 1 340 ? -28.764 -33.896 42.856 1.00 32.59 320 THR B O 1
ATOM 5914 N N . LEU B 1 341 ? -29.942 -35.024 44.415 1.00 37.07 321 LEU B N 1
ATOM 5915 C CA . LEU B 1 341 ? -30.346 -36.073 43.487 1.00 33.38 321 LEU B CA 1
ATOM 5916 C C . LEU B 1 341 ? -31.344 -35.524 42.469 1.00 31.93 321 LEU B C 1
ATOM 5917 O O . LEU B 1 341 ? -32.367 -34.942 42.844 1.00 31.49 321 LEU B O 1
ATOM 5922 N N . THR B 1 342 ? -31.075 -35.743 41.181 1.00 30.99 322 THR B N 1
ATOM 5923 C CA . THR B 1 342 ? -32.024 -35.287 40.173 1.00 32.50 322 THR B CA 1
ATOM 5924 C C . THR B 1 342 ? -33.173 -36.284 40.022 1.00 33.11 322 THR B C 1
ATOM 5925 O O . THR B 1 342 ? -33.161 -37.376 40.588 1.00 32.52 322 THR B O 1
ATOM 5929 N N . ASP B 1 343 ? -34.172 -35.898 39.222 1.00 31.38 323 ASP B N 1
ATOM 5930 C CA . ASP B 1 343 ? -35.297 -36.794 38.968 1.00 34.99 323 ASP B CA 1
ATOM 5931 C C . ASP B 1 343 ? -34.851 -38.035 38.197 1.00 28.91 323 ASP B C 1
ATOM 5932 O O . ASP B 1 343 ? -35.344 -39.139 38.449 1.00 32.47 323 ASP B O 1
ATOM 5937 N N . VAL B 1 344 ? -33.920 -37.882 37.256 1.00 28.34 324 VAL B N 1
ATOM 5938 C CA . VAL B 1 344 ? -33.380 -39.068 36.596 1.00 27.22 324 VAL B CA 1
ATOM 5939 C C . VAL B 1 344 ? -32.621 -39.937 37.592 1.00 29.98 324 VAL B C 1
ATOM 5940 O O . VAL B 1 344 ? -32.705 -41.170 37.544 1.00 32.62 324 VAL B O 1
ATOM 5944 N N . GLY B 1 345 ? -31.882 -39.313 38.515 1.00 31.96 325 GLY B N 1
ATOM 5945 C CA . GLY B 1 345 ? -31.219 -40.076 39.566 1.00 29.57 325 GLY B CA 1
ATOM 5946 C C . GLY B 1 345 ? -32.196 -40.878 40.409 1.00 31.20 325 GLY B C 1
ATOM 5947 O O . GLY B 1 345 ? -31.927 -42.027 40.776 1.00 27.02 325 GLY B O 1
ATOM 5948 N N . LYS B 1 346 ? -33.337 -40.277 40.749 1.00 28.71 326 LYS B N 1
ATOM 5949 C CA . LYS B 1 346 ? -34.357 -41.020 41.478 1.00 29.64 326 LYS B CA 1
ATOM 5950 C C . LYS B 1 346 ? -34.875 -42.182 40.638 1.00 33.27 326 LYS B C 1
ATOM 5951 O O . LYS B 1 346 ? -35.174 -43.263 41.165 1.00 32.76 326 LYS B O 1
ATOM 5957 N N . ALA B 1 347 ? -35.004 -41.970 39.325 1.00 28.49 327 ALA B N 1
ATOM 5958 C CA . ALA B 1 347 ? -35.490 -43.035 38.458 1.00 32.31 327 ALA B CA 1
ATOM 5959 C C . ALA B 1 347 ? -34.492 -44.179 38.397 1.00 30.19 327 ALA B C 1
ATOM 5960 O O . ALA B 1 347 ? -34.884 -45.356 38.436 1.00 27.80 327 ALA B O 1
ATOM 5962 N N . PHE B 1 348 ? -33.201 -43.850 38.296 1.00 25.40 328 PHE B N 1
ATOM 5963 C CA . PHE B 1 348 ? -32.172 -44.882 38.256 1.00 26.20 328 PHE B CA 1
ATOM 5964 C C . PHE B 1 348 ? -32.109 -45.637 39.575 1.00 29.22 328 PHE B C 1
ATOM 5965 O O . PHE B 1 348 ? -32.063 -46.874 39.594 1.00 28.62 328 PHE B O 1
ATOM 5973 N N . ARG B 1 349 ? -32.130 -44.905 40.693 1.00 27.77 329 ARG B N 1
ATOM 5974 C CA . ARG B 1 349 ? -32.167 -45.538 42.007 1.00 29.36 329 ARG B CA 1
ATOM 5975 C C . ARG B 1 349 ? -33.317 -46.531 42.104 1.00 32.22 329 ARG B C 1
ATOM 5976 O O . ARG B 1 349 ? -33.143 -47.664 42.574 1.00 31.47 329 ARG B O 1
ATOM 5984 N N . ASP B 1 350 ? -34.510 -46.123 41.657 1.00 29.75 330 ASP B N 1
ATOM 5985 C CA . ASP B 1 350 ? -35.662 -47.017 41.705 1.00 29.63 330 ASP B CA 1
ATOM 5986 C C . ASP B 1 350 ? -35.515 -48.180 40.730 1.00 32.80 330 ASP B C 1
ATOM 5987 O O . ASP B 1 350 ? -35.984 -49.289 41.014 1.00 33.96 330 ASP B O 1
ATOM 5992 N N . ALA B 1 351 ? -34.899 -47.939 39.566 1.00 31.06 331 ALA B N 1
ATOM 5993 C CA . ALA B 1 351 ? -34.683 -49.014 38.600 1.00 33.80 331 ALA B CA 1
ATOM 5994 C C . ALA B 1 351 ? -33.776 -50.097 39.172 1.00 36.51 331 ALA B C 1
ATOM 5995 O O . ALA B 1 351 ? -34.004 -51.293 38.943 1.00 34.23 331 ALA B O 1
ATOM 5997 N N . ILE B 1 352 ? -32.737 -49.697 39.913 1.00 30.97 332 ILE B N 1
ATOM 5998 C CA . ILE B 1 352 ? -31.879 -50.671 40.590 1.00 29.45 332 ILE B CA 1
ATOM 5999 C C . ILE B 1 352 ? -32.699 -51.531 41.543 1.00 33.98 332 ILE B C 1
ATOM 6000 O O . ILE B 1 352 ? -32.627 -52.763 41.510 1.00 36.36 332 ILE B O 1
ATOM 6005 N N . ALA B 1 353 ? -33.482 -50.892 42.417 1.00 32.26 333 ALA B N 1
ATOM 6006 C CA . ALA B 1 353 ? -34.313 -51.639 43.358 1.00 34.54 333 ALA B CA 1
ATOM 6007 C C . ALA B 1 353 ? -35.301 -52.548 42.634 1.00 38.35 333 ALA B C 1
ATOM 6008 O O . ALA B 1 353 ? -35.578 -53.666 43.088 1.00 37.21 333 ALA B O 1
ATOM 6010 N N . THR B 1 354 ? -35.849 -52.085 41.512 1.00 34.23 334 THR B N 1
ATOM 6011 C CA . THR B 1 354 ? -36.836 -52.876 40.781 1.00 35.99 334 THR B CA 1
ATOM 6012 C C . THR B 1 354 ? -36.211 -54.120 40.150 1.00 38.30 334 THR B C 1
ATOM 6013 O O . THR B 1 354 ? -36.815 -55.197 40.171 1.00 42.05 334 THR B O 1
ATOM 6017 N N . HIS B 1 355 ? -35.012 -53.999 39.575 1.00 35.56 335 HIS B N 1
ATOM 6018 C CA . HIS B 1 355 ? -34.487 -55.058 38.719 1.00 35.52 335 HIS B CA 1
ATOM 6019 C C . HIS B 1 355 ? -33.264 -55.762 39.291 1.00 38.76 335 HIS B C 1
ATOM 6020 O O . HIS B 1 355 ? -32.604 -56.513 38.567 1.00 41.84 335 HIS B O 1
ATOM 6027 N N . ARG B 1 356 ? -32.957 -55.561 40.574 1.00 47.46 336 ARG B N 1
ATOM 6028 C CA . ARG B 1 356 ? -31.807 -56.233 41.172 1.00 47.06 336 ARG B CA 1
ATOM 6029 C C . ARG B 1 356 ? -31.914 -57.752 41.049 1.00 43.83 336 ARG B C 1
ATOM 6030 O O . ARG B 1 356 ? -30.905 -58.428 40.821 1.00 48.35 336 ARG B O 1
ATOM 6038 N N . ASP B 1 357 ? -33.124 -58.308 41.182 1.00 43.37 337 ASP B N 1
ATOM 6039 C CA . ASP B 1 357 ? -33.328 -59.748 41.037 1.00 53.17 337 ASP B CA 1
ATOM 6040 C C . ASP B 1 357 ? -34.190 -60.110 39.832 1.00 46.16 337 ASP B C 1
ATOM 6041 O O . ASP B 1 357 ? -34.820 -61.165 39.824 1.00 49.62 337 ASP B O 1
ATOM 6046 N N . THR B 1 358 ? -34.181 -59.303 38.779 1.00 44.75 338 THR B N 1
ATOM 6047 C CA . THR B 1 358 ? -34.826 -59.728 37.542 1.00 45.00 338 THR B CA 1
ATOM 6048 C C . THR B 1 358 ? -33.954 -60.733 36.800 1.00 44.74 338 THR B C 1
ATOM 6049 O O . THR B 1 358 ? -32.775 -60.469 36.534 1.00 43.47 338 THR B O 1
ATOM 6053 N N . VAL B 1 359 ? -34.544 -61.868 36.428 1.00 42.66 339 VAL B N 1
ATOM 6054 C CA . VAL B 1 359 ? -33.903 -62.827 35.533 1.00 46.57 339 VAL B CA 1
ATOM 6055 C C . VAL B 1 359 ? -34.739 -62.887 34.265 1.00 42.31 339 VAL B C 1
ATOM 6056 O O . VAL B 1 359 ? -35.934 -63.205 34.316 1.00 43.20 339 VAL B O 1
ATOM 6060 N N . ALA B 1 360 ? -34.116 -62.605 33.140 1.00 37.93 340 ALA B N 1
ATOM 6061 C CA . ALA B 1 360 ? -34.855 -62.607 31.888 1.00 37.36 340 ALA B CA 1
ATOM 6062 C C . ALA B 1 360 ? -34.918 -64.026 31.340 1.00 38.71 340 ALA B C 1
ATOM 6063 O O . ALA B 1 360 ? -33.888 -64.705 31.278 1.00 44.81 340 ALA B O 1
ATOM 6065 N N . PRO B 1 361 ? -36.092 -64.505 30.946 1.00 38.89 341 PRO B N 1
ATOM 6066 C CA . PRO B 1 361 ? -36.186 -65.837 30.355 1.00 42.00 341 PRO B CA 1
ATOM 6067 C C . PRO B 1 361 ? -35.605 -65.836 28.953 1.00 42.43 341 PRO B C 1
ATOM 6068 O O . PRO B 1 361 ? -35.384 -64.765 28.361 1.00 37.26 341 PRO B O 1
ATOM 6072 N N . PRO B 1 362 ? -35.306 -67.011 28.400 1.00 45.23 342 PRO B N 1
ATOM 6073 C CA . PRO B 1 362 ? -34.709 -67.056 27.063 1.00 41.95 342 PRO B CA 1
ATOM 6074 C C . PRO B 1 362 ? -35.610 -66.424 26.018 1.00 40.19 342 PRO B C 1
ATOM 6075 O O . PRO B 1 362 ? -36.841 -66.458 26.110 1.00 37.31 342 PRO B O 1
ATOM 6079 N N . ARG B 1 363 ? -34.970 -65.842 25.011 1.00 35.52 343 ARG B N 1
ATOM 6080 C CA . ARG B 1 363 ? -35.649 -65.358 23.821 1.00 38.44 343 ARG B CA 1
ATOM 6081 C C . ARG B 1 363 ? -35.482 -66.391 22.713 1.00 39.47 343 ARG B C 1
ATOM 6082 O O . ARG B 1 363 ? -34.371 -66.876 22.476 1.00 48.08 343 ARG B O 1
ATOM 6090 N N . THR B 1 364 ? -36.596 -66.764 22.068 1.00 38.00 344 THR B N 1
ATOM 6091 C CA . THR B 1 364 ? -36.623 -67.940 21.207 1.00 39.77 344 THR B CA 1
ATOM 6092 C C . THR B 1 364 ? -37.036 -67.665 19.764 1.00 41.35 344 THR B C 1
ATOM 6093 O O . THR B 1 364 ? -36.989 -68.586 18.942 1.00 43.67 344 THR B O 1
ATOM 6097 N N . THR B 1 365 ? -37.455 -66.450 19.436 1.00 41.30 345 THR B N 1
ATOM 6098 C CA . THR B 1 365 ? -37.732 -66.049 18.063 1.00 39.93 345 THR B CA 1
ATOM 6099 C C . THR B 1 365 ? -36.622 -65.106 17.621 1.00 37.48 345 THR B C 1
ATOM 6100 O O . THR B 1 365 ? -36.378 -64.085 18.275 1.00 39.88 345 THR B O 1
ATOM 6104 N N . ALA B 1 366 ? -35.947 -65.439 16.525 1.00 39.00 346 ALA B N 1
ATOM 6105 C CA . ALA B 1 366 ? -34.788 -64.672 16.080 1.00 33.10 346 ALA B CA 1
ATOM 6106 C C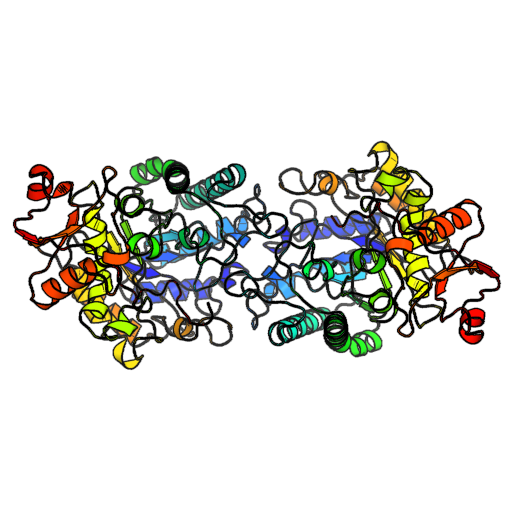 . ALA B 1 366 ? -35.052 -64.059 14.713 1.00 37.99 346 ALA B C 1
ATOM 6107 O O . ALA B 1 366 ? -35.536 -64.742 13.806 1.00 38.57 346 ALA B O 1
ATOM 6109 N N . ILE B 1 367 ? -34.745 -62.772 14.572 1.00 34.02 347 ILE B N 1
ATOM 6110 C CA . ILE B 1 367 ? -34.617 -62.188 13.241 1.00 37.14 347 ILE B CA 1
ATOM 6111 C C . ILE B 1 367 ? -33.216 -62.491 12.731 1.00 38.85 347 ILE B C 1
ATOM 6112 O O . ILE B 1 367 ? -32.258 -62.599 13.506 1.00 36.92 347 ILE B O 1
ATOM 6117 N N . VAL B 1 368 ? -33.090 -62.652 11.418 1.00 37.12 348 VAL B N 1
ATOM 6118 C CA . VAL B 1 368 ? -31.866 -63.138 10.796 1.00 36.99 348 VAL B CA 1
ATOM 6119 C C . VAL B 1 368 ? -31.180 -61.991 10.069 1.00 36.92 348 VAL B C 1
ATOM 6120 O O . VAL B 1 368 ? -31.799 -61.321 9.234 1.00 35.09 348 VAL B O 1
ATOM 6124 N N . ILE B 1 369 ? -29.907 -61.772 10.378 1.00 31.03 349 ILE B N 1
ATOM 6125 C CA . ILE B 1 369 ? -29.087 -60.767 9.705 1.00 30.27 349 ILE B CA 1
ATOM 6126 C C . ILE B 1 369 ? -28.289 -61.454 8.602 1.00 35.29 349 ILE B C 1
ATOM 6127 O O . ILE B 1 369 ? -27.450 -62.315 8.906 1.00 31.83 349 ILE B O 1
ATOM 6132 N N . PRO B 1 370 ? -28.497 -61.108 7.338 1.00 39.16 350 PRO B N 1
ATOM 6133 C CA . PRO B 1 370 ? -27.627 -61.635 6.279 1.00 36.84 350 PRO B CA 1
ATOM 6134 C C . PRO B 1 370 ? -26.196 -61.146 6.466 1.00 33.01 350 PRO B C 1
ATOM 6135 O O . PRO B 1 370 ? -25.945 -59.946 6.628 1.00 33.38 350 PRO B O 1
ATOM 6139 N N . VAL B 1 371 ? -25.252 -62.092 6.473 1.00 33.22 351 VAL B N 1
ATOM 6140 C CA . VAL B 1 371 ? -23.838 -61.774 6.616 1.00 31.52 351 VAL B CA 1
ATOM 6141 C C . VAL B 1 371 ? -23.057 -62.504 5.531 1.00 34.55 351 VAL B C 1
ATOM 6142 O O . VAL B 1 371 ? -23.548 -63.449 4.910 1.00 37.64 351 VAL B O 1
ATOM 6146 N N . ASP B 1 372 ? -21.815 -62.070 5.321 1.00 35.83 352 ASP B N 1
ATOM 6147 C CA . ASP B 1 372 ? -20.946 -62.755 4.373 1.00 37.27 352 ASP B CA 1
ATOM 6148 C C . ASP B 1 372 ? -20.257 -63.924 5.079 1.00 40.18 352 ASP B C 1
ATOM 6149 O O . ASP B 1 372 ? -20.529 -64.233 6.243 1.00 38.64 352 ASP B O 1
ATOM 6154 N N . GLU B 1 373 ? -19.319 -64.562 4.380 1.00 38.91 353 GLU B N 1
ATOM 6155 C CA . GLU B 1 373 ? -18.669 -65.770 4.880 1.00 42.56 353 GLU B CA 1
ATOM 6156 C C . GLU B 1 373 ? -17.797 -65.498 6.096 1.00 38.87 353 GLU B C 1
ATOM 6157 O O . GLU B 1 373 ? -17.485 -66.436 6.837 1.00 43.85 353 GLU B O 1
ATOM 6163 N N . GLN B 1 374 ? -17.396 -64.249 6.320 1.00 35.23 354 GLN B N 1
ATOM 6164 C CA . GLN B 1 374 ? -16.649 -63.892 7.517 1.00 34.83 354 GLN B CA 1
ATOM 6165 C C . GLN B 1 374 ? -17.553 -63.451 8.662 1.00 32.08 354 GLN B C 1
ATOM 6166 O O . GLN B 1 374 ? -17.045 -63.053 9.717 1.00 34.35 354 GLN B O 1
ATOM 6172 N N . GLY B 1 375 ? -18.873 -63.514 8.485 1.00 35.76 355 GLY B N 1
ATOM 6173 C CA . GLY B 1 375 ? -19.787 -63.076 9.523 1.00 34.34 355 GLY B CA 1
ATOM 6174 C C . GLY B 1 375 ? -19.982 -61.580 9.620 1.00 36.90 355 GLY B C 1
ATOM 6175 O O . GLY B 1 375 ? -20.450 -61.091 10.657 1.00 29.16 355 GLY B O 1
ATOM 6176 N N . ASP B 1 376 ? -19.640 -60.831 8.566 1.00 32.38 356 ASP B N 1
ATOM 6177 C CA . ASP B 1 376 ? -19.882 -59.395 8.599 1.00 32.10 356 ASP B CA 1
ATOM 6178 C C . ASP B 1 376 ? -21.159 -59.062 7.834 1.00 30.34 356 ASP B C 1
ATOM 6179 O O . ASP B 1 376 ? -21.455 -59.701 6.818 1.00 32.10 356 ASP B O 1
ATOM 6184 N N . PRO B 1 377 ? -21.923 -58.075 8.303 1.00 33.98 357 PRO B N 1
ATOM 6185 C CA . PRO B 1 377 ? -23.195 -57.746 7.644 1.00 30.56 357 PRO B CA 1
ATOM 6186 C C . PRO B 1 377 ? -23.006 -57.441 6.168 1.00 31.02 357 PRO B C 1
ATOM 6187 O O . PRO B 1 377 ? -22.011 -56.835 5.759 1.00 33.38 357 PRO B O 1
ATOM 6191 N N . LEU B 1 378 ? -23.976 -57.877 5.366 1.00 28.50 358 LEU B N 1
ATOM 6192 C CA . LEU B 1 378 ? -23.999 -57.438 3.971 1.00 29.01 358 LEU B CA 1
ATOM 6193 C C . LEU B 1 378 ? -24.311 -55.952 3.864 1.00 37.44 358 LEU B C 1
ATOM 6194 O O . LEU B 1 378 ? -23.837 -55.287 2.936 1.00 38.74 358 LEU B O 1
ATOM 6199 N N . MET B 1 379 ? -25.072 -55.402 4.813 1.00 36.43 359 MET B N 1
ATOM 6200 C CA . MET B 1 379 ? -25.475 -53.997 4.733 1.00 34.34 359 MET B CA 1
ATOM 6201 C C . MET B 1 379 ? -25.748 -53.509 6.152 1.00 33.66 359 MET B C 1
ATOM 6202 O O . MET B 1 379 ? -26.832 -53.741 6.694 1.00 29.36 359 MET B O 1
ATOM 6207 N N . ARG B 1 380 ? -24.777 -52.808 6.738 1.00 27.27 360 ARG B N 1
ATOM 6208 C CA . ARG B 1 380 ? -24.987 -52.329 8.097 1.00 28.67 360 ARG B CA 1
ATOM 6209 C C . ARG B 1 380 ? -26.133 -51.330 8.164 1.00 31.48 360 ARG B C 1
ATOM 6210 O O . ARG B 1 380 ? -26.796 -51.222 9.197 1.00 29.22 360 ARG B O 1
ATOM 6218 N N . ALA B 1 381 ? -26.401 -50.607 7.072 1.00 27.94 361 ALA B N 1
ATOM 6219 C CA . ALA B 1 381 ? -27.502 -49.653 7.100 1.00 28.05 361 ALA B CA 1
ATOM 6220 C C . ALA B 1 381 ? -28.848 -50.328 7.338 1.00 26.43 361 ALA B C 1
ATOM 6221 O O . ALA B 1 381 ? -29.790 -49.662 7.787 1.00 31.42 361 ALA B O 1
ATOM 6223 N N . ALA B 1 382 ? -28.971 -51.626 7.030 1.00 28.30 362 ALA B N 1
ATOM 6224 C CA . ALA B 1 382 ? -30.229 -52.332 7.268 1.00 28.60 362 ALA B CA 1
ATOM 6225 C C . ALA B 1 382 ? -30.465 -52.612 8.750 1.00 30.03 362 ALA B C 1
ATOM 6226 O O . ALA B 1 382 ? -31.614 -52.821 9.155 1.00 28.61 362 ALA B O 1
ATOM 6228 N N . GLN B 1 383 ? -29.416 -52.624 9.571 1.00 26.35 363 GLN B N 1
ATOM 6229 C CA . GLN B 1 383 ? -29.599 -52.791 11.008 1.00 26.28 363 GLN B CA 1
ATOM 6230 C C . GLN B 1 383 ? -29.462 -51.465 11.749 1.00 30.11 363 GLN B C 1
ATOM 6231 O O . GLN B 1 383 ? -29.468 -51.444 12.984 1.00 26.21 363 GLN B O 1
ATOM 6237 N N . ALA B 1 384 ? -29.342 -50.359 11.018 1.00 27.10 364 ALA B N 1
ATOM 6238 C CA . ALA B 1 384 ? -29.263 -49.013 11.565 1.00 27.04 364 ALA B CA 1
ATOM 6239 C C . ALA B 1 384 ? -30.662 -48.422 11.715 1.00 28.95 364 ALA B C 1
ATOM 6240 O O . ALA B 1 384 ? -31.618 -48.928 11.127 1.00 28.76 364 ALA B O 1
ATOM 6242 N N . PRO B 1 385 ? -30.818 -47.351 12.499 1.00 27.94 365 PRO B N 1
ATOM 6243 C CA . PRO B 1 385 ? -32.138 -46.716 12.626 1.00 28.73 365 PRO B CA 1
ATOM 6244 C C . PRO B 1 385 ? -32.760 -46.447 11.261 1.00 30.56 365 PRO B C 1
ATOM 6245 O O . PRO B 1 385 ? -32.119 -45.896 10.355 1.00 31.16 365 PRO B O 1
ATOM 6249 N N . GLY B 1 386 ? -34.024 -46.847 11.115 1.00 29.45 366 GLY B N 1
ATOM 6250 C CA . GLY B 1 386 ? -34.709 -46.776 9.844 1.00 30.98 366 GLY B CA 1
ATOM 6251 C C . GLY B 1 386 ? -34.564 -48.005 8.969 1.00 32.11 366 GLY B C 1
ATOM 6252 O O . GLY B 1 386 ? -35.269 -48.107 7.960 1.00 30.17 366 GLY B O 1
ATOM 6253 N N . GLY B 1 387 ? -33.667 -48.937 9.312 1.00 30.42 367 GLY B N 1
ATOM 6254 C CA . GLY B 1 387 ? -33.478 -50.115 8.490 1.00 28.46 367 GLY B CA 1
ATOM 6255 C C . GLY B 1 387 ? -34.484 -51.218 8.788 1.00 30.32 367 GLY B C 1
ATOM 6256 O O . GLY B 1 387 ? -35.070 -51.286 9.868 1.00 29.84 367 GLY B O 1
ATOM 6257 N N . SER B 1 388 ? -34.647 -52.123 7.814 1.00 27.81 368 SER B N 1
ATOM 6258 C CA . SER B 1 388 ? -35.652 -53.179 7.933 1.00 28.72 368 SER B CA 1
ATOM 6259 C C . SER B 1 388 ? -35.370 -54.106 9.112 1.00 32.99 368 SER B C 1
ATOM 6260 O O . SER B 1 388 ? -36.301 -54.561 9.791 1.00 33.28 368 SER B O 1
ATOM 6263 N N . LEU B 1 389 ? -34.097 -54.418 9.362 1.00 32.32 369 LEU B N 1
ATOM 6264 C CA . LEU B 1 389 ? -33.763 -55.329 10.454 1.00 30.12 369 LEU B CA 1
ATOM 6265 C C . LEU B 1 389 ? -33.958 -54.646 11.803 1.00 31.83 369 LEU B C 1
ATOM 6266 O O . LEU B 1 389 ? -34.515 -55.240 12.731 1.00 32.66 369 LEU B O 1
ATOM 6271 N N . PHE B 1 390 ? -33.508 -53.394 11.913 1.00 32.94 370 PHE B N 1
ATOM 6272 C CA . PHE B 1 390 ? -33.777 -52.562 13.083 1.00 30.63 370 PHE B CA 1
ATOM 6273 C C . PHE B 1 390 ? -35.269 -52.525 13.396 1.00 31.56 370 PHE B C 1
ATOM 6274 O O . PHE B 1 390 ? -35.688 -52.741 14.540 1.00 31.40 370 PHE B O 1
ATOM 6282 N N . GLU B 1 391 ? -36.092 -52.272 12.379 1.00 30.18 371 GLU B N 1
ATOM 6283 C CA . GLU B 1 391 ? -37.521 -52.122 12.614 1.00 33.38 371 GLU B CA 1
ATOM 6284 C C . GLU B 1 391 ? -38.216 -53.454 12.836 1.00 33.71 371 GLU B C 1
ATOM 6285 O O . GLU B 1 391 ? -39.188 -53.515 13.602 1.00 35.69 371 GLU B O 1
ATOM 6291 N N . ALA B 1 392 ? -37.738 -54.528 12.197 1.00 33.06 372 ALA B N 1
ATOM 6292 C CA . ALA B 1 392 ? -38.332 -55.839 12.448 1.00 34.50 372 ALA B CA 1
ATOM 6293 C C . ALA B 1 392 ? -38.181 -56.220 13.913 1.00 33.46 372 ALA B C 1
ATOM 6294 O O . ALA B 1 392 ? -39.121 -56.735 14.533 1.00 32.96 372 ALA B O 1
ATOM 6296 N N . TRP B 1 393 ? -37.009 -55.961 14.487 1.00 31.65 373 TRP B N 1
ATOM 6297 C CA . TRP B 1 393 ? -36.816 -56.270 15.898 1.00 32.11 373 TRP B CA 1
ATOM 6298 C C . TRP B 1 393 ? -37.710 -55.402 16.777 1.00 34.58 373 TRP B C 1
ATOM 6299 O O . TRP B 1 393 ? -38.382 -55.912 17.678 1.00 30.62 373 TRP B O 1
ATOM 6310 N N . ALA B 1 394 ? -37.710 -54.084 16.549 1.00 31.57 374 ALA B N 1
ATOM 6311 C CA . ALA B 1 394 ? -38.541 -53.199 17.364 1.00 34.86 374 ALA B CA 1
ATOM 6312 C C . ALA B 1 394 ? -40.019 -53.568 17.257 1.00 35.87 374 ALA B C 1
ATOM 6313 O O . ALA B 1 394 ? -40.755 -53.511 18.251 1.00 34.53 374 ALA B O 1
ATOM 6315 N N . ASN B 1 395 ? -40.465 -53.989 16.072 1.00 31.90 375 ASN B N 1
ATOM 6316 C CA . ASN B 1 395 ? -41.879 -54.305 15.908 1.00 36.28 375 ASN B CA 1
ATOM 6317 C C . ASN B 1 395 ? -42.234 -55.606 16.621 1.00 39.10 375 ASN B C 1
ATOM 6318 O O . ASN B 1 395 ? -43.300 -55.708 17.236 1.00 36.99 375 ASN B O 1
ATOM 6323 N N . LEU B 1 396 ? -41.353 -56.608 16.561 1.00 39.44 376 LEU B N 1
ATOM 6324 C CA . LEU B 1 396 ? -41.584 -57.832 17.329 1.00 42.98 376 LEU B CA 1
ATOM 6325 C C . LEU B 1 396 ? -41.507 -57.579 18.829 1.00 36.87 376 LEU B C 1
ATOM 6326 O O . LEU B 1 396 ? -42.289 -58.147 19.604 1.00 37.01 376 LEU B O 1
ATOM 6331 N N . ASN B 1 397 ? -40.561 -56.748 19.262 1.00 34.50 377 ASN B N 1
ATOM 6332 C CA . ASN B 1 397 ? -40.469 -56.434 20.683 1.00 35.58 377 ASN B CA 1
ATOM 6333 C C . ASN B 1 397 ? -41.708 -55.672 21.144 1.00 38.37 377 ASN B C 1
ATOM 6334 O O . ASN B 1 397 ? -42.277 -55.974 22.202 1.00 38.28 377 ASN B O 1
ATOM 6339 N N . ARG B 1 398 ? -42.165 -54.710 20.334 1.00 36.89 378 ARG B N 1
ATOM 6340 C CA . ARG B 1 398 ? -43.380 -53.967 20.649 1.00 41.28 378 ARG B CA 1
ATOM 6341 C C . ARG B 1 398 ? -44.580 -54.896 20.789 1.00 44.23 378 ARG B C 1
ATOM 6342 O O . ARG B 1 398 ? -45.438 -54.683 21.653 1.00 44.47 378 ARG B O 1
ATOM 6350 N N . GLN B 1 399 ? -44.653 -55.942 19.962 1.00 43.16 379 GLN B N 1
ATOM 6351 C CA . GLN B 1 399 ? -45.776 -56.875 19.996 1.00 42.23 379 GLN B CA 1
ATOM 6352 C C . GLN B 1 399 ? -45.669 -57.912 21.104 1.00 42.34 379 GLN B C 1
ATOM 6353 O O . GLN B 1 399 ? -46.544 -58.782 21.194 1.00 43.14 379 GLN B O 1
ATOM 6359 N N . GLY B 1 400 ? -44.643 -57.838 21.947 1.00 42.08 380 GLY B N 1
ATOM 6360 C CA . GLY B 1 400 ? -44.495 -58.788 23.032 1.00 41.37 380 GLY B CA 1
ATOM 6361 C C . GLY B 1 400 ? -43.863 -60.103 22.647 1.00 45.88 380 GLY B C 1
ATOM 6362 O O . GLY B 1 400 ? -44.002 -61.077 23.394 1.00 44.37 380 GLY B O 1
ATOM 6363 N N . GLU B 1 401 ? -43.181 -60.168 21.499 1.00 41.91 381 GLU B N 1
ATOM 6364 C CA . GLU B 1 401 ? -42.600 -61.406 20.990 1.00 41.10 381 GLU B CA 1
ATOM 6365 C C . GLU B 1 401 ? -41.164 -61.630 21.440 1.00 38.90 381 GLU B C 1
ATOM 6366 O O . GLU B 1 401 ? -40.572 -62.653 21.072 1.00 37.29 381 GLU B O 1
ATOM 6372 N N . ARG B 1 402 ? -40.592 -60.694 22.197 1.00 35.55 382 ARG B N 1
ATOM 6373 C CA . ARG B 1 402 ? -39.276 -60.810 22.820 1.00 33.64 382 ARG B CA 1
ATOM 6374 C C . ARG B 1 402 ? -38.239 -61.375 21.842 1.00 32.15 382 ARG B C 1
ATOM 6375 O O . ARG B 1 402 ? -37.642 -62.422 22.101 1.00 34.02 382 ARG B O 1
ATOM 6383 N N . PRO B 1 403 ? -38.001 -60.701 20.715 1.00 34.56 383 PRO B N 1
ATOM 6384 C CA . PRO B 1 403 ? -37.124 -61.273 19.691 1.00 35.05 383 PRO B CA 1
ATOM 6385 C C . PRO B 1 403 ? -35.662 -61.238 20.108 1.00 33.90 383 PRO B C 1
ATOM 6386 O O . PRO B 1 403 ? -35.229 -60.373 20.873 1.00 32.77 383 PRO B O 1
ATOM 6390 N N . CYS B 1 404 ? -34.897 -62.195 19.584 1.00 35.19 384 CYS B N 1
ATOM 6391 C CA . CYS B 1 404 ? -33.446 -62.126 19.591 1.00 31.90 384 CYS B CA 1
ATOM 6392 C C . CYS B 1 404 ? -32.971 -61.992 18.141 1.00 31.38 384 CYS B C 1
ATOM 6393 O O . CYS B 1 404 ? -33.773 -61.765 17.229 1.00 32.41 384 CYS B O 1
ATOM 6396 N N . VAL B 1 405 ? -31.658 -62.096 17.933 1.00 30.54 385 VAL B N 1
ATOM 6397 C CA . VAL B 1 405 ? -31.038 -61.834 16.636 1.00 30.69 385 VAL B CA 1
ATOM 6398 C C . VAL B 1 405 ? -29.958 -62.880 16.385 1.00 33.13 385 VAL B C 1
ATOM 6399 O O . VAL B 1 405 ? -29.152 -63.165 17.274 1.00 32.51 385 VAL B O 1
ATOM 6403 N N . ILE B 1 406 ? -29.932 -63.444 15.175 1.00 29.81 386 ILE B N 1
ATOM 6404 C CA . ILE B 1 406 ? -28.855 -64.321 14.733 1.00 32.02 386 ILE B CA 1
ATOM 6405 C C . ILE B 1 406 ? -28.393 -63.860 13.355 1.00 33.24 386 ILE B C 1
ATOM 6406 O O . ILE B 1 406 ? -29.023 -63.020 12.714 1.00 31.43 386 ILE B O 1
ATOM 6411 N N . THR B 1 407 ? -27.268 -64.411 12.904 1.00 34.78 387 THR B N 1
ATOM 6412 C CA . THR B 1 407 ? -26.851 -64.199 11.523 1.00 37.01 387 THR B CA 1
ATOM 6413 C C . THR B 1 407 ? -27.340 -65.333 10.628 1.00 35.25 387 THR B C 1
ATOM 6414 O O . THR B 1 407 ? -27.776 -66.388 11.092 1.00 35.72 387 THR B O 1
ATOM 6418 N N . SER B 1 408 ? -27.255 -65.098 9.313 1.00 36.08 388 SER B N 1
ATOM 6419 C CA . SER B 1 408 ? -27.611 -66.128 8.342 1.00 35.26 388 SER B CA 1
ATOM 6420 C C . SER B 1 408 ? -26.690 -67.337 8.449 1.00 34.75 388 SER B C 1
ATOM 6421 O O . SER B 1 408 ? -27.102 -68.453 8.122 1.00 39.00 388 SER B O 1
ATOM 6424 N N . LEU B 1 409 ? -25.442 -67.139 8.881 1.00 38.06 389 LEU B N 1
ATOM 6425 C CA . LEU B 1 409 ? -24.561 -68.280 9.121 1.00 45.20 389 LEU B CA 1
ATOM 6426 C C . LEU B 1 409 ? -25.105 -69.150 10.247 1.00 44.50 389 LEU B C 1
ATOM 6427 O O . LEU B 1 409 ? -25.168 -70.379 10.125 1.00 51.58 389 LEU B O 1
ATOM 6432 N N A ASP B 1 410 ? -25.485 -68.505 11.364 0.57 42.48 390 ASP B N 1
ATOM 6433 N N B ASP B 1 410 ? -25.526 -68.545 11.347 0.43 42.62 390 ASP B N 1
ATOM 6434 C CA A ASP B 1 410 ? -26.113 -69.184 12.498 0.57 42.35 390 ASP B CA 1
ATOM 6435 C CA B ASP B 1 410 ? -26.019 -69.390 12.424 0.43 41.87 390 ASP B CA 1
ATOM 6436 C C A ASP B 1 410 ? -27.334 -69.975 12.054 0.57 43.56 390 ASP B C 1
ATOM 6437 C C B ASP B 1 410 ? -27.442 -69.886 12.186 0.43 43.73 390 ASP B C 1
ATOM 6438 O O A ASP B 1 410 ? -27.575 -71.090 12.531 0.57 42.39 390 ASP B O 1
ATOM 6439 O O B ASP B 1 410 ? -27.915 -70.742 12.941 0.43 45.48 390 ASP B O 1
ATOM 6448 N N . ALA B 1 411 ? -28.123 -69.403 11.143 1.00 43.66 391 ALA B N 1
ATOM 6449 C CA . ALA B 1 411 ? -29.409 -69.992 10.782 1.00 49.99 391 ALA B CA 1
ATOM 6450 C C . ALA B 1 411 ? -29.254 -71.414 10.261 1.00 51.69 391 ALA B C 1
ATOM 6451 O O . ALA B 1 411 ? -30.176 -72.223 10.403 1.00 52.59 391 ALA B O 1
ATOM 6453 N N . GLY B 1 412 ? -28.102 -71.742 9.679 1.00 53.09 392 GLY B N 1
ATOM 6454 C CA . GLY B 1 412 ? -27.842 -73.104 9.255 1.00 61.86 392 GLY B CA 1
ATOM 6455 C C . GLY B 1 412 ? -26.833 -73.795 10.146 1.00 68.78 392 GLY B C 1
ATOM 6456 O O . GLY B 1 412 ? -25.900 -74.449 9.671 1.00 76.11 392 GLY B O 1
ATOM 6457 N N . ASN B 1 413 ? -27.047 -73.688 11.455 1.00 61.94 393 ASN B N 1
ATOM 6458 C CA . ASN B 1 413 ? -26.175 -74.320 12.442 1.00 62.98 393 ASN B CA 1
ATOM 6459 C C . ASN B 1 413 ? -27.061 -74.738 13.597 1.00 64.67 393 ASN B C 1
ATOM 6460 O O . ASN B 1 413 ? -27.235 -73.995 14.574 1.00 65.99 393 ASN B O 1
ATOM 6465 N N . PRO B 1 414 ? -27.647 -75.935 13.518 1.00 65.36 394 PRO B N 1
ATOM 6466 C CA . PRO B 1 414 ? -28.594 -76.361 14.560 1.00 60.37 394 PRO B CA 1
ATOM 6467 C C . PRO B 1 414 ? -27.974 -76.414 15.936 1.00 56.92 394 PRO B C 1
ATOM 6468 O O . PRO B 1 414 ? -28.677 -76.201 16.932 1.00 60.37 394 PRO B O 1
ATOM 6472 N N . ALA B 1 415 ? -26.670 -76.683 16.018 1.00 62.79 395 ALA B N 1
ATOM 6473 C CA . ALA B 1 415 ? -25.987 -76.711 17.307 1.00 68.17 395 ALA B CA 1
ATOM 6474 C C . ALA B 1 415 ? -26.115 -75.375 18.029 1.00 68.27 395 ALA B C 1
ATOM 6475 O O . ALA B 1 415 ? -26.578 -75.317 19.174 1.00 67.09 395 ALA B O 1
ATOM 6477 N N . LYS B 1 416 ? -25.719 -74.286 17.367 1.00 67.75 396 LYS B N 1
ATOM 6478 C CA . LYS B 1 416 ? -25.796 -72.972 18.002 1.00 62.48 396 LYS B CA 1
ATOM 6479 C C . LYS B 1 416 ? -27.243 -72.539 18.214 1.00 50.46 396 LYS B C 1
ATOM 6480 O O . LYS B 1 416 ? -27.580 -71.975 19.263 1.00 49.02 396 LYS B O 1
ATOM 6486 N N . LEU B 1 417 ? -28.111 -72.800 17.235 1.00 52.34 397 LEU B N 1
ATOM 6487 C CA . LEU B 1 417 ? -29.532 -72.514 17.401 1.00 54.78 397 LEU B CA 1
ATOM 6488 C C . LEU B 1 417 ? -30.081 -73.185 18.655 1.00 55.65 397 LEU B C 1
ATOM 6489 O O . LEU B 1 417 ? -30.718 -72.538 19.495 1.00 53.25 397 LEU B O 1
ATOM 6494 N N . ALA B 1 418 ? -29.835 -74.489 18.799 1.00 57.19 398 ALA B N 1
ATOM 6495 C CA . ALA B 1 418 ? -30.286 -75.200 19.992 1.00 54.18 398 ALA B CA 1
ATOM 6496 C C . ALA B 1 418 ? -29.624 -74.654 21.252 1.00 53.11 398 ALA B C 1
ATOM 6497 O O . ALA B 1 418 ? -30.276 -74.526 22.295 1.00 49.91 398 ALA B O 1
ATOM 6499 N N . ASN B 1 419 ? -28.336 -74.296 21.166 1.00 56.82 399 ASN B N 1
ATOM 6500 C CA . ASN B 1 419 ? -27.614 -73.768 22.324 1.00 62.15 399 ASN B CA 1
ATOM 6501 C C . ASN B 1 419 ? -28.232 -72.481 22.859 1.00 60.97 399 ASN B C 1
ATOM 6502 O O . ASN B 1 419 ? -28.185 -72.227 24.070 1.00 60.55 399 ASN B O 1
ATOM 6507 N N . ARG B 1 420 ? -28.785 -71.645 21.983 1.00 52.38 400 ARG B N 1
ATOM 6508 C CA . ARG B 1 420 ? -29.458 -70.426 22.414 1.00 46.05 400 ARG B CA 1
ATOM 6509 C C . ARG B 1 420 ? -30.947 -70.634 22.652 1.00 48.20 400 ARG B C 1
ATOM 6510 O O . ARG B 1 420 ? -31.618 -69.713 23.130 1.00 48.11 400 ARG B O 1
ATOM 6518 N N . GLY B 1 421 ? -31.472 -71.817 22.340 1.00 50.59 401 GLY B N 1
ATOM 6519 C CA . GLY B 1 421 ? -32.876 -72.095 22.566 1.00 52.81 401 GLY B CA 1
ATOM 6520 C C . GLY B 1 421 ? -33.789 -71.472 21.541 1.00 49.29 401 GLY B C 1
ATOM 6521 O O . GLY B 1 421 ? -34.959 -71.213 21.832 1.00 47.05 401 GLY B O 1
ATOM 6522 N N . ILE B 1 422 ? -33.286 -71.222 20.344 1.00 50.16 402 ILE B N 1
ATOM 6523 C CA . ILE B 1 422 ? -34.044 -70.532 19.311 1.00 46.47 402 ILE B CA 1
ATOM 6524 C C . ILE B 1 422 ? -34.873 -71.555 18.550 1.00 48.55 402 ILE B C 1
ATOM 6525 O O . ILE B 1 422 ? -34.343 -72.556 18.062 1.00 50.57 402 ILE B O 1
ATOM 6530 N N . VAL B 1 423 ? -36.180 -71.318 18.468 1.00 45.69 403 VAL B N 1
ATOM 6531 C CA . VAL B 1 423 ? -37.091 -72.273 17.847 1.00 50.51 403 VAL B CA 1
ATOM 6532 C C . VAL B 1 423 ? -37.812 -71.711 16.636 1.00 49.27 403 VAL B C 1
ATOM 6533 O O . VAL B 1 423 ? -38.441 -72.484 15.899 1.00 52.24 403 VAL B O 1
ATOM 6537 N N . ARG B 1 424 ? -37.761 -70.405 16.413 1.00 46.47 404 ARG B N 1
ATOM 6538 C CA . ARG B 1 424 ? -38.437 -69.757 15.300 1.00 45.86 404 ARG B CA 1
ATOM 6539 C C . ARG B 1 424 ? -37.516 -68.704 14.701 1.00 44.36 404 ARG B C 1
ATOM 6540 O O . ARG B 1 424 ? -36.839 -67.974 15.436 1.00 41.34 404 ARG B O 1
ATOM 6548 N N . LEU B 1 425 ? -37.501 -68.617 13.369 1.00 44.96 405 LEU B N 1
ATOM 6549 C CA . LEU B 1 425 ? -36.708 -67.626 12.651 1.00 48.99 405 LEU B CA 1
ATOM 6550 C C . LEU B 1 425 ? -37.609 -66.724 11.824 1.00 50.67 405 LEU B C 1
ATOM 6551 O O . LEU B 1 425 ? -38.608 -67.177 11.255 1.00 45.29 405 LEU B O 1
ATOM 6556 N N . GLU B 1 426 ? -37.221 -65.457 11.732 1.00 49.10 406 GLU B N 1
ATOM 6557 C CA . GLU B 1 426 ? -37.899 -64.476 10.899 1.00 48.11 406 GLU B CA 1
ATOM 6558 C C . GLU B 1 426 ? -36.876 -63.890 9.938 1.00 43.57 406 GLU B C 1
ATOM 6559 O O . GLU B 1 426 ? -35.931 -63.221 10.368 1.00 41.00 406 GLU B O 1
ATOM 6565 N N . ARG B 1 427 ? -37.078 -64.118 8.646 1.00 43.25 407 ARG B N 1
ATOM 6566 C CA . ARG B 1 427 ? -36.203 -63.558 7.628 1.00 43.98 407 ARG B CA 1
ATOM 6567 C C . ARG B 1 427 ? -36.840 -62.268 7.149 1.00 40.30 407 ARG B C 1
ATOM 6568 O O . ARG B 1 427 ? -38.058 -62.204 6.960 1.00 45.61 407 ARG B O 1
ATOM 6576 N N . VAL B 1 428 ? -36.024 -61.232 6.965 1.00 39.10 408 VAL B N 1
ATOM 6577 C CA . VAL B 1 428 ? -36.538 -59.947 6.512 1.00 37.84 408 VAL B CA 1
ATOM 6578 C C . VAL B 1 428 ? -35.664 -59.420 5.380 1.00 39.04 408 VAL B C 1
ATOM 6579 O O . VAL B 1 428 ? -34.433 -59.528 5.420 1.00 40.73 408 VAL B O 1
ATOM 6583 N N . GLU B 1 429 ? -36.319 -58.896 4.344 1.00 37.58 409 GLU B N 1
ATOM 6584 C CA . GLU B 1 429 ? -35.613 -58.313 3.209 1.00 42.51 409 GLU B CA 1
ATOM 6585 C C . GLU B 1 429 ? -34.834 -57.081 3.643 1.00 39.17 409 GLU B C 1
ATOM 6586 O O . GLU B 1 429 ? -35.299 -56.294 4.474 1.00 38.26 409 GLU B O 1
ATOM 6592 N N . LEU B 1 430 ? -33.643 -56.910 3.072 1.00 35.45 410 LEU B N 1
ATOM 6593 C CA . LEU B 1 430 ? -32.787 -55.791 3.449 1.00 35.61 410 LEU B CA 1
ATOM 6594 C C . LEU B 1 430 ? -33.332 -54.490 2.874 1.00 35.60 410 LEU B C 1
ATOM 6595 O O . LEU B 1 430 ? -33.535 -54.375 1.662 1.00 34.04 410 LEU B O 1
ATOM 6600 N N . VAL B 1 431 ? -33.558 -53.509 3.747 1.00 33.95 411 VAL B N 1
ATOM 6601 C CA . VAL B 1 431 ? -33.891 -52.140 3.363 1.00 29.90 411 VAL B CA 1
ATOM 6602 C C . VAL B 1 431 ? -33.025 -51.222 4.206 1.00 34.61 411 VAL B C 1
ATOM 6603 O O . VAL B 1 431 ? -33.040 -51.317 5.441 1.00 31.86 411 VAL B O 1
ATOM 6607 N N . ALA B 1 432 ? -32.264 -50.343 3.550 1.00 30.74 412 ALA B N 1
ATOM 6608 C CA . ALA B 1 432 ? -31.351 -49.474 4.286 1.00 30.35 412 ALA B CA 1
ATOM 6609 C C . ALA B 1 432 ? -32.110 -48.388 5.048 1.00 27.26 412 ALA B C 1
ATOM 6610 O O . ALA B 1 432 ? -33.086 -47.818 4.545 1.00 29.08 412 ALA B O 1
ATOM 6612 N N . GLY B 1 433 ? -31.674 -48.131 6.290 1.00 27.15 413 GLY B N 1
ATOM 6613 C CA . GLY B 1 433 ? -32.095 -46.936 6.994 1.00 30.26 413 GLY B CA 1
ATOM 6614 C C . GLY B 1 433 ? -31.228 -45.737 6.639 1.00 35.58 413 GLY B C 1
ATOM 6615 O O . GLY B 1 433 ? -30.121 -45.879 6.116 1.00 30.85 413 GLY B O 1
ATOM 6616 N N . HIS B 1 434 ? -31.746 -44.532 6.912 1.00 29.28 414 HIS B N 1
ATOM 6617 C CA . HIS B 1 434 ? -30.998 -43.316 6.613 1.00 29.32 414 HIS B CA 1
ATOM 6618 C C . HIS B 1 434 ? -30.921 -42.357 7.791 1.00 33.82 414 HIS B C 1
ATOM 6619 O O . HIS B 1 434 ? -30.345 -41.275 7.652 1.00 34.18 414 HIS B O 1
ATOM 6626 N N . ALA B 1 435 ? -31.416 -42.748 8.961 1.00 27.11 415 ALA B N 1
ATOM 6627 C CA . ALA B 1 435 ? -31.495 -41.812 10.072 1.00 30.65 415 ALA B CA 1
ATOM 6628 C C . ALA B 1 435 ? -30.167 -41.602 10.783 1.00 35.92 415 ALA B C 1
ATOM 6629 O O . ALA B 1 435 ? -29.952 -40.519 11.333 1.00 35.49 415 ALA B O 1
ATOM 6631 N N . TYR B 1 436 ? -29.244 -42.558 10.688 1.00 32.32 416 TYR B N 1
ATOM 6632 C CA . TYR B 1 436 ? -28.067 -42.592 11.544 1.00 31.68 416 TYR B CA 1
ATOM 6633 C C . TYR B 1 436 ? -27.272 -41.284 11.552 1.00 47.61 416 TYR B C 1
ATOM 6634 O O . TYR B 1 436 ? -26.821 -40.809 10.514 1.00 38.56 416 TYR B O 1
ATOM 6643 N N . ASN B 1 437 ? -27.053 -40.742 12.755 1.00 63.53 417 ASN B N 1
ATOM 6644 C CA . ASN B 1 437 ? -26.175 -39.594 12.988 1.00 69.08 417 ASN B CA 1
ATOM 6645 C C . ASN B 1 437 ? -24.890 -40.068 13.652 1.00 62.61 417 ASN B C 1
ATOM 6646 O O . ASN B 1 437 ? -24.923 -40.596 14.769 1.00 58.04 417 ASN B O 1
ATOM 6651 N N . ALA B 1 438 ? -23.762 -39.833 12.984 1.00 55.36 418 ALA B N 1
ATOM 6652 C CA . ALA B 1 438 ? -22.460 -40.244 13.490 1.00 58.92 418 ALA B CA 1
ATOM 6653 C C . ALA B 1 438 ? -21.900 -39.301 14.552 1.00 63.68 418 ALA B C 1
ATOM 6654 O O . ALA B 1 438 ? -20.836 -39.591 15.113 1.00 67.76 418 ALA B O 1
ATOM 6656 N N . VAL B 1 439 ? -22.574 -38.187 14.834 1.00 61.58 419 VAL B N 1
ATOM 6657 C CA . VAL B 1 439 ? -22.113 -37.233 15.844 1.00 66.00 419 VAL B CA 1
ATOM 6658 C C . VAL B 1 439 ? -23.251 -36.847 16.795 1.00 65.99 419 VAL B C 1
ATOM 6659 O O . VAL B 1 439 ? -24.429 -37.074 16.504 1.00 68.82 419 VAL B O 1
#

Organism: Bifidobacterium longum (strain DJO10A) (NCBI:txid205913)

Foldseek 3Di:
DFAAEAFAEQQFPQGQVCLVPPPLVSLLLLLLLRVVLVHAAYEYEHEPCQQDQDLPDGDVSSLVVVLSSLVSNVVSNHAYEYEQYQPDDQHDGRDHPCCDDVNPAACQPDVSSLVSLLVSLVSNCVSNVPPPRHAEYAPHEQNLVQQDPPDPSHHHDALVSNLVSLCSNCVSCVVVCVVSNHWYAYYHACCQLAPPRRSNHLLCQQEGTQAREYEFDCLQLNCVPQNCPGLLNLLVLVLVQQASCQNHPDNQRAYEPAEYFSFCVRHPPVCRLVSLQSSLVNNLQAARHHYHYYHHAEFDDPVDDDRDVRSRVGHCAYSVSHGDSNVVSSSVSCVVRRPRHHDFQAEEEEFEDDPVSGGPHSLLCAVQHVVSVVCSVCVVVVNRYGYHYPVCVPPVVSSVVRNHDHYDYDDTDGGDSGHPDNDPVD/DFAAAAFAEQQFPQGLVCLVPPPLVSLLVLLLLRVVLVHAAYEYEHEPCQQDQDLPDGDVSSLVVVQSSLQSNVVSNHAYEYEQYQPDDQHDGRDHPCCDDVNPAACLPDVSSLVSLLVSLVSNCVSNVPPPRHAEYAPHEQNLLQQDPPNPSHHHDALVSNLVSLCSNCVSCVVVCVVSNHWYAYYHACCQLAPPRRSNHLLCQQAGTQAREYAQDCVQLQCVPQNCPDLLNLQRLVLCQQASCQSHPDLQGEYEPAEYFSFCVRDPPVCRLVSLQSSLVNNLQAARHHYHYYHHAEFDDPVDDDRDVRSRVGHQAYSVRHGDSNSVSSSVSCVVRRPRHHDAQAEEEEFEDDPVSGGPHSQLCPRQHFSSVVCSVCVVVVNRYGYHYPVCVPPVVSSVVRNHDHYDYTDTDGGDRGDPD

CATH classification: 3.20.20.80